Protein 8BEY (pdb70)

Foldseek 3Di:
DDPDDPLQQWKFFKADPPAPFWTKFWDQDAWQDAQPFDDDDPFGTDQHGTFIKRGRDDPPDQRRIWGWPAFPVRWTFIATLQQRFTWFWDQGPNFTTIGTHQPPDDLRRTWHWADPDDFKTWTASPVVQWTWDRPQLVRHGITGIGTHHDDPSDHDRIMGTPDIGNPQLAADDDDFFDADDFDFADAQPGQGAAPVRWDKGFHFKAWAACSQFPQVPDHSSRCVRNFRTKMKTWIKTWHWQDKDWAAAFRKDKDKGKFFFAPVLQVVCCNGRNWAAAQVDPQEIDHDPNCVRHVVRCCVGNVGHHDPHPHGIHMWIKIWMKTQNDNHGKMKIKTFMKIWIWIGGSVRHTRDHITIGGDPQKMAMHMPVAFGKMWRADMATPDIPDDPDQKDFDDRDIHTHPDIGGDDPVGIDHRVD/DDPDDPLQQWKFFKADPPAPFWTKFWDQDAFQDAQPFDDDDPFGTDQHGTFIKRGRDDPPDQRRIWGWPAFPVRWTFIATLQQRFTWFWDAGPNFTTIGTHQPPDDLRRTWHWADPDDFKTWTASPVVQWTWDRPQLPRHGITGIGTHHDDVSDHDRIMGTPDIGNPQLAADDDDFFDADDFDFADALPGQGAAPVRWDKGFHFKAWAACSQFPQVPDHSSRCRRNFRTKMKTWIKTWHWQDKDWAAFFRKDKDKGKFFFAPVLQVVCCNGRVWAAAQVDPQAIDHDPNCVRHVVRCCVGNVGHHDPHPHGIHMWIKIWMKTQNDNHGKMKIKTFMKIWIWIGGSVRHTSDHITIGGDPQKMAMHMPVAFGKMWGADMATPDIPDDPDQKDFDDRDIHTHPDIGGDDPVGIDHRVD

InterPro domains:
  IPR035992 Ricin B-like lectins [SSF50370] (105-194)

Sequence (832 aa):
NLNLPEQSTRFQTIASIHSNNCSFEILNNDPGYIYGDSVDGECRIAVAHHRELGNGLERTGDDRFLFIFYALDNNNFIIANRHDGFVLQFLIANGQGVIVSREYQPNIHQEFTIQSINSDTFRLHSRDTNTFATVCWAQFNSWTKIVSRVDNPGAPNANLKHRSSLLTDINMPQLPSLTPLQPLPRLTELEDGGLSPAQAPRAIIGRTLIPCLFVNNDPVLRLEENRIKQSPYYVLEHRQYWHRIWTDIFTAGERREYREVTGINNNNAQNDMMNKMMINITIGADGPNRLRFGNLSTPFRQQIIDNSNTLGSFANNTNYGTRTDIVNVFNSEFHQVRYARFVKAYEYRLTRADGSQVGTPWVVLDRKEMDLRTYPHNMAITLENVKIDNADNSYDLSIWKTPLKLKDGKIIIENHENSKPYYNNLNLPEQSTRFQTIASIHSNNNCSFEILNNNDPGYIYGDSVDGECRIAVAHHRELGNGLERTGDDRFLFIFYALDNNNFIIANRHDGFVLQFLIANGQGVIVSREYQPNIHQEFTIQSINSDTFRLLHSRDTNTFATVCWAQFNSWTKIVSRVDNPGAPNANLKHRSLLTDINMPQLPSLTPLQPLPRLTELEDGGLSPAQAPRAIIGRTLIPCLFVNNDPVLRLENRIKQSPYYVLEHRQYWHRIWTDIFTAGERREYREVTGINNNAQNDMNKMMINITIGADGPNRLRFGNNLSTPFRRQQIIDNSNTLGSFANNTNYGTTRTDIVNVFNSEFHQVRYARFVKAYEYRLTRADGSQVGTPWVVLDRRKEMDLRTYPHNMAITLENVKIDNADNSYDDLSIWKTPLKLKDGKIIIENHENSKPYYN

Secondary structure (DSSP, 8-state):
-----GGGSSEE--EETT-SSEEEEE----TT-B-TTSPSSTTTB--STTBEEEEE--TT-GGG-EEEEEPTTS-EEEEETTT--EEEEEEETTEEEEEEE-----GGG-BEEEEEETTEEEEEETTTTEEEEEGGG-TTSS-BEEEE---TTSPP--EE---EE--S----PPPP---PPPPPP-STT-----TTTSPPEEEEEEEEEGGG---SS--HHHHHHH-SEEEEEEEEEEEEEEEEEE-TT-EEEEEEEEE--HHHHHHHHHHHSEEEBTT-TTEEEE-TTTGGGHHHHHHHHT-EE--BSSB--EEEEEEEEE--SSS-EEEEEEEEEEEEEEE-TTS-B-SPPEEEEEEEEEEEEEESTT-EEEEEEEEEEEES-SS--EEE-SSEEEETT--EE--TTTEEETT-/-----GGGSSEE--EETT-SSEEEEE----TT-B-TTSPSSTTTB--STTBEEEEE--TT-GGG-EEEEEPTTS-EEEEETTT--EEEEEEETTEEEEEEE-----GGG-BEEEEEETTEEEEEETTTTEEEEEGGG-TTSS-BEEEE---TTSPP--EE---EE--S----PPPP---PPPPPP-STT-----TTTSPPEEEEEEEEEGGG---SS--HHHHHHH-SEEEEEEEEEEEEEEEEEE-TT-EEEEEEEEE--HHHHHHHHHHHSEEEBTT-TTEEEE-TTTGGGHHHHHHHHT-EE--BSSB--EEEEEEEEE--SSS-EEEEEEEEEEEEEEE-TTS-B-SSPEEEEEEEEEEEEEESTT-EEEEEEEEEEEES-SS--EEE-SSEEEETT--EE--TTSEEETT-

Radius of gyration: 31.47 Å; Cα contacts (8 Å, |Δi|>4): 2209; chains: 2; bounding box: 77×77×78 Å

Organism: Lysinibacillus sphaericus (NCBI:txid1421)

B-factor: mean 33.8, std 12.2, range [16.66, 90.25]

Solvent-accessible surface area: 34434 Å² total; per-residue (Å²): 182,81,39,34,14,96,17,0,39,27,0,0,4,0,0,0,65,88,4,114,90,9,0,1,11,1,20,101,13,79,87,45,82,81,0,52,95,7,81,119,35,89,0,68,73,3,31,6,84,19,0,0,0,1,2,117,35,111,139,67,34,28,68,0,13,0,0,0,1,14,4,14,65,32,8,1,1,0,0,0,34,65,26,0,50,0,2,21,10,50,114,18,141,74,16,19,0,1,0,0,58,116,19,113,33,39,75,61,1,25,2,36,8,33,16,78,48,64,105,12,13,29,1,28,4,109,79,39,84,8,10,2,0,0,2,129,43,23,26,90,28,61,0,0,0,12,4,39,72,69,102,146,80,28,27,63,2,33,0,65,46,62,41,90,56,103,125,3,76,52,15,173,48,40,84,94,58,104,42,118,96,12,86,107,4,103,87,42,124,39,16,18,54,25,37,100,118,5,81,65,3,28,38,0,41,5,23,0,7,0,15,12,0,71,1,78,100,31,142,28,80,62,19,0,51,91,1,0,8,0,4,2,5,2,36,18,6,9,32,59,40,22,31,42,57,0,80,57,39,46,153,82,112,31,148,10,84,6,10,5,80,94,116,26,2,84,63,0,69,145,14,0,21,0,13,0,0,12,35,8,16,40,23,1,77,29,25,126,56,0,59,27,8,26,14,25,2,9,19,65,2,26,1,33,9,10,13,10,76,53,51,32,14,28,16,11,9,23,2,29,0,68,0,49,38,173,82,96,0,27,0,0,8,1,1,27,0,22,8,2,55,5,10,31,18,119,46,41,83,12,38,112,35,12,40,0,23,12,18,63,24,3,4,3,12,0,71,51,68,86,31,10,0,19,0,49,65,8,101,31,62,71,38,84,49,83,20,27,50,24,10,9,96,39,111,36,130,6,96,10,44,118,73,21,99,34,77,171,139,27,14,56,54,111,161,119,151,83,34,31,14,102,21,0,41,27,0,0,2,0,0,0,64,88,5,118,74,6,0,1,11,1,20,103,15,85,83,45,84,84,0,53,94,6,79,112,39,86,0,63,82,2,36,6,81,20,0,0,0,1,2,110,38,112,143,71,35,29,67,1,12,0,0,0,1,14,4,14,70,32,8,1,1,0,0,0,34,65,25,1,52,0,2,21,10,51,114,20,141,75,13,18,0,1,0,0,60,117,19,113,34,40,75,62,1,27,1,31,7,37,13,55,43,74,108,13,13,52,2,25,5,99,80,41,88,9,9,2,0,0,2,129,44,26,26,86,28,61,0,0,0,12,5,42,78,81,94,133,85,25,25,64,4,35,0,66,46,65,41,92,58,103,126,2,72,54,14,174,55,36,84,94,57,111,45,118,100,14,86,120,4,104,93,53,127,38,15,19,53,26,38,101,117,5,72,68,2,30,46,0,63,6,23,0,6,0,16,13,0,94,4,82,112,28,152,28,79,60,20,0,51,90,1,0,8,0,4,1,5,3,39,17,6,10,33,59,40,20,32,45,50,0,78,57,39,48,156,76,113,31,148,8,77,6,9,5,76,92,106,27,1,65,50,0,66,136,18,0,23,0,12,0,0,12,34,7,16,39,28,1,68,29,25,127,58,0,60,27,8,29,15,22,2,10,20,67,1,56,0,31,7,10,12,5,104,52,47,34,12,31,17,9,8,20,3,32,1,69,0,46,38,174,79,99,0,24,0,0,8,1,1,26,0,21,9,2,56,5,8,34,19,120,45,41,82,14,37,112,35,10,42,0,21,11,20,59,23,4,4,4,12,0,69,51,65,81,32,14,0,11,0,51,70,11,124,30,64,74,39,87,48,84,16,32,48,19,9,10,90,40,110,35,121,7,86,8,43,130,82,31,98,33,81,177,153,25,14,56,58,109,162,119

Nearest PDB structures (foldseek):
  8bez-assembly1_B  TM=9.997E-01  e=4.047E-84  Lysinibacillus sphaericus
  5foz-assembly1_B  TM=8.67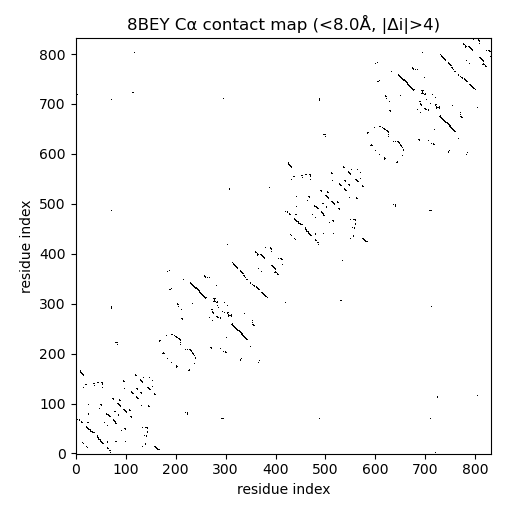1E-01  e=7.055E-36  Lysinibacillus sphaericus
  3wa1-assembly1_A  TM=8.381E-01  e=4.352E-32  Lysinibacillus sphaericus
  5g37-assembly1_A  TM=8.854E-01  e=8.887E-30  Lysinibacillus sphaericus
  8bad-assembly1_A  TM=7.780E-01  e=5.433E-24  Bacillus thuringiensis

Structure (mmCIF, N/CA/C/O backbone):
data_8BEY
#
_entry.id   8BEY
#
_cell.length_a   79.650
_cell.length_b   83.110
_cell.length_c   156.910
_cell.angle_alpha   90.000
_cell.angle_beta   90.000
_cell.angle_gamma   90.000
#
_symmetry.space_group_name_H-M   'P 21 21 21'
#
loop_
_entity.id
_entity.type
_entity.pdbx_description
1 polymer 'Cry49Aa protein'
2 water water
#
loop_
_atom_site.group_PDB
_atom_site.id
_atom_site.type_symbol
_atom_site.label_atom_id
_atom_site.label_alt_id
_atom_site.label_comp_id
_atom_site.label_asym_id
_atom_site.label_entity_id
_atom_site.label_seq_id
_atom_site.pdbx_PDB_ins_code
_atom_site.Cartn_x
_atom_site.Cartn_y
_atom_site.Cartn_z
_atom_site.occupancy
_atom_site.B_iso_or_equiv
_atom_site.auth_seq_id
_atom_site.auth_comp_id
_atom_site.auth_asym_id
_atom_site.auth_atom_id
_atom_site.pdbx_PDB_model_num
ATOM 1 N N . ASN A 1 1 ? 10.388 -9.894 -28.978 1.00 77.54 49 ASN A N 1
ATOM 2 C CA . ASN A 1 1 ? 9.942 -10.192 -27.572 1.00 76.23 49 ASN A CA 1
ATOM 3 C C . ASN A 1 1 ? 8.464 -10.626 -27.557 1.00 70.27 49 ASN A C 1
ATOM 4 O O . ASN A 1 1 ? 7.873 -10.652 -26.449 1.00 70.08 49 ASN A O 1
ATOM 9 N N . LEU A 1 2 ? 7.896 -10.970 -28.720 1.00 65.54 50 LEU A N 1
ATOM 10 C CA . LEU A 1 2 ? 6.486 -11.428 -28.865 1.00 59.24 50 LEU A CA 1
ATOM 11 C C . LEU A 1 2 ? 6.473 -12.947 -29.058 1.00 54.38 50 LEU A C 1
ATOM 12 O O . LEU A 1 2 ? 6.941 -13.430 -30.086 1.00 55.47 50 LEU A O 1
ATOM 17 N N . ASN A 1 3 ? 5.933 -13.665 -28.083 1.00 50.12 51 ASN A N 1
ATOM 18 C CA . ASN A 1 3 ? 6.073 -15.132 -27.932 1.00 46.49 51 ASN A CA 1
ATOM 19 C C . ASN A 1 3 ? 4.897 -15.832 -28.598 1.00 39.55 51 ASN A C 1
ATOM 20 O O . ASN A 1 3 ? 4.249 -16.620 -27.887 1.00 40.39 51 ASN A O 1
ATOM 25 N N . LEU A 1 4 ? 4.561 -15.522 -29.863 1.00 33.22 52 LEU A N 1
ATOM 26 C CA . LEU A 1 4 ? 3.341 -16.087 -30.495 1.00 29.45 52 LEU A CA 1
ATOM 27 C C . LEU A 1 4 ? 3.721 -16.830 -31.768 1.00 27.72 52 LEU A C 1
ATOM 28 O O . LEU A 1 4 ? 4.672 -16.459 -32.467 1.00 28.34 52 LEU A O 1
ATOM 33 N N . PRO A 1 5 ? 2.971 -17.902 -32.099 1.00 26.46 53 PRO A N 1
ATOM 34 C CA . PRO A 1 5 ? 3.141 -18.596 -33.369 1.00 27.02 53 PRO A CA 1
ATOM 35 C C . PRO A 1 5 ? 2.864 -17.630 -34.532 1.00 26.09 53 PRO A C 1
ATOM 36 O O . PRO A 1 5 ? 2.066 -16.688 -34.355 1.00 23.85 53 PRO A O 1
ATOM 40 N N . GLU A 1 6 ? 3.484 -17.875 -35.693 1.00 27.65 54 GLU A N 1
ATOM 41 C CA . GLU A 1 6 ? 3.317 -17.004 -36.884 1.00 29.18 54 GLU A CA 1
ATOM 42 C C . GLU A 1 6 ? 1.833 -16.907 -37.269 1.00 26.30 54 GLU A C 1
ATOM 43 O O . GLU A 1 6 ? 1.426 -15.823 -37.780 1.00 26.89 54 GLU A O 1
ATOM 49 N N . GLN A 1 7 ? 1.026 -17.952 -37.040 1.00 23.83 55 GLN A N 1
ATOM 50 C CA . GLN A 1 7 ? -0.413 -17.974 -37.434 1.00 22.84 55 GLN A CA 1
ATOM 51 C C . GLN A 1 7 ? -1.208 -16.936 -36.628 1.00 21.04 55 GLN A C 1
ATOM 52 O O . GLN A 1 7 ? -2.350 -16.569 -37.057 1.00 20.30 55 GLN A O 1
ATOM 58 N N . SER A 1 8 ? -0.680 -16.514 -35.466 1.00 20.50 56 SER A N 1
ATOM 59 C CA . SER A 1 8 ? -1.362 -15.594 -34.516 1.00 19.66 56 SER A CA 1
ATOM 60 C C . SER A 1 8 ? -1.069 -14.121 -34.806 1.00 20.75 56 SER A C 1
ATOM 61 O O . SER A 1 8 ? -1.685 -13.248 -34.109 1.00 21.10 56 SER A O 1
ATOM 64 N N . THR A 1 9 ? -0.136 -13.798 -35.720 1.00 21.77 57 THR A N 1
ATOM 65 C CA . THR A 1 9 ? 0.343 -12.396 -35.915 1.00 23.43 57 THR A CA 1
ATOM 66 C C . THR A 1 9 ? 0.156 -11.988 -37.377 1.00 23.76 57 THR A C 1
ATOM 67 O O . THR A 1 9 ? 0.828 -11.037 -37.840 1.00 25.27 57 THR A O 1
ATOM 71 N N . ARG A 1 10 ? -0.736 -12.696 -38.067 1.00 22.84 58 ARG A N 1
ATOM 72 C CA . ARG A 1 10 ? -1.059 -12.433 -39.491 1.00 24.02 58 ARG A CA 1
ATOM 73 C C . ARG A 1 10 ? -2.442 -12.985 -39.775 1.00 23.00 58 ARG A C 1
ATOM 74 O O . ARG A 1 10 ? -2.992 -13.784 -38.934 1.00 22.08 58 ARG A O 1
ATOM 82 N N . PHE A 1 11 ? -3.002 -12.617 -40.928 1.00 23.73 59 PHE A N 1
ATOM 83 C CA . PHE A 1 11 ? -4.158 -13.341 -41.490 1.00 23.51 59 PHE A CA 1
ATOM 84 C C . PHE A 1 11 ? -3.645 -14.224 -42.625 1.00 24.45 59 PHE A C 1
ATOM 85 O O . PHE A 1 11 ? -2.582 -13.905 -43.267 1.00 26.00 59 PHE A O 1
ATOM 93 N N . GLN A 1 12 ? -4.359 -15.323 -42.844 1.00 24.27 60 GLN A N 1
ATOM 94 C CA . GLN A 1 12 ? -3.992 -16.350 -43.855 1.00 24.79 60 GLN A CA 1
ATOM 95 C C . GLN A 1 12 ? -5.251 -17.016 -44.402 1.00 25.13 60 GLN A C 1
ATOM 96 O O . GLN A 1 12 ? -6.287 -17.127 -43.679 1.00 23.79 60 GLN A O 1
ATOM 102 N N . THR A 1 13 ? -5.166 -17.468 -45.651 1.00 26.23 61 THR A N 1
ATOM 103 C CA . THR A 1 13 ? -6.204 -18.330 -46.239 1.00 27.28 61 THR A CA 1
ATOM 104 C C . THR A 1 13 ? -5.859 -19.778 -45.922 1.00 27.81 61 THR A C 1
ATOM 105 O O . THR A 1 13 ? -4.667 -20.074 -45.523 1.00 28.98 61 THR A O 1
ATOM 109 N N . ILE A 1 14 ? -6.869 -20.628 -46.046 1.00 27.93 62 ILE A N 1
ATOM 110 C CA . ILE A 1 14 ? -6.795 -22.095 -45.801 1.00 28.24 62 ILE A CA 1
ATOM 111 C C . ILE A 1 14 ? -7.342 -22.783 -47.056 1.00 29.39 62 ILE A C 1
ATOM 112 O O . ILE A 1 14 ? -8.480 -22.432 -47.504 1.00 29.87 62 ILE A O 1
ATOM 117 N N . ALA A 1 15 ? -6.549 -23.689 -47.633 1.00 29.88 63 ALA A N 1
ATOM 118 C CA . ALA A 1 15 ? -6.918 -24.404 -48.878 1.00 31.81 63 ALA A CA 1
ATOM 119 C C . ALA A 1 15 ? -6.469 -25.861 -48.792 1.00 32.66 63 ALA A C 1
ATOM 120 O O . ALA A 1 15 ? -5.391 -26.154 -48.185 1.00 31.84 63 ALA A O 1
ATOM 122 N N . SER A 1 16 ? -7.241 -26.761 -49.416 1.00 33.44 64 SER A N 1
ATOM 123 C CA . SER A 1 16 ? -6.764 -28.131 -49.721 1.00 34.46 64 SER A CA 1
ATOM 124 C C . SER A 1 16 ? -5.496 -28.006 -50.579 1.00 35.53 64 SER A C 1
ATOM 125 O O . SER A 1 16 ? -5.500 -27.180 -51.571 1.00 37.07 64 SER A O 1
ATOM 128 N N . ILE A 1 17 ? -4.481 -28.826 -50.305 1.00 35.43 65 ILE A N 1
ATOM 129 C CA . ILE A 1 17 ? -3.274 -28.909 -51.180 1.00 37.46 65 ILE A CA 1
ATOM 130 C C . ILE A 1 17 ? -3.676 -29.481 -52.546 1.00 39.58 65 ILE A C 1
ATOM 131 O O . ILE A 1 17 ? -2.849 -29.393 -53.484 1.00 40.94 65 ILE A O 1
ATOM 136 N N . HIS A 1 18 ? -4.869 -30.076 -52.660 1.00 40.14 66 HIS A N 1
ATOM 137 C CA . HIS A 1 18 ? -5.322 -30.747 -53.918 1.00 42.98 66 HIS A CA 1
ATOM 138 C C . HIS A 1 18 ? -6.204 -29.817 -54.763 1.00 43.90 66 HIS A C 1
ATOM 139 O O . HIS A 1 18 ? -6.615 -30.243 -55.876 1.00 45.20 66 HIS A O 1
ATOM 146 N N . SER A 1 19 ? -6.472 -28.594 -54.297 1.00 42.63 67 SER A N 1
ATOM 147 C CA . SER A 1 19 ? -7.270 -27.579 -55.031 1.00 44.21 67 SER A CA 1
ATOM 148 C C . SER A 1 19 ? -6.339 -26.630 -55.788 1.00 45.68 67 SER A C 1
ATOM 149 O O . SER A 1 19 ? -5.398 -26.083 -55.170 1.00 44.28 67 SER A O 1
ATOM 152 N N . ASN A 1 20 ? -6.622 -26.405 -57.076 1.00 48.19 68 ASN A N 1
ATOM 153 C CA . ASN A 1 20 ? -5.822 -25.476 -57.915 1.00 50.85 68 ASN A CA 1
ATOM 154 C C . ASN A 1 20 ? -5.933 -24.028 -57.348 1.00 49.99 68 ASN A C 1
ATOM 155 O O . ASN A 1 20 ? -4.845 -23.322 -57.209 1.00 50.79 68 ASN A O 1
ATOM 160 N N . ASN A 1 21 ? -7.179 -23.579 -57.060 1.00 49.79 69 ASN A N 1
ATOM 161 C CA . ASN A 1 21 ? -7.508 -22.130 -56.947 1.00 50.32 69 ASN A CA 1
ATOM 162 C C . ASN A 1 21 ? -8.474 -21.839 -55.768 1.00 47.24 69 ASN A C 1
ATOM 163 O O . ASN A 1 21 ? -8.734 -20.617 -55.500 1.00 48.18 69 ASN A O 1
ATOM 168 N N . CYS A 1 22 ? -9.005 -22.861 -55.079 1.00 45.21 70 CYS A N 1
ATOM 169 C CA . CYS A 1 22 ? -10.087 -22.684 -54.068 1.00 43.12 70 CYS A CA 1
ATOM 170 C C . CYS A 1 22 ? -9.517 -22.656 -52.649 1.00 40.03 70 CYS A C 1
ATOM 171 O O . CYS A 1 22 ? -8.488 -23.342 -52.331 1.00 39.54 70 CYS A O 1
ATOM 174 N N . SER A 1 23 ? -10.215 -21.898 -51.802 1.00 37.94 71 SER A N 1
ATOM 175 C CA . SER A 1 23 ? -9.873 -21.721 -50.372 1.00 35.03 71 SER A CA 1
ATOM 176 C C . SER A 1 23 ? -11.171 -21.681 -49.569 1.00 34.86 71 SER A C 1
ATOM 177 O O . SER A 1 23 ? -12.268 -21.442 -50.171 1.00 35.47 71 SER A O 1
ATOM 180 N N . PHE A 1 24 ? -11.062 -21.875 -48.254 1.00 32.97 72 PHE A N 1
ATOM 181 C CA . PHE A 1 24 ? -12.214 -21.840 -47.326 1.00 32.65 72 PHE A CA 1
ATOM 182 C C . PHE A 1 24 ? -12.783 -20.417 -47.324 1.00 32.26 72 PHE A C 1
ATOM 183 O O . PHE A 1 24 ? -12.009 -19.441 -47.162 1.00 30.80 72 PHE A O 1
ATOM 191 N N . GLU A 1 25 ? -14.106 -20.298 -47.477 1.00 32.86 73 GLU A N 1
ATOM 192 C CA . GLU A 1 25 ? -14.800 -19.000 -47.622 1.00 33.97 73 GLU A CA 1
ATOM 193 C C . GLU A 1 25 ? -15.958 -18.934 -46.618 1.00 34.16 73 GLU A C 1
ATOM 194 O O . GLU A 1 25 ? -16.828 -19.842 -46.611 1.00 35.00 73 GLU A O 1
ATOM 200 N N . ILE A 1 26 ? -16.000 -17.860 -45.827 1.00 33.71 74 ILE A N 1
ATOM 201 C CA . ILE A 1 26 ? -17.137 -17.549 -44.919 1.00 34.64 74 ILE A CA 1
ATOM 202 C C . ILE A 1 26 ? -18.375 -17.217 -45.760 1.00 36.60 74 ILE A C 1
ATOM 203 O O . ILE A 1 26 ? -18.304 -16.298 -46.613 1.00 37.42 74 ILE A O 1
ATOM 208 N N . LEU A 1 27 ? -19.474 -17.930 -45.514 1.00 38.31 75 LEU A N 1
ATOM 209 C CA . LEU A 1 27 ? -20.794 -17.674 -46.154 1.00 41.75 75 LEU A CA 1
ATOM 210 C C . LEU A 1 27 ? -21.812 -17.257 -45.097 1.00 42.88 75 LEU A C 1
ATOM 211 O O . LEU A 1 27 ? -21.653 -17.656 -43.911 1.00 40.82 75 LEU A O 1
ATOM 216 N N . ASN A 1 28 ? -22.825 -16.496 -45.521 1.00 46.37 76 ASN A N 1
ATOM 217 C CA . ASN A 1 28 ? -24.004 -16.165 -44.679 1.00 49.38 76 ASN A CA 1
ATOM 218 C C . ASN A 1 28 ? -25.227 -16.885 -45.257 1.00 51.73 76 ASN A C 1
ATOM 219 O O . ASN A 1 28 ? -26.283 -16.245 -45.446 1.00 55.28 76 ASN A O 1
ATOM 224 N N . ASN A 1 29 ? -25.094 -18.182 -45.516 1.00 50.55 77 ASN A N 1
ATOM 225 C CA . ASN A 1 29 ? -26.164 -18.990 -46.157 1.00 52.84 77 ASN A CA 1
ATOM 226 C C . ASN A 1 29 ? -27.032 -19.629 -45.070 1.00 53.32 77 ASN A C 1
ATOM 227 O O . ASN A 1 29 ? -26.664 -19.549 -43.867 1.00 50.00 77 ASN A O 1
ATOM 232 N N . ASP A 1 30 ? -28.165 -20.197 -45.480 1.00 56.36 78 ASP A N 1
ATOM 233 C CA . ASP A 1 30 ? -29.132 -20.891 -44.593 1.00 58.64 78 ASP A CA 1
ATOM 234 C C . ASP A 1 30 ? -29.337 -22.299 -45.144 1.00 60.08 78 ASP A C 1
ATOM 235 O O . ASP A 1 30 ? -28.966 -22.571 -46.288 1.00 60.67 78 ASP A O 1
ATOM 240 N N . PRO A 1 31 ? -29.905 -23.230 -44.341 1.00 60.44 79 PRO A N 1
ATOM 241 C CA . PRO A 1 31 ? -30.304 -24.551 -44.823 1.00 62.38 79 PRO A CA 1
ATOM 242 C C . PRO A 1 31 ? -31.124 -24.469 -46.115 1.00 65.20 79 PRO A C 1
ATOM 243 O O . PRO A 1 31 ? -32.008 -23.607 -46.199 1.00 66.41 79 PRO A O 1
ATOM 247 N N . GLY A 1 32 ? -30.801 -25.345 -47.079 1.00 65.98 80 GLY A N 1
ATOM 248 C CA . GLY A 1 32 ? -31.506 -25.458 -48.373 1.00 69.43 80 GLY A CA 1
ATOM 249 C C . GLY A 1 32 ? -30.810 -24.680 -49.478 1.00 68.72 80 GLY A C 1
ATOM 250 O O . GLY A 1 32 ? -31.201 -24.841 -50.664 1.00 71.01 80 GLY A O 1
ATOM 251 N N . TYR A 1 33 ? -29.808 -23.868 -49.123 1.00 65.70 81 TYR A N 1
ATOM 252 C CA . TYR A 1 33 ? -28.891 -23.201 -50.083 1.00 64.78 81 TYR A CA 1
ATOM 253 C C . TYR A 1 33 ? -28.244 -24.281 -50.966 1.00 64.40 81 TYR A C 1
ATOM 254 O O . TYR A 1 33 ? -27.808 -25.343 -50.425 1.00 63.92 81 TYR A O 1
ATOM 263 N N . ILE A 1 34 ? -28.171 -24.023 -52.281 1.00 65.51 82 ILE A N 1
ATOM 264 C CA . ILE A 1 34 ? -27.623 -24.987 -53.288 1.00 65.59 82 ILE A CA 1
ATOM 265 C C . ILE A 1 34 ? -26.194 -24.580 -53.705 1.00 63.01 82 ILE A C 1
ATOM 266 O O . ILE A 1 34 ? -25.986 -23.406 -54.303 1.00 64.62 82 ILE A O 1
ATOM 271 N N . TYR A 1 35 ? -25.251 -25.531 -53.514 1.00 60.27 83 TYR A N 1
ATOM 272 C CA . TYR A 1 35 ? -23.883 -25.483 -54.091 1.00 58.24 83 TYR A CA 1
ATOM 273 C C . TYR A 1 35 ? -23.967 -26.034 -55.517 1.00 61.84 83 TYR A C 1
ATOM 274 O O . TYR A 1 35 ? -24.008 -27.276 -55.676 1.00 63.35 83 TYR A O 1
ATOM 283 N N . GLY A 1 36 ? -24.025 -25.125 -56.499 1.00 63.85 84 GLY A N 1
ATOM 284 C CA . GLY A 1 36 ? -24.366 -25.401 -57.908 1.00 67.85 84 GLY A CA 1
ATOM 285 C C . GLY A 1 36 ? -23.411 -26.365 -58.589 1.00 68.58 84 GLY A C 1
ATOM 286 O O . GLY A 1 36 ? -23.911 -27.162 -59.415 1.00 71.41 84 GLY A O 1
ATOM 287 N N . ASP A 1 37 ? -22.100 -26.270 -58.317 1.00 66.59 85 ASP A N 1
ATOM 288 C CA . ASP A 1 37 ? -21.041 -27.124 -58.936 1.00 67.49 85 ASP A CA 1
ATOM 289 C C . ASP A 1 37 ? -21.090 -28.563 -58.395 1.00 67.08 85 ASP A C 1
ATOM 290 O O . ASP A 1 37 ? -20.498 -29.470 -59.080 1.00 69.87 85 ASP A O 1
ATOM 295 N N . SER A 1 38 ? -21.679 -28.780 -57.204 1.00 65.42 86 SER A N 1
ATOM 296 C CA . SER A 1 38 ? -21.538 -30.066 -56.469 1.00 64.52 86 SER A CA 1
ATOM 297 C C . SER A 1 38 ? -22.335 -31.174 -57.172 1.00 67.56 86 SER A C 1
ATOM 298 O O . SER A 1 38 ? -23.422 -30.891 -57.757 1.00 69.89 86 SER A O 1
ATOM 301 N N . VAL A 1 39 ? -21.800 -32.397 -57.112 1.00 67.25 87 VAL A N 1
ATOM 302 C CA . VAL A 1 39 ? -22.560 -33.642 -57.416 1.00 71.32 87 VAL A CA 1
ATOM 303 C C . VAL A 1 39 ? -23.697 -33.760 -56.396 1.00 71.92 87 VAL A C 1
ATOM 304 O O . VAL A 1 39 ? -23.586 -33.187 -55.288 1.00 68.00 87 VAL A O 1
ATOM 308 N N . ASP A 1 40 ? -24.755 -34.476 -56.771 1.00 75.90 88 ASP A N 1
ATOM 309 C CA . ASP A 1 40 ? -25.995 -34.616 -55.967 1.00 78.08 88 ASP A CA 1
ATOM 310 C C . ASP A 1 40 ? -25.670 -35.370 -54.670 1.00 76.89 88 ASP A C 1
ATOM 311 O O . ASP A 1 40 ? -24.717 -36.170 -54.680 1.00 76.65 88 ASP A O 1
ATOM 316 N N . GLY A 1 41 ? -26.406 -35.088 -53.590 1.00 76.16 89 GLY A N 1
ATOM 317 C CA . GLY A 1 41 ? -26.217 -35.719 -52.271 1.00 74.97 89 GLY A CA 1
ATOM 318 C C . GLY A 1 41 ? -25.906 -34.689 -51.202 1.00 71.59 89 GLY A C 1
ATOM 319 O O . GLY A 1 41 ? -26.220 -33.496 -51.405 1.00 70.79 89 GLY A O 1
ATOM 320 N N . GLU A 1 42 ? -25.301 -35.128 -50.100 1.00 70.00 90 GLU A N 1
ATOM 321 C CA . GLU A 1 42 ? -25.102 -34.312 -48.865 1.00 67.47 90 GLU A CA 1
ATOM 322 C C . GLU A 1 42 ? -24.177 -33.107 -49.118 1.00 63.95 90 GLU A C 1
ATOM 323 O O . GLU A 1 42 ? -24.117 -32.214 -48.224 1.00 61.85 90 GLU A O 1
ATOM 329 N N . CYS A 1 43 ? -23.457 -33.067 -50.252 1.00 62.87 91 CYS A N 1
ATOM 330 C CA . CYS A 1 43 ? -22.469 -31.994 -50.588 1.00 59.83 91 CYS A CA 1
ATOM 331 C C . CYS A 1 43 ? -23.149 -30.833 -51.332 1.00 59.45 91 CYS A C 1
ATOM 332 O O . CYS A 1 43 ? -22.538 -29.762 -51.451 1.00 56.21 91 CYS A O 1
ATOM 335 N N . ARG A 1 44 ? -24.378 -31.030 -51.813 1.00 62.22 92 ARG A N 1
ATOM 336 C CA . ARG A 1 44 ? -25.030 -30.066 -52.734 1.00 63.73 92 ARG A CA 1
ATOM 337 C C . ARG A 1 44 ? -25.950 -29.081 -51.980 1.00 63.10 92 ARG A C 1
ATOM 338 O O . ARG A 1 44 ? -26.255 -27.932 -52.564 1.00 64.35 92 ARG A O 1
ATOM 346 N N . ILE A 1 45 ? -26.433 -29.510 -50.792 1.00 62.46 93 ILE A N 1
ATOM 347 C CA . ILE A 1 45 ? -27.454 -28.772 -49.988 1.00 63.11 93 ILE A CA 1
ATOM 348 C C . ILE A 1 45 ? -26.840 -28.349 -48.652 1.00 58.97 93 ILE A C 1
ATOM 349 O O . ILE A 1 45 ? -26.272 -29.222 -47.973 1.00 58.05 93 ILE A O 1
ATOM 354 N N . ALA A 1 46 ? -26.977 -27.074 -48.271 1.00 57.48 94 ALA A N 1
ATOM 355 C CA . ALA A 1 46 ? -26.577 -26.582 -46.931 1.00 54.36 94 ALA A CA 1
ATOM 356 C C . ALA A 1 46 ? -27.544 -27.155 -45.892 1.00 55.48 94 ALA A C 1
ATOM 357 O O . ALA A 1 46 ? -28.782 -27.195 -46.177 1.00 58.24 94 ALA A O 1
ATOM 359 N N . VAL A 1 47 ? -27.001 -27.622 -44.763 1.00 52.98 95 VAL A N 1
ATOM 360 C CA . VAL A 1 47 ? -27.755 -28.276 -43.656 1.00 54.70 95 VAL A CA 1
ATOM 361 C C . VAL A 1 47 ? -27.753 -27.380 -42.405 1.00 52.48 95 VAL A C 1
ATOM 362 O O . VAL A 1 47 ? -28.531 -27.648 -41.454 1.00 53.36 95 VAL A O 1
ATOM 366 N N . ALA A 1 48 ? -26.920 -26.339 -42.401 1.00 49.19 96 ALA A N 1
ATOM 367 C CA . ALA A 1 48 ? -26.761 -25.416 -41.255 1.00 47.15 96 ALA A CA 1
ATOM 368 C C . ALA A 1 48 ? -26.670 -23.963 -41.762 1.00 46.44 96 ALA A C 1
ATOM 369 O O . ALA A 1 48 ? -26.331 -23.722 -43.009 1.00 47.36 96 ALA A O 1
ATOM 371 N N . HIS A 1 49 ? -26.947 -23.040 -40.798 1.00 45.22 97 HIS A N 1
ATOM 372 C CA A HIS A 1 49 ? -26.694 -21.578 -40.922 0.50 43.46 97 HIS A CA 1
ATOM 373 C CA B HIS A 1 49 ? -26.695 -21.584 -40.942 0.50 44.14 97 HIS A CA 1
ATOM 374 C C . HIS A 1 49 ? -25.176 -21.367 -40.974 1.00 40.50 97 HIS A C 1
ATOM 375 O O . HIS A 1 49 ? -24.462 -21.968 -40.119 1.00 39.00 97 HIS A O 1
ATOM 388 N N . ARG A 1 50 ? -24.692 -20.575 -41.935 1.00 40.02 98 ARG A N 1
ATOM 389 C CA . ARG A 1 50 ? -23.262 -20.143 -42.036 1.00 37.52 98 ARG A CA 1
ATOM 390 C C . ARG A 1 50 ? -22.313 -21.346 -42.151 1.00 36.58 98 ARG A C 1
ATOM 391 O O . ARG A 1 50 ? -21.310 -21.436 -41.374 1.00 33.90 98 ARG A O 1
ATOM 399 N N . GLU A 1 51 ? -22.564 -22.221 -43.143 1.00 39.08 99 GLU A N 1
ATOM 400 C CA . GLU A 1 51 ? -21.545 -23.196 -43.623 1.00 38.77 99 GLU A CA 1
ATOM 401 C C . GLU A 1 51 ? -20.376 -22.405 -44.222 1.00 38.24 99 GLU A C 1
ATOM 402 O O . GLU A 1 51 ? -20.493 -21.145 -44.412 1.00 39.05 99 GLU A O 1
ATOM 408 N N . LEU A 1 52 ? -19.255 -23.114 -44.464 1.00 38.34 100 LEU A N 1
ATOM 409 C CA . LEU A 1 52 ? -18.104 -22.563 -45.224 1.00 38.21 100 LEU A CA 1
ATOM 410 C C . LEU A 1 52 ? -18.109 -23.163 -46.630 1.00 39.65 100 LEU A C 1
ATOM 411 O O . LEU A 1 52 ? -18.475 -24.347 -46.776 1.00 41.21 100 LEU A O 1
ATOM 416 N N . GLY A 1 53 ? -17.715 -22.361 -47.620 1.00 39.49 101 GLY A N 1
ATOM 417 C CA . GLY A 1 53 ? -17.598 -22.787 -49.027 1.00 40.61 101 GLY A CA 1
ATOM 418 C C . GLY A 1 53 ? -16.164 -23.072 -49.412 1.00 39.16 101 GLY A C 1
ATOM 419 O O . GLY A 1 53 ? -15.234 -22.562 -48.730 1.00 36.82 101 GLY A O 1
ATOM 420 N N . ASN A 1 54 ? -15.995 -23.906 -50.438 1.00 40.38 102 ASN A N 1
ATOM 421 C CA . ASN A 1 54 ? -14.731 -24.094 -51.184 1.00 40.01 102 ASN A CA 1
ATOM 422 C C . ASN A 1 54 ? -14.744 -23.122 -52.366 1.00 42.13 102 ASN A C 1
ATOM 423 O O . ASN A 1 54 ? -15.175 -23.515 -53.506 1.00 44.24 102 ASN A O 1
ATOM 428 N N . GLY A 1 55 ? -14.318 -21.886 -52.110 1.00 41.01 103 GLY A N 1
ATOM 429 C CA . GLY A 1 55 ? -14.527 -20.744 -53.017 1.00 42.92 103 GLY A CA 1
ATOM 430 C C . GLY A 1 55 ? -13.267 -20.373 -53.767 1.00 43.91 103 GLY A C 1
ATOM 431 O O . GLY A 1 55 ? -12.152 -20.487 -53.209 1.00 41.41 103 GLY A O 1
ATOM 432 N N . LEU A 1 56 ? -13.428 -19.946 -55.010 1.00 46.60 104 LEU A N 1
ATOM 433 C CA . LEU A 1 56 ? -12.314 -19.397 -55.816 1.00 48.59 104 LEU A CA 1
ATOM 434 C C . LEU A 1 56 ? -11.718 -18.215 -55.050 1.00 47.48 104 LEU A C 1
ATOM 435 O O . LEU A 1 56 ? -12.463 -17.214 -54.841 1.00 47.52 104 LEU A O 1
ATOM 440 N N . GLU A 1 57 ? -10.464 -18.332 -54.592 1.00 46.19 105 GLU A N 1
ATOM 441 C CA . GLU A 1 57 ? -9.853 -17.308 -53.706 1.00 44.78 105 GLU A CA 1
ATOM 442 C C . GLU A 1 57 ? -9.780 -15.976 -54.456 1.00 47.26 105 GLU A C 1
ATOM 443 O O . GLU A 1 57 ? -9.254 -15.968 -55.602 1.00 49.23 105 GLU A O 1
ATOM 449 N N . ARG A 1 58 ? -10.318 -14.914 -53.846 1.00 47.48 106 ARG A N 1
ATOM 450 C CA . ARG A 1 58 ? -10.234 -13.511 -54.333 1.00 51.13 106 ARG A CA 1
ATOM 451 C C . ARG A 1 58 ? -9.217 -12.783 -53.447 1.00 51.10 106 ARG A C 1
ATOM 452 O O . ARG A 1 58 ? -9.457 -12.710 -52.194 1.00 46.23 106 ARG A O 1
ATOM 460 N N . THR A 1 59 ? -8.111 -12.303 -54.038 1.00 53.51 107 THR A N 1
ATOM 461 C CA . THR A 1 59 ? -7.037 -11.575 -53.304 1.00 54.62 107 THR A CA 1
ATOM 462 C C . THR A 1 59 ? -7.660 -10.349 -52.629 1.00 54.57 107 THR A C 1
ATOM 463 O O . THR A 1 59 ? -8.373 -9.597 -53.318 1.00 56.59 107 THR A O 1
ATOM 467 N N . GLY A 1 60 ? -7.420 -10.181 -51.329 1.00 52.21 108 GLY A N 1
ATOM 468 C CA . GLY A 1 60 ? -7.882 -9.005 -50.572 1.00 52.05 108 GLY A CA 1
ATOM 469 C C . GLY A 1 60 ? -9.326 -9.126 -50.108 1.00 50.62 108 GLY A C 1
ATOM 470 O O . GLY A 1 60 ? -9.826 -8.119 -49.545 1.00 54.03 108 GLY A O 1
ATOM 471 N N . ASP A 1 61 ? -9.975 -10.286 -50.283 1.00 46.19 109 ASP A N 1
ATOM 472 C CA . ASP A 1 61 ? -11.368 -10.513 -49.811 1.00 43.21 109 ASP A CA 1
ATOM 473 C C . ASP A 1 61 ? -11.310 -11.101 -48.393 1.00 38.60 109 ASP A C 1
ATOM 474 O O . ASP A 1 61 ? -10.757 -12.206 -48.219 1.00 36.11 109 ASP A O 1
ATOM 479 N N . ASP A 1 62 ? -11.859 -10.373 -47.422 1.00 36.81 110 ASP A N 1
ATOM 480 C CA . ASP A 1 62 ? -11.796 -10.713 -45.975 1.00 34.27 110 ASP A CA 1
ATOM 481 C C . ASP A 1 62 ? -12.546 -12.016 -45.661 1.00 32.95 110 ASP A C 1
ATOM 482 O O . ASP A 1 62 ? -12.310 -12.587 -44.577 1.00 29.44 110 ASP A O 1
ATOM 487 N N . ARG A 1 63 ? -13.414 -12.503 -46.551 1.00 34.14 111 ARG A N 1
ATOM 488 C CA . ARG A 1 63 ? -14.201 -13.747 -46.319 1.00 34.86 111 ARG A CA 1
ATOM 489 C C . ARG A 1 63 ? -13.301 -15.021 -46.332 1.00 33.36 111 ARG A C 1
ATOM 490 O O . ARG A 1 63 ? -13.765 -16.129 -45.798 1.00 34.06 111 ARG A O 1
ATOM 498 N N . PHE A 1 64 ? -12.064 -14.874 -46.852 1.00 31.92 112 PHE A N 1
ATOM 499 C CA . PHE A 1 64 ? -11.075 -15.987 -46.946 1.00 30.49 112 PHE A CA 1
ATOM 500 C C . PHE A 1 64 ? -9.983 -15.848 -45.889 1.00 27.84 112 PHE A C 1
ATOM 501 O O . PHE A 1 64 ? -9.111 -16.753 -45.822 1.00 27.76 112 PHE A O 1
ATOM 509 N N . LEU A 1 65 ? -9.961 -14.735 -45.138 1.00 27.01 113 LEU A N 1
ATOM 510 C CA . LEU A 1 65 ? -8.793 -14.430 -44.265 1.00 25.30 113 LEU A CA 1
ATOM 511 C C . LEU A 1 65 ? -9.098 -14.754 -42.796 1.00 24.19 113 LEU A C 1
ATOM 512 O O . LEU A 1 65 ? -10.117 -14.248 -42.240 1.00 24.47 113 LEU A O 1
ATOM 517 N N . PHE A 1 66 ? -8.225 -15.561 -42.187 1.00 22.71 114 PHE A N 1
ATOM 518 C CA . PHE A 1 66 ? -8.369 -16.045 -40.797 1.00 22.21 114 PHE A CA 1
ATOM 519 C C . PHE A 1 66 ? -7.115 -15.713 -39.998 1.00 21.19 114 PHE A C 1
ATOM 520 O O . PHE A 1 66 ? -5.949 -15.828 -40.516 1.00 21.15 114 PHE A O 1
ATOM 528 N N . ILE A 1 67 ? -7.356 -15.372 -38.726 1.00 20.35 115 ILE A N 1
ATOM 529 C CA . ILE A 1 67 ? -6.291 -15.259 -37.699 1.00 20.42 115 ILE A CA 1
ATOM 530 C C . ILE A 1 67 ? -6.516 -16.388 -36.694 1.00 19.99 115 ILE A C 1
ATOM 531 O O . ILE A 1 67 ? -7.707 -16.732 -36.396 1.00 20.32 115 ILE A O 1
ATOM 536 N N . PHE A 1 68 ? -5.418 -16.977 -36.227 1.00 19.93 116 PHE A N 1
ATOM 537 C CA . PHE A 1 68 ? -5.447 -18.083 -35.236 1.00 20.31 116 PHE A CA 1
ATOM 538 C C . PHE A 1 68 ? -5.081 -17.506 -33.863 1.00 19.48 116 PHE A C 1
ATOM 539 O O . PHE A 1 68 ? -3.881 -17.165 -33.654 1.00 20.71 116 PHE A O 1
ATOM 547 N N . TYR A 1 69 ? -6.044 -17.370 -32.957 1.00 18.25 117 TYR A N 1
ATOM 548 C CA . TYR A 1 69 ? -5.765 -16.924 -31.566 1.00 18.08 117 TYR A CA 1
ATOM 549 C C . TYR A 1 69 ? -5.306 -18.121 -30.756 1.00 18.51 117 TYR A C 1
ATOM 550 O O . TYR A 1 69 ? -6.064 -19.141 -30.681 1.00 19.38 117 TYR A O 1
ATOM 559 N N . ALA A 1 70 ? -4.112 -18.003 -30.148 1.00 18.26 118 ALA A N 1
ATOM 560 C CA . ALA A 1 70 ? -3.419 -19.108 -29.450 1.00 18.38 118 ALA A CA 1
ATOM 561 C C . ALA A 1 70 ? -3.975 -19.217 -28.026 1.00 18.44 118 ALA A C 1
ATOM 562 O O . ALA A 1 70 ? -3.841 -18.211 -27.219 1.00 18.56 118 ALA A O 1
ATOM 564 N N . LEU A 1 71 ? -4.537 -20.388 -27.698 1.00 18.59 119 LEU A N 1
ATOM 565 C CA . LEU A 1 71 ? -5.005 -20.696 -26.316 1.00 19.01 119 LEU A CA 1
ATOM 566 C C . LEU A 1 71 ? -3.850 -21.215 -25.468 1.00 19.14 119 LEU A C 1
ATOM 567 O O . LEU A 1 71 ? -2.843 -21.788 -26.024 1.00 19.63 119 LEU A O 1
ATOM 572 N N . ASP A 1 72 ? -4.000 -21.153 -24.137 1.00 18.88 120 ASP A N 1
ATOM 573 C CA . ASP A 1 72 ? -2.987 -21.714 -23.212 1.00 20.14 120 ASP A CA 1
ATOM 574 C C . ASP A 1 72 ? -2.746 -23.225 -23.436 1.00 21.02 120 ASP A C 1
ATOM 575 O O . ASP A 1 72 ? -1.641 -23.765 -23.045 1.00 21.59 120 ASP A O 1
ATOM 580 N N . ASN A 1 73 ? -3.748 -23.949 -23.945 1.00 21.54 121 ASN A N 1
ATOM 581 C CA . ASN A 1 73 ? -3.649 -25.424 -24.141 1.00 23.89 121 ASN A CA 1
ATOM 582 C C . ASN A 1 73 ? -3.066 -25.771 -25.530 1.00 23.98 121 ASN A C 1
ATOM 583 O O . ASN A 1 73 ? -3.026 -26.990 -25.874 1.00 25.35 121 ASN A O 1
ATOM 588 N N . ASN A 1 74 ? -2.618 -24.781 -26.298 1.00 24.13 122 ASN A N 1
ATOM 589 C CA . ASN A 1 74 ? -1.911 -24.995 -27.603 1.00 25.51 122 ASN A CA 1
ATOM 590 C C . ASN A 1 74 ? -2.910 -25.254 -28.736 1.00 24.75 122 ASN A C 1
ATOM 591 O O . ASN A 1 74 ? -2.455 -25.544 -29.900 1.00 24.79 122 ASN A O 1
ATOM 596 N N . ASN A 1 75 ? -4.206 -25.172 -28.457 1.00 23.27 123 ASN A N 1
ATOM 597 C CA . ASN A 1 75 ? -5.238 -25.122 -29.523 1.00 23.22 123 ASN A CA 1
ATOM 598 C C . ASN A 1 75 ? -5.446 -23.669 -29.953 1.00 21.85 123 ASN A C 1
ATOM 599 O O . ASN A 1 75 ? -4.841 -22.702 -29.332 1.00 20.70 123 ASN A O 1
ATOM 604 N N . PHE A 1 76 ? -6.286 -23.481 -30.961 1.00 21.10 124 PHE A N 1
ATOM 605 C CA . PHE A 1 76 ? -6.559 -22.154 -31.558 1.00 20.43 124 PHE A CA 1
ATOM 606 C C . PHE A 1 76 ? -8.056 -21.922 -31.676 1.00 20.42 124 PHE A C 1
ATOM 607 O O . PHE A 1 76 ? -8.847 -22.906 -31.929 1.00 21.23 124 PHE A O 1
ATOM 615 N N . ILE A 1 77 ? -8.426 -20.645 -31.534 1.00 20.74 125 ILE A N 1
ATOM 616 C CA . ILE A 1 77 ? -9.728 -20.062 -31.965 1.00 20.94 125 ILE A CA 1
ATOM 617 C C . ILE A 1 77 ? -9.453 -19.371 -33.292 1.00 21.43 125 ILE A C 1
ATOM 618 O O . ILE A 1 77 ? -8.469 -18.538 -33.365 1.00 20.76 125 ILE A O 1
ATOM 623 N N . ILE A 1 78 ? -10.208 -19.739 -34.336 1.00 21.35 126 ILE A N 1
ATOM 624 C CA . ILE A 1 78 ? -9.902 -19.268 -35.712 1.00 21.94 126 ILE A CA 1
ATOM 625 C C . ILE A 1 78 ? -10.994 -18.281 -36.144 1.00 21.88 126 ILE A C 1
ATOM 626 O O . ILE A 1 78 ? -12.182 -18.731 -36.362 1.00 22.91 126 ILE A O 1
ATOM 631 N N . ALA A 1 79 ? -10.643 -16.990 -36.232 1.00 20.94 127 ALA A N 1
ATOM 632 C CA . ALA A 1 79 ? -11.584 -15.882 -36.516 1.00 22.26 127 ALA A CA 1
ATOM 633 C C . ALA A 1 79 ? -11.365 -15.348 -37.934 1.00 22.35 127 ALA A C 1
ATOM 634 O O . ALA A 1 79 ? -10.180 -15.269 -38.396 1.00 22.70 127 ALA A O 1
ATOM 636 N N . ASN A 1 80 ? -12.445 -14.947 -38.608 1.00 23.40 128 ASN A N 1
ATOM 637 C CA . ASN A 1 80 ? -12.354 -14.402 -39.980 1.00 24.08 128 ASN A CA 1
ATOM 638 C C . ASN A 1 80 ? -12.377 -12.871 -39.965 1.00 24.45 128 ASN A C 1
ATOM 639 O O . ASN A 1 80 ? -12.999 -12.254 -39.039 1.00 24.18 128 ASN A O 1
ATOM 644 N N . ARG A 1 81 ? -11.772 -12.259 -40.991 1.00 24.89 129 ARG A N 1
ATOM 645 C CA . ARG A 1 81 ? -11.533 -10.796 -41.038 1.00 25.62 129 ARG A CA 1
ATOM 646 C C . ARG A 1 81 ? -12.797 -10.071 -41.515 1.00 27.12 129 ARG A C 1
ATOM 647 O O . ARG A 1 81 ? -12.864 -8.822 -41.363 1.00 27.78 129 ARG A O 1
ATOM 655 N N . HIS A 1 82 ? -13.750 -10.800 -42.106 1.00 27.82 130 HIS A N 1
ATOM 656 C CA . HIS A 1 82 ? -14.994 -10.189 -42.647 1.00 29.67 130 HIS A CA 1
ATOM 657 C C . HIS A 1 82 ? -15.909 -9.762 -41.490 1.00 29.27 130 HIS A C 1
ATOM 658 O O . HIS A 1 82 ? -16.351 -8.565 -41.482 1.00 30.46 130 HIS A O 1
ATOM 665 N N . ASP A 1 83 ? -16.215 -10.663 -40.553 1.00 27.63 131 ASP A N 1
ATOM 666 C CA . ASP A 1 83 ? -17.176 -10.319 -39.467 1.00 28.26 131 ASP A CA 1
ATOM 667 C C . ASP A 1 83 ? -16.710 -10.761 -38.073 1.00 26.22 131 ASP A C 1
ATOM 668 O O . ASP A 1 83 ? -17.478 -10.491 -37.081 1.00 26.98 131 ASP A O 1
ATOM 673 N N . GLY A 1 84 ? -15.522 -11.363 -37.941 1.00 25.25 132 GLY A N 1
ATOM 674 C CA . GLY A 1 84 ? -14.952 -11.676 -36.607 1.00 24.03 132 GLY A CA 1
ATOM 675 C C . GLY A 1 84 ? -15.576 -12.907 -35.974 1.00 24.40 132 GLY A C 1
ATOM 676 O O . GLY A 1 84 ? -15.115 -13.313 -34.844 1.00 23.47 132 GLY A O 1
ATOM 677 N N . PHE A 1 85 ? -16.501 -13.589 -36.673 1.00 24.90 133 PHE A N 1
ATOM 678 C CA . PHE A 1 85 ? -17.023 -14.896 -36.208 1.00 25.30 133 PHE A CA 1
ATOM 679 C C . PHE A 1 85 ? -15.911 -15.950 -36.302 1.00 24.35 133 PHE A C 1
ATOM 680 O O . PHE A 1 85 ? -14.919 -15.834 -37.132 1.00 23.74 133 PHE A O 1
ATOM 688 N N . VAL A 1 86 ? -16.053 -17.006 -35.501 1.00 24.27 134 VAL A N 1
ATOM 689 C CA . VAL A 1 86 ? -15.010 -18.062 -35.390 1.00 23.59 134 VAL A CA 1
ATOM 690 C C . VAL A 1 86 ? -15.520 -19.382 -35.966 1.00 24.33 134 VAL A C 1
ATOM 691 O O . VAL A 1 86 ? -16.770 -19.614 -36.010 1.00 25.16 134 VAL A O 1
ATOM 695 N N . LEU A 1 87 ? -14.580 -20.237 -36.371 1.00 24.38 135 LEU A N 1
ATOM 696 C CA . LEU A 1 87 ? -14.917 -21.585 -36.885 1.00 25.55 135 LEU A CA 1
ATOM 697 C C . LEU A 1 87 ? -15.417 -22.452 -35.733 1.00 25.89 135 LEU A C 1
ATOM 698 O O . LEU A 1 87 ? -14.940 -22.302 -34.542 1.00 24.76 135 LEU A O 1
ATOM 703 N N . GLN A 1 88 ? -16.336 -23.350 -36.060 1.00 27.01 136 GLN A N 1
ATOM 704 C CA . GLN A 1 88 ? -16.914 -24.280 -35.077 1.00 28.72 136 GLN A CA 1
ATOM 705 C C . GLN A 1 88 ? -17.290 -25.570 -35.795 1.00 30.64 136 GLN A C 1
ATOM 706 O O . GLN A 1 88 ? -17.916 -25.500 -36.925 1.00 31.67 136 GLN A O 1
ATOM 712 N N . PHE A 1 89 ? -16.963 -26.695 -35.156 1.00 31.06 137 PHE A N 1
ATOM 713 C CA . PHE A 1 89 ? -17.477 -28.028 -35.561 1.00 33.62 137 PHE A CA 1
ATOM 714 C C . PHE A 1 89 ? -18.952 -28.139 -35.161 1.00 35.56 137 PHE A C 1
ATOM 715 O O . PHE A 1 89 ? -19.326 -27.745 -34.020 1.00 35.08 137 PHE A O 1
ATOM 723 N N . LEU A 1 90 ? -19.783 -28.687 -36.054 1.00 37.92 138 LEU A N 1
ATOM 724 C CA . LEU A 1 90 ? -21.234 -28.860 -35.812 1.00 41.02 138 LEU A CA 1
ATOM 725 C C . LEU A 1 90 ? -21.706 -30.131 -36.526 1.00 43.55 138 LEU A C 1
ATOM 726 O O . LEU A 1 90 ? -21.205 -30.409 -37.634 1.00 43.07 138 LEU A O 1
ATOM 731 N N . ILE A 1 91 ? -22.585 -30.892 -35.875 1.00 46.55 139 ILE A N 1
ATOM 732 C CA . ILE A 1 91 ? -23.356 -32.003 -36.508 1.00 50.05 139 ILE A CA 1
ATOM 733 C C . ILE A 1 91 ? -24.759 -31.469 -36.796 1.00 52.24 139 ILE A C 1
ATOM 734 O O . ILE A 1 91 ? -25.446 -31.051 -35.840 1.00 52.42 139 ILE A O 1
ATOM 739 N N . ALA A 1 92 ? -25.150 -31.465 -38.069 1.00 53.63 140 ALA A N 1
ATOM 740 C CA . ALA A 1 92 ? -26.526 -31.157 -38.523 1.00 56.48 140 ALA A CA 1
ATOM 741 C C . ALA A 1 92 ? -26.955 -32.236 -39.521 1.00 59.38 140 ALA A C 1
ATOM 742 O O . ALA A 1 92 ? -26.222 -32.446 -40.518 1.00 57.51 140 ALA A O 1
ATOM 744 N N . ASN A 1 93 ? -28.061 -32.931 -39.223 1.00 64.31 141 ASN A N 1
ATOM 745 C CA . ASN A 1 93 ? -28.631 -34.019 -40.063 1.00 68.28 141 ASN A CA 1
ATOM 746 C C . ASN A 1 93 ? -27.609 -35.149 -40.225 1.00 68.03 141 ASN A C 1
ATOM 747 O O . ASN A 1 93 ? -27.546 -35.744 -41.324 1.00 69.50 141 ASN A O 1
ATOM 752 N N . GLY A 1 94 ? -26.830 -35.423 -39.176 1.00 66.38 142 GLY A N 1
ATOM 753 C CA . GLY A 1 94 ? -25.838 -36.514 -39.147 1.00 66.06 142 GLY A CA 1
ATOM 754 C C . GLY A 1 94 ? -24.616 -36.217 -40.000 1.00 63.06 142 GLY A C 1
ATOM 755 O O . GLY A 1 94 ? -23.851 -37.160 -40.244 1.00 63.75 142 GLY A O 1
ATOM 756 N N . GLN A 1 95 ? -24.418 -34.964 -40.431 1.00 59.87 143 GLN A N 1
ATOM 757 C CA . GLN A 1 95 ? -23.229 -34.529 -41.216 1.00 56.73 143 GLN A CA 1
ATOM 758 C C . GLN A 1 95 ? -22.344 -33.644 -40.323 1.00 52.30 143 GLN A C 1
ATOM 759 O O . GLN A 1 95 ? -22.870 -32.664 -39.738 1.00 51.36 143 GLN A O 1
ATOM 765 N N . GLY A 1 96 ? -21.056 -33.980 -40.215 1.00 49.55 144 GLY A N 1
ATOM 766 C CA . GLY A 1 96 ? -20.043 -33.143 -39.537 1.00 45.63 144 GLY A CA 1
ATOM 767 C C . GLY A 1 96 ? -19.607 -32.018 -40.454 1.00 43.32 144 GLY A C 1
ATOM 768 O O . GLY A 1 96 ? -18.993 -32.327 -41.510 1.00 42.94 144 GLY A O 1
ATOM 769 N N . VAL A 1 97 ? -19.940 -30.766 -40.108 1.00 41.51 145 VAL A N 1
ATOM 770 C CA . VAL A 1 97 ? -19.622 -29.579 -40.952 1.00 40.08 145 VAL A CA 1
ATOM 771 C C . VAL A 1 97 ? -18.805 -28.586 -40.125 1.00 37.63 145 VAL A C 1
ATOM 772 O O . VAL A 1 97 ? -18.820 -28.678 -38.862 1.00 37.78 145 VAL A O 1
ATOM 776 N N . ILE A 1 98 ? -18.096 -27.691 -40.819 1.00 35.61 146 ILE A N 1
ATOM 777 C CA . ILE A 1 98 ? -17.509 -26.462 -40.205 1.00 33.70 146 ILE A CA 1
ATOM 778 C C . ILE A 1 98 ? -18.453 -25.297 -40.516 1.00 33.16 146 ILE A C 1
ATOM 779 O O . ILE A 1 98 ? -18.828 -25.109 -41.712 1.00 33.69 146 ILE A O 1
ATOM 784 N N . VAL A 1 99 ? -18.854 -24.565 -39.473 1.00 31.59 147 VAL A N 1
ATOM 785 C CA . VAL A 1 99 ? -19.685 -23.340 -39.586 1.00 31.80 147 VAL A CA 1
ATOM 786 C C . VAL A 1 99 ? -18.902 -22.196 -38.932 1.00 29.56 147 VAL A C 1
ATOM 787 O O . VAL A 1 99 ? -17.806 -22.456 -38.287 1.00 28.57 147 VAL A O 1
ATOM 791 N N . SER A 1 100 ? -19.401 -20.976 -39.089 1.00 29.89 148 SER A N 1
ATOM 792 C CA . SER A 1 100 ? -18.891 -19.818 -38.308 1.00 28.20 148 SER A CA 1
ATOM 793 C C . SER A 1 100 ? -19.966 -19.337 -37.327 1.00 28.93 148 SER A C 1
ATOM 794 O O . SER A 1 100 ? -21.197 -19.229 -37.699 1.00 30.99 148 SER A O 1
ATOM 797 N N . ARG A 1 101 ? -19.524 -19.062 -36.087 1.00 27.89 149 ARG A N 1
ATOM 798 C CA . ARG A 1 101 ? -20.397 -18.680 -34.962 1.00 28.69 149 ARG A CA 1
ATOM 799 C C . ARG A 1 101 ? -19.669 -17.618 -34.137 1.00 27.68 149 ARG A C 1
ATOM 800 O O . ARG A 1 101 ? -18.399 -17.558 -34.183 1.00 26.58 149 ARG A O 1
ATOM 808 N N . GLU A 1 102 ? -20.432 -16.827 -33.395 1.00 29.01 150 GLU A N 1
ATOM 809 C CA . GLU A 1 102 ? -19.834 -15.902 -32.405 1.00 29.16 150 GLU A CA 1
ATOM 810 C C . GLU A 1 102 ? -18.985 -16.720 -31.411 1.00 26.84 150 GLU A C 1
ATOM 811 O O . GLU A 1 102 ? -19.432 -17.794 -30.926 1.00 26.27 150 GLU A O 1
ATOM 817 N N . TYR A 1 103 ? -17.814 -16.193 -31.062 1.00 24.60 151 TYR A N 1
ATOM 818 C CA . TYR A 1 103 ? -16.978 -16.723 -29.951 1.00 23.73 151 TYR A CA 1
ATOM 819 C C . TYR A 1 103 ? -17.843 -16.921 -28.700 1.00 24.35 151 TYR A C 1
ATOM 820 O O . TYR A 1 103 ? -18.556 -15.962 -28.223 1.00 25.08 151 TYR A O 1
ATOM 829 N N . GLN A 1 104 ? -17.800 -18.128 -28.143 1.00 25.11 152 GLN A N 1
ATOM 830 C CA . GLN A 1 104 ? -18.664 -18.471 -26.990 1.00 27.87 152 GLN A CA 1
ATOM 831 C C . GLN A 1 104 ? -17.897 -18.348 -25.669 1.00 27.84 152 GLN A C 1
ATOM 832 O O . GLN A 1 104 ? -18.353 -17.581 -24.809 1.00 28.31 152 GLN A O 1
ATOM 838 N N . PRO A 1 105 ? -16.800 -19.099 -25.389 1.00 27.20 153 PRO A N 1
ATOM 839 C CA . PRO A 1 105 ? -16.288 -20.192 -26.215 1.00 26.60 153 PRO A CA 1
ATOM 840 C C . PRO A 1 105 ? -16.875 -21.560 -25.852 1.00 28.02 153 PRO A C 1
ATOM 841 O O . PRO A 1 105 ? -17.535 -21.711 -24.814 1.00 28.85 153 PRO A O 1
ATOM 845 N N . ASN A 1 106 ? -16.631 -22.541 -26.711 1.00 27.92 154 ASN A N 1
ATOM 846 C CA . ASN A 1 106 ? -16.961 -23.961 -26.429 1.00 29.43 154 ASN A CA 1
ATOM 847 C C . ASN A 1 106 ? -15.869 -24.821 -27.065 1.00 28.62 154 ASN A C 1
ATOM 848 O O . ASN A 1 106 ? -15.092 -24.301 -27.920 1.00 26.39 154 ASN A O 1
ATOM 853 N N . ILE A 1 107 ? -15.800 -26.086 -26.657 1.00 30.20 155 ILE A N 1
ATOM 854 C CA . ILE A 1 107 ? -14.721 -27.027 -27.070 1.00 30.68 155 ILE A CA 1
ATOM 855 C C . ILE A 1 107 ? -14.763 -27.214 -28.596 1.00 30.14 155 ILE A C 1
ATOM 856 O O . ILE A 1 107 ? -13.664 -27.479 -29.194 1.00 29.32 155 ILE A O 1
ATOM 861 N N . HIS A 1 108 ? -15.937 -27.061 -29.234 1.00 30.17 156 HIS A N 1
ATOM 862 C CA . HIS A 1 108 ? -16.097 -27.226 -30.711 1.00 29.97 156 HIS A CA 1
ATOM 863 C C . HIS A 1 108 ? -15.529 -26.035 -31.494 1.00 27.55 156 HIS A C 1
ATOM 864 O O . HIS A 1 108 ? -15.388 -26.147 -32.765 1.00 27.69 156 HIS A O 1
ATOM 871 N N . GLN A 1 109 ? -15.168 -24.939 -30.805 1.00 25.30 157 GLN A N 1
ATOM 872 C CA . GLN A 1 109 ? -14.484 -23.780 -31.428 1.00 24.03 157 GLN A CA 1
ATOM 873 C C . GLN A 1 109 ? -12.964 -23.937 -31.302 1.00 23.11 157 GLN A C 1
ATOM 874 O O . GLN A 1 109 ? -12.226 -23.089 -31.868 1.00 22.31 157 GLN A O 1
ATOM 880 N N . GLU A 1 110 ? -12.493 -24.966 -30.603 1.00 23.76 158 GLU A N 1
ATOM 881 C CA . GLU A 1 110 ? -11.036 -25.192 -30.426 1.00 23.37 158 GLU A CA 1
ATOM 882 C C . GLU A 1 110 ? -10.524 -26.124 -31.525 1.00 23.92 158 GLU A C 1
ATOM 883 O O . GLU A 1 110 ? -11.043 -27.279 -31.651 1.00 25.14 158 GLU A O 1
ATOM 889 N N . PHE A 1 111 ? -9.509 -25.656 -32.249 1.00 22.92 159 PHE A N 1
ATOM 890 C CA . PHE A 1 111 ? -8.833 -26.430 -33.315 1.00 23.98 159 PHE A CA 1
ATOM 891 C C . PHE A 1 111 ? -7.373 -26.674 -32.963 1.00 24.02 159 PHE A C 1
ATOM 892 O O . PHE A 1 111 ? -6.679 -25.762 -32.414 1.00 23.76 159 PHE A O 1
ATOM 900 N N . THR A 1 112 ? -6.906 -27.870 -33.309 1.00 25.18 160 THR A N 1
ATOM 901 C CA . THR A 1 112 ? -5.495 -28.291 -33.173 1.00 26.00 160 THR A CA 1
ATOM 902 C C . THR A 1 112 ? -4.856 -28.266 -34.561 1.00 26.32 160 THR A C 1
ATOM 903 O O . THR A 1 112 ? -5.444 -28.904 -35.507 1.00 27.62 160 THR A O 1
ATOM 907 N N . ILE A 1 113 ? -3.710 -27.597 -34.704 1.00 25.53 161 ILE A N 1
ATOM 908 C CA . ILE A 1 113 ? -2.866 -27.732 -35.928 1.00 26.84 161 ILE A CA 1
ATOM 909 C C . ILE A 1 113 ? -2.008 -28.983 -35.770 1.00 28.32 161 ILE A C 1
ATOM 910 O O . ILE A 1 113 ? -1.248 -29.095 -34.753 1.00 28.37 161 ILE A O 1
ATOM 915 N N . GLN A 1 114 ? -2.094 -29.885 -36.746 1.00 29.45 162 GLN A N 1
ATOM 916 C CA . GLN A 1 114 ? -1.230 -31.074 -36.849 1.00 32.06 162 GLN A CA 1
ATOM 917 C C . GLN A 1 114 ? -0.369 -30.874 -38.106 1.00 31.63 162 GLN A C 1
ATOM 918 O O . GLN A 1 114 ? -0.908 -31.029 -39.251 1.00 31.39 162 GLN A O 1
ATOM 924 N N . SER A 1 115 ? 0.884 -30.455 -37.937 1.00 31.14 163 SER A N 1
ATOM 925 C CA . SER A 1 115 ? 1.843 -30.245 -39.048 1.00 32.33 163 SER A CA 1
ATOM 926 C C . SER A 1 115 ? 2.418 -31.584 -39.490 1.00 34.63 163 SER A C 1
ATOM 927 O O . SER A 1 115 ? 3.103 -32.246 -38.676 1.00 36.39 163 SER A O 1
ATOM 930 N N . ILE A 1 116 ? 2.210 -31.921 -40.769 1.00 35.50 164 ILE A N 1
ATOM 931 C CA . ILE A 1 116 ? 2.710 -33.152 -41.449 1.00 38.19 164 ILE A CA 1
ATOM 932 C C . ILE A 1 116 ? 4.137 -32.888 -41.945 1.00 38.31 164 ILE A C 1
ATOM 933 O O . ILE A 1 116 ? 4.973 -33.816 -41.880 1.00 39.40 164 ILE A O 1
ATOM 938 N N . ASN A 1 117 ? 4.366 -31.684 -42.463 1.00 36.98 165 ASN A N 1
ATOM 939 C CA . ASN A 1 117 ? 5.693 -31.205 -42.906 1.00 38.80 165 ASN A CA 1
ATOM 940 C C . ASN A 1 117 ? 5.667 -29.674 -42.922 1.00 38.24 165 ASN A C 1
ATOM 941 O O . ASN A 1 117 ? 4.669 -29.081 -42.402 1.00 36.61 165 ASN A O 1
ATOM 946 N N . SER A 1 118 ? 6.741 -29.064 -43.439 1.00 41.45 166 SER A N 1
ATOM 947 C CA . SER A 1 118 ? 7.035 -27.604 -43.371 1.00 43.35 166 SER A CA 1
ATOM 948 C C . SER A 1 118 ? 5.856 -26.751 -43.848 1.00 43.50 166 SER A C 1
ATOM 949 O O . SER A 1 118 ? 5.602 -25.716 -43.213 1.00 45.11 166 SER A O 1
ATOM 952 N N . ASP A 1 119 ? 5.141 -27.148 -44.904 1.00 44.92 167 ASP A N 1
ATOM 953 C CA . ASP A 1 119 ? 4.106 -26.281 -45.547 1.00 44.77 167 ASP A CA 1
ATOM 954 C C . ASP A 1 119 ? 2.719 -26.962 -45.552 1.00 42.71 167 ASP A C 1
ATOM 955 O O . ASP A 1 119 ? 1.773 -26.382 -46.189 1.00 43.38 167 ASP A O 1
ATOM 960 N N . THR A 1 120 ? 2.567 -28.133 -44.909 1.00 39.48 168 THR A N 1
ATOM 961 C CA . THR A 1 120 ? 1.321 -28.953 -44.953 1.00 37.07 168 THR A CA 1
ATOM 962 C C . THR A 1 120 ? 0.834 -29.248 -43.540 1.00 34.58 168 THR A C 1
ATOM 963 O O . THR A 1 120 ? 1.657 -29.693 -42.694 1.00 34.10 168 THR A O 1
ATOM 967 N N . PHE A 1 121 ? -0.456 -29.041 -43.295 1.00 31.95 169 PHE A N 1
ATOM 968 C CA . PHE A 1 121 ? -1.063 -29.266 -41.964 1.00 31.21 169 PHE A CA 1
ATOM 969 C C . PHE A 1 121 ? -2.485 -29.790 -42.108 1.00 31.27 169 PHE A C 1
ATOM 970 O O . PHE A 1 121 ? -3.108 -29.743 -43.227 1.00 31.68 169 PHE A O 1
ATOM 978 N N . ARG A 1 122 ? -3.000 -30.293 -40.990 1.00 30.89 170 ARG A N 1
ATOM 979 C CA . ARG A 1 122 ? -4.410 -30.702 -40.836 1.00 31.72 170 ARG A CA 1
ATOM 980 C C . ARG A 1 122 ? -5.031 -29.881 -39.712 1.00 30.11 170 ARG A C 1
ATOM 981 O O . ARG A 1 122 ? -4.280 -29.478 -38.738 1.00 28.36 170 ARG A O 1
ATOM 989 N N . LEU A 1 123 ? -6.330 -29.593 -39.844 1.00 29.97 171 LEU A N 1
ATOM 990 C CA . LEU A 1 123 ? -7.103 -28.873 -38.794 1.00 29.79 171 LEU A CA 1
ATOM 991 C C . LEU A 1 123 ? -7.959 -29.886 -38.046 1.00 31.08 171 LEU A C 1
ATOM 992 O O . LEU A 1 123 ? -8.999 -30.357 -38.620 1.00 32.33 171 LEU A O 1
ATOM 997 N N . HIS A 1 124 ? -7.544 -30.205 -36.821 1.00 30.18 172 HIS A N 1
ATOM 998 C CA . HIS A 1 124 ? -8.107 -31.289 -35.986 1.00 31.83 172 HIS A CA 1
ATOM 999 C C . HIS A 1 124 ? -9.063 -30.715 -34.937 1.00 31.13 172 HIS A C 1
ATOM 1000 O O . HIS A 1 124 ? -8.656 -29.765 -34.175 1.00 29.57 172 HIS A O 1
ATOM 1007 N N . SER A 1 125 ? -10.274 -31.273 -34.886 1.00 32.13 173 SER A N 1
ATOM 1008 C CA . SER A 1 125 ? -11.262 -31.096 -33.794 1.00 33.08 173 SER A CA 1
ATOM 1009 C C . SER A 1 125 ? -11.084 -32.271 -32.833 1.00 36.20 173 SER A C 1
ATOM 1010 O O . SER A 1 125 ? -11.543 -33.393 -33.181 1.00 39.20 173 SER A O 1
ATOM 1013 N N . ARG A 1 126 ? -10.395 -32.058 -31.712 1.00 37.95 174 ARG A N 1
ATOM 1014 C CA . ARG A 1 126 ? -9.863 -33.158 -30.856 1.00 41.94 174 ARG A CA 1
ATOM 1015 C C . ARG A 1 126 ? -11.031 -33.870 -30.157 1.00 43.87 174 ARG A C 1
ATOM 1016 O O . ARG A 1 126 ? -10.946 -35.104 -29.981 1.00 46.53 174 ARG A O 1
ATOM 1024 N N . ASP A 1 127 ? -12.078 -33.127 -29.780 1.00 43.69 175 ASP A N 1
ATOM 1025 C CA . ASP A 1 127 ? -13.284 -33.653 -29.084 1.00 46.19 175 ASP A CA 1
ATOM 1026 C C . ASP A 1 127 ? -13.919 -34.770 -29.925 1.00 46.53 175 ASP A C 1
ATOM 1027 O O . ASP A 1 127 ? -14.284 -35.820 -29.350 1.00 49.07 175 ASP A O 1
ATOM 1032 N N . THR A 1 128 ? -14.052 -34.550 -31.237 1.00 44.07 176 THR A N 1
ATOM 1033 C CA . THR A 1 128 ? -14.791 -35.438 -32.182 1.00 45.69 176 THR A CA 1
ATOM 1034 C C . THR A 1 128 ? -13.825 -36.305 -32.998 1.00 45.46 176 THR A C 1
ATOM 1035 O O . THR A 1 128 ? -14.307 -37.267 -33.661 1.00 47.29 176 THR A O 1
ATOM 1039 N N . ASN A 1 129 ? -12.524 -36.000 -32.946 1.00 42.79 177 ASN A N 1
ATOM 1040 C CA . ASN A 1 129 ? -11.454 -36.698 -33.702 1.00 42.75 177 ASN A CA 1
ATOM 1041 C C . ASN A 1 129 ? -11.709 -36.567 -35.211 1.00 41.68 177 ASN A C 1
ATOM 1042 O O . ASN A 1 129 ? -11.556 -37.584 -35.945 1.00 43.21 177 ASN A O 1
ATOM 1047 N N . THR A 1 130 ? -12.071 -35.364 -35.663 1.00 38.61 178 THR A N 1
ATOM 1048 C CA . THR A 1 130 ? -12.395 -35.059 -37.078 1.00 38.30 178 THR A CA 1
ATOM 1049 C C . THR A 1 130 ? -11.393 -34.040 -37.639 1.00 36.36 178 THR A C 1
ATOM 1050 O O . THR A 1 130 ? -10.786 -33.254 -36.826 1.00 34.45 178 THR A O 1
ATOM 1054 N N . PHE A 1 131 ? -11.267 -34.038 -38.976 1.00 36.57 179 PHE A N 1
ATOM 1055 C CA . PHE A 1 131 ? -10.348 -33.182 -39.767 1.00 35.00 179 PHE A CA 1
ATOM 1056 C C . PHE A 1 131 ? -11.124 -32.440 -40.855 1.00 35.18 179 PHE A C 1
ATOM 1057 O O . PHE A 1 131 ? -11.950 -33.066 -41.604 1.00 37.29 179 PHE A O 1
ATOM 1065 N N . ALA A 1 132 ? -10.863 -31.139 -40.980 1.00 33.57 180 ALA A N 1
ATOM 1066 C CA . ALA A 1 132 ? -11.568 -30.249 -41.935 1.00 33.68 180 ALA A CA 1
ATOM 1067 C C . ALA A 1 132 ? -11.046 -30.489 -43.357 1.00 34.88 180 ALA A C 1
ATOM 1068 O O . ALA A 1 132 ? -9.798 -30.606 -43.553 1.00 35.46 180 ALA A O 1
ATOM 1070 N N . THR A 1 133 ? -11.949 -30.596 -44.333 1.00 35.79 181 THR A N 1
ATOM 1071 C CA . THR A 1 133 ? -11.592 -30.726 -45.769 1.00 36.89 181 THR A CA 1
ATOM 1072 C C . THR A 1 133 ? -12.839 -30.459 -46.618 1.00 37.83 181 THR A C 1
ATOM 1073 O O . THR A 1 133 ? -13.892 -30.022 -46.054 1.00 36.91 181 THR A O 1
ATOM 1077 N N . VAL A 1 134 ? -12.715 -30.666 -47.929 1.00 39.20 182 VAL A N 1
ATOM 1078 C CA . VAL A 1 134 ? -13.765 -30.310 -48.921 1.00 41.09 182 VAL A CA 1
ATOM 1079 C C . VAL A 1 134 ? -14.668 -31.534 -49.125 1.00 43.89 182 VAL A C 1
ATOM 1080 O O . VAL A 1 134 ? -14.128 -32.708 -49.305 1.00 45.32 182 VAL A O 1
ATOM 1084 N N . CYS A 1 135 ? -15.988 -31.286 -49.108 1.00 45.87 183 CYS A N 1
ATOM 1085 C CA . CYS A 1 135 ? -17.026 -32.352 -49.190 1.00 48.78 183 CYS A CA 1
ATOM 1086 C C . CYS A 1 135 ? -16.769 -33.272 -50.401 1.00 50.63 183 CYS A C 1
ATOM 1087 O O . CYS A 1 135 ? -16.634 -32.759 -51.546 1.00 50.81 183 CYS A O 1
ATOM 1090 N N . TRP A 1 136 ? -16.712 -34.585 -50.143 1.00 51.42 184 TRP A N 1
ATOM 1091 C CA . TRP A 1 136 ? -16.544 -35.676 -51.148 1.00 53.73 184 TRP A CA 1
ATOM 1092 C C . TRP A 1 136 ? -15.310 -35.439 -52.034 1.00 52.85 184 TRP A C 1
ATOM 1093 O O . TRP A 1 136 ? -15.314 -35.922 -53.209 1.00 55.05 184 TRP A O 1
ATOM 1104 N N . ALA A 1 137 ? -14.291 -34.747 -51.519 1.00 49.62 185 ALA A N 1
ATOM 1105 C CA . ALA A 1 137 ? -12.997 -34.508 -52.204 1.00 49.12 185 ALA A CA 1
ATOM 1106 C C . ALA A 1 137 ? -13.202 -33.715 -53.509 1.00 49.90 185 ALA A C 1
ATOM 1107 O O . ALA A 1 137 ? -12.378 -33.891 -54.448 1.00 50.49 185 ALA A O 1
ATOM 1109 N N . GLN A 1 138 ? -14.230 -32.858 -53.574 1.00 49.39 186 GLN A N 1
ATOM 1110 C CA . GLN A 1 138 ? -14.546 -32.028 -54.774 1.00 50.79 186 GLN A CA 1
ATOM 1111 C C . GLN A 1 138 ? -13.709 -30.745 -54.695 1.00 48.63 186 GLN A C 1
ATOM 1112 O O . GLN A 1 138 ? -14.298 -29.615 -54.527 1.00 49.32 186 GLN A O 1
ATOM 1118 N N . PHE A 1 139 ? -12.381 -30.924 -54.779 1.00 48.15 187 PHE A N 1
ATOM 1119 C CA . PHE A 1 139 ? -11.365 -29.925 -54.359 1.00 45.93 187 PHE A CA 1
ATOM 1120 C C . PHE A 1 139 ? -11.381 -28.712 -55.299 1.00 46.85 187 PHE A C 1
ATOM 1121 O O . PHE A 1 139 ? -10.953 -27.618 -54.865 1.00 45.56 187 PHE A O 1
ATOM 1129 N N . ASN A 1 140 ? -11.889 -28.869 -56.526 1.00 49.36 188 ASN A N 1
ATOM 1130 C CA . ASN A 1 140 ? -11.910 -27.772 -57.531 1.00 50.95 188 ASN A CA 1
ATOM 1131 C C . ASN A 1 140 ? -13.343 -27.295 -57.774 1.00 52.44 188 ASN A C 1
ATOM 1132 O O . ASN A 1 140 ? -13.550 -26.564 -58.767 1.00 53.98 188 ASN A O 1
ATOM 1137 N N . SER A 1 141 ? -14.278 -27.665 -56.890 1.00 51.54 189 SER A N 1
ATOM 1138 C CA . SER A 1 141 ? -15.725 -27.378 -57.051 1.00 53.58 189 SER A CA 1
ATOM 1139 C C . SER A 1 141 ? -16.224 -26.516 -55.897 1.00 51.63 189 SER A C 1
ATOM 1140 O O . SER A 1 141 ? -15.721 -26.658 -54.759 1.00 48.77 189 SER A O 1
ATOM 1143 N N . TRP A 1 142 ? -17.205 -25.672 -56.216 1.00 52.95 190 TRP A N 1
ATOM 1144 C CA . TRP A 1 142 ? -18.046 -24.951 -55.234 1.00 51.28 190 TRP A CA 1
ATOM 1145 C C . TRP A 1 142 ? -18.885 -25.985 -54.472 1.00 51.02 190 TRP A C 1
ATOM 1146 O O . TRP A 1 142 ? -19.764 -26.613 -55.094 1.00 53.46 190 TRP A O 1
ATOM 1157 N N . THR A 1 143 ? -18.578 -26.178 -53.188 1.00 47.65 191 THR A N 1
ATOM 1158 C CA . THR A 1 143 ? -19.285 -27.100 -52.264 1.00 47.53 191 THR A CA 1
ATOM 1159 C C . THR A 1 143 ? -18.878 -26.705 -50.838 1.00 44.44 191 THR A C 1
ATOM 1160 O O . THR A 1 143 ? -18.124 -25.686 -50.672 1.00 43.80 191 THR A O 1
ATOM 1164 N N . LYS A 1 144 ? -19.323 -27.466 -49.838 1.00 43.91 192 LYS A N 1
ATOM 1165 C CA . LYS A 1 144 ? -19.131 -27.052 -48.418 1.00 41.24 192 LYS A CA 1
ATOM 1166 C C . LYS A 1 144 ? -17.842 -27.656 -47.849 1.00 39.67 192 LYS A C 1
ATOM 1167 O O . LYS A 1 144 ? -17.300 -28.637 -48.426 1.00 39.88 192 LYS A O 1
ATOM 1173 N N . ILE A 1 145 ? -17.411 -27.105 -46.711 1.00 37.31 193 ILE A N 1
ATOM 1174 C CA . ILE A 1 145 ? -16.304 -27.652 -45.881 1.00 36.42 193 ILE A CA 1
ATOM 1175 C C . ILE A 1 145 ? -16.912 -28.584 -44.833 1.00 36.99 193 ILE A C 1
ATOM 1176 O O . ILE A 1 145 ? -17.843 -28.154 -44.085 1.00 37.89 193 ILE A O 1
ATOM 1181 N N . VAL A 1 146 ? -16.394 -29.802 -44.764 1.00 37.23 194 VAL A N 1
ATOM 1182 C CA . VAL A 1 146 ? -16.842 -30.849 -43.808 1.00 38.64 194 VAL A CA 1
ATOM 1183 C C . VAL A 1 146 ? -15.709 -31.097 -42.819 1.00 37.29 194 VAL A C 1
ATOM 1184 O O . VAL A 1 146 ? -14.562 -30.597 -43.043 1.00 35.92 194 VAL A O 1
ATOM 1188 N N . SER A 1 147 ? -16.016 -31.857 -41.774 1.00 38.18 195 SER A N 1
ATOM 1189 C CA . SER A 1 147 ? -15.041 -32.341 -40.767 1.00 37.78 195 SER A CA 1
ATOM 1190 C C . SER A 1 147 ? -15.367 -33.805 -40.494 1.00 39.94 195 SER A C 1
ATOM 1191 O O . SER A 1 147 ? -16.476 -34.083 -39.999 1.00 41.09 195 SER A O 1
ATOM 1194 N N . ARG A 1 148 ? -14.456 -34.701 -40.877 1.00 41.05 196 ARG A N 1
ATOM 1195 C CA . ARG A 1 148 ? -14.717 -36.158 -40.956 1.00 44.20 196 ARG A CA 1
ATOM 1196 C C . ARG A 1 148 ? -13.610 -36.921 -40.224 1.00 45.05 196 ARG A C 1
ATOM 1197 O O . ARG A 1 148 ? -12.457 -36.425 -40.175 1.00 42.91 196 ARG A O 1
ATOM 1205 N N . VAL A 1 149 ? -13.956 -38.102 -39.705 1.00 48.20 197 VAL A N 1
ATOM 1206 C CA . VAL A 1 149 ? -13.021 -39.056 -39.044 1.00 50.09 197 VAL A CA 1
ATOM 1207 C C . VAL A 1 149 ? -12.130 -39.685 -40.125 1.00 51.70 197 VAL A C 1
ATOM 1208 O O . VAL A 1 149 ? -12.601 -39.830 -41.280 1.00 52.34 197 VAL A O 1
ATOM 1212 N N . ASP A 1 150 ? -10.882 -40.007 -39.774 1.00 52.33 198 ASP A N 1
ATOM 1213 C CA . ASP A 1 150 ? -9.955 -40.759 -40.660 1.00 54.53 198 ASP A CA 1
ATOM 1214 C C . ASP A 1 150 ? -10.536 -42.153 -40.899 1.00 59.13 198 ASP A C 1
ATOM 1215 O O . ASP A 1 150 ? -10.881 -42.822 -39.913 1.00 60.43 198 ASP A O 1
ATOM 1220 N N . ASN A 1 151 ? -10.641 -42.536 -42.173 1.00 61.67 199 ASN A N 1
ATOM 1221 C CA . ASN A 1 151 ? -11.173 -43.836 -42.659 1.00 66.68 199 ASN A CA 1
ATOM 1222 C C . ASN A 1 151 ? -10.583 -44.059 -44.042 1.00 67.53 199 ASN A C 1
ATOM 1223 O O . ASN A 1 151 ? -10.197 -43.091 -44.685 1.00 65.61 199 ASN A O 1
ATOM 1228 N N . PRO A 1 152 ? -10.489 -45.309 -44.544 1.00 71.11 200 PRO A N 1
ATOM 1229 C CA . PRO A 1 152 ? -9.863 -45.560 -45.842 1.00 72.25 200 PRO A CA 1
ATOM 1230 C C . PRO A 1 152 ? -10.428 -44.677 -46.969 1.00 70.97 200 PRO A C 1
ATOM 1231 O O . PRO A 1 152 ? -9.648 -44.098 -47.700 1.00 70.90 200 PRO A O 1
ATOM 1235 N N . GLY A 1 153 ? -11.753 -44.566 -47.080 1.00 70.65 201 GLY A N 1
ATOM 1236 C CA . GLY A 1 153 ? -12.407 -43.829 -48.178 1.00 69.70 201 GLY A CA 1
ATOM 1237 C C . GLY A 1 153 ? -12.315 -42.314 -48.036 1.00 65.65 201 GLY A C 1
ATOM 1238 O O . GLY A 1 153 ? -12.691 -41.629 -49.008 1.00 65.41 201 GLY A O 1
ATOM 1239 N N . ALA A 1 154 ? -11.867 -41.793 -46.885 1.00 62.27 202 ALA A N 1
ATOM 1240 C CA . ALA A 1 154 ? -12.164 -40.402 -46.461 1.00 58.62 202 ALA A CA 1
ATOM 1241 C C . ALA A 1 154 ? -11.403 -39.417 -47.348 1.00 55.98 202 ALA A C 1
ATOM 1242 O O . ALA A 1 154 ? -10.257 -39.679 -47.742 1.00 55.71 202 ALA A O 1
ATOM 1244 N N . PRO A 1 155 ? -12.028 -38.275 -47.712 1.00 53.84 203 PRO A N 1
ATOM 1245 C CA . PRO A 1 155 ? -11.351 -37.227 -48.467 1.00 51.43 203 PRO A CA 1
ATOM 1246 C C . PRO A 1 155 ? -10.059 -36.813 -47.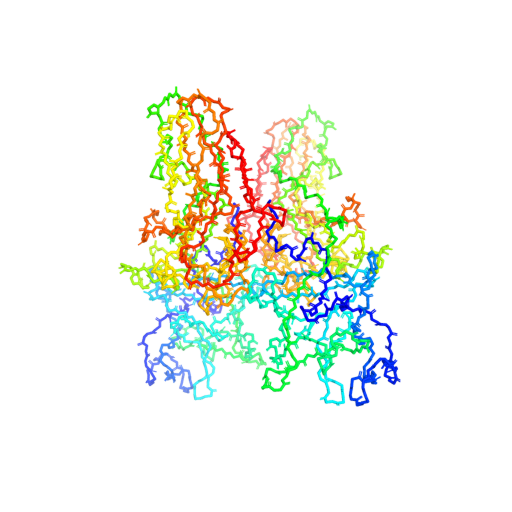749 1.00 48.58 203 PRO A C 1
ATOM 1247 O O . PRO A 1 155 ? -10.102 -36.554 -46.537 1.00 47.04 203 PRO A O 1
ATOM 1251 N N . ASN A 1 156 ? -8.967 -36.710 -48.501 1.00 47.23 204 ASN A N 1
ATOM 1252 C CA . ASN A 1 156 ? -7.668 -36.193 -47.997 1.00 45.28 204 ASN A CA 1
ATOM 1253 C C . ASN A 1 156 ? -7.877 -34.850 -47.279 1.00 42.20 204 ASN A C 1
ATOM 1254 O O . ASN A 1 156 ? -8.542 -33.943 -47.853 1.00 41.79 204 ASN A O 1
ATOM 1259 N N . ALA A 1 157 ? -7.327 -34.716 -46.067 1.00 40.15 205 ALA A N 1
ATOM 1260 C CA . ALA A 1 157 ? -7.517 -33.539 -45.185 1.00 37.22 205 ALA A CA 1
ATOM 1261 C C . ALA A 1 157 ? -6.224 -32.729 -45.043 1.00 35.25 205 ALA A C 1
ATOM 1262 O O . ALA A 1 157 ? -6.106 -31.953 -44.043 1.00 33.33 205 ALA A O 1
ATOM 1264 N N . ASN A 1 158 ? -5.294 -32.859 -45.990 1.00 35.82 206 ASN A N 1
ATOM 1265 C CA . ASN A 1 158 ? -4.014 -32.102 -45.982 1.00 35.45 206 ASN A CA 1
ATOM 1266 C C . ASN A 1 158 ? -4.289 -30.705 -46.532 1.00 33.95 206 ASN A C 1
ATOM 1267 O O . ASN A 1 158 ? -4.912 -30.587 -47.622 1.00 34.20 206 ASN A O 1
ATOM 1272 N N . LEU A 1 159 ? -3.912 -29.687 -45.754 1.00 31.67 207 LEU A N 1
ATOM 1273 C CA . LEU A 1 159 ? -4.160 -28.262 -46.060 1.00 30.70 207 LEU A CA 1
ATOM 1274 C C . LEU A 1 159 ? -2.836 -27.493 -46.143 1.00 31.27 207 LEU A C 1
ATOM 1275 O O . LEU A 1 159 ? -1.745 -27.994 -45.627 1.00 32.57 207 LEU A O 1
ATOM 1280 N N . LYS A 1 160 ? -2.962 -26.294 -46.729 1.00 31.25 208 LYS A N 1
ATOM 1281 C CA . LYS A 1 160 ? -1.888 -25.276 -46.807 1.00 31.96 208 LYS A CA 1
ATOM 1282 C C . LYS A 1 160 ? -2.508 -23.884 -46.681 1.00 30.97 208 LYS A C 1
ATOM 1283 O O . LYS A 1 160 ? -3.767 -23.751 -46.807 1.00 31.03 208 LYS A O 1
ATOM 1289 N N . HIS A 1 161 ? -1.652 -22.890 -46.466 1.00 31.42 209 HIS A N 1
ATOM 1290 C CA . HIS A 1 161 ? -1.996 -21.450 -46.575 1.00 31.40 209 HIS A CA 1
ATOM 1291 C C . HIS A 1 161 ? -1.721 -21.006 -48.009 1.00 33.35 209 HIS A C 1
ATOM 1292 O O . HIS A 1 161 ? -0.559 -21.151 -48.475 1.00 35.82 209 HIS A O 1
ATOM 1299 N N . ARG A 1 162 ? -2.740 -20.547 -48.735 1.00 33.46 210 ARG A N 1
ATOM 1300 C CA . ARG A 1 162 ? -2.532 -20.108 -50.137 1.00 35.20 210 ARG A CA 1
ATOM 1301 C C . ARG A 1 162 ? -1.942 -18.690 -50.137 1.00 34.61 210 ARG A C 1
ATOM 1302 O O . ARG A 1 162 ? -0.959 -18.449 -50.881 1.00 36.51 210 ARG A O 1
ATOM 1310 N N . SER A 1 163 ? -2.497 -17.771 -49.342 1.00 32.47 211 SER A N 1
ATOM 1311 C CA A SER A 1 163 ? -2.063 -16.347 -49.321 0.50 33.08 211 SER A CA 1
ATOM 1312 C CA B SER A 1 163 ? -2.029 -16.360 -49.315 0.50 33.22 211 SER A CA 1
ATOM 1313 C C . SER A 1 163 ? -2.015 -15.835 -47.877 1.00 31.29 211 SER A C 1
ATOM 1314 O O . SER A 1 163 ? -2.744 -16.407 -46.999 1.00 29.79 211 SER A O 1
ATOM 1319 N N . LEU A 1 164 ? -1.189 -14.816 -47.650 1.00 32.51 212 LEU A N 1
ATOM 1320 C CA . LEU A 1 164 ? -1.003 -14.213 -46.296 1.00 31.72 212 LEU A CA 1
ATOM 1321 C C . LEU A 1 164 ? -1.348 -12.724 -46.372 1.00 33.05 212 LEU A C 1
ATOM 1322 O O . LEU A 1 164 ? -1.185 -12.131 -47.452 1.00 35.86 212 LEU A O 1
ATOM 1327 N N . LEU A 1 165 ? -1.791 -12.140 -45.257 1.00 32.10 213 LEU A N 1
ATOM 1328 C CA . LEU A 1 165 ? -1.815 -10.677 -45.044 1.00 33.51 213 LEU A CA 1
ATOM 1329 C C . LEU A 1 165 ? -0.997 -10.396 -43.789 1.00 33.04 213 LEU A C 1
ATOM 1330 O O . LEU A 1 165 ? -1.418 -10.873 -42.705 1.00 30.73 213 LEU A O 1
ATOM 1335 N N . THR A 1 166 ? 0.150 -9.724 -43.927 1.00 35.46 214 THR A N 1
ATOM 1336 C CA . THR A 1 166 ? 1.092 -9.507 -42.792 1.00 37.46 214 THR A CA 1
ATOM 1337 C C . THR A 1 166 ? 0.921 -8.097 -42.211 1.00 39.58 214 THR A C 1
ATOM 1338 O O . THR A 1 166 ? 1.323 -7.908 -41.041 1.00 40.30 214 THR A O 1
ATOM 1342 N N . ASP A 1 167 ? 0.319 -7.166 -42.959 1.00 39.41 215 ASP A N 1
ATOM 1343 C CA . ASP A 1 167 ? 0.035 -5.773 -42.513 1.00 41.10 215 ASP A CA 1
ATOM 1344 C C . ASP A 1 167 ? -1.333 -5.768 -41.817 1.00 38.75 215 ASP A C 1
ATOM 1345 O O . ASP A 1 167 ? -2.331 -5.548 -42.520 1.00 39.12 215 ASP A O 1
ATOM 1350 N N . ILE A 1 168 ? -1.409 -6.036 -40.506 1.00 35.93 216 ILE A N 1
ATOM 1351 C CA . ILE A 1 168 ? -2.732 -6.342 -39.865 1.00 34.28 216 ILE A CA 1
ATOM 1352 C C . ILE A 1 168 ? -3.072 -5.386 -38.713 1.00 33.30 216 ILE A C 1
ATOM 1353 O O . ILE A 1 168 ? -4.131 -5.636 -38.044 1.00 33.07 216 ILE A O 1
ATOM 1358 N N . ASN A 1 169 ? -2.260 -4.350 -38.493 1.00 32.99 217 ASN A N 1
ATOM 1359 C CA . ASN A 1 169 ? -2.404 -3.368 -37.376 1.00 33.22 217 ASN A CA 1
ATOM 1360 C C . ASN A 1 169 ? -2.129 -4.065 -36.041 1.00 31.01 217 ASN A C 1
ATOM 1361 O O . ASN A 1 169 ? -2.971 -3.935 -35.078 1.00 30.78 217 ASN A O 1
ATOM 1366 N N . MET A 1 170 ? -0.997 -4.767 -35.946 1.00 31.18 218 MET A N 1
ATOM 1367 C CA . MET A 1 170 ? -0.483 -5.254 -34.625 1.00 30.61 218 MET A CA 1
ATOM 1368 C C . MET A 1 170 ? -0.143 -4.025 -33.790 1.00 30.68 218 MET A C 1
ATOM 1369 O O . MET A 1 170 ? 0.366 -3.035 -34.313 1.00 31.57 218 MET A O 1
ATOM 1374 N N . PRO A 1 171 ? -0.409 -4.022 -32.465 1.00 29.24 219 PRO A N 1
ATOM 1375 C CA . PRO A 1 171 ? -0.062 -2.885 -31.624 1.00 30.39 219 PRO A CA 1
ATOM 1376 C C . PRO A 1 171 ? 1.452 -2.793 -31.430 1.00 32.98 219 PRO A C 1
ATOM 1377 O O . PRO A 1 171 ? 2.099 -3.799 -31.592 1.00 34.81 219 PRO A O 1
ATOM 1381 N N . GLN A 1 172 ? 1.957 -1.614 -31.071 1.00 35.97 220 GLN A N 1
ATOM 1382 C CA . GLN A 1 172 ? 3.364 -1.408 -30.643 1.00 38.86 220 GLN A CA 1
ATOM 1383 C C . GLN A 1 172 ? 3.372 -1.464 -29.113 1.00 37.52 220 GLN A C 1
ATOM 1384 O O . GLN A 1 172 ? 2.740 -0.580 -28.507 1.00 38.67 220 GLN A O 1
ATOM 1390 N N . LEU A 1 173 ? 3.976 -2.486 -28.502 1.00 35.48 221 LEU A N 1
ATOM 1391 C CA . LEU A 1 173 ? 3.916 -2.638 -27.019 1.00 34.79 221 LEU A CA 1
ATOM 1392 C C . LEU A 1 173 ? 4.819 -1.607 -26.359 1.00 34.69 221 LEU A C 1
ATOM 1393 O O . LEU A 1 173 ? 5.941 -1.385 -26.818 1.00 36.15 221 LEU A O 1
ATOM 1398 N N . PRO A 1 174 ? 4.349 -0.919 -25.291 1.00 33.22 222 PRO A N 1
ATOM 1399 C CA . PRO A 1 174 ? 5.193 0.028 -24.573 1.00 34.94 222 PRO A CA 1
ATOM 1400 C C . PRO A 1 174 ? 6.343 -0.708 -23.877 1.00 35.29 222 PRO A C 1
ATOM 1401 O O . PRO A 1 174 ? 6.187 -1.873 -23.568 1.00 34.86 222 PRO A O 1
ATOM 1405 N N . SER A 1 175 ? 7.450 -0.004 -23.643 1.00 36.86 223 SER A N 1
ATOM 1406 C CA . SER A 1 175 ? 8.593 -0.459 -22.813 1.00 38.01 223 SER A CA 1
ATOM 1407 C C . SER A 1 175 ? 8.182 -0.526 -21.335 1.00 35.09 223 SER A C 1
ATOM 1408 O O . SER A 1 175 ? 7.376 0.343 -20.880 1.00 34.77 223 SER A O 1
ATOM 1411 N N . LEU A 1 176 ? 8.736 -1.499 -20.608 1.00 34.35 224 LEU A N 1
ATOM 1412 C CA . LEU A 1 176 ? 8.611 -1.566 -19.127 1.00 33.79 224 LEU A CA 1
ATOM 1413 C C . LEU A 1 176 ? 9.478 -0.456 -18.532 1.00 34.57 224 LEU A C 1
ATOM 1414 O O . LEU A 1 176 ? 10.594 -0.194 -19.050 1.00 35.42 224 LEU A O 1
ATOM 1419 N N . THR A 1 177 ? 8.990 0.178 -17.471 1.00 34.01 225 THR A N 1
ATOM 1420 C CA . THR A 1 177 ? 9.716 1.233 -16.721 1.00 36.06 225 THR A CA 1
ATOM 1421 C C . THR A 1 177 ? 9.455 1.000 -15.243 1.00 35.46 225 THR A C 1
ATOM 1422 O O . THR A 1 177 ? 8.366 0.564 -14.861 1.00 33.46 225 THR A O 1
ATOM 1426 N N . PRO A 1 178 ? 10.458 1.248 -14.381 1.00 37.09 226 PRO A N 1
ATOM 1427 C CA . PRO A 1 178 ? 10.289 1.034 -12.946 1.00 37.42 226 PRO A CA 1
ATOM 1428 C C . PRO A 1 178 ? 9.574 2.204 -12.255 1.00 36.63 226 PRO A C 1
ATOM 1429 O O . PRO A 1 178 ? 9.595 3.316 -12.766 1.00 36.97 226 PRO A O 1
ATOM 1433 N N . LEU A 1 179 ? 8.982 1.925 -11.100 1.00 35.90 227 LEU A N 1
ATOM 1434 C CA . LEU A 1 179 ? 8.300 2.943 -10.259 1.00 36.33 227 LEU A CA 1
ATOM 1435 C C . LEU A 1 179 ? 9.353 3.741 -9.485 1.00 39.29 227 LEU A C 1
ATOM 1436 O O . LEU A 1 179 ? 9.994 3.159 -8.609 1.00 41.19 227 LEU A O 1
ATOM 1441 N N . GLN A 1 180 ? 9.497 5.028 -9.791 1.00 41.13 228 GLN A N 1
ATOM 1442 C CA . GLN A 1 180 ? 10.413 5.961 -9.076 1.00 44.08 228 GLN A CA 1
ATOM 1443 C C . GLN A 1 180 ? 9.754 6.443 -7.785 1.00 41.79 228 GLN A C 1
ATOM 1444 O O . GLN A 1 180 ? 8.538 6.646 -7.740 1.00 38.61 228 GLN A O 1
ATOM 1450 N N . PRO A 1 181 ? 10.529 6.695 -6.705 1.00 42.06 229 PRO A N 1
ATOM 1451 C CA . PRO A 1 181 ? 9.979 7.390 -5.546 1.00 40.26 229 PRO A CA 1
ATOM 1452 C C . PRO A 1 181 ? 9.611 8.816 -5.981 1.00 39.11 229 PRO A C 1
ATOM 1453 O O . PRO A 1 181 ? 10.231 9.357 -6.914 1.00 39.51 229 PRO A O 1
ATOM 1457 N N . LEU A 1 182 ? 8.623 9.399 -5.309 1.00 36.96 230 LEU A N 1
ATOM 1458 C CA . LEU A 1 182 ? 8.199 10.798 -5.549 1.00 37.46 230 LEU A CA 1
ATOM 1459 C C . LEU A 1 182 ? 9.337 11.747 -5.188 1.00 38.13 230 LEU A C 1
ATOM 1460 O O . LEU A 1 182 ? 10.117 11.493 -4.263 1.00 37.36 230 LEU A O 1
ATOM 1465 N N . PRO A 1 183 ? 9.421 12.911 -5.868 1.00 39.00 231 PRO A N 1
ATOM 1466 C CA . PRO A 1 183 ? 10.367 13.953 -5.488 1.00 40.86 231 PRO A CA 1
ATOM 1467 C C . PRO A 1 183 ? 10.090 14.499 -4.084 1.00 40.37 231 PRO A C 1
ATOM 1468 O O . PRO A 1 183 ? 8.976 14.376 -3.587 1.00 38.49 231 PRO A O 1
ATOM 1472 N N . ARG A 1 184 ? 11.109 15.095 -3.475 1.00 42.49 232 ARG A N 1
ATOM 1473 C CA . ARG A 1 184 ? 10.971 15.831 -2.192 1.00 44.07 232 ARG A CA 1
ATOM 1474 C C . ARG A 1 184 ? 10.206 17.125 -2.479 1.00 43.04 232 ARG A C 1
ATOM 1475 O O . ARG A 1 184 ? 10.316 17.639 -3.630 1.00 43.86 232 ARG A O 1
ATOM 1483 N N . LEU A 1 185 ? 9.480 17.643 -1.489 1.00 41.20 233 LEU A N 1
ATOM 1484 C CA . LEU A 1 185 ? 8.752 18.937 -1.594 1.00 41.59 233 LEU A CA 1
ATOM 1485 C C . LEU A 1 185 ? 9.764 20.082 -1.517 1.00 44.26 233 LEU A C 1
ATOM 1486 O O . LEU A 1 185 ? 10.795 19.947 -0.809 1.00 45.39 233 LEU A O 1
ATOM 1491 N N . THR A 1 186 ? 9.484 21.188 -2.206 1.00 46.08 234 THR A N 1
ATOM 1492 C CA . THR A 1 186 ? 10.446 22.316 -2.371 1.00 48.70 234 THR A CA 1
ATOM 1493 C C . THR A 1 186 ? 10.090 23.491 -1.448 1.00 50.07 234 THR A C 1
ATOM 1494 O O . THR A 1 186 ? 10.978 24.356 -1.229 1.00 52.56 234 THR A O 1
ATOM 1498 N N . GLU A 1 187 ? 8.852 23.562 -0.945 1.00 48.96 235 GLU A N 1
ATOM 1499 C CA . GLU A 1 187 ? 8.395 24.674 -0.067 1.00 50.72 235 GLU A CA 1
ATOM 1500 C C . GLU A 1 187 ? 7.035 24.337 0.555 1.00 48.99 235 GLU A C 1
ATOM 1501 O O . GLU A 1 187 ? 6.422 23.295 0.187 1.00 46.03 235 GLU A O 1
ATOM 1507 N N . LEU A 1 188 ? 6.581 25.196 1.474 1.00 49.63 236 LEU A N 1
ATOM 1508 C CA . LEU A 1 188 ? 5.327 24.998 2.255 1.00 48.37 236 LEU A CA 1
ATOM 1509 C C . LEU A 1 188 ? 4.133 24.900 1.291 1.00 46.72 236 LEU A C 1
ATOM 1510 O O . LEU A 1 188 ? 3.175 24.153 1.579 1.00 43.87 236 LEU A O 1
ATOM 1515 N N . GLU A 1 189 ? 4.193 25.630 0.173 1.00 48.31 237 GLU A N 1
ATOM 1516 C CA . GLU A 1 189 ? 3.079 25.784 -0.801 1.00 48.82 237 GLU A CA 1
ATOM 1517 C C . GLU A 1 189 ? 3.057 24.583 -1.750 1.00 45.89 237 GLU A C 1
ATOM 1518 O O . GLU A 1 189 ? 2.086 24.468 -2.509 1.00 46.23 237 GLU A O 1
ATOM 1524 N N . ASP A 1 190 ? 4.074 23.719 -1.711 1.00 43.82 238 ASP A N 1
ATOM 1525 C CA . ASP A 1 190 ? 4.192 22.535 -2.603 1.00 41.99 238 ASP A CA 1
ATOM 1526 C C . ASP A 1 190 ? 3.382 21.380 -1.998 1.00 39.72 238 ASP A C 1
ATOM 1527 O O . ASP A 1 190 ? 3.791 20.841 -0.931 1.00 38.49 238 ASP A O 1
ATOM 1532 N N . GLY A 1 191 ? 2.275 21.010 -2.653 1.00 38.31 239 GLY A N 1
ATOM 1533 C CA . GLY A 1 191 ? 1.368 19.936 -2.198 1.00 37.06 239 GLY A CA 1
ATOM 1534 C C . GLY A 1 191 ? 1.775 18.579 -2.739 1.00 35.95 239 GLY A C 1
ATOM 1535 O O . GLY A 1 191 ? 1.056 17.589 -2.467 1.00 35.74 239 GLY A O 1
ATOM 1536 N N . GLY A 1 192 ? 2.879 18.523 -3.483 1.00 36.66 240 GLY A N 1
ATOM 1537 C CA . GLY A 1 192 ? 3.371 17.294 -4.125 1.00 36.70 240 GLY A CA 1
ATOM 1538 C C . GLY A 1 192 ? 2.606 17.015 -5.410 1.00 36.73 240 GLY A C 1
ATOM 1539 O O . GLY A 1 192 ? 1.801 17.881 -5.836 1.00 38.19 240 GLY A O 1
ATOM 1540 N N . LEU A 1 193 ? 2.870 15.881 -6.054 1.00 35.79 241 LEU A N 1
ATOM 1541 C CA . LEU A 1 193 ? 2.240 15.543 -7.354 1.00 35.13 241 LEU A CA 1
ATOM 1542 C C . LEU A 1 193 ? 0.828 15.000 -7.110 1.00 33.12 241 LEU A C 1
ATOM 1543 O O . LEU A 1 193 ? 0.661 14.028 -6.298 1.00 31.68 241 LEU A O 1
ATOM 1548 N N . SER A 1 194 ? -0.167 15.612 -7.762 1.00 32.48 242 SER A N 1
ATOM 1549 C CA . SER A 1 194 ? -1.568 15.117 -7.776 1.00 32.13 242 SER A CA 1
ATOM 1550 C C . SER A 1 194 ? -1.634 13.833 -8.602 1.00 30.85 242 SER A C 1
ATOM 1551 O O . SER A 1 194 ? -0.713 13.533 -9.379 1.00 31.39 242 SER A O 1
ATOM 1554 N N . PRO A 1 195 ? -2.698 13.017 -8.439 1.00 28.95 243 PRO A N 1
ATOM 1555 C CA . PRO A 1 195 ? -2.813 11.768 -9.189 1.00 28.88 243 PRO A CA 1
ATOM 1556 C C . PRO A 1 195 ? -2.738 11.944 -10.716 1.00 31.53 243 PRO A C 1
ATOM 1557 O O . PRO A 1 195 ? -2.248 11.040 -11.385 1.00 32.51 243 PRO A O 1
ATOM 1561 N N . ALA A 1 196 ? -3.215 13.068 -11.253 1.00 32.70 244 ALA A N 1
ATOM 1562 C CA . ALA A 1 196 ? -3.198 13.329 -12.715 1.00 34.03 244 ALA A CA 1
ATOM 1563 C C . ALA A 1 196 ? -1.759 13.586 -13.178 1.00 35.47 244 ALA A C 1
ATOM 1564 O O . ALA A 1 196 ? -1.458 13.344 -14.381 1.00 37.62 244 ALA A O 1
ATOM 1566 N N . GLN A 1 197 ? -0.900 14.074 -12.285 1.00 34.80 245 GLN A N 1
ATOM 1567 C CA . GLN A 1 197 ? 0.486 14.514 -12.592 1.00 36.43 245 GLN A CA 1
ATOM 1568 C C . GLN A 1 197 ? 1.512 13.408 -12.301 1.00 35.02 245 GLN A C 1
ATOM 1569 O O . GLN A 1 197 ? 2.657 13.515 -12.813 1.00 35.97 245 GLN A O 1
ATOM 1575 N N . ALA A 1 198 ? 1.184 12.425 -11.450 1.00 31.84 246 ALA A N 1
ATOM 1576 C CA . ALA A 1 198 ? 2.173 11.429 -10.986 1.00 30.47 246 ALA A CA 1
ATOM 1577 C C . ALA A 1 198 ? 2.603 10.570 -12.170 1.00 30.00 246 ALA A C 1
ATOM 1578 O O . ALA A 1 198 ? 1.762 10.113 -12.968 1.00 28.87 246 ALA A O 1
ATOM 1580 N N . PRO A 1 199 ? 3.918 10.315 -12.324 1.00 30.45 247 PRO A N 1
ATOM 1581 C CA . PRO A 1 199 ? 4.388 9.467 -13.412 1.00 31.03 247 PRO A CA 1
ATOM 1582 C C . PRO A 1 199 ? 3.985 8.008 -13.166 1.00 29.46 247 PRO A C 1
ATOM 1583 O O . PRO A 1 199 ? 4.003 7.538 -12.003 1.00 29.48 247 PRO A O 1
ATOM 1587 N N . ARG A 1 200 ? 3.606 7.325 -14.248 1.00 28.22 248 ARG A N 1
ATOM 1588 C CA . ARG A 1 200 ? 3.234 5.901 -14.201 1.00 27.00 248 ARG A CA 1
ATOM 1589 C C . ARG A 1 200 ? 4.447 5.071 -14.567 1.00 27.37 248 ARG A C 1
ATOM 1590 O O . ARG A 1 200 ? 5.170 5.420 -15.565 1.00 29.24 248 ARG A O 1
ATOM 1598 N N . ALA A 1 201 ? 4.644 4.000 -13.817 1.00 25.48 249 ALA A N 1
ATOM 1599 C CA . ALA A 1 201 ? 5.543 2.894 -14.169 1.00 25.77 249 ALA A CA 1
ATOM 1600 C C . ALA A 1 201 ? 4.732 1.911 -15.011 1.00 24.46 249 ALA A C 1
ATOM 1601 O O . ALA A 1 201 ? 3.517 1.662 -14.692 1.00 23.53 249 ALA A O 1
ATOM 1603 N N . ILE A 1 202 ? 5.335 1.378 -16.072 1.00 25.30 250 ILE A N 1
ATOM 1604 C CA . ILE A 1 202 ? 4.700 0.274 -16.840 1.00 24.86 250 ILE A CA 1
ATOM 1605 C C . ILE A 1 202 ? 5.325 -1.031 -16.341 1.00 24.03 250 ILE A C 1
ATOM 1606 O O . ILE A 1 202 ? 6.533 -1.317 -16.650 1.00 24.99 250 ILE A O 1
ATOM 1611 N N . ILE A 1 203 ? 4.576 -1.750 -15.507 1.00 22.62 251 ILE A N 1
ATOM 1612 C CA . ILE A 1 203 ? 5.039 -2.992 -14.827 1.00 22.69 251 ILE A CA 1
ATOM 1613 C C . ILE A 1 203 ? 4.837 -4.209 -15.737 1.00 22.24 251 ILE A C 1
ATOM 1614 O O . ILE A 1 203 ? 5.633 -5.197 -15.649 1.00 23.30 251 ILE A O 1
ATOM 1619 N N . GLY A 1 204 ? 3.804 -4.169 -16.578 1.00 21.57 252 GLY A N 1
ATOM 1620 C CA . GLY A 1 204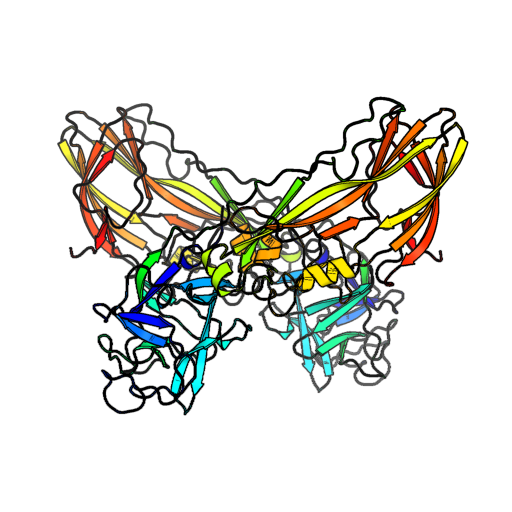 ? 3.510 -5.257 -17.518 1.00 21.33 252 GLY A CA 1
ATOM 1621 C C . GLY A 1 204 ? 2.570 -4.804 -18.600 1.00 20.80 252 GLY A C 1
ATOM 1622 O O . GLY A 1 204 ? 1.875 -3.747 -18.433 1.00 20.18 252 GLY A O 1
ATOM 1623 N N . ARG A 1 205 ? 2.522 -5.573 -19.691 1.00 21.26 253 ARG A N 1
ATOM 1624 C CA . ARG A 1 205 ? 1.524 -5.298 -20.742 1.00 21.55 253 ARG A CA 1
ATOM 1625 C C . ARG A 1 205 ? 1.302 -6.587 -21.513 1.00 21.13 253 ARG A C 1
ATOM 1626 O O . ARG A 1 205 ? 2.291 -7.364 -21.711 1.00 22.06 253 ARG A O 1
ATOM 1634 N N . THR A 1 206 ? 0.070 -6.801 -21.952 1.00 20.41 254 THR A N 1
ATOM 1635 C CA . THR A 1 206 ? -0.295 -8.030 -22.664 1.00 20.82 254 THR A CA 1
ATOM 1636 C C . THR A 1 206 ? -1.211 -7.676 -23.825 1.00 20.31 254 THR A C 1
ATOM 1637 O O . THR A 1 206 ? -2.064 -6.700 -23.720 1.00 19.20 254 THR A O 1
ATOM 1641 N N . LEU A 1 207 ? -1.116 -8.495 -24.875 1.00 20.67 255 LEU A N 1
ATOM 1642 C CA . LEU A 1 207 ? -2.143 -8.499 -25.933 1.00 20.69 255 LEU A CA 1
ATOM 1643 C C . LEU A 1 207 ? -3.402 -9.181 -25.421 1.00 20.62 255 LEU A C 1
ATOM 1644 O O . LEU A 1 207 ? -3.301 -10.146 -24.584 1.00 22.16 255 LEU A O 1
ATOM 1649 N N . ILE A 1 208 ? -4.554 -8.686 -25.856 1.00 19.99 256 ILE A N 1
ATOM 1650 C CA . ILE A 1 208 ? -5.888 -9.258 -25.575 1.00 19.78 256 ILE A CA 1
ATOM 1651 C C . ILE A 1 208 ? -6.559 -9.465 -26.924 1.00 19.65 256 ILE A C 1
ATOM 1652 O O . ILE A 1 208 ? -6.725 -8.480 -27.684 1.00 21.04 256 ILE A O 1
ATOM 1657 N N . PRO A 1 209 ? -7.001 -10.696 -27.262 1.00 19.39 257 PRO A N 1
ATOM 1658 C CA . PRO A 1 209 ? -7.767 -10.889 -28.502 1.00 19.33 257 PRO A CA 1
ATOM 1659 C C . PRO A 1 209 ? -8.996 -9.983 -28.534 1.00 19.33 257 PRO A C 1
ATOM 1660 O O . PRO A 1 209 ? -9.720 -9.843 -27.505 1.00 19.04 257 PRO A O 1
ATOM 1664 N N . CYS A 1 210 ? -9.301 -9.408 -29.709 1.00 18.97 258 CYS A N 1
ATOM 1665 C CA . CYS A 1 210 ? -10.435 -8.457 -29.844 1.00 19.67 258 CYS A CA 1
ATOM 1666 C C . CYS A 1 210 ? -11.798 -9.144 -29.634 1.00 20.04 258 CYS A C 1
ATOM 1667 O O . CYS A 1 210 ? -12.832 -8.394 -29.467 1.00 19.15 258 CYS A O 1
ATOM 1670 N N . LEU A 1 211 ? -11.844 -10.482 -29.681 1.00 20.23 259 LEU A N 1
ATOM 1671 C CA . LEU A 1 211 ? -13.129 -11.239 -29.725 1.00 21.95 259 LEU A CA 1
ATOM 1672 C C . LEU A 1 211 ? -13.984 -10.911 -28.504 1.00 22.34 259 LEU A C 1
ATOM 1673 O O . LEU A 1 211 ? -15.230 -10.734 -28.681 1.00 25.13 259 LEU A O 1
ATOM 1678 N N . PHE A 1 212 ? -13.360 -10.751 -27.328 1.00 21.03 260 PHE A N 1
ATOM 1679 C CA . PHE A 1 212 ? -14.137 -10.529 -26.071 1.00 22.41 260 PHE A CA 1
ATOM 1680 C C . PHE A 1 212 ? -13.841 -9.147 -25.491 1.00 21.98 260 PHE A C 1
ATOM 1681 O O . PHE A 1 212 ? -14.144 -8.927 -24.268 1.00 23.62 260 PHE A O 1
ATOM 1689 N N . VAL A 1 213 ? -13.333 -8.207 -26.301 1.00 20.70 261 VAL A N 1
ATOM 1690 C CA . VAL A 1 213 ? -13.221 -6.781 -25.893 1.00 20.49 261 VAL A CA 1
ATOM 1691 C C . VAL A 1 213 ? -14.481 -6.072 -26.367 1.00 21.19 261 VAL A C 1
ATOM 1692 O O . VAL A 1 213 ? -14.659 -5.904 -27.633 1.00 20.95 261 VAL A O 1
ATOM 1696 N N . ASN A 1 214 ? -15.364 -5.711 -25.427 1.00 21.37 262 ASN A N 1
ATOM 1697 C CA A ASN A 1 214 ? -16.631 -4.998 -25.728 0.50 22.75 262 ASN A CA 1
ATOM 1698 C CA B ASN A 1 214 ? -16.627 -4.990 -25.719 0.50 23.35 262 ASN A CA 1
ATOM 1699 C C . ASN A 1 214 ? -16.320 -3.498 -25.830 1.00 23.17 262 ASN A C 1
ATOM 1700 O O . ASN A 1 214 ? -16.757 -2.696 -24.931 1.00 23.31 262 ASN A O 1
ATOM 1709 N N . ASP A 1 215 ? -15.579 -3.139 -26.880 1.00 22.69 263 ASP A N 1
ATOM 1710 C CA . ASP A 1 215 ? -15.230 -1.742 -27.207 1.00 23.02 263 ASP A CA 1
ATOM 1711 C C . ASP A 1 215 ? -16.543 -1.000 -27.397 1.00 23.69 263 ASP A C 1
ATOM 1712 O O . ASP A 1 215 ? -17.364 -1.398 -28.242 1.00 24.61 263 ASP A O 1
ATOM 1717 N N . PRO A 1 216 ? -16.802 0.093 -26.655 1.00 25.21 264 PRO A N 1
ATOM 1718 C CA . PRO A 1 216 ? -18.080 0.788 -26.756 1.00 27.23 264 PRO A CA 1
ATOM 1719 C C . PRO A 1 216 ? -18.333 1.434 -28.128 1.00 28.49 264 PRO A C 1
ATOM 1720 O O . PRO A 1 216 ? -19.515 1.693 -28.466 1.00 32.18 264 PRO A O 1
ATOM 1724 N N . VAL A 1 217 ? -17.274 1.650 -28.917 1.00 27.46 265 VAL A N 1
ATOM 1725 C CA . VAL A 1 217 ? -17.423 2.371 -30.222 1.00 29.09 265 VAL A CA 1
ATOM 1726 C C . VAL A 1 217 ? -17.239 1.418 -31.398 1.00 27.52 265 VAL A C 1
ATOM 1727 O O . VAL A 1 217 ? -17.943 1.643 -32.433 1.00 27.85 265 VAL A O 1
ATOM 1731 N N . LEU A 1 218 ? -16.365 0.412 -31.289 1.00 25.28 266 LEU A N 1
ATOM 1732 C CA . LEU A 1 218 ? -16.042 -0.475 -32.445 1.00 25.78 266 LEU A CA 1
ATOM 1733 C C . LEU A 1 218 ? -16.745 -1.818 -32.294 1.00 25.43 266 LEU A C 1
ATOM 1734 O O . LEU A 1 218 ? -16.356 -2.621 -31.365 1.00 24.44 266 LEU A O 1
ATOM 1739 N N . ARG A 1 219 ? -17.674 -2.093 -33.207 1.00 26.99 267 ARG A N 1
ATOM 1740 C CA . ARG A 1 219 ? -18.313 -3.421 -33.307 1.00 28.20 267 ARG A CA 1
ATOM 1741 C C . ARG A 1 219 ? -17.276 -4.439 -33.796 1.00 26.73 267 ARG A C 1
ATOM 1742 O O . ARG A 1 219 ? -16.252 -4.046 -34.446 1.00 26.04 267 ARG A O 1
ATOM 1750 N N . LEU A 1 220 ? -17.550 -5.714 -33.524 1.00 25.99 268 LEU A N 1
ATOM 1751 C CA . LEU A 1 220 ? -16.642 -6.849 -33.830 1.00 24.93 268 LEU A CA 1
ATOM 1752 C C . LEU A 1 220 ? -16.121 -6.786 -35.280 1.00 25.32 268 LEU A C 1
ATOM 1753 O O . LEU A 1 220 ? -14.887 -6.974 -35.494 1.00 24.64 268 LEU A O 1
ATOM 1758 N N A GLU A 1 221 ? -16.997 -6.554 -36.262 0.50 25.85 269 GLU A N 1
ATOM 1759 N N B GLU A 1 221 ? -16.991 -6.553 -36.266 0.50 26.47 269 GLU A N 1
ATOM 1760 C CA A GLU A 1 221 ? -16.596 -6.588 -37.693 0.50 26.41 269 GLU A CA 1
ATOM 1761 C CA B GLU A 1 221 ? -16.571 -6.599 -37.692 0.50 27.39 269 GLU A CA 1
ATOM 1762 C C A GLU A 1 221 ? -15.520 -5.521 -37.973 0.50 26.57 269 GLU A C 1
ATOM 1763 C C B GLU A 1 221 ? -15.511 -5.520 -37.973 0.50 27.13 269 GLU A C 1
ATOM 1764 O O A GLU A 1 221 ? -14.738 -5.710 -38.952 0.50 27.21 269 GLU A O 1
ATOM 1765 O O B GLU A 1 221 ? -14.732 -5.706 -38.953 0.50 27.74 269 GLU A O 1
ATOM 1776 N N . ASN A 1 222 ? -15.466 -4.440 -37.186 1.00 26.47 270 ASN A N 1
ATOM 1777 C CA . ASN A 1 222 ? -14.442 -3.367 -37.347 1.00 27.01 270 ASN A CA 1
ATOM 1778 C C . ASN A 1 222 ? -13.246 -3.609 -36.414 1.00 26.20 270 ASN A C 1
ATOM 1779 O O . ASN A 1 222 ? -12.108 -3.289 -36.849 1.00 26.10 270 ASN A O 1
ATOM 1784 N N . ARG A 1 223 ? -13.444 -4.170 -35.212 1.00 24.80 271 ARG A N 1
ATOM 1785 C CA . ARG A 1 223 ? -12.307 -4.532 -34.325 1.00 23.75 271 ARG A CA 1
ATOM 1786 C C . ARG A 1 223 ? -11.347 -5.501 -35.011 1.00 23.46 271 ARG A C 1
ATOM 1787 O O . ARG A 1 223 ? -10.117 -5.325 -34.861 1.00 23.13 271 ARG A O 1
ATOM 1795 N N . ILE A 1 224 ? -11.868 -6.515 -35.719 1.00 23.13 272 ILE A N 1
ATOM 1796 C CA . ILE A 1 224 ? -11.004 -7.603 -36.269 1.00 23.14 272 ILE A CA 1
ATOM 1797 C C . ILE A 1 224 ? -10.096 -7.002 -37.353 1.00 23.87 272 ILE A C 1
ATOM 1798 O O . ILE A 1 224 ? -8.980 -7.557 -37.574 1.00 23.75 272 ILE A O 1
ATOM 1803 N N . LYS A 1 225 ? -10.551 -5.924 -38.011 1.00 24.52 273 LYS A N 1
ATOM 1804 C CA . LYS A 1 225 ? -9.778 -5.246 -39.081 1.00 26.48 273 LYS A CA 1
ATOM 1805 C C . LYS A 1 225 ? -8.790 -4.247 -38.478 1.00 26.75 273 LYS A C 1
ATOM 1806 O O . LYS A 1 225 ? -7.620 -4.216 -38.931 1.00 28.76 273 LYS A O 1
ATOM 1812 N N . GLN A 1 226 ? -9.218 -3.419 -37.536 1.00 26.26 274 GLN A N 1
ATOM 1813 C CA . GLN A 1 226 ? -8.398 -2.255 -37.111 1.00 27.56 274 GLN A CA 1
ATOM 1814 C C . GLN A 1 226 ? -7.574 -2.560 -35.863 1.00 25.95 274 GLN A C 1
ATOM 1815 O O . GLN A 1 226 ? -6.560 -1.853 -35.638 1.00 26.64 274 GLN A O 1
ATOM 1821 N N . SER A 1 227 ? -8.011 -3.523 -35.062 1.00 23.95 275 SER A N 1
ATOM 1822 C CA . SER A 1 227 ? -7.411 -3.769 -33.733 1.00 22.23 275 SER A CA 1
ATOM 1823 C C . SER A 1 227 ? -7.593 -5.235 -33.340 1.00 21.08 275 SER A C 1
ATOM 1824 O O . SER A 1 227 ? -8.217 -5.536 -32.295 1.00 20.20 275 SER A O 1
ATOM 1827 N N . PRO A 1 228 ? -7.031 -6.193 -34.126 1.00 20.57 276 PRO A N 1
ATOM 1828 C CA . PRO A 1 228 ? -7.240 -7.626 -33.873 1.00 20.24 276 PRO A CA 1
ATOM 1829 C C . PRO A 1 228 ? -6.764 -8.038 -32.469 1.00 19.40 276 PRO A C 1
ATOM 1830 O O . PRO A 1 228 ? -7.292 -9.049 -31.880 1.00 19.70 276 PRO A O 1
ATOM 1834 N N . TYR A 1 229 ? -5.803 -7.284 -31.933 1.00 18.81 277 TYR A N 1
ATOM 1835 C CA . TYR A 1 229 ? -5.458 -7.317 -30.482 1.00 18.42 277 TYR A CA 1
ATOM 1836 C C . TYR A 1 229 ? -5.612 -5.917 -29.908 1.00 18.58 277 TYR A C 1
ATOM 1837 O O . TYR A 1 229 ? -5.275 -4.880 -30.607 1.00 19.85 277 TYR A O 1
ATOM 1846 N N . TYR A 1 230 ? -5.989 -5.877 -28.616 1.00 18.12 278 TYR A N 1
ATOM 1847 C CA . TYR A 1 230 ? -5.940 -4.683 -27.759 1.00 18.43 278 TYR A CA 1
ATOM 1848 C C . TYR A 1 230 ? -4.736 -4.863 -26.829 1.00 18.61 278 TYR A C 1
ATOM 1849 O O . TYR A 1 230 ? -4.174 -6.015 -26.735 1.00 19.55 278 TYR A O 1
ATOM 1858 N N . VAL A 1 231 ? -4.339 -3.788 -26.151 1.00 18.59 279 VAL A N 1
ATOM 1859 C CA . VAL A 1 231 ? -3.243 -3.865 -25.136 1.00 18.74 279 VAL A CA 1
ATOM 1860 C C . VAL A 1 231 ? -3.837 -3.536 -23.776 1.00 18.08 279 VAL A C 1
ATOM 1861 O O . VAL A 1 231 ? -4.460 -2.432 -23.618 1.00 17.37 279 VAL A O 1
ATOM 1865 N N . LEU A 1 232 ? -3.588 -4.434 -22.831 1.00 18.54 280 LEU A N 1
ATOM 1866 C CA . LEU A 1 232 ? -3.850 -4.170 -21.401 1.00 18.40 280 LEU A CA 1
ATOM 1867 C C . LEU A 1 232 ? -2.506 -3.875 -20.736 1.00 18.61 280 LEU A C 1
ATOM 1868 O O . LEU A 1 232 ? -1.562 -4.742 -20.783 1.00 17.92 280 LEU A O 1
ATOM 1873 N N . GLU A 1 233 ? -2.400 -2.685 -20.139 1.00 19.00 281 GLU A N 1
ATOM 1874 C CA . GLU A 1 233 ? -1.212 -2.281 -19.363 1.00 20.05 281 GLU A CA 1
ATOM 1875 C C . GLU A 1 233 ? -1.518 -2.423 -17.875 1.00 19.10 281 GLU A C 1
ATOM 1876 O O . GLU A 1 233 ? -2.662 -2.043 -17.418 1.00 18.56 281 GLU A O 1
ATOM 1882 N N . HIS A 1 234 ? -0.534 -2.958 -17.155 1.00 18.45 282 HIS A N 1
ATOM 1883 C CA . HIS A 1 234 ? -0.444 -2.919 -15.668 1.00 18.36 282 HIS A CA 1
ATOM 1884 C C . HIS A 1 234 ? 0.527 -1.796 -15.329 1.00 18.73 282 HIS A C 1
ATOM 1885 O O . HIS A 1 234 ? 1.765 -1.916 -15.624 1.00 19.57 282 HIS A O 1
ATOM 1892 N N . ARG A 1 235 ? -0.021 -0.700 -14.798 1.00 19.25 283 ARG A N 1
ATOM 1893 C CA . ARG A 1 235 ? 0.764 0.492 -14.423 1.00 19.75 283 ARG A CA 1
ATOM 1894 C C . ARG A 1 235 ? 0.683 0.645 -12.905 1.00 19.17 283 ARG A C 1
ATOM 1895 O O . ARG A 1 235 ? -0.320 0.142 -12.264 1.00 19.00 283 ARG A O 1
ATOM 1903 N N . GLN A 1 236 ? 1.686 1.308 -12.338 1.00 20.18 284 GLN A N 1
ATOM 1904 C CA . GLN A 1 236 ? 1.654 1.710 -10.918 1.00 20.11 284 GLN A CA 1
ATOM 1905 C C . GLN A 1 236 ? 2.058 3.177 -10.813 1.00 20.78 284 GLN A C 1
ATOM 1906 O O . GLN A 1 236 ? 2.891 3.695 -11.653 1.00 21.54 284 GLN A O 1
ATOM 1912 N N . TYR A 1 237 ? 1.510 3.858 -9.802 1.00 20.22 285 TYR A N 1
ATOM 1913 C CA . TYR A 1 237 ? 1.911 5.247 -9.493 1.00 21.35 285 TYR A CA 1
ATOM 1914 C C . TYR A 1 237 ? 1.645 5.498 -8.014 1.00 20.92 285 TYR A C 1
ATOM 1915 O O . TYR A 1 237 ? 0.913 4.678 -7.356 1.00 20.98 285 TYR A O 1
ATOM 1924 N N . TRP A 1 238 ? 2.242 6.570 -7.492 1.00 22.59 286 TRP A N 1
ATOM 1925 C CA . TRP A 1 238 ? 1.972 7.031 -6.103 1.00 22.76 286 TRP A CA 1
ATOM 1926 C C . TRP A 1 238 ? 0.822 8.036 -6.106 1.00 22.56 286 TRP A C 1
ATOM 1927 O O . TRP A 1 238 ? 0.958 9.106 -6.756 1.00 24.68 286 TRP A O 1
ATOM 1938 N N . HIS A 1 239 ? -0.253 7.709 -5.388 1.00 21.90 287 HIS A N 1
ATOM 1939 C CA . HIS A 1 239 ? -1.557 8.414 -5.430 1.00 21.63 287 HIS A CA 1
ATOM 1940 C C . HIS A 1 239 ? -1.720 9.248 -4.159 1.00 22.29 287 HIS A C 1
ATOM 1941 O O . HIS A 1 239 ? -1.847 8.637 -3.024 1.00 21.31 287 HIS A O 1
ATOM 1948 N N . ARG A 1 240 ? -1.772 10.568 -4.317 1.00 23.56 288 ARG A N 1
ATOM 1949 C CA . ARG A 1 240 ? -1.912 11.488 -3.153 1.00 24.23 288 ARG A CA 1
ATOM 1950 C C . ARG A 1 240 ? -3.352 11.413 -2.626 1.00 24.07 288 ARG A C 1
ATOM 1951 O O . ARG A 1 240 ? -4.316 11.678 -3.411 1.00 24.32 288 ARG A O 1
ATOM 1959 N N . ILE A 1 241 ? -3.543 11.031 -1.366 1.00 23.76 289 ILE A N 1
ATOM 1960 C CA . ILE A 1 241 ? -4.927 10.934 -0.811 1.00 24.40 289 ILE A CA 1
ATOM 1961 C C . ILE A 1 241 ? -5.266 12.221 -0.067 1.00 24.32 289 ILE A C 1
ATOM 1962 O O . ILE A 1 241 ? -6.457 12.596 -0.077 1.00 24.52 289 ILE A O 1
ATOM 1967 N N . TRP A 1 242 ? -4.285 12.908 0.533 1.00 23.58 290 TRP A N 1
ATOM 1968 C CA . TRP A 1 242 ? -4.502 14.280 1.050 1.00 24.53 290 TRP A CA 1
ATOM 1969 C C . TRP A 1 242 ? -3.166 15.006 1.243 1.00 25.32 290 TRP A C 1
ATOM 1970 O O . TRP A 1 242 ? -2.080 14.346 1.282 1.00 24.85 290 TRP A O 1
ATOM 1981 N N . THR A 1 243 ? -3.255 16.333 1.339 1.00 26.58 291 THR A N 1
ATOM 1982 C CA . THR A 1 243 ? -2.131 17.233 1.681 1.00 27.89 291 THR A CA 1
ATOM 1983 C C . THR A 1 243 ? -2.698 18.465 2.376 1.00 29.20 291 THR A C 1
ATOM 1984 O O . THR A 1 243 ? -3.781 18.956 1.957 1.00 28.67 291 THR A O 1
ATOM 1988 N N . ASP A 1 244 ? -2.006 18.939 3.409 1.00 30.19 292 ASP A N 1
ATOM 1989 C CA . ASP A 1 244 ? -2.404 20.151 4.169 1.00 32.02 292 ASP A CA 1
ATOM 1990 C C . ASP A 1 244 ? -1.174 20.703 4.876 1.00 32.50 292 ASP A C 1
ATOM 1991 O O . ASP A 1 244 ? -0.224 19.917 5.141 1.00 31.62 292 ASP A O 1
ATOM 1996 N N . ILE A 1 245 ? -1.209 21.995 5.179 1.00 34.06 293 ILE A N 1
ATOM 1997 C CA . ILE A 1 245 ? -0.248 22.638 6.117 1.00 35.24 293 ILE A CA 1
ATOM 1998 C C . ILE A 1 245 ? -0.832 22.478 7.518 1.00 35.16 293 ILE A C 1
ATOM 1999 O O . ILE A 1 245 ? -2.035 22.779 7.695 1.00 35.45 293 ILE A O 1
ATOM 2004 N N . PHE A 1 246 ? -0.024 21.990 8.458 1.00 34.53 294 PHE A N 1
ATOM 2005 C CA . PHE A 1 246 ? -0.404 21.823 9.882 1.00 34.48 294 PHE A CA 1
ATOM 2006 C C . PHE A 1 246 ? 0.360 22.856 10.692 1.00 35.48 294 PHE A C 1
ATOM 2007 O O . PHE A 1 246 ? 1.579 22.981 10.466 1.00 36.04 294 PHE A O 1
ATOM 2015 N N . THR A 1 247 ? -0.315 23.559 11.603 1.00 36.45 295 THR A N 1
ATOM 2016 C CA . THR A 1 247 ? 0.356 24.373 12.647 1.00 38.08 295 THR A CA 1
ATOM 2017 C C . THR A 1 247 ? 0.955 23.399 13.672 1.00 37.06 295 THR A C 1
ATOM 2018 O O . THR A 1 247 ? 0.566 22.184 13.672 1.00 35.24 295 THR A O 1
ATOM 2022 N N . ALA A 1 248 ? 1.892 23.890 14.483 1.00 37.81 296 ALA A N 1
ATOM 2023 C CA . ALA A 1 248 ? 2.510 23.128 15.591 1.00 37.76 296 ALA A CA 1
ATOM 2024 C C . ALA A 1 248 ? 1.398 22.522 16.451 1.00 36.89 296 ALA A C 1
ATOM 2025 O O . ALA A 1 248 ? 0.498 23.311 16.935 1.00 37.47 296 ALA A O 1
ATOM 2027 N N . GLY A 1 249 ? 1.446 21.191 16.640 1.00 35.74 297 GLY A N 1
ATOM 2028 C CA . GLY A 1 249 ? 0.546 20.479 17.568 1.00 35.28 297 GLY A CA 1
ATOM 2029 C C . GLY A 1 249 ? -0.872 20.345 17.049 1.00 34.90 297 GLY A C 1
ATOM 2030 O O . GLY A 1 249 ? -1.748 19.905 17.835 1.00 34.26 297 GLY A O 1
ATOM 2031 N N . GLU A 1 250 ? -1.106 20.613 15.759 1.00 34.55 298 GLU A N 1
ATOM 2032 C CA . GLU A 1 250 ? -2.474 20.567 15.174 1.00 34.57 298 GLU A CA 1
ATOM 2033 C C . GLU A 1 250 ? -2.922 19.107 14.992 1.00 33.06 298 GLU A C 1
ATOM 2034 O O . GLU A 1 250 ? -2.101 18.239 14.565 1.00 31.20 298 GLU A O 1
ATOM 2040 N N . ARG A 1 251 ? -4.187 18.849 15.316 1.00 33.72 299 ARG A N 1
ATOM 2041 C CA . ARG A 1 251 ? -4.847 17.532 15.123 1.00 34.75 299 ARG A CA 1
ATOM 2042 C C . ARG A 1 251 ? -5.854 17.670 13.989 1.00 34.09 299 ARG A C 1
ATOM 2043 O O . ARG A 1 251 ? -6.579 18.688 13.946 1.00 34.47 299 ARG A O 1
ATOM 2051 N N . ARG A 1 252 ? -5.890 16.689 13.087 1.00 33.13 300 ARG A N 1
ATOM 2052 C CA . ARG A 1 252 ? -6.890 16.666 12.001 1.00 33.64 300 ARG A CA 1
ATOM 2053 C C . ARG A 1 252 ? -7.410 15.249 11.830 1.00 31.90 300 ARG A C 1
ATOM 2054 O O . ARG A 1 252 ? -6.706 14.288 12.214 1.00 30.15 300 ARG A O 1
ATOM 2062 N N . GLU A 1 253 ? -8.584 15.156 11.211 1.00 31.25 301 GLU A N 1
ATOM 2063 C CA . GLU A 1 253 ? -9.250 13.873 10.905 1.00 30.58 301 GLU A CA 1
ATOM 2064 C C . GLU A 1 253 ? -9.473 13.835 9.403 1.00 28.75 301 GLU A C 1
ATOM 2065 O O . GLU A 1 253 ? -9.911 14.866 8.857 1.00 28.78 301 GLU A O 1
ATOM 2071 N N . TYR A 1 254 ? -9.139 12.723 8.762 1.00 26.79 302 TYR A N 1
ATOM 2072 C CA . TYR A 1 254 ? -9.414 12.513 7.318 1.00 26.13 302 TYR A CA 1
ATOM 2073 C C . TYR A 1 254 ? -10.214 11.233 7.133 1.00 25.89 302 TYR A C 1
ATOM 2074 O O . TYR A 1 254 ? -10.021 10.240 7.894 1.00 24.58 302 TYR A O 1
ATOM 2083 N N . ARG A 1 255 ? -11.087 11.246 6.123 1.00 25.71 303 ARG A N 1
ATOM 2084 C CA . ARG A 1 255 ? -11.758 10.011 5.639 1.00 26.51 303 ARG A CA 1
ATOM 2085 C C . ARG A 1 255 ? -10.958 9.531 4.434 1.00 25.02 303 ARG A C 1
ATOM 2086 O O . ARG A 1 255 ? -10.931 10.263 3.392 1.00 25.78 303 ARG A O 1
ATOM 2094 N N . GLU A 1 256 ? -10.290 8.387 4.560 1.00 22.42 304 GLU A N 1
ATOM 2095 C CA . GLU A 1 256 ? -9.455 7.823 3.472 1.00 21.93 304 GLU A CA 1
ATOM 2096 C C . GLU A 1 256 ? -10.233 6.702 2.788 1.00 21.17 304 GLU A C 1
ATOM 2097 O O . GLU A 1 256 ? -10.537 5.630 3.441 1.00 20.14 304 GLU A O 1
ATOM 2103 N N . VAL A 1 257 ? -10.589 6.920 1.518 1.00 20.91 305 VAL A N 1
ATOM 2104 C CA . VAL A 1 257 ? -11.313 5.913 0.718 1.00 20.91 305 VAL A CA 1
ATOM 2105 C C . VAL A 1 257 ? -10.298 5.190 -0.153 1.00 19.73 305 VAL A C 1
ATOM 2106 O O . VAL A 1 257 ? -9.636 5.87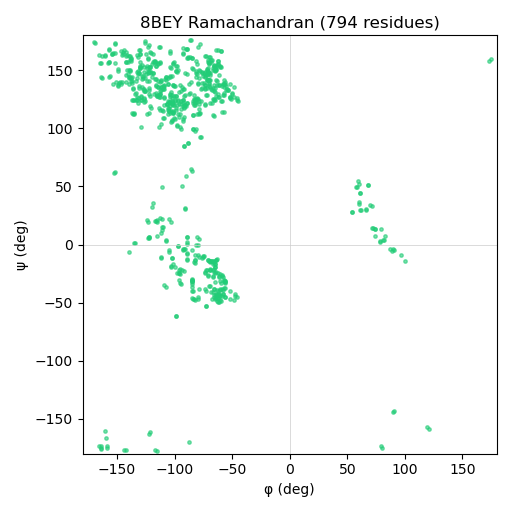4 -1.048 1.00 21.10 305 VAL A O 1
ATOM 2110 N N . THR A 1 258 ? -10.161 3.879 0.055 1.00 18.66 306 THR A N 1
ATOM 2111 C CA . THR A 1 258 ? -9.188 3.039 -0.687 1.00 18.10 306 THR A CA 1
ATOM 2112 C C . THR A 1 258 ? -9.896 1.863 -1.338 1.00 17.93 306 THR A C 1
ATOM 2113 O O . THR A 1 258 ? -11.134 1.676 -1.150 1.00 18.26 306 THR A O 1
ATOM 2117 N N . GLY A 1 259 ? -9.137 1.118 -2.145 1.00 17.83 307 GLY A N 1
ATOM 2118 C CA . GLY A 1 259 ? -9.659 0.013 -2.950 1.00 17.59 307 GLY A CA 1
ATOM 2119 C C . GLY A 1 259 ? -10.129 0.488 -4.317 1.00 17.73 307 GLY A C 1
ATOM 2120 O O . GLY A 1 259 ? -9.457 1.392 -4.960 1.00 17.37 307 GLY A O 1
ATOM 2121 N N . ILE A 1 260 ? -11.201 -0.133 -4.777 1.00 18.04 308 ILE A N 1
ATOM 2122 C CA . ILE A 1 260 ? -11.797 0.109 -6.125 1.00 18.79 308 ILE A CA 1
ATOM 2123 C C . ILE A 1 260 ? -13.312 -0.035 -5.989 1.00 20.58 308 ILE A C 1
ATOM 2124 O O . ILE A 1 260 ? -13.804 -0.960 -5.244 1.00 21.26 308 ILE A O 1
ATOM 2129 N N . ASN A 1 261 ? -14.050 0.850 -6.661 1.00 22.00 309 ASN A N 1
ATOM 2130 C CA A ASN A 1 261 ? -15.520 0.849 -6.483 0.50 23.66 309 ASN A CA 1
ATOM 2131 C CA B ASN A 1 261 ? -15.527 0.980 -6.637 0.50 24.10 309 ASN A CA 1
ATOM 2132 C C . ASN A 1 261 ? -16.153 -0.211 -7.380 1.00 23.86 309 ASN A C 1
ATOM 2133 O O . ASN A 1 261 ? -15.544 -0.660 -8.454 1.00 22.35 309 ASN A O 1
ATOM 2142 N N . ASN A 1 262 ? -17.301 -0.673 -6.916 1.00 25.03 310 ASN A N 1
ATOM 2143 C CA . ASN A 1 262 ? -18.075 -1.761 -7.555 1.00 26.96 310 ASN A CA 1
ATOM 2144 C C . ASN A 1 262 ? -18.362 -1.379 -9.014 1.00 25.70 310 ASN A C 1
ATOM 2145 O O . ASN A 1 262 ? -18.330 -2.286 -9.906 1.00 24.85 310 ASN A O 1
ATOM 2150 N N . ASN A 1 263 ? -18.636 -0.099 -9.284 1.00 25.18 311 ASN A N 1
ATOM 2151 C CA . ASN A 1 263 ? -18.984 0.344 -10.672 1.00 27.07 311 ASN A CA 1
ATOM 2152 C C . ASN A 1 263 ? -17.781 0.168 -11.603 1.00 24.06 311 ASN A C 1
ATOM 2153 O O . ASN A 1 263 ? -17.994 -0.254 -12.823 1.00 23.58 311 ASN A O 1
ATOM 2158 N N . ALA A 1 264 ? -16.568 0.446 -11.122 1.00 22.01 312 ALA A N 1
ATOM 2159 C CA . ALA A 1 264 ? -15.329 0.256 -11.924 1.00 20.74 312 ALA A CA 1
ATOM 2160 C C . ALA A 1 264 ? -15.111 -1.232 -12.210 1.00 19.78 312 ALA A C 1
ATOM 2161 O O . ALA A 1 264 ? -14.740 -1.629 -13.396 1.00 18.84 312 ALA A O 1
ATOM 2163 N N . GLN A 1 265 ? -15.300 -2.094 -11.201 1.00 19.26 313 GLN A N 1
ATOM 2164 C CA . GLN A 1 265 ? -15.161 -3.570 -11.380 1.00 18.83 313 GLN A CA 1
ATOM 2165 C C . GLN A 1 265 ? -16.182 -4.062 -12.416 1.00 19.50 313 GLN A C 1
ATOM 2166 O O . GLN A 1 265 ? -15.809 -4.923 -13.308 1.00 19.89 313 GLN A O 1
ATOM 2172 N N . ASN A 1 266 ? -17.432 -3.591 -12.333 1.00 20.29 314 ASN A N 1
ATOM 2173 C CA . ASN A 1 266 ? -18.491 -4.030 -13.295 1.00 22.53 314 ASN A CA 1
ATOM 2174 C C . ASN A 1 266 ? -18.101 -3.581 -14.710 1.00 21.61 314 ASN A C 1
ATOM 2175 O O . ASN A 1 266 ? -18.348 -4.367 -15.698 1.00 20.72 314 ASN A O 1
ATOM 2180 N N . ASP A 1 267 ? -17.532 -2.378 -14.824 1.00 21.06 315 ASP A N 1
ATOM 2181 C CA . ASP A 1 267 ? -17.084 -1.824 -16.143 1.00 22.02 315 ASP A CA 1
ATOM 2182 C C . ASP A 1 267 ? -15.964 -2.706 -16.690 1.00 20.26 315 ASP A C 1
ATOM 2183 O O . ASP A 1 267 ? -15.967 -3.048 -17.943 1.00 20.44 315 ASP A O 1
ATOM 2188 N N . MET A 1 268 ? -14.987 -3.053 -15.843 1.00 19.26 316 MET A N 1
ATOM 2189 C CA A MET A 1 268 ? -13.844 -3.895 -16.273 0.50 18.71 316 MET A CA 1
ATOM 2190 C CA B MET A 1 268 ? -13.842 -3.895 -16.274 0.50 19.04 316 MET A CA 1
ATOM 2191 C C . MET A 1 268 ? -14.375 -5.261 -16.711 1.00 18.53 316 MET A C 1
ATOM 2192 O O . MET A 1 268 ? -13.918 -5.819 -17.814 1.00 19.41 316 MET A O 1
ATOM 2201 N N . ASN A 1 269 ? -15.315 -5.814 -15.957 1.00 18.32 317 ASN A N 1
ATOM 2202 C CA . ASN A 1 269 ? -15.874 -7.145 -16.311 1.00 19.80 317 ASN A CA 1
ATOM 2203 C C . ASN A 1 269 ? -16.577 -7.060 -17.679 1.00 19.80 317 ASN A C 1
ATOM 2204 O O . ASN A 1 269 ? -16.404 -8.009 -18.554 1.00 19.53 317 ASN A O 1
ATOM 2209 N N . LYS A 1 270 ? -17.394 -6.028 -17.883 1.00 20.39 318 LYS A N 1
ATOM 2210 C CA . LYS A 1 270 ? -18.138 -5.867 -19.167 1.00 22.17 318 LYS A CA 1
ATOM 2211 C C . LYS A 1 270 ? -17.144 -5.721 -20.312 1.00 21.23 318 LYS A C 1
ATOM 2212 O O . LYS A 1 270 ? -17.398 -6.291 -21.459 1.00 21.13 318 LYS A O 1
ATOM 2218 N N A MET A 1 271 ? -16.077 -4.951 -20.096 0.50 20.36 319 MET A N 1
ATOM 2219 N N B MET A 1 271 ? -16.073 -4.949 -20.099 0.50 20.49 319 MET A N 1
ATOM 2220 C CA A MET A 1 271 ? -15.120 -4.586 -21.184 0.50 20.57 319 MET A CA 1
ATOM 2221 C CA B MET A 1 271 ? -15.141 -4.607 -21.218 0.50 20.79 319 MET A CA 1
ATOM 2222 C C A MET A 1 271 ? -14.265 -5.797 -21.591 0.50 19.66 319 MET A C 1
ATOM 2223 C C B MET A 1 271 ? -14.270 -5.811 -21.598 0.50 19.78 319 MET A C 1
ATOM 2224 O O A MET A 1 271 ? -14.157 -6.077 -22.833 0.50 19.87 319 MET A O 1
ATOM 2225 O O B MET A 1 271 ? -14.154 -6.092 -22.835 0.50 19.93 319 MET A O 1
ATOM 2234 N N . ILE A 1 272 ? -13.652 -6.500 -20.627 1.00 18.50 320 ILE A N 1
ATOM 2235 C CA . ILE A 1 272 ? -12.614 -7.541 -20.928 1.00 18.38 320 ILE A CA 1
ATOM 2236 C C . ILE A 1 272 ? -12.799 -8.844 -20.145 1.00 18.13 320 ILE A C 1
ATOM 2237 O O . ILE A 1 272 ? -11.898 -9.737 -20.273 1.00 18.30 320 ILE A O 1
ATOM 2242 N N . ASN A 1 273 ? -13.835 -8.957 -19.312 1.00 17.84 321 ASN A N 1
ATOM 2243 C CA . ASN A 1 273 ? -14.218 -10.254 -18.679 1.00 18.68 321 ASN A CA 1
ATOM 2244 C C . ASN A 1 273 ? -13.150 -10.625 -17.655 1.00 18.13 321 ASN A C 1
ATOM 2245 O O . ASN A 1 273 ? -12.900 -11.847 -17.417 1.00 18.36 321 ASN A O 1
ATOM 2250 N N . ILE A 1 274 ? -12.590 -9.597 -17.016 1.00 18.02 322 ILE A N 1
ATOM 2251 C CA . ILE A 1 274 ? -11.593 -9.725 -15.916 1.00 18.32 322 ILE A CA 1
ATOM 2252 C C . ILE A 1 274 ? -12.021 -8.783 -14.796 1.00 18.28 322 ILE A C 1
ATOM 2253 O O . ILE A 1 274 ? -12.525 -7.638 -15.111 1.00 17.76 322 ILE A O 1
ATOM 2258 N N . THR A 1 275 ? -11.865 -9.225 -13.537 1.00 18.38 323 THR A N 1
ATOM 2259 C CA . THR A 1 275 ? -12.008 -8.312 -12.363 1.00 18.57 323 THR A CA 1
ATOM 2260 C C . THR A 1 275 ? -10.798 -8.492 -11.453 1.00 18.06 323 THR A C 1
ATOM 2261 O O . THR A 1 275 ? -9.995 -9.469 -11.641 1.00 18.05 323 THR A O 1
ATOM 2265 N N . ILE A 1 276 ? -10.653 -7.569 -10.498 1.00 17.97 324 ILE A N 1
ATOM 2266 C CA . ILE A 1 276 ? -9.572 -7.634 -9.484 1.00 17.86 324 ILE A CA 1
ATOM 2267 C C . ILE A 1 276 ? -10.136 -8.376 -8.271 1.00 17.63 324 ILE A C 1
ATOM 2268 O O . ILE A 1 276 ? -11.151 -7.918 -7.695 1.00 16.66 324 ILE A O 1
ATOM 2273 N N . GLY A 1 277 ? -9.527 -9.513 -7.906 1.00 18.06 325 GLY A N 1
ATOM 2274 C CA . GLY A 1 277 ? -9.921 -10.266 -6.706 1.00 18.44 325 GLY A CA 1
ATOM 2275 C C . GLY A 1 277 ? -9.557 -9.553 -5.410 1.00 18.47 325 GLY A C 1
ATOM 2276 O O . GLY A 1 277 ? -8.567 -8.738 -5.383 1.00 18.26 325 GLY A O 1
ATOM 2277 N N . ALA A 1 278 ? -10.273 -9.879 -4.328 1.00 19.06 326 ALA A N 1
ATOM 2278 C CA . ALA A 1 278 ? -10.109 -9.185 -3.025 1.00 19.59 326 ALA A CA 1
ATOM 2279 C C . ALA A 1 278 ? -8.767 -9.526 -2.368 1.00 19.67 326 ALA A C 1
ATOM 2280 O O . ALA A 1 278 ? -8.375 -8.799 -1.358 1.00 19.73 326 ALA A O 1
ATOM 2282 N N . ASP A 1 279 ? -8.080 -10.579 -2.867 1.00 19.11 327 ASP A N 1
ATOM 2283 C CA . ASP A 1 279 ? -6.799 -11.032 -2.270 1.00 20.32 327 ASP A CA 1
ATOM 2284 C C . ASP A 1 279 ? -5.620 -10.128 -2.632 1.00 19.99 327 ASP A C 1
ATOM 2285 O O . ASP A 1 279 ? -4.555 -10.265 -1.956 1.00 21.01 327 ASP A O 1
ATOM 2290 N N . GLY A 1 280 ? -5.763 -9.204 -3.586 1.00 19.45 328 GLY A N 1
ATOM 2291 C CA . GLY A 1 280 ? -4.681 -8.254 -3.850 1.00 19.79 328 GLY A CA 1
ATOM 2292 C C . GLY A 1 280 ? -4.943 -7.387 -5.062 1.00 19.61 328 GLY A C 1
ATOM 2293 O O . GLY A 1 280 ? -5.777 -7.736 -5.947 1.00 19.41 328 GLY A O 1
ATOM 2294 N N . PRO A 1 281 ? -4.262 -6.221 -5.113 1.00 19.21 329 PRO A N 1
ATOM 2295 C CA . PRO A 1 281 ? -4.528 -5.240 -6.173 1.00 19.40 329 PRO A CA 1
ATOM 2296 C C . PRO A 1 281 ? -4.030 -5.686 -7.554 1.00 19.77 329 PRO A C 1
ATOM 2297 O O . PRO A 1 281 ? -4.416 -5.021 -8.586 1.00 20.07 329 PRO A O 1
ATOM 2301 N N . ASN A 1 282 ? -3.199 -6.731 -7.562 1.00 19.36 330 ASN A N 1
ATOM 2302 C CA . ASN A 1 282 ? -2.546 -7.316 -8.762 1.00 20.69 330 ASN A CA 1
ATOM 2303 C C . ASN A 1 282 ? -3.051 -8.747 -8.982 1.00 20.41 330 ASN A C 1
ATOM 2304 O O . ASN A 1 282 ? -2.335 -9.548 -9.674 1.00 21.54 330 ASN A O 1
ATOM 2309 N N . ARG A 1 283 ? -4.215 -9.095 -8.430 1.00 20.21 331 ARG A N 1
ATOM 2310 C CA . ARG A 1 283 ? -4.756 -10.479 -8.461 1.00 21.28 331 ARG A CA 1
ATOM 2311 C C . ARG A 1 283 ? -5.983 -10.505 -9.365 1.00 20.10 331 ARG A C 1
ATOM 2312 O O . ARG A 1 283 ? -7.008 -9.766 -9.058 1.00 20.24 331 ARG A O 1
ATOM 2320 N N . LEU A 1 284 ? -5.898 -11.244 -10.483 1.00 19.60 332 LEU A N 1
ATOM 2321 C CA . LEU A 1 284 ? -6.958 -11.216 -11.519 1.00 19.32 332 LEU A CA 1
ATOM 2322 C C . LEU A 1 284 ? -7.875 -12.430 -11.397 1.00 19.42 332 LEU A C 1
ATOM 2323 O O . LEU A 1 284 ? -7.364 -13.591 -11.246 1.00 20.12 332 LEU A O 1
ATOM 2328 N N . ARG A 1 285 ? -9.185 -12.160 -11.512 1.00 19.30 333 ARG A N 1
ATOM 2329 C CA . ARG A 1 285 ? -10.265 -13.154 -11.665 1.00 20.14 333 ARG A CA 1
ATOM 2330 C C . ARG A 1 285 ? -10.704 -13.158 -13.125 1.00 20.08 333 ARG A C 1
ATOM 2331 O O . ARG A 1 285 ? -10.923 -12.039 -13.702 1.00 20.16 333 ARG A O 1
ATOM 2339 N N . PHE A 1 286 ? -10.806 -14.349 -13.712 1.00 19.77 334 PHE A N 1
ATOM 2340 C CA . PHE A 1 286 ? -11.172 -14.519 -15.137 1.00 20.12 334 PHE A CA 1
ATOM 2341 C C . PHE A 1 286 ? -12.567 -15.124 -15.249 1.00 20.43 334 PHE A C 1
ATOM 2342 O O . PHE A 1 286 ? -12.931 -16.087 -14.498 1.00 22.23 334 PHE A O 1
ATOM 2350 N N . GLY A 1 287 ? -13.365 -14.571 -16.158 1.00 20.34 335 GLY A N 1
ATOM 2351 C CA . GLY A 1 287 ? -14.649 -15.178 -16.551 1.00 20.89 335 GLY A CA 1
ATOM 2352 C C . GLY A 1 287 ? -14.490 -16.176 -17.684 1.00 21.67 335 GLY A C 1
ATOM 2353 O O . GLY A 1 287 ? -13.313 -16.572 -18.058 1.00 20.36 335 GLY A O 1
ATOM 2354 N N . ASN A 1 288 ? -15.637 -16.596 -18.229 1.00 23.33 336 ASN A N 1
ATOM 2355 C CA . ASN A 1 288 ? -15.707 -17.699 -19.234 1.00 25.24 336 ASN A CA 1
ATOM 2356 C C . ASN A 1 288 ? -14.993 -17.289 -20.520 1.00 22.96 336 ASN A C 1
ATOM 2357 O O . ASN A 1 288 ? -14.431 -18.206 -21.249 1.00 22.96 336 ASN A O 1
ATOM 2362 N N . LEU A 1 289 ? -15.030 -16.000 -20.859 1.00 21.12 337 LEU A N 1
ATOM 2363 C CA . LEU A 1 289 ? -14.479 -15.528 -22.169 1.00 20.81 337 LEU A CA 1
ATOM 2364 C C . LEU A 1 289 ? -12.955 -15.431 -22.104 1.00 19.74 337 LEU A C 1
ATOM 2365 O O . LEU A 1 289 ? -12.274 -15.711 -23.158 1.00 20.35 337 LEU A O 1
ATOM 2370 N N . SER A 1 290 ? -12.386 -14.984 -20.973 1.00 18.78 338 SER A N 1
ATOM 2371 C CA . SER A 1 290 ? -10.934 -14.667 -20.873 1.00 18.31 338 SER A CA 1
ATOM 2372 C C . SER A 1 290 ? -10.138 -15.874 -20.345 1.00 18.56 338 SER A C 1
ATOM 2373 O O . SER A 1 290 ? -8.880 -15.950 -20.578 1.00 18.47 338 SER A O 1
ATOM 2376 N N . THR A 1 291 ? -10.807 -16.813 -19.651 1.00 19.76 339 THR A N 1
ATOM 2377 C CA . THR A 1 291 ? -10.165 -18.006 -19.015 1.00 20.81 339 THR A CA 1
ATOM 2378 C C . THR A 1 291 ? -9.211 -18.746 -19.958 1.00 21.07 339 THR A C 1
ATOM 2379 O O . THR A 1 291 ? -8.146 -19.222 -19.506 1.00 21.14 339 THR A O 1
ATOM 2383 N N . PRO A 1 292 ? -9.559 -19.001 -21.248 1.00 20.89 340 PRO A N 1
ATOM 2384 C CA . PRO A 1 292 ? -8.680 -19.804 -22.112 1.00 21.08 340 PRO A CA 1
ATOM 2385 C C . PRO A 1 292 ? -7.291 -19.202 -22.399 1.00 20.05 340 PRO A C 1
ATOM 2386 O O . PRO A 1 292 ? -6.387 -19.950 -22.891 1.00 20.39 340 PRO A O 1
ATOM 2390 N N . PHE A 1 293 ? -7.114 -17.921 -22.068 1.00 18.74 341 PHE A N 1
ATOM 2391 C CA . PHE A 1 293 ? -5.886 -17.112 -22.304 1.00 18.27 341 PHE A CA 1
ATOM 2392 C C . PHE A 1 293 ? -5.228 -16.693 -20.981 1.00 18.28 341 PHE A C 1
ATOM 2393 O O . PHE A 1 293 ? -4.250 -15.867 -20.997 1.00 17.97 341 PHE A O 1
ATOM 2401 N N . ARG A 1 294 ? -5.714 -17.212 -19.849 1.00 18.21 342 ARG A N 1
ATOM 2402 C CA . ARG A 1 294 ? -5.364 -16.620 -18.521 1.00 18.25 342 ARG A CA 1
ATOM 2403 C C . ARG A 1 294 ? -3.856 -16.676 -18.244 1.00 17.57 342 ARG A C 1
ATOM 2404 O O . ARG A 1 294 ? -3.324 -15.640 -17.685 1.00 17.11 342 ARG A O 1
ATOM 2412 N N . GLN A 1 295 ? -3.162 -17.777 -18.547 1.00 17.71 343 GLN A N 1
ATOM 2413 C CA . GLN A 1 295 ? -1.734 -17.904 -18.168 1.00 18.58 343 GLN A CA 1
ATOM 2414 C C . GLN A 1 295 ? -0.906 -16.915 -19.000 1.00 18.53 343 GLN A C 1
ATOM 2415 O O . GLN A 1 295 ? 0.071 -16.304 -18.441 1.00 18.66 343 GLN A O 1
ATOM 2421 N N . GLN A 1 296 ? -1.215 -16.774 -20.298 1.00 18.30 344 GLN A N 1
ATOM 2422 C CA . GLN A 1 296 ? -0.533 -15.742 -21.137 1.00 18.86 344 GLN A CA 1
ATOM 2423 C C . GLN A 1 296 ? -0.765 -14.336 -20.563 1.00 17.99 344 GLN A C 1
ATOM 2424 O O . GLN A 1 296 ? 0.212 -13.527 -20.511 1.00 18.93 344 GLN A O 1
ATOM 2430 N N . ILE A 1 297 ? -1.993 -14.028 -20.163 1.00 17.96 345 ILE A N 1
ATOM 2431 C CA . ILE A 1 297 ? -2.363 -12.695 -19.614 1.00 17.73 345 ILE A CA 1
ATOM 2432 C C . ILE A 1 297 ? -1.556 -12.432 -18.343 1.00 18.34 345 ILE A C 1
ATOM 2433 O O . ILE A 1 297 ? -0.921 -11.312 -18.219 1.00 17.83 345 ILE A O 1
ATOM 2438 N N . ILE A 1 298 ? -1.544 -13.398 -17.422 1.00 18.93 346 ILE A N 1
ATOM 2439 C CA . ILE A 1 298 ? -0.791 -13.289 -16.138 1.00 20.07 346 ILE A CA 1
ATOM 2440 C C . ILE A 1 298 ? 0.698 -13.108 -16.410 1.00 19.88 346 ILE A C 1
ATOM 2441 O O . ILE A 1 298 ? 1.346 -12.186 -15.798 1.00 19.34 346 ILE A O 1
ATOM 2446 N N . ASP A 1 299 ? 1.262 -13.946 -17.299 1.00 20.35 347 ASP A N 1
ATOM 2447 C CA . ASP A 1 299 ? 2.725 -13.969 -17.528 1.00 21.31 347 ASP A CA 1
ATOM 2448 C C . ASP A 1 299 ? 3.144 -12.616 -18.106 1.00 21.75 347 ASP A C 1
ATOM 2449 O O . ASP A 1 299 ? 4.232 -12.096 -17.696 1.00 23.60 347 ASP A O 1
ATOM 2454 N N . ASN A 1 300 ? 2.384 -12.071 -19.057 1.00 20.69 348 ASN A N 1
ATOM 2455 C CA . ASN A 1 300 ? 2.821 -10.855 -19.792 1.00 21.58 348 ASN A CA 1
ATOM 2456 C C . ASN A 1 300 ? 2.462 -9.587 -19.026 1.00 20.89 348 ASN A C 1
ATOM 2457 O O . ASN A 1 300 ? 3.278 -8.599 -19.070 1.00 21.87 348 ASN A O 1
ATOM 2462 N N . SER A 1 301 ? 1.364 -9.600 -18.268 1.00 19.75 349 SER A N 1
ATOM 2463 C CA . SER A 1 301 ? 0.935 -8.419 -17.478 1.00 19.32 349 SER A CA 1
ATOM 2464 C C . SER A 1 301 ? 1.695 -8.342 -16.143 1.00 19.84 349 SER A C 1
ATOM 2465 O O . SER A 1 301 ? 1.574 -7.256 -15.480 1.00 19.29 349 SER A O 1
ATOM 2468 N N . ASN A 1 302 ? 2.395 -9.405 -15.719 1.00 21.14 350 ASN A N 1
ATOM 2469 C CA . ASN A 1 302 ? 3.107 -9.432 -14.399 1.00 23.36 350 ASN A CA 1
ATOM 2470 C C . ASN A 1 302 ? 2.085 -9.174 -13.287 1.00 22.35 350 ASN A C 1
ATOM 2471 O O . ASN A 1 302 ? 2.325 -8.329 -12.317 1.00 23.04 350 ASN A O 1
ATOM 2476 N N . THR A 1 303 ? 1.000 -9.934 -13.361 1.00 21.00 351 THR A N 1
ATOM 2477 C CA . THR A 1 303 ? -0.034 -10.047 -12.303 1.00 20.61 351 THR A CA 1
ATOM 2478 C C . THR A 1 303 ? -0.006 -11.482 -11.786 1.00 20.93 351 THR A C 1
ATOM 2479 O O . THR A 1 303 ? 0.885 -12.300 -12.240 1.00 21.38 351 THR A O 1
ATOM 2483 N N . LEU A 1 304 ? -0.913 -11.794 -10.858 1.00 20.49 352 LEU A N 1
ATOM 2484 C CA . LEU A 1 304 ? -1.063 -13.171 -10.327 1.00 21.95 352 LEU A CA 1
ATOM 2485 C C . LEU A 1 304 ? -2.525 -13.565 -10.442 1.00 20.91 352 LEU A C 1
ATOM 2486 O O . LEU A 1 304 ? -3.407 -12.644 -10.412 1.00 21.01 352 LEU A O 1
ATOM 2491 N N . GLY A 1 305 ? -2.786 -14.870 -10.532 1.00 20.40 353 GLY A N 1
ATOM 2492 C CA . GLY A 1 305 ? -4.160 -15.379 -10.441 1.00 20.42 353 GLY A CA 1
ATOM 2493 C C . GLY A 1 305 ? -4.725 -15.119 -9.039 1.00 20.55 353 GLY A C 1
ATOM 2494 O O . GLY A 1 305 ? -3.978 -15.307 -8.019 1.00 22.98 353 GLY A O 1
ATOM 2495 N N . SER A 1 306 ? -5.978 -14.673 -8.970 1.00 20.49 354 SER A N 1
ATOM 2496 C CA . SER A 1 306 ? -6.750 -14.543 -7.699 1.00 20.44 354 SER A CA 1
ATOM 2497 C C . SER A 1 306 ? -7.285 -15.906 -7.247 1.00 21.80 354 SER A C 1
ATOM 2498 O O . SER A 1 306 ? -7.703 -16.742 -8.133 1.00 21.67 354 SER A O 1
ATOM 2501 N N . PHE A 1 307 ? -7.312 -16.150 -5.927 1.00 22.99 355 PHE A N 1
ATOM 2502 C CA . PHE A 1 307 ? -7.979 -17.336 -5.324 1.00 26.00 355 PHE A CA 1
ATOM 2503 C C . PHE A 1 307 ? -9.264 -16.941 -4.603 1.00 25.91 355 PHE A C 1
ATOM 2504 O O . PHE A 1 307 ? -9.877 -17.834 -3.946 1.00 26.45 355 PHE A O 1
ATOM 2512 N N . ALA A 1 308 ? -9.653 -15.660 -4.671 1.00 25.80 356 ALA A N 1
ATOM 2513 C CA . ALA A 1 308 ? -10.822 -15.144 -3.912 1.00 26.80 356 ALA A CA 1
ATOM 2514 C C . ALA A 1 308 ? -12.105 -15.404 -4.704 1.00 28.69 356 ALA A C 1
ATOM 2515 O O . ALA A 1 308 ? -12.065 -15.483 -5.966 1.00 28.22 356 ALA A O 1
ATOM 2517 N N . ASN A 1 309 ? -13.217 -15.552 -3.992 1.00 31.59 357 ASN A N 1
ATOM 2518 C CA A ASN A 1 309 ? -14.557 -15.699 -4.619 0.50 32.98 357 ASN A CA 1
ATOM 2519 C CA B ASN A 1 309 ? -14.561 -15.701 -4.609 0.50 33.25 357 ASN A CA 1
ATOM 2520 C C . ASN A 1 309 ? -15.298 -14.357 -4.522 1.00 32.48 357 ASN A C 1
ATOM 2521 O O . ASN A 1 309 ? -16.515 -14.327 -4.837 1.00 33.19 357 ASN A O 1
ATOM 2530 N N . THR A 1 310 ? -14.594 -13.291 -4.115 1.00 30.11 358 THR A N 1
ATOM 2531 C CA . THR A 1 310 ? -15.163 -11.924 -4.017 1.00 28.84 358 THR A CA 1
ATOM 2532 C C . THR A 1 310 ? -14.197 -10.950 -4.704 1.00 25.16 358 THR A C 1
ATOM 2533 O O . THR A 1 310 ? -12.933 -11.163 -4.678 1.00 23.35 358 THR A O 1
ATOM 2537 N N . ASN A 1 311 ? -14.766 -9.916 -5.320 1.00 22.43 359 ASN A N 1
ATOM 2538 C CA . ASN A 1 311 ? -13.970 -8.842 -5.957 1.00 20.54 359 ASN A CA 1
ATOM 2539 C C . ASN A 1 311 ? -13.469 -7.873 -4.890 1.00 19.39 359 ASN A C 1
ATOM 2540 O O . ASN A 1 311 ? -14.174 -7.632 -3.846 1.00 19.67 359 ASN A O 1
ATOM 2545 N N . TYR A 1 312 ? -12.320 -7.278 -5.168 1.00 18.40 360 TYR A N 1
ATOM 2546 C CA . TYR A 1 312 ? -11.800 -6.116 -4.413 1.00 18.30 360 TYR A CA 1
ATOM 2547 C C . TYR A 1 312 ? -12.885 -5.044 -4.398 1.00 18.49 360 TYR A C 1
ATOM 2548 O O . TYR A 1 312 ? -13.498 -4.728 -5.476 1.00 18.15 360 TYR A O 1
ATOM 2557 N N . GLY A 1 313 ? -13.138 -4.486 -3.207 1.00 18.54 361 GLY A N 1
ATOM 2558 C CA . GLY A 1 313 ? -14.116 -3.406 -3.039 1.00 18.82 361 GLY A CA 1
ATOM 2559 C C . GLY A 1 313 ? -13.489 -2.159 -2.443 1.00 18.55 361 GLY A C 1
ATOM 2560 O O . GLY A 1 313 ? -12.214 -1.986 -2.490 1.00 18.15 361 GLY A O 1
ATOM 2561 N N . THR A 1 314 ? -14.337 -1.284 -1.910 1.00 19.24 362 THR A N 1
ATOM 2562 C CA . THR A 1 314 ? -13.857 -0.046 -1.259 1.00 20.22 362 THR A CA 1
ATOM 2563 C C . THR A 1 314 ? -13.885 -0.226 0.252 1.00 19.94 362 THR A C 1
ATOM 2564 O O . THR A 1 314 ? -14.682 -1.071 0.771 1.00 20.89 362 THR A O 1
ATOM 2568 N N . ARG A 1 315 ? -13.038 0.553 0.908 1.00 19.40 363 ARG A N 1
ATOM 2569 C CA . ARG A 1 315 ? -13.033 0.680 2.369 1.00 20.01 363 ARG A CA 1
ATOM 2570 C C . ARG A 1 315 ? -12.798 2.146 2.719 1.00 20.18 363 ARG A C 1
ATOM 2571 O O . ARG A 1 315 ? -11.925 2.832 2.049 1.00 19.46 363 ARG A O 1
ATOM 2579 N N . THR A 1 316 ? -13.539 2.618 3.713 1.00 20.26 364 THR A N 1
ATOM 2580 C CA . THR A 1 316 ? -13.419 3.998 4.227 1.00 20.71 364 THR A CA 1
ATOM 2581 C C . THR A 1 316 ? -12.865 3.904 5.641 1.00 20.69 364 THR A C 1
ATOM 2582 O O . THR A 1 316 ? -13.560 3.275 6.517 1.00 21.48 364 THR A O 1
ATOM 2586 N N . ASP A 1 317 ? -11.664 4.442 5.828 1.00 20.57 365 ASP A N 1
ATOM 2587 C CA . ASP A 1 317 ? -10.990 4.507 7.153 1.00 22.54 365 ASP A CA 1
ATOM 2588 C C . ASP A 1 317 ? -11.059 5.948 7.643 1.00 23.40 365 ASP A C 1
ATOM 2589 O O . ASP A 1 317 ? -10.839 6.885 6.822 1.00 23.09 365 ASP A O 1
ATOM 2594 N N . ILE A 1 318 ? -11.347 6.139 8.930 1.00 23.33 366 ILE A N 1
ATOM 2595 C CA . ILE A 1 318 ? -11.221 7.466 9.584 1.00 25.04 366 ILE A CA 1
ATOM 2596 C C . ILE A 1 318 ? -9.860 7.484 10.266 1.00 25.00 366 ILE A C 1
ATOM 2597 O O . ILE A 1 318 ? -9.608 6.623 11.154 1.00 24.79 366 ILE A O 1
ATOM 2602 N N . VAL A 1 319 ? -9.019 8.441 9.873 1.00 25.41 367 VAL A N 1
ATOM 2603 C CA . VAL A 1 319 ? -7.607 8.520 10.325 1.00 26.43 367 VAL A CA 1
ATOM 2604 C C . VAL A 1 319 ? -7.476 9.810 11.135 1.00 27.04 367 VAL A C 1
ATOM 2605 O O . VAL A 1 319 ? -7.903 10.889 10.650 1.00 26.62 367 VAL A O 1
ATOM 2609 N N . ASN A 1 320 ? -6.950 9.702 12.356 1.00 27.34 368 ASN A N 1
ATOM 2610 C CA . ASN A 1 320 ? -6.649 10.879 13.201 1.00 28.88 368 ASN A CA 1
ATOM 2611 C C . ASN A 1 320 ? -5.136 11.069 13.195 1.00 27.68 368 ASN A C 1
ATOM 2612 O O . ASN A 1 320 ? -4.408 10.090 13.537 1.00 27.02 368 ASN A O 1
ATOM 2617 N N . VAL A 1 32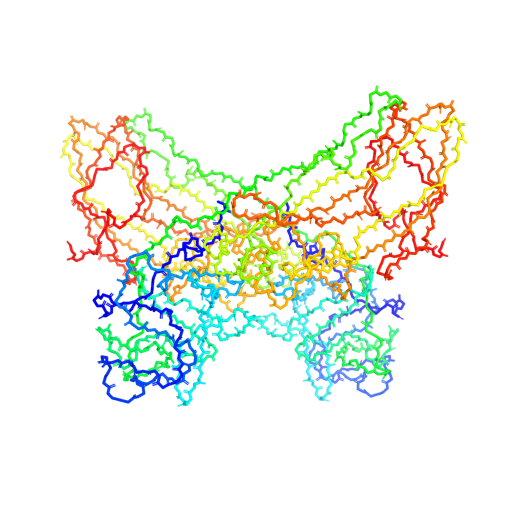1 ? -4.685 12.257 12.795 1.00 27.01 369 VAL A N 1
ATOM 2618 C CA . VAL A 1 321 ? -3.240 12.577 12.704 1.00 27.27 369 VAL A CA 1
ATOM 2619 C C . VAL A 1 321 ? -2.951 13.799 13.561 1.00 28.04 369 VAL A C 1
ATOM 2620 O O . VAL A 1 321 ? -3.834 14.679 13.761 1.00 28.62 369 VAL A O 1
ATOM 2624 N N . PHE A 1 322 ? -1.739 13.823 14.081 1.00 28.26 370 PHE A N 1
ATOM 2625 C CA . PHE A 1 322 ? -1.275 14.849 15.029 1.00 29.16 370 PHE A CA 1
ATOM 2626 C C . PHE A 1 322 ? 0.100 15.315 14.557 1.00 29.44 370 PHE A C 1
ATOM 2627 O O . PHE A 1 322 ? 0.997 14.450 14.379 1.00 30.47 370 PHE A O 1
ATOM 2635 N N . ASN A 1 323 ? 0.244 16.629 14.349 1.00 30.24 371 ASN A N 1
ATOM 2636 C CA . ASN A 1 323 ? 1.560 17.237 14.042 1.00 31.13 371 ASN A CA 1
ATOM 2637 C C . ASN A 1 323 ? 2.343 17.353 15.356 1.00 32.01 371 ASN A C 1
ATOM 2638 O O . ASN A 1 323 ? 2.207 18.392 16.062 1.00 33.09 371 ASN A O 1
ATOM 2643 N N . SER A 1 324 ? 3.144 16.332 15.668 1.00 32.31 372 SER A N 1
ATOM 2644 C CA . SER A 1 324 ? 4.001 16.251 16.894 1.00 33.91 372 SER A CA 1
ATOM 2645 C C . SER A 1 324 ? 5.288 17.078 16.756 1.00 34.95 372 SER A C 1
ATOM 2646 O O . SER A 1 324 ? 6.114 17.089 17.728 1.00 35.31 372 SER A O 1
ATOM 2649 N N . GLU A 1 325 ? 5.451 17.825 15.655 1.00 35.06 373 GLU A N 1
ATOM 2650 C CA . GLU A 1 325 ? 6.538 18.843 15.508 1.00 36.87 373 GLU A CA 1
ATOM 2651 C C . GLU A 1 325 ? 6.069 20.206 16.036 1.00 38.09 373 GLU A C 1
ATOM 2652 O O . GLU A 1 325 ? 4.874 20.510 15.900 1.00 36.75 373 GLU A O 1
ATOM 2658 N N . PHE A 1 326 ? 6.965 21.020 16.622 1.00 40.78 374 PHE A N 1
ATOM 2659 C CA . PHE A 1 326 ? 6.639 22.405 17.073 1.00 42.82 374 PHE A CA 1
ATOM 2660 C C . PHE A 1 326 ? 6.925 23.400 15.934 1.00 43.93 374 PHE A C 1
ATOM 2661 O O . PHE A 1 326 ? 7.247 24.564 16.213 1.00 46.67 374 PHE A O 1
ATOM 2669 N N . HIS A 1 327 ? 6.778 22.958 14.681 1.00 43.58 375 HIS A N 1
ATOM 2670 C CA . HIS A 1 327 ? 6.902 23.767 13.438 1.00 45.16 375 HIS A CA 1
ATOM 2671 C C . HIS A 1 327 ? 5.588 23.692 12.653 1.00 42.56 375 HIS A C 1
ATOM 2672 O O . HIS A 1 327 ? 4.854 22.670 12.783 1.00 39.70 375 HIS A O 1
ATOM 2679 N N . GLN A 1 328 ? 5.317 24.730 11.865 1.00 42.97 376 GLN A N 1
ATOM 2680 C CA . GLN A 1 328 ? 4.353 24.679 10.739 1.00 42.37 376 GLN A CA 1
ATOM 2681 C C . GLN A 1 328 ? 4.936 23.710 9.703 1.00 40.50 376 GLN A C 1
ATOM 2682 O O . GLN A 1 328 ? 6.096 23.913 9.290 1.00 41.32 376 GLN A O 1
ATOM 2688 N N . VAL A 1 329 ? 4.186 22.678 9.297 1.00 37.78 377 VAL A N 1
ATOM 2689 C CA . VAL A 1 329 ? 4.706 21.632 8.376 1.00 36.46 377 VAL A CA 1
ATOM 2690 C C . VAL A 1 329 ? 3.653 21.335 7.310 1.00 34.82 377 VAL A C 1
ATOM 2691 O O . VAL A 1 329 ? 2.463 21.121 7.676 1.00 33.47 377 VAL A O 1
ATOM 2695 N N . ARG A 1 330 ? 4.103 21.255 6.056 1.00 34.69 378 ARG A N 1
ATOM 2696 C CA . ARG A 1 330 ? 3.337 20.670 4.925 1.00 33.54 378 ARG A CA 1
ATOM 2697 C C . ARG A 1 330 ? 3.492 19.150 4.953 1.00 31.86 378 ARG A C 1
ATOM 2698 O O . ARG A 1 330 ? 4.641 18.660 4.921 1.00 31.96 378 ARG A O 1
ATOM 2706 N N . TYR A 1 331 ? 2.377 18.428 5.029 1.00 30.72 379 TYR A N 1
ATOM 2707 C CA . TYR A 1 331 ? 2.335 16.950 4.898 1.00 29.54 379 TYR A CA 1
ATOM 2708 C C . TYR A 1 331 ? 1.553 16.594 3.638 1.00 28.74 379 TYR A C 1
ATOM 2709 O O . TYR A 1 331 ? 0.473 17.188 3.394 1.00 28.98 379 TYR A O 1
ATOM 2718 N N . ALA A 1 332 ? 2.087 15.649 2.866 1.00 27.61 380 ALA A N 1
ATOM 2719 C CA . ALA A 1 332 ? 1.396 15.040 1.720 1.00 26.86 380 ALA A CA 1
ATOM 2720 C C . ALA A 1 332 ? 1.481 13.523 1.882 1.00 25.99 380 ALA A C 1
ATOM 2721 O O . ALA A 1 332 ? 2.618 13.005 2.036 1.00 26.49 380 ALA A O 1
ATOM 2723 N N . ARG A 1 333 ? 0.327 12.855 1.874 1.00 24.73 381 ARG A N 1
ATOM 2724 C CA . ARG A 1 333 ? 0.217 11.404 2.134 1.00 24.15 381 ARG A CA 1
ATOM 2725 C C . ARG A 1 333 ? -0.204 10.684 0.858 1.00 23.48 381 ARG A C 1
ATOM 2726 O O . ARG A 1 333 ? -1.206 11.122 0.178 1.00 23.34 381 ARG A O 1
ATOM 2734 N N . PHE A 1 334 ? 0.501 9.592 0.569 1.00 22.92 382 PHE A N 1
ATOM 2735 C CA . PHE A 1 334 ? 0.334 8.820 -0.686 1.00 22.29 382 PHE A CA 1
ATOM 2736 C C . PHE A 1 334 ? 0.128 7.344 -0.378 1.00 22.32 382 PHE A C 1
ATOM 2737 O O . PHE A 1 334 ? 0.769 6.787 0.574 1.00 22.59 382 PHE A O 1
ATOM 2745 N N . VAL A 1 335 ? -0.699 6.692 -1.194 1.00 21.60 383 VAL A N 1
ATOM 2746 C CA . VAL A 1 335 ? -0.797 5.213 -1.203 1.00 21.84 383 VAL A CA 1
ATOM 2747 C C . VAL A 1 335 ? -0.409 4.749 -2.604 1.00 22.11 383 VAL A C 1
ATOM 2748 O O . VAL A 1 335 ? -0.537 5.553 -3.614 1.00 22.57 383 VAL A O 1
ATOM 2752 N N . LYS A 1 336 ? 0.047 3.510 -2.692 1.00 22.31 384 LYS A N 1
ATOM 2753 C CA . LYS A 1 336 ? 0.378 2.941 -4.020 1.00 22.72 384 LYS A CA 1
ATOM 2754 C C . LYS A 1 336 ? -0.919 2.663 -4.780 1.00 21.26 384 LYS A C 1
ATOM 2755 O O . LYS A 1 336 ? -1.879 2.030 -4.211 1.00 19.97 384 LYS A O 1
ATOM 2761 N N . ALA A 1 337 ? -0.952 3.051 -6.063 1.00 20.71 385 ALA A N 1
ATOM 2762 C CA . ALA A 1 337 ? -2.085 2.785 -6.967 1.00 19.95 385 ALA A CA 1
ATOM 2763 C C . ALA A 1 337 ? -1.652 1.799 -8.054 1.00 19.53 385 ALA A C 1
ATOM 2764 O O . ALA A 1 337 ? -0.477 1.919 -8.602 1.00 21.61 385 ALA A O 1
ATOM 2766 N N . TYR A 1 338 ? -2.556 0.888 -8.363 1.00 18.43 386 TYR A N 1
ATOM 2767 C CA . TYR A 1 338 ? -2.477 -0.073 -9.496 1.00 18.65 386 TYR A CA 1
ATOM 2768 C C . TYR A 1 338 ? -3.469 0.407 -10.543 1.00 18.48 386 TYR A C 1
ATOM 2769 O O . TYR A 1 338 ? -4.695 0.499 -10.233 1.00 18.93 386 TYR A O 1
ATOM 2778 N N . GLU A 1 339 ? -2.992 0.708 -11.759 1.00 18.33 387 GLU A N 1
ATOM 2779 C CA . GLU A 1 339 ? -3.819 1.311 -12.825 1.00 19.03 387 GLU A CA 1
ATOM 2780 C C . GLU A 1 339 ? -3.793 0.375 -14.028 1.00 18.43 387 GLU A C 1
ATOM 2781 O O . GLU A 1 339 ? -2.664 0.128 -14.584 1.00 19.30 387 GLU A O 1
ATOM 2787 N N . TYR A 1 340 ? -4.967 -0.112 -14.419 1.00 17.60 388 TYR A N 1
ATOM 2788 C CA . TYR A 1 340 ? -5.138 -1.027 -15.575 1.00 17.79 388 TYR A CA 1
ATOM 2789 C C . TYR A 1 340 ? -5.737 -0.201 -16.704 1.00 17.69 388 TYR A C 1
ATOM 2790 O O . TYR A 1 340 ? -6.808 0.462 -16.527 1.00 18.08 388 TYR A O 1
ATOM 2799 N N . ARG A 1 341 ? -5.041 -0.169 -17.841 1.00 19.06 389 ARG A N 1
ATOM 2800 C CA . ARG A 1 341 ? -5.400 0.730 -18.965 1.00 19.86 389 ARG A CA 1
ATOM 2801 C C . ARG A 1 341 ? -5.526 -0.122 -20.230 1.00 19.38 389 ARG A C 1
ATOM 2802 O O . ARG A 1 341 ? -4.607 -0.958 -20.512 1.00 19.21 389 ARG A O 1
ATOM 2810 N N . LEU A 1 342 ? -6.596 0.099 -20.987 1.00 19.44 390 LEU A N 1
ATOM 2811 C CA . LEU A 1 342 ? -6.825 -0.662 -22.237 1.00 18.74 390 LEU A CA 1
ATOM 2812 C C . LEU A 1 342 ? -6.732 0.285 -23.427 1.00 19.25 390 LEU A C 1
ATOM 2813 O O . LEU A 1 342 ? -7.388 1.389 -23.401 1.00 19.56 390 LEU A O 1
ATOM 2818 N N . THR A 1 343 ? -5.913 -0.090 -24.422 1.00 19.00 391 THR A N 1
ATOM 2819 C CA . THR A 1 343 ? -5.740 0.708 -25.662 1.00 19.87 391 THR A CA 1
ATOM 2820 C C . THR A 1 343 ? -5.993 -0.174 -26.880 1.00 19.88 391 THR A C 1
ATOM 2821 O O . THR A 1 343 ? -5.808 -1.446 -26.837 1.00 18.71 391 THR A O 1
ATOM 2825 N N . ARG A 1 344 ? -6.415 0.497 -27.945 1.00 20.69 392 ARG A N 1
ATOM 2826 C CA . ARG A 1 344 ? -6.540 -0.125 -29.276 1.00 21.28 392 ARG A CA 1
ATOM 2827 C C . ARG A 1 344 ? -5.143 -0.182 -29.900 1.00 22.22 392 ARG A C 1
ATOM 2828 O O . ARG A 1 344 ? -4.206 0.527 -29.408 1.00 22.39 392 ARG A O 1
ATOM 2836 N N . ALA A 1 345 ? -5.023 -0.892 -31.022 1.00 23.24 393 ALA A N 1
ATOM 2837 C CA . ALA A 1 345 ? -3.761 -1.008 -31.787 1.00 24.59 393 ALA A CA 1
ATOM 2838 C C . ALA A 1 345 ? -3.228 0.369 -32.185 1.00 27.10 393 ALA A C 1
ATOM 2839 O O . ALA A 1 345 ? -1.968 0.485 -32.308 1.00 29.38 393 ALA A O 1
ATOM 2841 N N . ASP A 1 346 ? -4.084 1.377 -32.426 1.00 27.03 394 ASP A N 1
ATOM 2842 C CA . ASP A 1 346 ? -3.634 2.735 -32.832 1.00 28.75 394 ASP A CA 1
ATOM 2843 C C . ASP A 1 346 ? -3.154 3.544 -31.611 1.00 28.55 394 ASP A C 1
ATOM 2844 O O . ASP A 1 346 ? -2.760 4.706 -31.790 1.00 30.56 394 ASP A O 1
ATOM 2849 N N . GLY A 1 347 ? -3.198 2.982 -30.406 1.00 26.80 395 GLY A N 1
ATOM 2850 C CA . GLY A 1 347 ? -2.769 3.659 -29.168 1.00 27.37 395 GLY A CA 1
ATOM 2851 C C . GLY A 1 347 ? -3.900 4.409 -28.482 1.00 27.42 395 GLY A C 1
ATOM 2852 O O . GLY A 1 347 ? -3.657 4.945 -27.354 1.00 28.21 395 GLY A O 1
ATOM 2853 N N . SER A 1 348 ? -5.100 4.465 -29.085 1.00 27.00 396 SER A N 1
ATOM 2854 C CA . SER A 1 348 ? -6.234 5.237 -28.500 1.00 26.75 396 SER A CA 1
ATOM 2855 C C . SER A 1 348 ? -6.764 4.512 -27.251 1.00 25.09 396 SER A C 1
ATOM 2856 O O . SER A 1 348 ? -6.829 3.253 -27.224 1.00 23.58 396 SER A O 1
ATOM 2859 N N . GLN A 1 349 ? -7.123 5.279 -26.226 1.00 26.03 397 GLN A N 1
ATOM 2860 C CA . GLN A 1 349 ? -7.614 4.699 -24.949 1.00 26.10 397 GLN A CA 1
ATOM 2861 C C . GLN A 1 349 ? -9.087 4.297 -25.126 1.00 25.67 397 GLN A C 1
ATOM 2862 O O . GLN A 1 349 ? -9.858 5.072 -25.796 1.00 27.61 397 GLN A O 1
ATOM 2868 N N . VAL A 1 350 ? -9.494 3.141 -24.600 1.00 24.46 398 VAL A N 1
ATOM 2869 C CA . VAL A 1 350 ? -10.871 2.606 -24.808 1.00 25.92 398 VAL A CA 1
ATOM 2870 C C . VAL A 1 350 ? -11.840 3.216 -23.782 1.00 28.40 398 VAL A C 1
ATOM 2871 O O . VAL A 1 350 ? -13.019 3.522 -24.136 1.00 32.24 398 VAL A O 1
ATOM 2875 N N . GLY A 1 351 ? -11.391 3.426 -22.563 1.00 27.83 399 GLY A N 1
ATOM 2876 C CA . GLY A 1 351 ? -12.218 4.160 -21.586 1.00 28.79 399 GLY A CA 1
ATOM 2877 C C . GLY A 1 351 ? -11.356 4.679 -20.478 1.00 29.77 399 GLY A C 1
ATOM 2878 O O . GLY A 1 351 ? -10.098 4.658 -20.623 1.00 31.30 399 GLY A O 1
ATOM 2879 N N . THR A 1 352 ? -11.983 4.999 -19.355 1.00 28.17 400 THR A N 1
ATOM 2880 C CA . THR A 1 352 ? -11.296 5.434 -18.132 1.00 28.79 400 THR A CA 1
ATOM 2881 C C . THR A 1 352 ? -10.520 4.241 -17.578 1.00 25.14 400 THR A C 1
ATOM 2882 O O . THR A 1 352 ? -11.058 3.133 -17.516 1.00 24.47 400 THR A O 1
ATOM 2886 N N . PRO A 1 353 ? -9.241 4.415 -17.173 1.00 23.08 401 PRO A N 1
ATOM 2887 C CA . PRO A 1 353 ? -8.504 3.332 -16.530 1.00 22.19 401 PRO A CA 1
ATOM 2888 C C . PRO A 1 353 ? -9.188 2.881 -15.232 1.00 20.93 401 PRO A C 1
ATOM 2889 O O . PRO A 1 353 ? -9.907 3.699 -14.561 1.00 21.80 401 PRO A O 1
ATOM 2893 N N . TRP A 1 354 ? -8.953 1.627 -14.884 1.00 19.03 402 TRP A N 1
ATOM 2894 C CA . TRP A 1 354 ? -9.434 0.993 -13.621 1.00 18.65 402 TRP A CA 1
ATOM 2895 C C . TRP A 1 354 ? -8.321 1.105 -12.590 1.00 18.56 402 TRP A C 1
ATOM 2896 O O . TRP A 1 354 ? -7.184 0.572 -12.846 1.00 18.97 402 TRP A O 1
ATOM 2907 N N . VAL A 1 355 ? -8.617 1.718 -11.431 1.00 18.47 403 VAL A N 1
ATOM 2908 C CA . VAL A 1 355 ? -7.560 2.009 -10.437 1.00 18.32 403 VAL A CA 1
ATOM 2909 C C . VAL A 1 355 ? -7.912 1.354 -9.105 1.00 17.39 403 VAL A C 1
ATOM 2910 O O . VAL A 1 355 ? -9.071 1.535 -8.619 1.00 17.75 403 VAL A O 1
ATOM 2914 N N . VAL A 1 356 ? -6.951 0.620 -8.558 1.00 17.62 404 VAL A N 1
ATOM 2915 C CA . VAL A 1 356 ? -7.021 0.097 -7.159 1.00 18.13 404 VAL A CA 1
ATOM 2916 C C . VAL A 1 356 ? -6.053 0.905 -6.297 1.00 18.51 404 VAL A C 1
ATOM 2917 O O . VAL A 1 356 ? -4.799 0.898 -6.571 1.00 19.42 404 VAL A O 1
ATOM 2921 N N . LEU A 1 357 ? -6.577 1.568 -5.255 1.00 18.26 405 LEU A N 1
ATOM 2922 C CA . LEU A 1 357 ? -5.688 2.219 -4.257 1.00 19.47 405 LEU A CA 1
ATOM 2923 C C . LEU A 1 357 ? -5.383 1.182 -3.187 1.00 18.85 405 LEU A C 1
ATOM 2924 O O . LEU A 1 357 ? -6.376 0.644 -2.558 1.00 19.07 405 LEU A O 1
ATOM 2929 N N . ASP A 1 358 ? -4.097 0.893 -2.987 1.00 18.94 406 ASP A N 1
ATOM 2930 C CA . ASP A 1 358 ? -3.652 -0.112 -1.994 1.00 18.93 406 ASP A CA 1
ATOM 2931 C C . ASP A 1 358 ? -3.362 0.591 -0.668 1.00 19.41 406 ASP A C 1
ATOM 2932 O O . ASP A 1 358 ? -2.278 1.263 -0.537 1.00 20.10 406 ASP A O 1
ATOM 2937 N N . ARG A 1 359 ? -4.247 0.413 0.315 1.00 20.06 407 ARG A N 1
ATOM 2938 C CA . ARG A 1 359 ? -4.052 1.066 1.644 1.00 21.01 407 ARG A CA 1
ATOM 2939 C C . ARG A 1 359 ? -2.841 0.476 2.369 1.00 21.44 407 ARG A C 1
ATOM 2940 O O . ARG A 1 359 ? -2.397 1.109 3.411 1.00 21.38 407 ARG A O 1
ATOM 2948 N N . LYS A 1 360 ? -2.324 -0.671 1.922 1.00 21.32 408 LYS A N 1
ATOM 2949 C CA . LYS A 1 360 ? -1.255 -1.415 2.668 1.00 23.22 408 LYS A CA 1
ATOM 2950 C C . LYS A 1 360 ? 0.164 -0.916 2.355 1.00 23.43 408 LYS A C 1
ATOM 2951 O O . LYS A 1 360 ? 1.145 -1.403 3.026 1.00 25.15 408 LYS A O 1
ATOM 2957 N N . GLU A 1 361 ? 0.317 0.013 1.421 1.00 23.01 409 GLU A N 1
ATOM 2958 C CA . GLU A 1 361 ? 1.660 0.520 1.040 1.00 24.02 409 GLU A CA 1
ATOM 2959 C C . GLU A 1 361 ? 1.572 2.038 0.910 1.00 23.50 409 GLU A C 1
ATOM 2960 O O . GLU A 1 361 ? 0.837 2.546 0.006 1.00 23.21 409 GLU A O 1
ATOM 2966 N N . MET A 1 362 ? 2.247 2.753 1.813 1.00 23.71 410 MET A N 1
ATOM 2967 C CA . MET A 1 362 ? 2.009 4.204 1.987 1.00 23.91 410 MET A CA 1
ATOM 2968 C C . MET A 1 362 ? 3.330 4.955 2.184 1.00 24.88 410 MET A C 1
ATOM 2969 O O . MET A 1 362 ? 4.319 4.407 2.791 1.00 25.31 410 MET A O 1
ATOM 2974 N N . ASP A 1 363 ? 3.374 6.167 1.628 1.00 24.54 411 ASP A N 1
ATOM 2975 C CA . ASP A 1 363 ? 4.550 7.063 1.695 1.00 25.56 411 ASP A CA 1
ATOM 2976 C C . ASP A 1 363 ? 4.090 8.446 2.153 1.00 25.60 411 ASP A C 1
ATOM 2977 O O . ASP A 1 363 ? 2.861 8.747 2.110 1.00 24.20 411 ASP A O 1
ATOM 2982 N N . LEU A 1 364 ? 5.059 9.251 2.581 1.00 26.23 412 LEU A N 1
ATOM 2983 C CA . LEU A 1 364 ? 4.836 10.614 3.109 1.00 26.72 412 LEU A CA 1
ATOM 2984 C C . LEU A 1 364 ? 5.905 11.518 2.515 1.00 27.84 412 LEU A C 1
ATOM 2985 O O . LEU A 1 364 ? 7.113 11.108 2.447 1.00 28.61 412 LEU A O 1
ATOM 2990 N N . ARG A 1 365 ? 5.496 12.729 2.161 1.00 28.07 413 ARG A N 1
ATOM 2991 C CA . ARG A 1 365 ? 6.431 13.840 1.861 1.00 29.98 413 ARG A CA 1
ATOM 2992 C C . ARG A 1 365 ? 6.126 15.012 2.799 1.00 30.46 413 ARG A C 1
ATOM 2993 O O . ARG A 1 365 ? 4.923 15.284 3.056 1.00 29.62 413 ARG A O 1
ATOM 3001 N N . THR A 1 366 ? 7.173 15.687 3.283 1.00 31.81 414 THR A N 1
ATOM 3002 C CA . THR A 1 366 ? 7.043 16.845 4.202 1.00 32.65 414 THR A CA 1
ATOM 3003 C C . THR A 1 366 ? 7.863 18.041 3.714 1.00 34.62 414 THR A C 1
ATOM 3004 O O . THR A 1 366 ? 8.905 17.870 3.002 1.00 35.19 414 THR A O 1
ATOM 3008 N N . TYR A 1 367 ? 7.410 19.229 4.103 1.00 35.20 415 TYR A N 1
ATOM 3009 C CA . TYR A 1 367 ? 8.244 20.448 4.073 1.00 37.90 415 TYR A CA 1
ATOM 3010 C C . TYR A 1 367 ? 8.010 21.225 5.362 1.00 38.03 415 TYR A C 1
ATOM 3011 O O . TYR A 1 367 ? 6.871 21.538 5.682 1.00 37.27 415 TYR A O 1
ATOM 3020 N N . PRO A 1 368 ? 9.063 21.546 6.145 1.00 39.64 416 PRO A N 1
ATOM 3021 C CA . PRO A 1 368 ? 10.443 21.152 5.850 1.00 40.74 416 PRO A CA 1
ATOM 3022 C C . PRO A 1 368 ? 10.680 19.643 5.757 1.00 39.86 416 PRO A C 1
ATOM 3023 O O . PRO A 1 368 ? 9.831 18.863 6.204 1.00 37.78 416 PRO A O 1
ATOM 3027 N N . HIS A 1 369 ? 11.841 19.264 5.223 1.00 40.94 417 HIS A N 1
ATOM 3028 C CA . HIS A 1 369 ? 12.237 17.840 5.062 1.00 40.92 417 HIS A CA 1
ATOM 3029 C C . HIS A 1 369 ? 12.423 17.174 6.434 1.00 40.82 417 HIS A C 1
ATOM 3030 O O . HIS A 1 369 ? 12.735 17.898 7.428 1.00 40.98 417 HIS A O 1
ATOM 3037 N N . ASN A 1 370 ? 12.234 15.846 6.468 1.00 40.32 418 ASN A N 1
ATOM 3038 C CA . ASN A 1 370 ? 12.570 14.926 7.597 1.00 40.91 418 ASN A CA 1
ATOM 3039 C C . ASN A 1 370 ? 11.694 15.219 8.812 1.00 39.96 418 ASN A C 1
ATOM 3040 O O . ASN A 1 370 ? 12.166 15.001 9.940 1.00 42.35 418 ASN A O 1
ATOM 3045 N N . MET A 1 371 ? 10.472 15.689 8.597 1.00 38.01 419 MET A N 1
ATOM 3046 C CA . MET A 1 371 ? 9.464 15.822 9.670 1.00 37.35 419 MET A CA 1
ATOM 3047 C C . MET A 1 371 ? 8.677 14.510 9.764 1.00 35.61 419 MET A C 1
ATOM 3048 O O . MET A 1 371 ? 8.687 13.679 8.774 1.00 35.07 419 MET A O 1
ATOM 3053 N N . ALA A 1 372 ? 8.020 14.309 10.901 1.00 34.97 420 ALA A N 1
ATOM 3054 C CA . ALA A 1 372 ? 7.206 13.105 11.165 1.00 34.26 420 ALA A CA 1
ATOM 3055 C C . ALA A 1 372 ? 5.863 13.519 11.767 1.00 33.81 420 ALA A C 1
ATOM 3056 O O . ALA A 1 372 ? 5.828 14.322 12.781 1.00 34.88 420 ALA A O 1
ATOM 3058 N N . ILE A 1 373 ? 4.791 12.992 11.184 1.00 32.16 421 ILE A N 1
ATOM 3059 C CA . ILE A 1 373 ? 3.415 13.151 11.725 1.00 31.92 421 ILE A CA 1
ATOM 3060 C C . ILE A 1 373 ? 3.083 11.895 12.546 1.00 31.51 421 ILE A C 1
ATOM 3061 O O . ILE A 1 373 ? 3.578 10.795 12.204 1.00 31.91 421 ILE A O 1
ATOM 3066 N N . THR A 1 374 ? 2.253 12.031 13.572 1.00 31.67 422 THR A N 1
ATOM 3067 C CA . THR A 1 374 ? 1.773 10.876 14.370 1.00 31.59 422 THR A CA 1
ATOM 3068 C C . THR A 1 374 ? 0.401 10.435 13.857 1.00 30.47 422 THR A C 1
ATOM 3069 O O . THR A 1 374 ? -0.546 11.268 13.817 1.00 30.03 422 THR A O 1
ATOM 3073 N N . LEU A 1 375 ? 0.292 9.164 13.480 1.00 30.58 423 LEU A N 1
ATOM 3074 C CA . LEU A 1 375 ? -1.010 8.506 13.213 1.00 30.38 423 LEU A CA 1
ATOM 3075 C C . LEU A 1 375 ? -1.568 8.063 14.568 1.00 30.88 423 LEU A C 1
ATOM 3076 O O . LEU A 1 375 ? -1.042 7.060 15.118 1.00 31.65 423 LEU A O 1
ATOM 3081 N N . GLU A 1 376 ? -2.470 8.852 15.158 1.00 30.84 424 GLU A N 1
ATOM 3082 C CA . GLU A 1 376 ? -2.977 8.617 16.537 1.00 32.31 424 GLU A CA 1
ATOM 3083 C C . GLU A 1 376 ? -3.910 7.408 16.563 1.00 31.38 424 GLU A C 1
ATOM 3084 O O . GLU A 1 376 ? -3.949 6.682 17.592 1.00 30.72 424 GLU A O 1
ATOM 3090 N N . ASN A 1 377 ? -4.742 7.278 15.529 1.00 30.79 425 ASN A N 1
ATOM 3091 C CA . ASN A 1 377 ? -5.884 6.342 15.586 1.00 31.84 425 ASN A CA 1
ATOM 3092 C C . ASN A 1 377 ? -6.390 6.090 14.176 1.00 29.53 425 ASN A C 1
ATOM 3093 O O . ASN A 1 377 ? -6.341 7.040 13.321 1.00 28.36 425 ASN A O 1
ATOM 3098 N N . VAL A 1 378 ? -6.798 4.844 13.936 1.00 29.24 426 VAL A N 1
ATOM 3099 C CA . VAL A 1 378 ? -7.473 4.423 12.676 1.00 28.45 426 VAL A CA 1
ATOM 3100 C C . VAL A 1 378 ? -8.716 3.628 13.061 1.00 28.45 426 VAL A C 1
ATOM 3101 O O . VAL A 1 378 ? -8.630 2.767 13.993 1.00 29.59 426 VAL A O 1
ATOM 3105 N N . LYS A 1 379 ? -9.842 3.916 12.414 1.00 28.01 427 LYS A N 1
ATOM 3106 C CA . LYS A 1 379 ? -11.052 3.079 12.574 1.00 28.96 427 LYS A CA 1
ATOM 3107 C C . LYS A 1 379 ? -11.690 2.879 11.209 1.00 26.46 427 LYS A C 1
ATOM 3108 O O . LYS A 1 379 ? -11.629 3.809 10.327 1.00 25.14 427 LYS A O 1
ATOM 3114 N N . ILE A 1 380 ? -12.225 1.679 11.006 1.00 25.19 428 ILE A N 1
ATOM 3115 C CA . ILE A 1 380 ? -12.982 1.387 9.763 1.00 24.58 428 ILE A CA 1
ATOM 3116 C C . ILE A 1 380 ? -14.364 2.017 9.905 1.00 25.37 428 ILE A C 1
ATOM 3117 O O . ILE A 1 380 ? -15.106 1.670 10.878 1.00 25.94 428 ILE A O 1
ATOM 3122 N N . ASP A 1 381 ? -14.743 2.881 8.965 1.00 24.85 429 ASP A N 1
ATOM 3123 C CA . ASP A 1 381 ? -16.102 3.473 8.929 1.00 26.56 429 ASP A CA 1
ATOM 3124 C C . ASP A 1 381 ? -17.031 2.486 8.229 1.00 26.36 429 ASP A C 1
ATOM 3125 O O . ASP A 1 381 ? -18.145 2.183 8.754 1.00 27.83 429 ASP A O 1
ATOM 3130 N N . ASN A 1 382 ? -16.584 1.961 7.090 1.00 25.18 430 ASN A N 1
ATOM 3131 C CA . ASN A 1 382 ? -17.346 0.917 6.370 1.00 26.49 430 ASN A CA 1
ATOM 3132 C C . ASN A 1 382 ? -16.455 0.243 5.343 1.00 24.24 430 ASN A C 1
ATOM 3133 O O . ASN A 1 382 ? -15.414 0.851 4.897 1.00 23.30 430 ASN A O 1
ATOM 3138 N N . ALA A 1 383 ? -16.824 -0.983 4.993 1.00 23.69 431 ALA A N 1
ATOM 3139 C CA . ALA A 1 383 ? -16.158 -1.743 3.923 1.00 22.45 431 ALA A CA 1
ATOM 3140 C C . ALA A 1 383 ? -17.213 -2.507 3.137 1.00 22.54 431 ALA A C 1
ATOM 3141 O O . ALA A 1 383 ? -18.314 -2.868 3.693 1.00 23.01 431 ALA A O 1
ATOM 3143 N N . ASP A 1 384 ? -16.923 -2.723 1.859 1.00 21.73 432 ASP A N 1
ATOM 3144 C CA . ASP A 1 384 ? -17.861 -3.446 0.977 1.00 22.79 432 ASP A CA 1
ATOM 3145 C C . ASP A 1 384 ? -17.864 -4.936 1.304 1.00 23.05 432 ASP A C 1
ATOM 3146 O O . ASP A 1 384 ? -18.878 -5.620 0.958 1.00 24.81 432 ASP A O 1
ATOM 3151 N N . ASN A 1 385 ? -16.786 -5.458 1.887 1.00 22.21 433 ASN A N 1
ATOM 3152 C CA . ASN A 1 385 ? -16.726 -6.900 2.248 1.00 23.01 433 ASN A CA 1
ATOM 3153 C C . ASN A 1 385 ? -15.807 -7.087 3.450 1.00 22.89 433 ASN A C 1
ATOM 3154 O O . ASN A 1 385 ? -15.176 -6.064 3.939 1.00 22.40 433 ASN A O 1
ATOM 3159 N N . SER A 1 386 ? -15.760 -8.319 3.966 1.00 23.52 434 SER A N 1
ATOM 3160 C CA . SER A 1 386 ? -15.006 -8.643 5.201 1.00 24.51 434 SER A CA 1
ATOM 3161 C C . SER A 1 386 ? -13.686 -9.363 4.878 1.00 24.55 434 SER A C 1
ATOM 3162 O O . SER A 1 386 ? -13.115 -10.002 5.799 1.00 25.83 434 SER A O 1
ATOM 3165 N N . TYR A 1 387 ? -13.170 -9.267 3.652 1.00 23.76 435 TYR A N 1
ATOM 3166 C CA . TYR A 1 387 ? -11.954 -10.010 3.250 1.00 24.74 435 TYR A CA 1
ATOM 3167 C C . TYR A 1 387 ? -10.726 -9.520 4.023 1.00 24.89 435 TYR A C 1
ATOM 3168 O O . TYR A 1 387 ? -9.981 -10.384 4.565 1.00 26.31 435 TYR A O 1
ATOM 3177 N N . ASP A 1 388 ? -10.558 -8.205 4.150 1.00 25.02 436 ASP A N 1
ATOM 3178 C CA . ASP A 1 388 ? -9.397 -7.556 4.820 1.00 27.33 436 ASP A CA 1
ATOM 3179 C C . ASP A 1 388 ? -9.902 -6.547 5.837 1.00 26.80 436 ASP A C 1
ATOM 3180 O O . ASP A 1 388 ? -10.308 -5.437 5.423 1.00 27.28 436 ASP A O 1
ATOM 3185 N N . LEU A 1 389 ? -9.892 -6.906 7.110 1.00 25.27 437 LEU A N 1
ATOM 3186 C CA . LEU A 1 389 ? -10.358 -5.966 8.162 1.00 26.35 437 LEU A CA 1
ATOM 3187 C C . LEU A 1 389 ? -9.216 -5.688 9.136 1.00 26.09 437 LEU A C 1
ATOM 3188 O O . LEU A 1 389 ? -9.485 -5.406 10.327 1.00 27.75 437 LEU A O 1
ATOM 3193 N N . SER A 1 390 ? -7.984 -5.698 8.629 1.00 26.23 438 SER A N 1
ATOM 3194 C CA . SER A 1 390 ? -6.789 -5.272 9.411 1.00 27.09 438 SER A CA 1
ATOM 3195 C C . SER A 1 390 ? -6.734 -3.741 9.451 1.00 25.79 438 SER A C 1
ATOM 3196 O O . SER A 1 390 ? -7.173 -3.061 8.436 1.00 24.31 438 SER A O 1
ATOM 3199 N N . ILE A 1 391 ? -6.185 -3.191 10.537 1.00 26.02 439 ILE A N 1
ATOM 3200 C CA . ILE A 1 391 ? -5.889 -1.738 10.660 1.00 25.78 439 ILE A CA 1
ATOM 3201 C C . ILE A 1 391 ? -4.460 -1.591 11.196 1.00 25.55 439 ILE A C 1
ATOM 3202 O O . ILE A 1 391 ? -3.920 -2.554 11.836 1.00 25.83 439 ILE A O 1
ATOM 3207 N N . TRP A 1 392 ? -3.905 -0.393 11.040 1.00 24.95 440 TRP A N 1
ATOM 3208 C CA . TRP A 1 392 ? -2.578 -0.035 11.598 1.00 26.03 440 TRP A CA 1
ATOM 3209 C C . TRP A 1 392 ? -2.631 -0.105 13.119 1.00 28.09 440 TRP A C 1
ATOM 3210 O O . TRP A 1 392 ? -3.612 0.410 13.749 1.00 27.44 440 TRP A O 1
ATOM 3221 N N . LYS A 1 393 ? -1.583 -0.678 13.711 1.00 31.02 441 LYS A N 1
ATOM 3222 C CA . LYS A 1 393 ? -1.302 -0.524 15.160 1.00 33.77 441 LYS A CA 1
ATOM 3223 C C . LYS A 1 393 ? -0.913 0.931 15.418 1.00 34.25 441 LYS A C 1
ATOM 3224 O O . LYS A 1 393 ? 0.028 1.416 14.746 1.00 35.61 441 LYS A O 1
ATOM 3230 N N . THR A 1 394 ? -1.641 1.632 16.278 1.00 33.69 442 THR A N 1
ATOM 3231 C CA . THR A 1 394 ? -1.391 3.062 16.587 1.00 34.01 442 THR A CA 1
ATOM 3232 C C . THR A 1 394 ? -1.026 3.179 18.059 1.00 35.27 442 THR A C 1
ATOM 3233 O O . THR A 1 394 ? -1.367 2.301 18.847 1.00 35.66 442 THR A O 1
ATOM 3237 N N . PRO A 1 395 ? -0.315 4.246 18.483 1.00 36.11 443 PRO A N 1
ATOM 3238 C CA . PRO A 1 395 ? 0.197 5.285 17.581 1.00 35.79 443 PRO A CA 1
ATOM 3239 C C . PRO A 1 395 ? 1.372 4.823 16.705 1.00 36.08 443 PRO A C 1
ATOM 3240 O O . PRO A 1 395 ? 2.137 3.965 17.111 1.00 36.35 443 PRO A O 1
ATOM 3244 N N . LEU A 1 396 ? 1.475 5.415 15.516 1.00 36.01 444 LEU A N 1
ATOM 3245 C CA . LEU A 1 396 ? 2.493 5.107 14.483 1.00 36.89 444 LEU A CA 1
ATOM 3246 C C . LEU A 1 396 ? 3.082 6.436 13.993 1.00 37.60 444 LEU A C 1
ATOM 3247 O O . LEU A 1 396 ? 2.295 7.333 13.610 1.00 36.62 444 LEU A O 1
ATOM 3252 N N . LYS A 1 397 ? 4.409 6.568 14.018 1.00 38.20 445 LYS A N 1
ATOM 3253 C CA . LYS A 1 397 ? 5.129 7.727 13.431 1.00 39.65 445 LYS A CA 1
ATOM 3254 C C . LYS A 1 397 ? 5.294 7.507 11.922 1.00 37.87 445 LYS A C 1
ATOM 3255 O O . LYS A 1 397 ? 5.861 6.470 11.527 1.00 38.63 445 LYS A O 1
ATOM 3261 N N . LEU A 1 398 ? 4.784 8.431 11.104 1.00 35.71 446 LEU A N 1
ATOM 3262 C CA . LEU A 1 398 ? 5.045 8.448 9.643 1.00 35.08 446 LEU A CA 1
ATOM 3263 C C . LEU A 1 398 ? 6.105 9.523 9.379 1.00 35.75 446 LEU A C 1
ATOM 3264 O O . LEU A 1 398 ? 5.879 10.708 9.747 1.00 34.85 446 LEU A O 1
ATOM 3269 N N . LYS A 1 399 ? 7.232 9.095 8.817 1.00 36.24 447 LYS A N 1
ATOM 3270 C CA . LYS A 1 399 ? 8.421 9.936 8.576 1.00 37.91 447 LYS A CA 1
ATOM 3271 C C . LYS A 1 399 ? 8.535 10.205 7.075 1.00 35.91 447 LYS A C 1
ATOM 3272 O O . LYS A 1 399 ? 8.234 9.289 6.241 1.00 34.40 447 LYS A O 1
ATOM 3278 N N . ASP A 1 400 ? 8.945 11.434 6.756 1.00 35.36 448 ASP A N 1
ATOM 3279 C CA . ASP A 1 400 ? 9.261 11.893 5.385 1.00 34.98 448 ASP A CA 1
ATOM 3280 C C . ASP A 1 400 ? 10.125 10.834 4.699 1.00 35.55 448 ASP A C 1
ATOM 3281 O O . ASP A 1 400 ? 11.202 10.487 5.252 1.00 36.66 448 ASP A O 1
ATOM 3286 N N . GLY A 1 401 ? 9.675 10.349 3.546 1.00 35.25 449 GLY A N 1
ATOM 3287 C CA . GLY A 1 401 ? 10.506 9.533 2.646 1.00 36.31 449 GLY A CA 1
ATOM 3288 C C . GLY A 1 401 ? 10.433 8.053 2.957 1.00 36.40 449 GLY A C 1
ATOM 3289 O O . GLY A 1 401 ? 11.009 7.282 2.153 1.00 37.37 449 GLY A O 1
ATOM 3290 N N . LYS A 1 402 ? 9.756 7.639 4.036 1.00 35.59 450 LYS A N 1
ATOM 3291 C CA . LYS A 1 402 ? 9.775 6.214 4.439 1.00 36.43 450 LYS A CA 1
ATOM 3292 C C . LYS A 1 402 ? 8.485 5.515 4.000 1.00 34.55 450 LYS A C 1
ATOM 3293 O O . LYS A 1 402 ? 7.375 5.837 4.539 1.00 33.51 450 LYS A O 1
ATOM 3299 N N . ILE A 1 403 ? 8.625 4.576 3.066 1.00 33.26 451 ILE A N 1
ATOM 3300 C CA . ILE A 1 403 ? 7.514 3.669 2.667 1.00 31.36 451 ILE A CA 1
ATOM 3301 C C . ILE A 1 403 ? 7.250 2.664 3.800 1.00 31.26 451 ILE A C 1
ATOM 3302 O O . ILE A 1 403 ? 8.226 2.028 4.321 1.00 32.00 451 ILE A O 1
ATOM 3307 N N . ILE A 1 404 ? 5.985 2.559 4.212 1.00 29.72 452 ILE A N 1
ATOM 3308 C CA . ILE A 1 404 ? 5.511 1.542 5.189 1.00 29.41 452 ILE A CA 1
ATOM 3309 C C . ILE A 1 404 ? 4.580 0.564 4.467 1.00 28.34 452 ILE A C 1
ATOM 3310 O O . ILE A 1 404 ? 3.643 1.006 3.695 1.00 26.99 452 ILE A O 1
ATOM 3315 N N . ILE A 1 405 ? 4.866 -0.725 4.637 1.00 29.01 453 ILE A N 1
ATOM 3316 C CA . ILE A 1 405 ? 4.079 -1.845 4.055 1.00 28.45 453 ILE A CA 1
ATOM 3317 C C . ILE A 1 405 ? 3.486 -2.628 5.223 1.00 28.62 453 ILE A C 1
ATOM 3318 O O . ILE A 1 405 ? 4.202 -2.859 6.232 1.00 29.29 453 ILE A O 1
ATOM 3323 N N . GLU A 1 406 ? 2.219 -3.005 5.118 1.00 27.81 454 GLU A N 1
ATOM 3324 C CA . GLU A 1 406 ? 1.558 -3.764 6.208 1.00 28.89 454 GLU A CA 1
ATOM 3325 C C . GLU A 1 406 ? 2.279 -5.098 6.408 1.00 30.94 454 GLU A C 1
ATOM 3326 O O . GLU A 1 406 ? 2.586 -5.764 5.394 1.00 31.02 454 GLU A O 1
ATOM 3332 N N . ASN A 1 407 ? 2.500 -5.489 7.664 1.00 33.18 455 ASN A N 1
ATOM 3333 C CA . ASN A 1 407 ? 2.969 -6.849 8.035 1.00 35.80 455 ASN A CA 1
ATOM 3334 C C . ASN A 1 407 ? 2.286 -7.248 9.350 1.00 37.84 455 ASN A C 1
ATOM 3335 O O . ASN A 1 407 ? 1.497 -6.437 9.881 1.00 35.63 455 ASN A O 1
ATOM 3340 N N . HIS A 1 408 ? 2.620 -8.418 9.899 1.00 42.13 456 HIS A N 1
ATOM 3341 C CA . HIS A 1 408 ? 1.987 -8.948 11.135 1.00 45.79 456 HIS A CA 1
ATOM 3342 C C . HIS A 1 408 ? 2.401 -8.113 12.349 1.00 46.03 456 HIS A C 1
ATOM 3343 O O . HIS A 1 408 ? 1.656 -8.148 13.342 1.00 47.28 456 HIS A O 1
ATOM 3350 N N . GLU A 1 409 ? 3.510 -7.370 12.280 1.00 44.78 457 GLU A N 1
ATOM 3351 C CA . GLU A 1 409 ? 4.033 -6.596 13.441 1.00 46.52 457 GLU A CA 1
ATOM 3352 C C . GLU A 1 409 ? 3.360 -5.223 13.548 1.00 41.60 457 GLU A C 1
ATOM 3353 O O . GLU A 1 409 ? 3.292 -4.732 14.668 1.00 41.23 457 GLU A O 1
ATOM 3359 N N . ASN A 1 410 ? 2.921 -4.592 12.443 1.00 37.06 458 ASN A N 1
ATOM 3360 C CA . ASN A 1 410 ? 2.470 -3.172 12.472 1.00 34.35 458 ASN A CA 1
ATOM 3361 C C . ASN A 1 410 ? 0.954 -3.069 12.235 1.00 32.37 458 ASN A C 1
ATOM 3362 O O . ASN A 1 410 ? 0.468 -1.936 12.044 1.00 30.54 458 ASN A O 1
ATOM 3367 N N . SER A 1 411 ? 0.235 -4.196 12.246 1.00 31.97 459 SER A N 1
ATOM 3368 C CA . SER A 1 411 ? -1.226 -4.224 11.990 1.00 31.12 459 SER A CA 1
ATOM 3369 C C . SER A 1 411 ? -1.927 -5.205 12.935 1.00 33.07 459 SER A C 1
ATOM 3370 O O . SER A 1 411 ? -1.238 -6.039 13.610 1.00 34.19 459 SER A O 1
ATOM 3373 N N . LYS A 1 412 ? -3.246 -5.058 13.052 1.00 32.78 460 LYS A N 1
ATOM 3374 C CA . LYS A 1 412 ? -4.076 -5.889 13.955 1.00 34.27 460 LYS A CA 1
ATOM 3375 C C . LYS A 1 412 ? -5.498 -5.933 13.415 1.00 33.78 460 LYS A C 1
ATOM 3376 O O . LYS A 1 412 ? -5.882 -5.119 12.559 1.00 31.88 460 LYS A O 1
ATOM 3382 N N . PRO A 1 413 ? -6.328 -6.885 13.895 1.00 35.44 461 PRO A N 1
ATOM 3383 C CA . PRO A 1 413 ? -7.754 -6.874 13.573 1.00 35.38 461 PRO A CA 1
ATOM 3384 C C . PRO A 1 413 ? -8.373 -5.612 14.194 1.00 34.29 461 PRO A C 1
ATOM 3385 O O . PRO A 1 413 ? -7.879 -5.158 15.227 1.00 33.93 461 PRO A O 1
ATOM 3389 N N . TYR A 1 414 ? -9.423 -5.074 13.573 1.00 33.33 462 TYR A N 1
ATOM 3390 C CA . TYR A 1 414 ? -10.030 -3.760 13.930 1.00 34.24 462 TYR A CA 1
ATOM 3391 C C . TYR A 1 414 ? -10.644 -3.755 15.339 1.00 37.96 462 TYR A C 1
ATOM 3392 O O . TYR A 1 414 ? -10.740 -2.655 15.921 1.00 40.84 462 TYR A O 1
ATOM 3401 N N . TYR A 1 415 ? -11.027 -4.903 15.904 1.00 41.29 463 TYR A N 1
ATOM 3402 C CA . TYR A 1 415 ? -11.725 -4.976 17.225 1.00 46.42 463 TYR A CA 1
ATOM 3403 C C . TYR A 1 415 ? -10.732 -5.139 18.387 1.00 52.39 463 TYR A C 1
ATOM 3404 O O . TYR A 1 415 ? -11.198 -5.147 19.546 1.00 54.80 463 TYR A O 1
ATOM 3413 N N . ASN A 1 416 ? -9.429 -5.279 18.101 1.00 42.13 464 ASN A N 1
ATOM 3414 C CA . ASN A 1 416 ? -8.332 -5.364 19.110 1.00 46.65 464 ASN A CA 1
ATOM 3415 C C . ASN A 1 416 ? -7.735 -3.971 19.329 1.00 50.59 464 ASN A C 1
ATOM 3416 O O . ASN A 1 416 ? -6.855 -3.799 20.176 1.00 57.62 464 ASN A O 1
ATOM 3422 N N . ASN B 1 1 ? 11.621 -10.631 -11.423 1.00 74.99 49 ASN B N 1
ATOM 3423 C CA . ASN B 1 1 ? 10.121 -10.658 -11.455 1.00 72.26 49 ASN B CA 1
ATOM 3424 C C . ASN B 1 1 ? 9.637 -12.107 -11.652 1.00 65.53 49 ASN B C 1
ATOM 3425 O O . ASN B 1 1 ? 9.587 -12.574 -12.810 1.00 62.24 49 ASN B O 1
ATOM 3430 N N . LEU B 1 2 ? 9.301 -12.789 -10.550 1.00 60.59 50 LEU B N 1
ATOM 3431 C CA . LEU B 1 2 ? 8.800 -14.184 -10.529 1.00 55.22 50 LEU B CA 1
ATOM 3432 C C . LEU B 1 2 ? 7.281 -14.150 -10.341 1.00 52.01 50 LEU B C 1
ATOM 3433 O O . LEU B 1 2 ? 6.813 -13.711 -9.259 1.00 53.75 50 LEU B O 1
ATOM 3438 N N . ASN B 1 3 ? 6.537 -14.609 -11.343 1.00 47.54 51 ASN B N 1
ATOM 3439 C CA . ASN B 1 3 ? 5.050 -14.588 -11.332 1.00 45.51 51 ASN B CA 1
ATOM 3440 C C . ASN B 1 3 ? 4.534 -15.883 -10.726 1.00 40.19 51 ASN B C 1
ATOM 3441 O O . ASN B 1 3 ? 3.778 -16.603 -11.418 1.00 40.99 51 ASN B O 1
ATOM 3446 N N . LEU B 1 4 ? 4.921 -16.172 -9.478 1.00 35.42 52 LEU B N 1
ATOM 3447 C CA . LEU B 1 4 ? 4.384 -17.341 -8.755 1.00 31.44 52 LEU B CA 1
ATOM 3448 C C . LEU B 1 4 ? 3.681 -16.864 -7.493 1.00 30.40 52 LEU B C 1
ATOM 3449 O O . LEU B 1 4 ? 4.100 -15.900 -6.841 1.00 30.90 52 LEU B O 1
ATOM 3454 N N . PRO B 1 5 ? 2.576 -17.547 -7.131 1.00 28.83 53 PRO B N 1
ATOM 3455 C CA . PRO B 1 5 ? 1.928 -17.299 -5.850 1.00 29.80 53 PRO B CA 1
ATOM 3456 C C . PRO B 1 5 ? 2.885 -17.656 -4.701 1.00 29.81 53 PRO B C 1
ATOM 3457 O O . PRO B 1 5 ? 3.731 -18.553 -4.883 1.00 27.00 53 PRO B O 1
ATOM 3461 N N . GLU B 1 6 ? 2.695 -17.021 -3.534 1.00 31.67 54 GLU B N 1
ATOM 3462 C CA . GLU B 1 6 ? 3.563 -17.241 -2.349 1.00 33.25 54 GLU B CA 1
ATOM 3463 C C . GLU B 1 6 ? 3.571 -18.731 -1.953 1.00 30.22 54 GLU B C 1
ATOM 3464 O O . GLU B 1 6 ? 4.625 -19.191 -1.434 1.00 30.99 54 GLU B O 1
ATOM 3470 N N . GLN B 1 7 ? 2.488 -19.486 -2.182 1.00 27.61 55 GLN B N 1
ATOM 3471 C CA . GLN B 1 7 ? 2.389 -20.925 -1.785 1.00 26.25 55 GLN B CA 1
ATOM 3472 C C . GLN B 1 7 ? 3.377 -21.782 -2.596 1.00 24.30 55 GLN B C 1
ATOM 3473 O O . GLN B 1 7 ? 3.677 -22.942 -2.175 1.00 23.01 55 GLN B O 1
ATOM 3479 N N . SER B 1 8 ? 3.814 -21.284 -3.768 1.00 23.98 56 SER B N 1
ATOM 3480 C CA . SER B 1 8 ? 4.695 -22.017 -4.704 1.00 22.79 56 SER B CA 1
ATOM 3481 C C . SER B 1 8 ? 6.182 -21.788 -4.410 1.00 24.14 56 SER B C 1
ATOM 3482 O O . SER B 1 8 ? 7.026 -22.458 -5.108 1.00 24.28 56 SER B O 1
ATOM 3485 N N . THR B 1 9 ? 6.550 -20.883 -3.490 1.00 25.50 57 THR B N 1
ATOM 3486 C CA . THR B 1 9 ? 7.974 -20.478 -3.287 1.00 27.06 57 THR B CA 1
ATOM 3487 C C . THR B 1 9 ? 8.385 -20.714 -1.830 1.00 27.85 57 THR B C 1
ATOM 3488 O O . THR B 1 9 ? 9.394 -20.133 -1.385 1.00 29.15 57 THR B O 1
ATOM 3492 N N . ARG B 1 10 ? 7.632 -21.564 -1.145 1.00 27.07 58 ARG B N 1
ATOM 3493 C CA . ARG B 1 10 ? 7.868 -21.912 0.278 1.00 28.69 58 ARG B CA 1
ATOM 3494 C C . ARG B 1 10 ? 7.233 -23.272 0.546 1.00 27.07 58 ARG B C 1
ATOM 3495 O O . ARG B 1 10 ? 6.432 -23.771 -0.308 1.00 25.58 58 ARG B O 1
ATOM 3503 N N . PHE B 1 11 ? 7.552 -23.858 1.702 1.00 27.72 59 PHE B N 1
ATOM 3504 C CA . PHE B 1 11 ? 6.756 -24.967 2.253 1.00 27.29 59 PHE B CA 1
ATOM 3505 C C . PHE B 1 11 ? 5.910 -24.408 3.393 1.00 28.20 59 PHE B C 1
ATOM 3506 O O . PHE B 1 11 ? 6.286 -23.370 4.037 1.00 30.42 59 PHE B O 1
ATOM 3514 N N . GLN B 1 12 ? 4.778 -25.065 3.614 1.00 27.55 60 GLN B N 1
ATOM 3515 C CA . GLN B 1 12 ? 3.775 -24.643 4.625 1.00 28.87 60 GLN B CA 1
ATOM 3516 C C . GLN B 1 12 ? 3.044 -25.862 5.176 1.00 28.33 60 GLN B C 1
ATOM 3517 O O . GLN B 1 12 ? 2.865 -26.883 4.451 1.00 26.63 60 GLN B O 1
ATOM 3523 N N . THR B 1 13 ? 2.628 -25.768 6.439 1.00 30.28 61 THR B N 1
ATOM 3524 C CA . THR B 1 13 ? 1.694 -26.743 7.027 1.00 30.49 61 THR B CA 1
ATOM 3525 C C . THR B 1 13 ? 0.267 -26.304 6.718 1.00 31.03 61 THR B C 1
ATOM 3526 O O . THR B 1 13 ? 0.056 -25.098 6.319 1.00 31.62 61 THR B O 1
ATOM 3530 N N . ILE B 1 14 ? -0.656 -27.261 6.832 1.00 31.03 62 ILE B N 1
ATOM 3531 C CA . ILE B 1 14 ? -2.116 -27.075 6.591 1.00 31.50 62 ILE B CA 1
ATOM 3532 C C . ILE B 1 14 ? -2.863 -27.575 7.836 1.00 32.90 62 ILE B C 1
ATOM 3533 O O . ILE B 1 14 ? -2.604 -28.729 8.287 1.00 33.30 62 ILE B O 1
ATOM 3538 N N . ALA B 1 15 ? -3.720 -26.727 8.408 1.00 33.73 63 ALA B N 1
ATOM 3539 C CA . ALA B 1 15 ? -4.456 -27.037 9.654 1.00 34.86 63 ALA B CA 1
ATOM 3540 C C . ALA B 1 15 ? -5.875 -26.473 9.569 1.00 35.53 63 ALA B C 1
ATOM 3541 O O . ALA B 1 15 ? -6.071 -25.375 8.979 1.00 35.51 63 ALA B O 1
ATOM 3543 N N . SER B 1 16 ? -6.841 -27.174 10.167 1.00 35.29 64 SER B N 1
ATOM 3544 C CA . SER B 1 16 ? -8.167 -26.590 10.488 1.00 36.66 64 SER B CA 1
ATOM 3545 C C . SER B 1 16 ? -7.940 -25.348 11.361 1.00 38.80 64 SER B C 1
ATOM 3546 O O . SER B 1 16 ? -7.111 -25.430 12.342 1.00 40.16 64 SER B O 1
ATOM 3549 N N . ILE B 1 17 ? -8.679 -24.265 11.099 1.00 39.93 65 ILE B N 1
ATOM 3550 C CA . ILE B 1 17 ? -8.648 -23.066 11.981 1.00 42.48 65 ILE B CA 1
ATOM 3551 C C . ILE B 1 17 ? -9.245 -23.443 13.349 1.00 44.70 65 ILE B C 1
ATOM 3552 O O . ILE B 1 17 ? -9.104 -22.627 14.295 1.00 47.27 65 ILE B O 1
ATOM 3557 N N . HIS B 1 18 ? -9.936 -24.585 13.459 1.00 44.43 66 HIS B N 1
ATOM 3558 C CA . HIS B 1 18 ? -10.638 -24.989 14.717 1.00 47.27 66 HIS B CA 1
ATOM 3559 C C . HIS B 1 18 ? -9.788 -25.950 15.553 1.00 47.40 66 HIS B C 1
ATOM 3560 O O . HIS B 1 18 ? -10.240 -26.308 16.680 1.00 48.64 66 HIS B O 1
ATOM 3567 N N . SER B 1 19 ? -8.600 -26.319 15.078 1.00 46.20 67 SER B N 1
ATOM 3568 C CA . SER B 1 19 ? -7.645 -27.201 15.801 1.00 47.02 67 SER B CA 1
ATOM 3569 C C . SER B 1 19 ? -6.628 -26.354 16.572 1.00 48.85 67 SER B C 1
ATOM 3570 O O . SER B 1 19 ? -6.023 -25.446 15.981 1.00 47.44 67 SER B O 1
ATOM 3573 N N . ASN B 1 20 ? -6.411 -26.679 17.850 1.00 51.24 68 ASN B N 1
ATOM 3574 C CA . ASN B 1 20 ? -5.433 -25.947 18.695 1.00 54.37 68 ASN B CA 1
ATOM 3575 C C . ASN B 1 20 ? -3.995 -26.148 18.144 1.00 53.30 68 ASN B C 1
ATOM 3576 O O . ASN B 1 20 ? -3.236 -25.093 17.995 1.00 55.61 68 ASN B O 1
ATOM 3581 N N . ASN B 1 21 ? -3.622 -27.412 17.829 1.00 51.46 69 ASN B N 1
ATOM 3582 C CA A ASN B 1 21 ? -2.193 -27.818 17.696 0.50 50.75 69 ASN B CA 1
ATOM 3583 C CA B ASN B 1 21 ? -2.192 -27.795 17.670 0.50 50.74 69 ASN B CA 1
ATOM 3584 C C . ASN B 1 21 ? -1.995 -28.825 16.528 1.00 47.65 69 ASN B C 1
ATOM 3585 O O . ASN B 1 21 ? -0.805 -29.181 16.254 1.00 48.11 69 ASN B O 1
ATOM 3594 N N . CYS B 1 22 ? -3.065 -29.271 15.845 1.00 45.40 70 CYS B N 1
ATOM 3595 C CA . CYS B 1 22 ? -2.970 -30.357 14.821 1.00 42.83 70 CYS B CA 1
ATOM 3596 C C . CYS B 1 22 ? -2.902 -29.785 13.401 1.00 40.42 70 CYS B C 1
ATOM 3597 O O . CYS B 1 22 ? -3.515 -28.705 13.088 1.00 41.10 70 CYS B O 1
ATOM 3600 N N . SER B 1 23 ? -2.201 -30.532 12.551 1.00 37.68 71 SER B N 1
ATOM 3601 C CA . SER B 1 23 ? -1.971 -30.189 11.125 1.00 36.16 71 SER B CA 1
ATOM 3602 C C . SER B 1 23 ? -2.019 -31.483 10.310 1.00 34.53 71 SER B C 1
ATOM 3603 O O . SER B 1 23 ? -1.869 -32.593 10.887 1.00 34.90 71 SER B O 1
ATOM 3606 N N . PHE B 1 24 ? -2.205 -31.350 8.997 1.00 32.78 72 PHE B N 1
ATOM 3607 C CA . PHE B 1 24 ? -2.256 -32.501 8.071 1.00 32.12 72 PHE B CA 1
ATOM 3608 C C . PHE B 1 24 ? -0.874 -33.164 8.058 1.00 32.11 72 PHE B C 1
ATOM 3609 O O . PHE B 1 24 ? 0.162 -32.456 7.888 1.00 31.99 72 PHE B O 1
ATOM 3617 N N . GLU B 1 25 ? -0.847 -34.493 8.194 1.00 32.38 73 GLU B N 1
ATOM 3618 C CA . GLU B 1 25 ? 0.402 -35.274 8.330 1.00 32.77 73 GLU B CA 1
ATOM 3619 C C . GLU B 1 25 ? 0.396 -36.433 7.329 1.00 32.09 73 GLU B C 1
ATOM 3620 O O . GLU B 1 25 ? -0.568 -37.240 7.337 1.00 31.57 73 GLU B O 1
ATOM 3626 N N . ILE B 1 26 ? 1.464 -36.536 6.532 1.00 31.51 74 ILE B N 1
ATOM 3627 C CA . ILE B 1 26 ? 1.709 -37.681 5.611 1.00 31.79 74 ILE B CA 1
ATOM 3628 C C . ILE B 1 26 ? 1.933 -38.952 6.432 1.00 33.75 74 ILE B C 1
ATOM 3629 O O . ILE B 1 26 ? 2.858 -38.965 7.278 1.00 35.77 74 ILE B O 1
ATOM 3634 N N . LEU B 1 27 ? 1.142 -39.998 6.168 1.00 35.04 75 LEU B N 1
ATOM 3635 C CA . LEU B 1 27 ? 1.298 -41.343 6.796 1.00 37.05 75 LEU B CA 1
ATOM 3636 C C . LEU B 1 27 ? 1.637 -42.383 5.729 1.00 37.46 75 LEU B C 1
ATOM 3637 O O . LEU B 1 27 ? 1.264 -42.175 4.546 1.00 35.55 75 LEU B O 1
ATOM 3642 N N . ASN B 1 28 ? 2.318 -43.454 6.140 1.00 39.65 76 ASN B N 1
ATOM 3643 C CA A ASN B 1 28 ? 2.569 -44.643 5.275 0.50 41.09 76 ASN B CA 1
ATOM 3644 C CA B ASN B 1 28 ? 2.622 -44.662 5.333 0.50 41.36 76 ASN B CA 1
ATOM 3645 C C . ASN B 1 28 ? 1.772 -45.823 5.844 1.00 43.43 76 ASN B C 1
ATOM 3646 O O . ASN B 1 28 ? 2.345 -46.928 6.002 1.00 45.68 76 ASN B O 1
ATOM 3655 N N . ASN B 1 29 ? 0.491 -45.584 6.133 1.00 43.41 77 ASN B N 1
ATOM 3656 C CA . ASN B 1 29 ? -0.391 -46.599 6.764 1.00 46.16 77 ASN B CA 1
ATOM 3657 C C . ASN B 1 29 ? -1.052 -47.439 5.668 1.00 46.68 77 ASN B C 1
ATOM 3658 O O . ASN B 1 29 ? -0.970 -47.056 4.467 1.00 44.18 77 ASN B O 1
ATOM 3663 N N . ASP B 1 30 ? -1.669 -48.543 6.084 1.00 49.54 78 ASP B N 1
ATOM 3664 C CA . ASP B 1 30 ? -2.433 -49.467 5.213 1.00 51.24 78 ASP B CA 1
ATOM 3665 C C . ASP B 1 30 ? -3.876 -49.494 5.707 1.00 51.56 78 ASP B C 1
ATOM 3666 O O . ASP B 1 30 ? -4.167 -49.034 6.826 1.00 52.09 78 ASP B O 1
ATOM 3671 N N . PRO B 1 31 ? -4.824 -49.996 4.877 1.00 51.68 79 PRO B N 1
ATOM 3672 C CA . PRO B 1 31 ? -6.192 -50.249 5.335 1.00 52.68 79 PRO B CA 1
ATOM 3673 C C . PRO B 1 31 ? -6.193 -51.092 6.617 1.00 54.62 79 PRO B C 1
ATOM 3674 O O . PRO B 1 31 ? -5.400 -52.023 6.711 1.00 55.68 79 PRO B O 1
ATOM 3678 N N . GLY B 1 32 ? -7.060 -50.738 7.567 1.00 54.79 80 GLY B N 1
ATOM 3679 C CA . GLY B 1 32 ? -7.210 -51.461 8.844 1.00 57.67 80 GLY B CA 1
ATOM 3680 C C . GLY B 1 32 ? -6.488 -50.757 9.977 1.00 56.81 80 GLY B C 1
ATOM 3681 O O . GLY B 1 32 ? -6.756 -51.113 11.148 1.00 58.90 80 GLY B O 1
ATOM 3682 N N . TYR B 1 33 ? -5.607 -49.809 9.652 1.00 54.25 81 TYR B N 1
ATOM 3683 C CA . TYR B 1 33 ? -4.873 -48.979 10.640 1.00 53.49 81 TYR B CA 1
ATOM 3684 C C . TYR B 1 33 ? -5.895 -48.260 11.534 1.00 52.98 81 TYR B C 1
ATOM 3685 O O . TYR B 1 33 ? -6.893 -47.709 10.996 1.00 51.77 81 TYR B O 1
ATOM 3694 N N . ILE B 1 34 ? -5.649 -48.247 12.853 1.00 53.48 82 ILE B N 1
ATOM 3695 C CA . ILE B 1 34 ? -6.564 -47.647 13.869 1.00 53.80 82 ILE B CA 1
ATOM 3696 C C . ILE B 1 34 ? -6.037 -46.274 14.327 1.00 51.88 82 ILE B C 1
ATOM 3697 O O . ILE B 1 34 ? -4.864 -46.185 14.945 1.00 53.31 82 ILE B O 1
ATOM 3702 N N . TYR B 1 35 ? -6.906 -45.254 14.146 1.00 50.21 83 TYR B N 1
ATOM 3703 C CA . TYR B 1 35 ? -6.755 -43.905 14.741 1.00 48.99 83 TYR B CA 1
ATOM 3704 C C . TYR B 1 35 ? -7.330 -43.976 16.165 1.00 51.89 83 TYR B C 1
ATOM 3705 O O . TYR B 1 35 ? -8.587 -43.928 16.308 1.00 53.46 83 TYR B O 1
ATOM 3714 N N . GLY B 1 36 ? -6.445 -44.119 17.163 1.00 53.15 84 GLY B N 1
ATOM 3715 C CA . GLY B 1 36 ? -6.791 -44.454 18.561 1.00 56.46 84 GLY B CA 1
ATOM 3716 C C . GLY B 1 36 ? -7.697 -43.434 19.237 1.00 57.37 84 GLY B C 1
ATOM 3717 O O . GLY B 1 36 ? -8.540 -43.866 20.065 1.00 59.74 84 GLY B O 1
ATOM 3718 N N . ASP B 1 37 ? -7.497 -42.139 18.974 1.00 56.28 85 ASP B N 1
ATOM 3719 C CA . ASP B 1 37 ? -8.261 -41.011 19.581 1.00 57.50 85 ASP B CA 1
ATOM 3720 C C . ASP B 1 37 ? -9.687 -40.934 19.012 1.00 57.11 85 ASP B C 1
ATOM 3721 O O . ASP B 1 37 ? -10.539 -40.251 19.663 1.00 59.24 85 ASP B O 1
ATOM 3726 N N . SER B 1 38 ? -9.939 -41.496 17.813 1.00 54.95 86 SER B N 1
ATOM 3727 C CA . SER B 1 38 ? -11.216 -41.254 17.086 1.00 54.47 86 SER B CA 1
ATOM 3728 C C . SER B 1 38 ? -12.372 -41.990 17.777 1.00 57.33 86 SER B C 1
ATOM 3729 O O . SER B 1 38 ? -12.157 -43.099 18.344 1.00 58.56 86 SER B O 1
ATOM 3732 N N . VAL B 1 39 ? -13.563 -41.385 17.733 1.00 58.32 87 VAL B N 1
ATOM 3733 C CA . VAL B 1 39 ? -14.846 -42.081 18.024 1.00 61.12 87 VAL B CA 1
ATOM 3734 C C . VAL B 1 39 ? -15.031 -43.193 16.990 1.00 61.44 87 VAL B C 1
ATOM 3735 O O . VAL B 1 39 ? -14.461 -43.093 15.880 1.00 58.14 87 VAL B O 1
ATOM 3739 N N . ASP B 1 40 ? -15.801 -44.218 17.349 1.00 64.94 88 ASP B N 1
ATOM 3740 C CA . ASP B 1 40 ? -15.996 -45.432 16.518 1.00 66.78 88 ASP B CA 1
ATOM 3741 C C . ASP B 1 40 ? -16.763 -45.050 15.251 1.00 66.00 88 ASP B C 1
ATOM 3742 O O . ASP B 1 40 ? -17.506 -44.038 15.269 1.00 66.99 88 ASP B O 1
ATOM 3747 N N . GLY B 1 41 ? -16.531 -45.805 14.176 1.00 64.81 89 GLY B N 1
ATOM 3748 C CA . GLY B 1 41 ? -17.138 -45.574 12.856 1.00 63.65 89 GLY B CA 1
ATOM 3749 C C . GLY B 1 41 ? -16.074 -45.296 11.810 1.00 60.50 89 GLY B C 1
ATOM 3750 O O . GLY B 1 41 ? -14.903 -45.686 12.011 1.00 58.81 89 GLY B O 1
ATOM 3751 N N . GLU B 1 42 ? -16.469 -44.618 10.737 1.00 59.75 90 GLU B N 1
ATOM 3752 C CA . GLU B 1 42 ? -15.656 -44.478 9.499 1.00 57.03 90 GLU B CA 1
ATOM 3753 C C . GLU B 1 42 ? -14.393 -43.634 9.745 1.00 53.98 90 GLU B C 1
ATOM 3754 O O . GLU B 1 42 ? -13.502 -43.658 8.852 1.00 50.89 90 GLU B O 1
ATOM 3760 N N . CYS B 1 43 ? -14.300 -42.912 10.874 1.00 53.33 91 CYS B N 1
ATOM 3761 C CA . CYS B 1 43 ? -13.156 -42.004 11.198 1.00 51.89 91 CYS B CA 1
ATOM 3762 C C . CYS B 1 43 ? -12.046 -42.761 11.945 1.00 52.05 91 CYS B C 1
ATOM 3763 O O . CYS B 1 43 ? -10.918 -42.220 12.056 1.00 50.38 91 CYS B O 1
ATOM 3766 N N . ARG B 1 44 ? -12.330 -43.973 12.422 1.00 54.00 92 ARG B N 1
ATOM 3767 C CA . ARG B 1 44 ? -11.416 -44.699 13.338 1.00 55.10 92 ARG B CA 1
ATOM 3768 C C . ARG B 1 44 ? -10.491 -45.668 12.573 1.00 54.19 92 ARG B C 1
ATOM 3769 O O . ARG B 1 44 ? -9.374 -46.052 13.163 1.00 55.82 92 ARG B O 1
ATOM 3777 N N . ILE B 1 45 ? -10.942 -46.127 11.382 1.00 53.15 93 ILE B N 1
ATOM 3778 C CA . ILE B 1 45 ? -10.258 -47.189 10.580 1.00 52.52 93 ILE B CA 1
ATOM 3779 C C . ILE B 1 45 ? -9.834 -46.609 9.227 1.00 49.22 93 ILE B C 1
ATOM 3780 O O . ILE B 1 45 ? -10.687 -46.005 8.555 1.00 47.85 93 ILE B O 1
ATOM 3785 N N . ALA B 1 46 ? -8.567 -46.795 8.842 1.00 47.51 94 ALA B N 1
ATOM 3786 C CA . ALA B 1 46 ? -8.049 -46.419 7.503 1.00 45.23 94 ALA B CA 1
ATOM 3787 C C . ALA B 1 46 ? -8.669 -47.353 6.461 1.00 46.14 94 ALA B C 1
ATOM 3788 O O . ALA B 1 46 ? -8.764 -48.587 6.735 1.00 48.68 94 ALA B O 1
ATOM 3790 N N . VAL B 1 47 ? -9.111 -46.782 5.338 1.00 45.02 95 VAL B N 1
ATOM 3791 C CA . VAL B 1 47 ? -9.792 -47.508 4.223 1.00 46.67 95 VAL B CA 1
ATOM 3792 C C . VAL B 1 47 ? -8.892 -47.538 2.975 1.00 45.18 95 VAL B C 1
ATOM 3793 O O . VAL B 1 47 ? -9.197 -48.296 2.022 1.00 46.53 95 VAL B O 1
ATOM 3797 N N . ALA B 1 48 ? -7.810 -46.765 2.985 1.00 42.63 96 ALA B N 1
ATOM 3798 C CA . ALA B 1 48 ? -6.868 -46.655 1.846 1.00 41.47 96 ALA B CA 1
ATOM 3799 C C . ALA B 1 48 ? -5.418 -46.664 2.359 1.00 40.96 96 ALA B C 1
ATOM 3800 O O . ALA B 1 48 ? -5.168 -46.333 3.595 1.00 41.68 96 ALA B O 1
ATOM 3802 N N . HIS B 1 49 ? -4.501 -47.036 1.426 1.00 40.43 97 HIS B N 1
ATOM 3803 C CA A HIS B 1 49 ? -3.030 -46.878 1.590 0.50 39.42 97 HIS B CA 1
ATOM 3804 C CA B HIS B 1 49 ? -3.035 -46.876 1.618 0.50 39.41 97 HIS B CA 1
ATOM 3805 C C . HIS B 1 49 ? -2.709 -45.377 1.642 1.00 36.68 97 HIS B C 1
ATOM 3806 O O . HIS B 1 49 ? -3.246 -44.619 0.774 1.00 35.90 97 HIS B O 1
ATOM 3819 N N . ARG B 1 50 ? -1.887 -44.953 2.604 1.00 35.24 98 ARG B N 1
ATOM 3820 C CA . ARG B 1 50 ? -1.335 -43.567 2.690 1.00 32.96 98 ARG B CA 1
ATOM 3821 C C . ARG B 1 50 ? -2.464 -42.532 2.810 1.00 31.92 98 ARG B C 1
ATOM 3822 O O . ARG B 1 50 ? -2.462 -41.510 2.042 1.00 29.77 98 ARG B O 1
ATOM 3830 N N . GLU B 1 51 ? -3.378 -42.728 3.779 1.00 32.76 99 GLU B N 1
ATOM 3831 C CA . GLU B 1 51 ? -4.264 -41.647 4.281 1.00 33.14 99 GLU B CA 1
ATOM 3832 C C . GLU B 1 51 ? -3.384 -40.550 4.901 1.00 32.94 99 GLU B C 1
ATOM 3833 O O . GLU B 1 51 ? -2.138 -40.766 5.087 1.00 33.90 99 GLU B O 1
ATOM 3839 N N . LEU B 1 52 ? -4.000 -39.389 5.166 1.00 33.37 100 LEU B N 1
ATOM 3840 C CA . LEU B 1 52 ? -3.367 -38.281 5.923 1.00 33.62 100 LEU B CA 1
ATOM 3841 C C . LEU B 1 52 ? -3.986 -38.236 7.320 1.00 35.28 100 LEU B C 1
ATOM 3842 O O . LEU B 1 52 ? -5.219 -38.499 7.449 1.00 35.93 100 LEU B O 1
ATOM 3847 N N . GLY B 1 53 ? -3.158 -37.925 8.323 1.00 35.39 101 GLY B N 1
ATOM 3848 C CA . GLY B 1 53 ? -3.601 -37.799 9.722 1.00 36.59 101 GLY B CA 1
ATOM 3849 C C . GLY B 1 53 ? -3.792 -36.352 10.121 1.00 36.06 101 GLY B C 1
ATOM 3850 O O . GLY B 1 53 ? -3.206 -35.445 9.453 1.00 34.69 101 GLY B O 1
ATOM 3851 N N . ASN B 1 54 ? -4.613 -36.141 11.153 1.00 36.81 102 ASN B N 1
ATOM 3852 C CA . ASN B 1 54 ? -4.712 -34.869 11.904 1.00 37.54 102 ASN B CA 1
ATOM 3853 C C . ASN B 1 54 ? -3.736 -34.955 13.081 1.00 39.36 102 ASN B C 1
ATOM 3854 O O . ASN B 1 54 ? -4.162 -35.384 14.244 1.00 41.61 102 ASN B O 1
ATOM 3859 N N . GLY B 1 55 ? -2.469 -34.620 12.809 1.00 38.97 103 GLY B N 1
ATOM 3860 C CA . GLY B 1 55 ? -1.333 -34.919 13.706 1.00 40.83 103 GLY B CA 1
ATOM 3861 C C . GLY B 1 55 ? -0.893 -33.688 14.482 1.00 42.34 103 GLY B C 1
ATOM 3862 O O . GLY B 1 55 ? -0.929 -32.561 13.936 1.00 40.24 103 GLY B O 1
ATOM 3863 N N . LEU B 1 56 ? -0.463 -33.884 15.713 1.00 44.45 104 LEU B N 1
ATOM 3864 C CA . LEU B 1 56 ? 0.151 -32.809 16.525 1.00 47.32 104 LEU B CA 1
ATOM 3865 C C . LEU B 1 56 ? 1.380 -32.295 15.774 1.00 46.34 104 LEU B C 1
ATOM 3866 O O . LEU B 1 56 ? 2.313 -33.093 15.570 1.00 46.96 104 LEU B O 1
ATOM 3871 N N . GLU B 1 57 ? 1.355 -31.038 15.311 1.00 46.28 105 GLU B N 1
ATOM 3872 C CA . GLU B 1 57 ? 2.425 -30.492 14.434 1.00 45.32 105 GLU B CA 1
ATOM 3873 C C . GLU B 1 57 ? 3.762 -30.524 15.178 1.00 48.21 105 GLU B C 1
ATOM 3874 O O . GLU B 1 57 ? 3.816 -30.009 16.331 1.00 50.73 105 GLU B O 1
ATOM 3880 N N . ARG B 1 58 ? 4.778 -31.134 14.562 1.00 48.61 106 ARG B N 1
ATOM 3881 C CA . ARG B 1 58 ? 6.184 -31.174 15.039 1.00 52.78 106 ARG B CA 1
ATOM 3882 C C . ARG B 1 58 ? 7.003 -30.217 14.164 1.00 53.37 106 ARG B C 1
ATOM 3883 O O . ARG B 1 58 ? 7.055 -30.436 12.909 1.00 49.93 106 ARG B O 1
ATOM 3891 N N . THR B 1 59 ? 7.579 -29.169 14.768 1.00 57.03 107 THR B N 1
ATOM 3892 C CA . THR B 1 59 ? 8.423 -28.162 14.062 1.00 58.88 107 THR B CA 1
ATOM 3893 C C . THR B 1 59 ? 9.585 -28.893 13.387 1.00 59.31 107 THR B C 1
ATOM 3894 O O . THR B 1 59 ? 10.261 -29.699 14.078 1.00 61.93 107 THR B O 1
ATOM 3898 N N . GLY B 1 60 ? 9.783 -28.637 12.093 1.00 58.26 108 GLY B N 1
ATOM 3899 C CA . GLY B 1 60 ? 10.904 -29.183 11.306 1.00 58.18 108 GLY B CA 1
ATOM 3900 C C . GLY B 1 60 ? 10.676 -30.625 10.878 1.00 55.76 108 GLY B C 1
ATOM 3901 O O . GLY B 1 60 ? 11.658 -31.275 10.446 1.00 59.00 108 GLY B O 1
ATOM 3902 N N . ASP B 1 61 ? 9.446 -31.136 10.999 1.00 50.36 109 ASP B N 1
ATOM 3903 C CA . ASP B 1 61 ? 9.105 -32.502 10.528 1.00 46.06 109 ASP B CA 1
ATOM 3904 C C . ASP B 1 61 ? 8.545 -32.374 9.111 1.00 40.72 109 ASP B C 1
ATOM 3905 O O . ASP B 1 61 ? 7.484 -31.733 8.936 1.00 38.54 109 ASP B O 1
ATOM 3910 N N . ASP B 1 62 ? 9.240 -32.958 8.136 1.00 39.43 110 ASP B N 1
ATOM 3911 C CA . ASP B 1 62 ? 8.905 -32.843 6.690 1.00 36.04 110 ASP B CA 1
ATOM 3912 C C . ASP B 1 62 ? 7.548 -33.490 6.364 1.00 34.70 110 ASP B C 1
ATOM 3913 O O . ASP B 1 62 ? 6.990 -33.183 5.287 1.00 31.85 110 ASP B O 1
ATOM 3918 N N . ARG B 1 63 ? 7.000 -34.338 7.242 1.00 34.56 111 ARG B N 1
ATOM 3919 C CA . ARG B 1 63 ? 5.699 -35.027 7.009 1.00 34.71 111 ARG B CA 1
ATOM 3920 C C . ARG B 1 63 ? 4.495 -34.042 7.048 1.00 32.99 111 ARG B C 1
ATOM 3921 O O . ARG B 1 63 ? 3.354 -34.436 6.586 1.00 34.20 111 ARG B O 1
ATOM 3929 N N . PHE B 1 64 ? 4.730 -32.819 7.570 1.00 32.17 112 PHE B N 1
ATOM 3930 C CA . PHE B 1 64 ? 3.691 -31.759 7.674 1.00 31.23 112 PHE B CA 1
ATOM 3931 C C . PHE B 1 64 ? 3.900 -30.669 6.625 1.00 29.55 112 PHE B C 1
ATOM 3932 O O . PHE B 1 64 ? 3.055 -29.737 6.559 1.00 29.31 112 PHE B O 1
ATOM 3940 N N . LEU B 1 65 ? 4.988 -30.725 5.845 1.00 28.79 113 LEU B N 1
ATOM 3941 C CA . LEU B 1 65 ? 5.390 -29.576 4.993 1.00 27.43 113 LEU B CA 1
ATOM 3942 C C . LEU B 1 65 ? 5.038 -29.838 3.525 1.00 25.90 113 LEU B C 1
ATOM 3943 O O . LEU B 1 65 ? 5.467 -30.887 2.949 1.00 24.99 113 LEU B O 1
ATOM 3948 N N . PHE B 1 66 ? 4.309 -28.891 2.930 1.00 24.86 114 PHE B N 1
ATOM 3949 C CA . PHE B 1 66 ? 3.804 -29.002 1.544 1.00 23.61 114 PHE B CA 1
ATOM 3950 C C . PHE B 1 66 ? 4.196 -27.771 0.743 1.00 23.21 114 PHE B C 1
ATOM 3951 O O . PHE B 1 66 ? 4.161 -26.596 1.265 1.00 22.79 114 PHE B O 1
ATOM 3959 N N . ILE B 1 67 ? 4.514 -28.032 -0.534 1.00 22.07 115 ILE B N 1
ATOM 3960 C CA . ILE B 1 67 ? 4.722 -26.976 -1.557 1.00 22.48 115 ILE B CA 1
ATOM 3961 C C . ILE B 1 67 ? 3.599 -27.133 -2.578 1.00 21.20 115 ILE B C 1
ATOM 3962 O O . ILE B 1 67 ? 3.175 -28.305 -2.872 1.00 20.26 115 ILE B O 1
ATOM 3967 N N . PHE B 1 68 ? 3.076 -26.000 -3.037 1.00 21.87 116 PHE B N 1
ATOM 3968 C CA . PHE B 1 68 ? 1.970 -25.932 -4.026 1.00 21.73 116 PHE B CA 1
ATOM 3969 C C . PHE B 1 68 ? 2.555 -25.590 -5.396 1.00 21.00 116 PHE B C 1
ATOM 3970 O O . PHE B 1 68 ? 2.967 -24.428 -5.592 1.00 21.93 116 PHE B O 1
ATOM 3978 N N . TYR B 1 69 ? 2.617 -26.555 -6.306 1.00 19.83 117 TYR B N 1
ATOM 3979 C CA . TYR B 1 69 ? 3.099 -26.296 -7.687 1.00 19.11 117 TYR B CA 1
ATOM 3980 C C . TYR B 1 69 ? 1.931 -25.765 -8.507 1.00 19.53 117 TYR B C 1
ATOM 3981 O O . TYR B 1 69 ? 0.868 -26.471 -8.596 1.00 19.35 117 TYR B O 1
ATOM 3990 N N . ALA B 1 70 ? 2.117 -24.571 -9.103 1.00 19.57 118 ALA B N 1
ATOM 3991 C CA . ALA B 1 70 ? 1.055 -23.824 -9.810 1.00 20.14 118 ALA B CA 1
ATOM 3992 C C . ALA B 1 70 ? 0.916 -24.370 -11.232 1.00 19.71 118 ALA B C 1
ATOM 3993 O O . ALA B 1 70 ? 1.920 -24.307 -12.035 1.00 20.44 118 ALA B O 1
ATOM 3995 N N . LEU B 1 71 ? -0.274 -24.868 -11.564 1.00 19.47 119 LEU B N 1
ATOM 3996 C CA . LEU B 1 71 ? -0.617 -25.321 -12.950 1.00 19.97 119 LEU B CA 1
ATOM 3997 C C . LEU B 1 71 ? -1.087 -24.128 -13.777 1.00 20.30 119 LEU B C 1
ATOM 3998 O O . LEU B 1 71 ? -1.599 -23.093 -13.202 1.00 20.64 119 LEU B O 1
ATOM 4003 N N . ASP B 1 72 ? -1.039 -24.267 -15.118 1.00 19.87 120 ASP B N 1
ATOM 4004 C CA . ASP B 1 72 ? -1.527 -23.226 -16.045 1.00 21.24 120 ASP B CA 1
ATOM 4005 C C . ASP B 1 72 ? -3.013 -22.895 -15.809 1.00 22.22 120 ASP B C 1
ATOM 4006 O O . ASP B 1 72 ? -3.468 -21.767 -16.175 1.00 23.29 120 ASP B O 1
ATOM 4011 N N . ASN B 1 73 ? -3.798 -23.852 -15.312 1.00 22.56 121 ASN B N 1
ATOM 4012 C CA . ASN B 1 73 ? -5.266 -23.674 -15.114 1.00 24.52 121 ASN B CA 1
ATOM 4013 C C . ASN B 1 73 ? -5.588 -23.089 -13.724 1.00 25.31 121 ASN B C 1
ATOM 4014 O O . ASN B 1 73 ? -6.802 -22.995 -13.376 1.00 26.91 121 ASN B O 1
ATOM 4019 N N . ASN B 1 74 ? -4.578 -22.694 -12.958 1.00 25.20 122 ASN B N 1
ATOM 4020 C CA . ASN B 1 74 ? -4.725 -21.961 -11.661 1.00 27.06 122 ASN B CA 1
ATOM 4021 C C . ASN B 1 74 ? -5.027 -22.940 -10.526 1.00 26.08 122 ASN B C 1
ATOM 4022 O O . ASN B 1 74 ? -5.235 -22.452 -9.333 1.00 26.07 122 ASN B O 1
ATOM 4027 N N . ASN B 1 75 ? -5.036 -24.240 -10.812 1.00 24.19 123 ASN B N 1
ATOM 4028 C CA . ASN B 1 75 ? -5.039 -25.275 -9.750 1.00 24.08 123 ASN B CA 1
ATOM 4029 C C . ASN B 1 75 ? -3.606 -25.572 -9.315 1.00 22.68 123 ASN B C 1
ATOM 4030 O O . ASN B 1 75 ? -2.604 -25.028 -9.921 1.00 22.45 123 ASN B O 1
ATOM 4035 N N . PHE B 1 76 ? -3.474 -26.427 -8.304 1.00 22.26 124 PHE B N 1
ATOM 4036 C CA . PHE B 1 76 ? -2.178 -26.795 -7.709 1.00 21.70 124 PHE B CA 1
ATOM 4037 C C . PHE B 1 76 ? -2.044 -28.308 -7.597 1.00 21.73 124 PHE B C 1
ATOM 4038 O O . PHE B 1 76 ? -3.086 -29.015 -7.358 1.00 22.44 124 PHE B O 1
ATOM 4046 N N . ILE B 1 77 ? -0.789 -28.764 -7.738 1.00 21.04 125 ILE B N 1
ATOM 4047 C CA . ILE B 1 77 ? -0.277 -30.095 -7.316 1.00 21.47 125 ILE B CA 1
ATOM 4048 C C . ILE B 1 77 ? 0.427 -29.853 -5.989 1.00 21.09 125 ILE B C 1
ATOM 4049 O O . ILE B 1 77 ? 1.304 -28.919 -5.908 1.00 21.41 125 ILE B O 1
ATOM 4054 N N . ILE B 1 78 ? 0.011 -30.574 -4.942 1.00 21.57 126 ILE B N 1
ATOM 4055 C CA . ILE B 1 78 ? 0.491 -30.313 -3.564 1.00 21.40 126 ILE B CA 1
ATOM 4056 C C . ILE B 1 78 ? 1.411 -31.467 -3.141 1.00 21.29 126 ILE B C 1
ATOM 4057 O O . ILE B 1 78 ? 0.900 -32.628 -2.939 1.00 21.18 126 ILE B O 1
ATOM 4062 N N . ALA B 1 79 ? 2.719 -31.196 -3.054 1.00 20.93 127 ALA B N 1
ATOM 4063 C CA . ALA B 1 79 ? 3.766 -32.211 -2.759 1.00 21.41 127 ALA B CA 1
ATOM 4064 C C . ALA B 1 79 ? 4.305 -32.030 -1.342 1.00 22.23 127 ALA B C 1
ATOM 4065 O O . ALA B 1 79 ? 4.458 -30.853 -0.876 1.00 22.97 127 ALA B O 1
ATOM 4067 N N . ASN B 1 80 ? 4.626 -33.143 -0.679 1.00 22.57 128 ASN B N 1
ATOM 4068 C CA . ASN B 1 80 ? 5.176 -33.099 0.696 1.00 23.73 128 ASN B CA 1
ATOM 4069 C C . ASN B 1 80 ? 6.705 -33.226 0.662 1.00 24.51 128 ASN B C 1
ATOM 4070 O O . ASN B 1 80 ? 7.278 -33.884 -0.285 1.00 24.49 128 ASN B O 1
ATOM 4075 N N . ARG B 1 81 ? 7.357 -32.679 1.694 1.00 24.94 129 ARG B N 1
ATOM 4076 C CA . ARG B 1 81 ? 8.827 -32.534 1.737 1.00 26.46 129 ARG B CA 1
ATOM 4077 C C . ARG B 1 81 ? 9.474 -33.837 2.215 1.00 27.52 129 ARG B C 1
ATOM 4078 O O . ARG B 1 81 ? 10.724 -33.984 2.074 1.00 27.93 129 ARG B O 1
ATOM 4086 N N . HIS B 1 82 ? 8.690 -34.747 2.792 1.00 27.54 130 HIS B N 1
ATOM 4087 C CA . HIS B 1 82 ? 9.212 -36.035 3.318 1.00 29.22 130 HIS B CA 1
ATOM 4088 C C . HIS B 1 82 ? 9.582 -36.969 2.164 1.00 28.70 130 HIS B C 1
ATOM 4089 O O . HIS B 1 82 ? 10.729 -37.488 2.161 1.00 30.46 130 HIS B O 1
ATOM 4096 N N . ASP B 1 83 ? 8.664 -37.209 1.223 1.00 27.51 131 ASP B N 1
ATOM 4097 C CA . ASP B 1 83 ? 8.933 -38.195 0.134 1.00 27.68 131 ASP B CA 1
ATOM 4098 C C . ASP B 1 83 ? 8.537 -37.687 -1.255 1.00 26.02 131 ASP B C 1
ATOM 4099 O O . ASP B 1 83 ? 8.778 -38.455 -2.242 1.00 26.46 131 ASP B O 1
ATOM 4104 N N . GLY B 1 84 ? 8.027 -36.461 -1.383 1.00 24.53 132 GLY B N 1
ATOM 4105 C CA . GLY B 1 84 ? 7.746 -35.863 -2.714 1.00 23.89 132 GLY B CA 1
ATOM 4106 C C . GLY B 1 84 ? 6.462 -36.394 -3.336 1.00 23.75 132 GLY B C 1
ATOM 4107 O O . GLY B 1 84 ? 6.109 -35.925 -4.469 1.00 23.21 132 GLY B O 1
ATOM 4108 N N . PHE B 1 85 ? 5.712 -37.257 -2.626 1.00 23.67 133 PHE B N 1
ATOM 4109 C CA . PHE B 1 85 ? 4.380 -37.708 -3.098 1.00 23.58 133 PHE B CA 1
ATOM 4110 C C . PHE B 1 85 ? 3.405 -36.532 -3.007 1.00 22.42 133 PHE B C 1
ATOM 4111 O O . PHE B 1 85 ? 3.597 -35.555 -2.184 1.00 22.88 133 PHE B O 1
ATOM 4119 N N . VAL B 1 86 ? 2.341 -36.603 -3.808 1.00 22.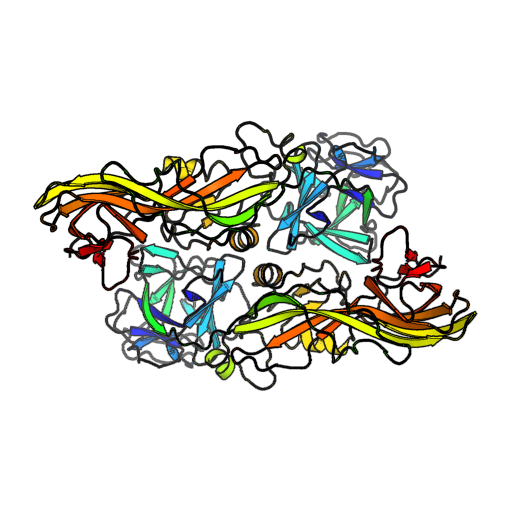08 134 VAL B N 1
ATOM 4120 C CA . VAL B 1 86 ? 1.359 -35.491 -3.920 1.00 21.49 134 VAL B CA 1
ATOM 4121 C C . VAL B 1 86 ? 0.011 -35.913 -3.335 1.00 22.30 134 VAL B C 1
ATOM 4122 O O . VAL B 1 86 ? -0.316 -37.145 -3.284 1.00 23.75 134 VAL B O 1
ATOM 4126 N N . LEU B 1 87 ? -0.778 -34.925 -2.938 1.00 22.62 135 LEU B N 1
ATOM 4127 C CA . LEU B 1 87 ? -2.146 -35.172 -2.441 1.00 23.47 135 LEU B CA 1
ATOM 4128 C C . LEU B 1 87 ? -3.036 -35.624 -3.592 1.00 23.93 135 LEU B C 1
ATOM 4129 O O . LEU B 1 87 ? -2.855 -35.158 -4.785 1.00 22.33 135 LEU B O 1
ATOM 4134 N N . GLN B 1 88 ? -4.005 -36.472 -3.261 1.00 24.33 136 GLN B N 1
ATOM 4135 C CA . GLN B 1 88 ? -4.987 -36.969 -4.234 1.00 26.04 136 GLN B CA 1
ATOM 4136 C C . GLN B 1 88 ? -6.299 -37.241 -3.516 1.00 27.39 136 GLN B C 1
ATOM 4137 O O . GLN B 1 88 ? -6.277 -37.858 -2.382 1.00 27.82 136 GLN B O 1
ATOM 4143 N N . PHE B 1 89 ? -7.401 -36.840 -4.154 1.00 27.47 137 PHE B N 1
ATOM 4144 C CA . PHE B 1 89 ? -8.770 -37.244 -3.749 1.00 29.26 137 PHE B CA 1
ATOM 4145 C C . PHE B 1 89 ? -8.986 -38.705 -4.144 1.00 31.10 137 PHE B C 1
ATOM 4146 O O . PHE B 1 89 ? -8.612 -39.108 -5.271 1.00 30.44 137 PHE B O 1
ATOM 4154 N N . LEU B 1 90 ? -9.601 -39.486 -3.252 1.00 32.70 138 LEU B N 1
ATOM 4155 C CA . LEU B 1 90 ? -9.881 -40.917 -3.506 1.00 35.50 138 LEU B CA 1
ATOM 4156 C C . LEU B 1 90 ? -11.172 -41.310 -2.780 1.00 38.06 138 LEU B C 1
ATOM 4157 O O . LEU B 1 90 ? -11.377 -40.828 -1.646 1.00 37.22 138 LEU B O 1
ATOM 4162 N N . ILE B 1 91 ? -12.007 -42.111 -3.442 1.00 40.70 139 ILE B N 1
ATOM 4163 C CA . ILE B 1 91 ? -13.177 -42.798 -2.823 1.00 44.46 139 ILE B CA 1
ATOM 4164 C C . ILE B 1 91 ? -12.760 -44.245 -2.568 1.00 46.61 139 ILE B C 1
ATOM 4165 O O . ILE B 1 91 ? -12.391 -44.941 -3.546 1.00 46.77 139 ILE B O 1
ATOM 4170 N N . ALA B 1 92 ? -12.822 -44.670 -1.303 1.00 48.26 140 ALA B N 1
ATOM 4171 C CA . ALA B 1 92 ? -12.640 -46.074 -0.880 1.00 50.56 140 ALA B CA 1
ATOM 4172 C C . ALA B 1 92 ? -13.735 -46.418 0.135 1.00 53.39 140 ALA B C 1
ATOM 4173 O O . ALA B 1 92 ? -13.866 -45.670 1.134 1.00 52.28 140 ALA B O 1
ATOM 4175 N N . ASN B 1 93 ? -14.519 -47.471 -0.136 1.00 57.17 141 ASN B N 1
ATOM 4176 C CA . ASN B 1 93 ? -15.643 -47.930 0.721 1.00 59.93 141 ASN B CA 1
ATOM 4177 C C . ASN B 1 93 ? -16.684 -46.818 0.865 1.00 59.59 141 ASN B C 1
ATOM 4178 O O . ASN B 1 93 ? -17.281 -46.713 1.953 1.00 60.33 141 ASN B O 1
ATOM 4183 N N . GLY B 1 94 ? -16.888 -46.020 -0.188 1.00 58.14 142 GLY B N 1
ATOM 4184 C CA . GLY B 1 94 ? -17.882 -44.930 -0.219 1.00 57.85 142 GLY B CA 1
ATOM 4185 C C . GLY B 1 94 ? -17.485 -43.741 0.643 1.00 54.96 142 GLY B C 1
ATOM 4186 O O . GLY B 1 94 ? -18.364 -42.903 0.905 1.00 56.75 142 GLY B O 1
ATOM 4187 N N . GLN B 1 95 ? -16.224 -43.658 1.078 1.00 51.65 143 GLN B N 1
ATOM 4188 C CA . GLN B 1 95 ? -15.688 -42.517 1.865 1.00 48.99 143 GLN B CA 1
ATOM 4189 C C . GLN B 1 95 ? -14.727 -41.708 0.978 1.00 44.92 143 GLN B C 1
ATOM 4190 O O . GLN B 1 95 ? -13.787 -42.312 0.404 1.00 43.40 143 GLN B O 1
ATOM 4196 N N . GLY B 1 96 ? -14.961 -40.399 0.868 1.00 43.06 144 GLY B N 1
ATOM 4197 C CA . GLY B 1 96 ? -14.046 -39.459 0.188 1.00 40.30 144 GLY B CA 1
ATOM 4198 C C . GLY B 1 96 ? -12.905 -39.089 1.113 1.00 38.26 144 GLY B C 1
ATOM 4199 O O . GLY B 1 96 ? -13.180 -38.450 2.164 1.00 39.20 144 GLY B O 1
ATOM 4200 N N . VAL B 1 97 ? -11.679 -39.513 0.793 1.00 36.63 145 VAL B N 1
ATOM 4201 C CA . VAL B 1 97 ? -10.478 -39.256 1.640 1.00 34.96 145 VAL B CA 1
ATOM 4202 C C . VAL B 1 97 ? -9.419 -38.522 0.819 1.00 33.16 145 VAL B C 1
ATOM 4203 O O . VAL B 1 97 ? -9.507 -38.533 -0.447 1.00 33.59 145 VAL B O 1
ATOM 4207 N N . ILE B 1 98 ? -8.474 -37.881 1.511 1.00 31.49 146 ILE B N 1
ATOM 4208 C CA . ILE B 1 98 ? -7.206 -37.378 0.899 1.00 29.66 146 ILE B CA 1
ATOM 4209 C C . ILE B 1 98 ? -6.104 -38.394 1.205 1.00 29.38 146 ILE B C 1
ATOM 4210 O O . ILE B 1 98 ? -5.952 -38.794 2.388 1.00 30.18 146 ILE B O 1
ATOM 4215 N N . VAL B 1 99 ? -5.398 -38.835 0.160 1.00 28.24 147 VAL B N 1
ATOM 4216 C CA . VAL B 1 99 ? -4.246 -39.764 0.258 1.00 28.09 147 VAL B CA 1
ATOM 4217 C C . VAL B 1 99 ? -3.041 -39.069 -0.387 1.00 26.38 147 VAL B C 1
ATOM 4218 O O . VAL B 1 99 ? -3.221 -37.970 -1.027 1.00 26.15 147 VAL B O 1
ATOM 4222 N N . SER B 1 100 ? -1.861 -39.654 -0.226 1.00 25.68 148 SER B N 1
ATOM 4223 C CA . SER B 1 100 ? -0.662 -39.242 -0.994 1.00 25.14 148 SER B CA 1
ATOM 4224 C C . SER B 1 100 ? -0.259 -40.350 -1.978 1.00 25.38 148 SER B C 1
ATOM 4225 O O . SER B 1 100 ? -0.251 -41.564 -1.621 1.00 26.51 148 SER B O 1
ATOM 4228 N N . ARG B 1 101 ? 0.050 -39.929 -3.212 1.00 25.16 149 ARG B N 1
ATOM 4229 C CA . ARG B 1 101 ? 0.371 -40.824 -4.351 1.00 25.74 149 ARG B CA 1
ATOM 4230 C C . ARG B 1 101 ? 1.483 -40.161 -5.160 1.00 25.17 149 ARG B C 1
ATOM 4231 O O . ARG B 1 101 ? 1.615 -38.901 -5.098 1.00 23.74 149 ARG B O 1
ATOM 4239 N N . GLU B 1 102 ? 2.225 -40.962 -5.914 1.00 27.07 150 GLU B N 1
ATOM 4240 C CA . GLU B 1 102 ? 3.205 -40.411 -6.883 1.00 27.51 150 GLU B CA 1
ATOM 4241 C C . GLU B 1 102 ? 2.448 -39.506 -7.864 1.00 25.48 150 GLU B C 1
ATOM 4242 O O . GLU B 1 102 ? 1.336 -39.912 -8.369 1.00 25.77 150 GLU B O 1
ATOM 4248 N N . TYR B 1 103 ? 3.037 -38.359 -8.192 1.00 23.28 151 TYR B N 1
ATOM 4249 C CA . TYR B 1 103 ? 2.592 -37.498 -9.320 1.00 22.70 151 TYR B CA 1
ATOM 4250 C C . TYR B 1 103 ? 2.332 -38.347 -10.561 1.00 23.31 151 TYR B C 1
ATOM 4251 O O . TYR B 1 103 ? 3.248 -39.111 -11.026 1.00 24.60 151 TYR B O 1
ATOM 4260 N N . GLN B 1 104 ? 1.133 -38.218 -11.140 1.00 23.57 152 GLN B N 1
ATOM 4261 C CA . GLN B 1 104 ? 0.750 -39.056 -12.302 1.00 25.89 152 GLN B CA 1
ATOM 4262 C C . GLN B 1 104 ? 0.945 -38.292 -13.615 1.00 25.84 152 GLN B C 1
ATOM 4263 O O . GLN B 1 104 ? 1.707 -38.779 -14.463 1.00 26.84 152 GLN B O 1
ATOM 4269 N N . PRO B 1 105 ? 0.267 -37.152 -13.900 1.00 25.40 153 PRO B N 1
ATOM 4270 C CA . PRO B 1 105 ? -0.816 -36.582 -13.103 1.00 24.82 153 PRO B CA 1
ATOM 4271 C C . PRO B 1 105 ? -2.216 -37.079 -13.480 1.00 26.05 153 PRO B C 1
ATOM 4272 O O . PRO B 1 105 ? -2.407 -37.745 -14.514 1.00 27.02 153 PRO B O 1
ATOM 4276 N N . ASN B 1 106 ? -3.182 -36.761 -12.624 1.00 25.76 154 ASN B N 1
ATOM 4277 C CA . ASN B 1 106 ? -4.617 -37.023 -12.888 1.00 27.42 154 ASN B CA 1
ATOM 4278 C C . ASN B 1 106 ? -5.411 -35.885 -12.249 1.00 26.41 154 ASN B C 1
ATOM 4279 O O . ASN B 1 106 ? -4.842 -35.126 -11.393 1.00 24.44 154 ASN B O 1
ATOM 4284 N N . ILE B 1 107 ? -6.670 -35.740 -12.666 1.00 28.28 155 ILE B N 1
ATOM 4285 C CA . ILE B 1 107 ? -7.529 -34.597 -12.231 1.00 29.20 155 ILE B CA 1
ATOM 4286 C C . ILE B 1 107 ? -7.726 -34.629 -10.703 1.00 28.36 155 ILE B C 1
ATOM 4287 O O . ILE B 1 107 ? -7.915 -33.524 -10.100 1.00 27.55 155 ILE B O 1
ATOM 4292 N N . HIS B 1 108 ? -7.647 -35.806 -10.066 1.00 28.42 156 HIS B N 1
ATOM 4293 C CA . HIS B 1 108 ? -7.838 -35.955 -8.589 1.00 28.05 156 HIS B CA 1
ATOM 4294 C C . HIS B 1 108 ? -6.615 -35.462 -7.804 1.00 25.61 156 HIS B C 1
ATOM 4295 O O . HIS B 1 108 ? -6.729 -35.296 -6.527 1.00 25.08 156 HIS B O 1
ATOM 4302 N N . GLN B 1 109 ? -5.497 -35.183 -8.492 1.00 23.95 157 GLN B N 1
ATOM 4303 C CA . GLN B 1 109 ? -4.304 -34.566 -7.860 1.00 22.34 157 GLN B CA 1
ATOM 4304 C C . GLN B 1 109 ? -4.361 -33.042 -7.989 1.00 22.00 157 GLN B C 1
ATOM 4305 O O . GLN B 1 109 ? -3.470 -32.361 -7.421 1.00 21.89 157 GLN B O 1
ATOM 4311 N N . GLU B 1 110 ? -5.367 -32.508 -8.686 1.00 22.80 158 GLU B N 1
ATOM 4312 C CA . GLU B 1 110 ? -5.494 -31.036 -8.845 1.00 23.16 158 GLU B CA 1
ATOM 4313 C C . GLU B 1 110 ? -6.393 -30.476 -7.746 1.00 23.67 158 GLU B C 1
ATOM 4314 O O . GLU B 1 110 ? -7.592 -30.899 -7.633 1.00 25.79 158 GLU B O 1
ATOM 4320 N N . PHE B 1 111 ? -5.863 -29.512 -6.997 1.00 23.16 159 PHE B N 1
ATOM 4321 C CA . PHE B 1 111 ? -6.605 -28.786 -5.941 1.00 24.27 159 PHE B CA 1
ATOM 4322 C C . PHE B 1 111 ? -6.727 -27.303 -6.285 1.00 24.75 159 PHE B C 1
ATOM 4323 O O . PHE B 1 111 ? -5.783 -26.688 -6.842 1.00 24.86 159 PHE B O 1
ATOM 4331 N N . THR B 1 112 ? -7.885 -26.745 -5.945 1.00 26.06 160 THR B N 1
ATOM 4332 C CA . THR B 1 112 ? -8.198 -25.306 -6.063 1.00 27.68 160 THR B CA 1
ATOM 4333 C C . THR B 1 112 ? -8.101 -24.686 -4.673 1.00 28.44 160 THR B C 1
ATOM 4334 O O . THR B 1 112 ? -8.777 -25.229 -3.710 1.00 28.99 160 THR B O 1
ATOM 4338 N N . ILE B 1 113 ? -7.346 -23.601 -4.526 1.00 28.06 161 ILE B N 1
ATOM 4339 C CA . ILE B 1 113 ? -7.429 -22.776 -3.275 1.00 29.51 161 ILE B CA 1
ATOM 4340 C C . ILE B 1 113 ? -8.613 -21.815 -3.423 1.00 31.38 161 ILE B C 1
ATOM 4341 O O . ILE B 1 113 ? -8.704 -21.067 -4.445 1.00 30.55 161 ILE B O 1
ATOM 4346 N N . GLN B 1 114 ? -9.496 -21.805 -2.424 1.00 33.26 162 GLN B N 1
ATOM 4347 C CA . GLN B 1 114 ? -10.541 -20.776 -2.292 1.00 36.58 162 GLN B CA 1
ATOM 4348 C C . GLN B 1 114 ? -10.211 -19.942 -1.066 1.00 37.30 162 GLN B C 1
ATOM 4349 O O . GLN B 1 114 ? -10.436 -20.459 0.066 1.00 36.32 162 GLN B O 1
ATOM 4355 N N . SER B 1 115 ? -9.690 -18.731 -1.262 1.00 37.29 163 SER B N 1
ATOM 4356 C CA . SER B 1 115 ? -9.417 -17.777 -0.159 1.00 39.28 163 SER B CA 1
ATOM 4357 C C . SER B 1 115 ? -10.733 -17.112 0.255 1.00 41.09 163 SER B C 1
ATOM 4358 O O . SER B 1 115 ? -11.348 -16.417 -0.588 1.00 41.08 163 SER B O 1
ATOM 4361 N N . ILE B 1 116 ? -11.145 -17.343 1.505 1.00 41.95 164 ILE B N 1
ATOM 4362 C CA . ILE B 1 116 ? -12.379 -16.800 2.141 1.00 45.45 164 ILE B CA 1
ATOM 4363 C C . ILE B 1 116 ? -12.062 -15.405 2.669 1.00 46.67 164 ILE B C 1
ATOM 4364 O O . ILE B 1 116 ? -12.948 -14.511 2.580 1.00 50.19 164 ILE B O 1
ATOM 4369 N N . ASN B 1 117 ? -10.870 -15.247 3.247 1.00 45.56 165 ASN B N 1
ATOM 4370 C CA . ASN B 1 117 ? -10.327 -13.949 3.718 1.00 48.34 165 ASN B CA 1
ATOM 4371 C C . ASN B 1 117 ? -8.801 -14.087 3.803 1.00 47.58 165 ASN B C 1
ATOM 4372 O O . ASN B 1 117 ? -8.288 -15.103 3.346 1.00 46.16 165 ASN B O 1
ATOM 4377 N N . SER B 1 118 ? -8.117 -13.061 4.311 1.00 51.90 166 SER B N 1
ATOM 4378 C CA . SER B 1 118 ? -6.640 -12.856 4.295 1.00 53.09 166 SER B CA 1
ATOM 4379 C C . SER B 1 118 ? -5.869 -14.104 4.733 1.00 53.17 166 SER B C 1
ATOM 4380 O O . SER B 1 118 ? -4.851 -14.420 4.105 1.00 55.06 166 SER B O 1
ATOM 4383 N N . ASP B 1 119 ? -6.317 -14.792 5.786 1.00 55.32 167 ASP B N 1
ATOM 4384 C CA . ASP B 1 119 ? -5.534 -15.862 6.473 1.00 54.81 167 ASP B CA 1
ATOM 4385 C C . ASP B 1 119 ? -6.304 -17.201 6.483 1.00 51.71 167 ASP B C 1
ATOM 4386 O O . ASP B 1 119 ? -5.810 -18.165 7.133 1.00 52.44 167 ASP B O 1
ATOM 4391 N N . THR B 1 120 ? -7.452 -17.289 5.799 1.00 48.05 168 THR B N 1
ATOM 4392 C CA . THR B 1 120 ? -8.352 -18.473 5.806 1.00 44.88 168 THR B CA 1
ATOM 4393 C C . THR B 1 120 ? -8.634 -18.920 4.374 1.00 41.74 168 THR B C 1
ATOM 4394 O O . THR B 1 120 ? -9.012 -18.056 3.518 1.00 41.43 168 THR B O 1
ATOM 4398 N N . PHE B 1 121 ? -8.496 -20.216 4.115 1.00 38.15 169 PHE B N 1
ATOM 4399 C CA . PHE B 1 121 ? -8.768 -20.793 2.779 1.00 36.42 169 PHE B CA 1
ATOM 4400 C C . PHE B 1 121 ? -9.425 -22.164 2.928 1.00 35.92 169 PHE B C 1
ATOM 4401 O O . PHE B 1 121 ? -9.451 -22.786 4.039 1.00 36.00 169 PHE B O 1
ATOM 4409 N N . ARG B 1 122 ? -9.968 -22.630 1.813 1.00 35.56 170 ARG B N 1
ATOM 4410 C CA . ARG B 1 122 ? -10.496 -24.000 1.658 1.00 35.51 170 ARG B CA 1
ATOM 4411 C C . ARG B 1 122 ? -9.736 -24.686 0.534 1.00 33.42 170 ARG B C 1
ATOM 4412 O O . ARG B 1 122 ? -9.277 -23.983 -0.447 1.00 32.84 170 ARG B O 1
ATOM 4420 N N A LEU B 1 123 ? -9.533 -26.001 0.653 0.50 32.06 171 LEU B N 1
ATOM 4421 N N B LEU B 1 123 ? -9.577 -25.998 0.663 0.50 32.17 171 LEU B N 1
ATOM 4422 C CA A LEU B 1 123 ? -8.887 -26.818 -0.413 0.50 30.32 171 LEU B CA 1
ATOM 4423 C CA B LEU B 1 123 ? -8.914 -26.861 -0.346 0.50 30.47 171 LEU B CA 1
ATOM 4424 C C A LEU B 1 123 ? -9.965 -27.606 -1.153 0.50 30.90 171 LEU B C 1
ATOM 4425 C C B LEU B 1 123 ? -10.013 -27.581 -1.129 0.50 31.02 171 LEU B C 1
ATOM 4426 O O A LEU B 1 123 ? -10.498 -28.593 -0.587 0.50 32.06 171 LEU B O 1
ATOM 4427 O O B LEU B 1 123 ? -10.673 -28.466 -0.532 0.50 32.21 171 LEU B O 1
ATOM 4436 N N . HIS B 1 124 ? -10.256 -27.170 -2.378 1.00 30.64 172 HIS B N 1
ATOM 4437 C CA . HIS B 1 124 ? -11.379 -27.657 -3.214 1.00 31.63 172 HIS B CA 1
ATOM 4438 C C . HIS B 1 124 ? -10.881 -28.660 -4.258 1.00 31.02 172 HIS B C 1
ATOM 4439 O O . HIS B 1 124 ? -9.900 -28.341 -5.008 1.00 29.31 172 HIS B O 1
ATOM 4446 N N . SER B 1 125 ? -11.536 -29.820 -4.311 1.00 31.85 173 SER B N 1
ATOM 4447 C CA . SER B 1 125 ? -11.450 -30.808 -5.416 1.00 32.96 173 SER B CA 1
ATOM 4448 C C . SER B 1 125 ? -12.598 -30.525 -6.384 1.00 36.07 173 SER B C 1
ATOM 4449 O O . SER B 1 125 ? -13.741 -30.909 -6.066 1.00 38.22 173 SER B O 1
ATOM 4452 N N . ARG B 1 126 ? -12.324 -29.823 -7.492 1.00 38.40 174 ARG B N 1
ATOM 4453 C CA . ARG B 1 126 ? -13.378 -29.212 -8.348 1.00 42.74 174 ARG B CA 1
ATOM 4454 C C . ARG B 1 126 ? -14.162 -30.318 -9.073 1.00 44.21 174 ARG B C 1
ATOM 4455 O O . ARG B 1 126 ? -15.381 -30.150 -9.246 1.00 47.50 174 ARG B O 1
ATOM 4463 N N . ASP B 1 127 ? -13.488 -31.405 -9.461 1.00 43.37 175 ASP B N 1
ATOM 4464 C CA . ASP B 1 127 ? -14.094 -32.566 -10.167 1.00 45.11 175 ASP B CA 1
ATOM 4465 C C . ASP B 1 127 ? -15.262 -33.137 -9.346 1.00 45.33 175 ASP B C 1
ATOM 4466 O O . ASP B 1 127 ? -16.326 -33.414 -9.931 1.00 47.57 175 ASP B O 1
ATOM 4471 N N . THR B 1 128 ? -15.068 -33.299 -8.036 1.00 42.79 176 THR B N 1
ATOM 4472 C CA . THR B 1 128 ? -16.012 -33.988 -7.105 1.00 43.43 176 THR B CA 1
ATOM 4473 C C . THR B 1 128 ? -16.815 -32.972 -6.281 1.00 43.25 176 THR B C 1
ATOM 4474 O O . THR B 1 128 ? -17.803 -33.385 -5.625 1.00 44.61 176 THR B O 1
ATOM 4478 N N . ASN B 1 129 ? -16.416 -31.699 -6.311 1.00 41.35 177 ASN B N 1
ATOM 4479 C CA . ASN B 1 129 ? -17.044 -30.588 -5.546 1.00 41.80 177 ASN B CA 1
ATOM 4480 C C . ASN B 1 129 ? -16.941 -30.863 -4.039 1.00 40.69 177 ASN B C 1
ATOM 4481 O O . ASN B 1 129 ? -17.959 -30.662 -3.301 1.00 42.60 177 ASN B O 1
ATOM 4486 N N . THR B 1 130 ? -15.765 -31.305 -3.589 1.00 37.79 178 THR B N 1
ATOM 4487 C CA . THR B 1 130 ? -15.488 -31.665 -2.176 1.00 36.79 178 THR B CA 1
ATOM 4488 C C . THR B 1 130 ? -14.398 -30.744 -1.611 1.00 35.26 178 THR B C 1
ATOM 4489 O O . THR B 1 130 ? -13.585 -30.180 -2.420 1.00 33.51 178 THR B O 1
ATOM 4493 N N . PHE B 1 131 ? -14.362 -30.631 -0.278 1.00 35.13 179 PHE B N 1
ATOM 4494 C CA . PHE B 1 131 ? -13.431 -29.779 0.508 1.00 34.41 179 PHE B CA 1
ATOM 4495 C C . PHE B 1 131 ? -12.739 -30.611 1.590 1.00 33.96 179 PHE B C 1
ATOM 4496 O O . PHE B 1 131 ? -13.426 -31.387 2.321 1.00 35.12 179 PHE B O 1
ATOM 4504 N N . ALA B 1 132 ? -11.430 -30.427 1.735 1.00 32.06 180 ALA B N 1
ATOM 4505 C CA . ALA B 1 132 ? -10.595 -31.184 2.701 1.00 31.38 180 ALA B CA 1
ATOM 4506 C C . ALA B 1 132 ? -10.816 -30.638 4.114 1.00 32.65 180 ALA B C 1
ATOM 4507 O O . ALA B 1 132 ? -10.846 -29.387 4.317 1.00 33.12 180 ALA B O 1
ATOM 4509 N N . THR B 1 133 ? -11.003 -31.546 5.077 1.00 32.97 181 THR B N 1
ATOM 4510 C CA . THR B 1 133 ? -11.101 -31.192 6.513 1.00 34.36 181 THR B CA 1
ATOM 4511 C C . THR B 1 133 ? -10.911 -32.463 7.343 1.00 34.71 181 THR B C 1
ATOM 4512 O O . THR B 1 133 ? -10.553 -33.539 6.761 1.00 33.49 181 THR B O 1
ATOM 4516 N N . VAL B 1 134 ? -11.112 -32.340 8.656 1.00 35.95 182 VAL B N 1
ATOM 4517 C CA . VAL B 1 134 ? -10.833 -33.434 9.628 1.00 37.34 182 VAL B CA 1
ATOM 4518 C C . VAL B 1 134 ? -12.125 -34.247 9.825 1.00 39.34 182 VAL B C 1
ATOM 4519 O O . VAL B 1 134 ? -13.242 -33.627 10.003 1.00 40.68 182 VAL B O 1
ATOM 4523 N N . CYS B 1 135 ? -11.985 -35.584 9.780 1.00 40.26 183 CYS B N 1
ATOM 4524 C CA . CYS B 1 135 ? -13.127 -36.540 9.845 1.00 43.05 183 CYS B CA 1
ATOM 4525 C C . CYS B 1 135 ? -14.030 -36.229 11.057 1.00 44.80 183 CYS B C 1
ATOM 4526 O O . CYS B 1 135 ? -13.511 -36.139 12.212 1.00 45.58 183 CYS B O 1
ATOM 4529 N N . TRP B 1 136 ? -15.336 -36.069 10.793 1.00 45.98 184 TRP B N 1
ATOM 4530 C CA . TRP B 1 136 ? -16.417 -35.828 11.800 1.00 48.36 184 TRP B CA 1
ATOM 4531 C C . TRP B 1 136 ? -16.085 -34.622 12.696 1.00 48.23 184 TRP B C 1
ATOM 4532 O O . TRP B 1 136 ? -16.582 -34.583 13.851 1.00 50.59 184 TRP B O 1
ATOM 4543 N N . ALA B 1 137 ? -15.312 -33.652 12.189 1.00 46.17 185 ALA B N 1
ATOM 4544 C CA . ALA B 1 137 ? -14.973 -32.384 12.884 1.00 46.54 185 ALA B CA 1
ATOM 4545 C C . ALA B 1 137 ? -14.212 -32.651 14.194 1.00 47.24 185 ALA B C 1
ATOM 4546 O O . ALA B 1 137 ? -14.335 -31.811 15.134 1.00 48.65 185 ALA B O 1
ATOM 4548 N N . GLN B 1 138 ? -13.443 -33.747 14.265 1.00 46.18 186 GLN B N 1
ATOM 4549 C CA . GLN B 1 138 ? -12.644 -34.132 15.465 1.00 47.51 186 GLN B CA 1
ATOM 4550 C C . GLN B 1 138 ? -11.296 -33.397 15.395 1.00 46.31 186 GLN B C 1
ATOM 4551 O O . GLN B 1 138 ? -10.216 -34.072 15.241 1.00 46.23 186 GLN B O 1
ATOM 4557 N N . PHE B 1 139 ? -11.369 -32.059 15.456 1.00 46.88 187 PHE B N 1
ATOM 4558 C CA . PHE B 1 139 ? -10.290 -31.110 15.074 1.00 45.76 187 PHE B CA 1
ATOM 4559 C C . PHE B 1 139 ? -9.079 -31.233 16.011 1.00 46.49 187 PHE B C 1
ATOM 4560 O O . PHE B 1 139 ? -7.960 -30.867 15.584 1.00 45.02 187 PHE B O 1
ATOM 4568 N N . ASN B 1 140 ? -9.276 -31.732 17.237 1.00 49.09 188 ASN B N 1
ATOM 4569 C CA . ASN B 1 140 ? -8.188 -31.847 18.242 1.00 50.66 188 ASN B CA 1
ATOM 4570 C C . ASN B 1 140 ? -7.840 -33.316 18.490 1.00 50.98 188 ASN B C 1
ATOM 4571 O O . ASN B 1 140 ? -7.150 -33.592 19.504 1.00 52.42 188 ASN B O 1
ATOM 4576 N N . SER B 1 141 ? -8.284 -34.214 17.606 1.00 48.95 189 SER B N 1
ATOM 4577 C CA . SER B 1 141 ? -8.108 -35.678 17.760 1.00 49.62 189 SER B CA 1
ATOM 4578 C C . SER B 1 141 ? -7.280 -36.227 16.604 1.00 47.06 189 SER B C 1
ATOM 4579 O O . SER B 1 141 ? -7.357 -35.686 15.470 1.00 45.94 189 SER B O 1
ATOM 4582 N N . TRP B 1 142 ? -6.511 -37.268 16.903 1.00 47.69 190 TRP B N 1
ATOM 4583 C CA . TRP B 1 142 ? -5.835 -38.128 15.900 1.00 45.75 190 TRP B CA 1
ATOM 4584 C C . TRP B 1 142 ? -6.916 -38.890 15.127 1.00 45.09 190 TRP B C 1
ATOM 4585 O O . TRP B 1 142 ? -7.604 -39.741 15.741 1.00 47.07 190 TRP B O 1
ATOM 4596 N N . THR B 1 143 ? -7.087 -38.555 13.845 1.00 42.91 191 THR B N 1
ATOM 4597 C CA . THR B 1 143 ? -8.054 -39.185 12.908 1.00 42.29 191 THR B CA 1
ATOM 4598 C C . THR B 1 143 ? -7.630 -38.788 11.492 1.00 39.47 191 THR B C 1
ATOM 4599 O O . THR B 1 143 ? -6.562 -38.122 11.345 1.00 38.43 191 THR B O 1
ATOM 4603 N N . LYS B 1 144 ? -8.406 -39.176 10.484 1.00 38.27 192 LYS B N 1
ATOM 4604 C CA . LYS B 1 144 ? -7.969 -39.001 9.068 1.00 36.18 192 LYS B CA 1
ATOM 4605 C C . LYS B 1 144 ? -8.480 -37.669 8.515 1.00 35.11 192 LYS B C 1
ATOM 4606 O O . LYS B 1 144 ? -9.440 -37.066 9.092 1.00 36.16 192 LYS B O 1
ATOM 4612 N N . ILE B 1 145 ? -7.888 -37.256 7.391 1.00 33.19 193 ILE B N 1
ATOM 4613 C CA . ILE B 1 145 ? -8.356 -36.108 6.569 1.00 32.72 193 ILE B CA 1
ATOM 4614 C C . ILE B 1 145 ? -9.333 -36.637 5.513 1.00 33.25 193 ILE B C 1
ATOM 4615 O O . ILE B 1 145 ? -8.986 -37.602 4.774 1.00 33.71 193 ILE B O 1
ATOM 4620 N N . VAL B 1 146 ? -10.509 -36.019 5.442 1.00 33.71 194 VAL B N 1
ATOM 4621 C CA . VAL B 1 146 ? -11.575 -36.399 4.477 1.00 34.70 194 VAL B CA 1
ATOM 4622 C C . VAL B 1 146 ? -11.736 -35.244 3.493 1.00 33.74 194 VAL B C 1
ATOM 4623 O O . VAL B 1 146 ? -11.207 -34.129 3.751 1.00 32.63 194 VAL B O 1
ATOM 4627 N N . SER B 1 147 ? -12.506 -35.507 2.445 1.00 34.16 195 SER B N 1
ATOM 4628 C CA . SER B 1 147 ? -12.945 -34.510 1.449 1.00 34.01 195 SER B CA 1
ATOM 4629 C C . SER B 1 147 ? -14.431 -34.738 1.194 1.00 36.44 195 SER B C 1
ATOM 4630 O O . SER B 1 147 ? -14.787 -35.823 0.694 1.00 37.25 195 SER B O 1
ATOM 4633 N N . ARG B 1 148 ? -15.259 -33.767 1.591 1.00 38.35 196 ARG B N 1
ATOM 4634 C CA . ARG B 1 148 ? -16.728 -33.923 1.684 1.00 41.82 196 ARG B CA 1
ATOM 4635 C C . ARG B 1 148 ? -17.422 -32.760 0.961 1.00 43.74 196 ARG B C 1
ATOM 4636 O O . ARG B 1 148 ? -16.841 -31.633 0.901 1.00 42.18 196 ARG B O 1
ATOM 4644 N N . VAL B 1 149 ? -18.635 -33.026 0.464 1.00 47.44 197 VAL B N 1
ATOM 4645 C CA . VAL B 1 149 ? -19.531 -32.014 -0.170 1.00 49.98 197 VAL B CA 1
ATOM 4646 C C . VAL B 1 149 ? -20.059 -31.086 0.924 1.00 51.80 197 VAL B C 1
ATOM 4647 O O . VAL B 1 149 ? -20.220 -31.559 2.081 1.00 52.26 197 VAL B O 1
ATOM 4651 N N . ASP B 1 150 ? -20.312 -29.821 0.574 1.00 53.19 198 ASP B N 1
ATOM 4652 C CA . ASP B 1 150 ? -20.984 -28.842 1.467 1.00 56.40 198 ASP B CA 1
ATOM 4653 C C . ASP B 1 150 ? -22.399 -29.349 1.765 1.00 59.91 198 ASP B C 1
ATOM 4654 O O . ASP B 1 150 ? -23.121 -29.744 0.825 1.00 61.61 198 ASP B O 1
ATOM 4659 N N . ASN B 1 151 ? -22.740 -29.388 3.050 1.00 61.79 199 ASN B N 1
ATOM 4660 C CA . ASN B 1 151 ? -24.080 -29.724 3.583 1.00 65.55 199 ASN B CA 1
ATOM 4661 C C . ASN B 1 151 ? -24.220 -29.000 4.909 1.00 66.20 199 ASN B C 1
ATOM 4662 O O . ASN B 1 151 ? -23.212 -28.708 5.550 1.00 63.25 199 ASN B O 1
ATOM 4667 N N . PRO B 1 152 ? -25.458 -28.720 5.375 1.00 70.16 200 PRO B N 1
ATOM 4668 C CA . PRO B 1 152 ? -25.647 -28.252 6.743 1.00 71.51 200 PRO B CA 1
ATOM 4669 C C . PRO B 1 152 ? -25.020 -29.329 7.646 1.00 70.42 200 PRO B C 1
ATOM 4670 O O . PRO B 1 152 ? -25.241 -30.510 7.383 1.00 71.41 200 PRO B O 1
ATOM 4674 N N . GLY B 1 153 ? -24.172 -28.926 8.595 1.00 68.19 201 GLY B N 1
ATOM 4675 C CA . GLY B 1 153 ? -23.571 -29.850 9.573 1.00 66.35 201 GLY B CA 1
ATOM 4676 C C . GLY B 1 153 ? -22.477 -30.726 8.985 1.00 62.50 201 GLY B C 1
ATOM 4677 O O . GLY B 1 153 ? -21.989 -31.606 9.724 1.00 61.80 201 GLY B O 1
ATOM 4678 N N . ALA B 1 154 ? -22.043 -30.499 7.733 1.00 59.52 202 ALA B N 1
ATOM 4679 C CA . ALA B 1 154 ? -20.751 -31.028 7.242 1.00 55.62 202 ALA B CA 1
ATOM 4680 C C . ALA B 1 154 ? -19.672 -30.399 8.117 1.00 53.68 202 ALA B C 1
ATOM 4681 O O . ALA B 1 154 ? -19.837 -29.266 8.600 1.00 54.76 202 ALA B O 1
ATOM 4683 N N . PRO B 1 155 ? -18.571 -31.124 8.413 1.00 50.62 203 PRO B N 1
ATOM 4684 C CA . PRO B 1 155 ? -17.474 -30.550 9.182 1.00 49.02 203 PRO B CA 1
ATOM 4685 C C . PRO B 1 155 ? -16.977 -29.266 8.513 1.00 47.73 203 PRO B C 1
ATOM 4686 O O . PRO B 1 155 ? -16.738 -29.292 7.293 1.00 45.87 203 PRO B O 1
ATOM 4690 N N . ASN B 1 156 ? -16.801 -28.209 9.306 1.00 47.76 204 ASN B N 1
ATOM 4691 C CA . ASN B 1 156 ? -16.227 -26.920 8.840 1.00 47.33 204 ASN B CA 1
ATOM 4692 C C . ASN B 1 156 ? -14.914 -27.183 8.088 1.00 44.12 204 ASN B C 1
ATOM 4693 O O . ASN B 1 156 ? -14.036 -27.902 8.626 1.00 43.34 204 ASN B O 1
ATOM 4698 N N . ALA B 1 157 ? -14.761 -26.619 6.882 1.00 42.61 205 ALA B N 1
ATOM 4699 C CA . ALA B 1 157 ? -13.601 -26.872 5.986 1.00 40.12 205 ALA B CA 1
ATOM 4700 C C . ALA B 1 157 ? -12.736 -25.614 5.844 1.00 39.39 205 ALA B C 1
ATOM 4701 O O . ALA B 1 157 ? -11.952 -25.536 4.854 1.00 37.91 205 ALA B O 1
ATOM 4703 N N . ASN B 1 158 ? -12.802 -24.693 6.808 1.00 40.62 206 ASN B N 1
ATOM 4704 C CA . ASN B 1 158 ? -11.942 -23.482 6.829 1.00 40.67 206 ASN B CA 1
ATOM 4705 C C . ASN B 1 158 ? -10.563 -23.885 7.355 1.00 39.44 206 ASN B C 1
ATOM 4706 O O . ASN B 1 158 ? -10.501 -24.534 8.460 1.00 40.30 206 ASN B O 1
ATOM 4711 N N . LEU B 1 159 ? -9.512 -23.587 6.582 1.00 37.22 207 LEU B N 1
ATOM 4712 C CA . LEU B 1 159 ? -8.111 -23.970 6.884 1.00 36.22 207 LEU B CA 1
ATOM 4713 C C . LEU B 1 159 ? -7.226 -22.717 6.975 1.00 37.14 207 LEU B C 1
ATOM 4714 O O . LEU B 1 159 ? -7.611 -21.601 6.438 1.00 39.25 207 LEU B O 1
ATOM 4719 N N . LYS B 1 160 ? -6.030 -22.948 7.537 1.00 36.97 208 LYS B N 1
ATOM 4720 C CA . LYS B 1 160 ? -4.937 -21.946 7.636 1.00 37.90 208 LYS B CA 1
ATOM 4721 C C . LYS B 1 160 ? -3.597 -22.672 7.517 1.00 36.57 208 LYS B C 1
ATOM 4722 O O . LYS B 1 160 ? -3.556 -23.942 7.604 1.00 35.26 208 LYS B O 1
ATOM 4728 N N . HIS B 1 161 ? -2.543 -21.886 7.304 1.00 36.94 209 HIS B N 1
ATOM 4729 C CA . HIS B 1 161 ? -1.137 -22.336 7.392 1.00 36.76 209 HIS B CA 1
ATOM 4730 C C . HIS B 1 161 ? -0.680 -22.084 8.822 1.00 39.46 209 HIS B C 1
ATOM 4731 O O . HIS B 1 161 ? -0.718 -20.903 9.262 1.00 43.21 209 HIS B O 1
ATOM 4738 N N . ARG B 1 162 ? -0.306 -23.133 9.553 1.00 39.33 210 ARG B N 1
ATOM 4739 C CA . ARG B 1 162 ? 0.120 -22.976 10.961 1.00 41.74 210 ARG B CA 1
ATOM 4740 C C . ARG B 1 162 ? 1.570 -22.480 10.989 1.00 42.20 210 ARG B C 1
ATOM 4741 O O . ARG B 1 162 ? 1.865 -21.563 11.794 1.00 44.51 210 ARG B O 1
ATOM 4749 N N . SER B 1 163 ? 2.457 -23.070 10.179 1.00 40.11 211 SER B N 1
ATOM 4750 C CA . SER B 1 163 ? 3.890 -22.690 10.129 1.00 41.39 211 SER B CA 1
ATOM 4751 C C . SER B 1 163 ? 4.389 -22.717 8.676 1.00 38.79 211 SER B C 1
ATOM 4752 O O . SER B 1 163 ? 3.780 -23.403 7.809 1.00 36.05 211 SER B O 1
ATOM 4755 N N . LEU B 1 164 ? 5.457 -21.967 8.426 1.00 39.73 212 LEU B N 1
ATOM 4756 C CA . LEU B 1 164 ? 6.054 -21.793 7.075 1.00 38.20 212 LEU B CA 1
ATOM 4757 C C . LEU B 1 164 ? 7.526 -22.191 7.153 1.00 39.45 212 LEU B C 1
ATOM 4758 O O . LEU B 1 164 ? 8.132 -22.045 8.251 1.00 41.82 212 LEU B O 1
ATOM 4763 N N . LEU B 1 165 ? 8.084 -22.665 6.041 1.00 38.22 213 LEU B N 1
ATOM 4764 C CA . LEU B 1 165 ? 9.541 -22.814 5.841 1.00 39.62 213 LEU B CA 1
ATOM 4765 C C . LEU B 1 165 ? 9.887 -22.033 4.580 1.00 39.84 213 LEU B C 1
ATOM 4766 O O . LEU B 1 165 ? 9.406 -22.451 3.494 1.00 36.79 213 LEU B O 1
ATOM 4771 N N . THR B 1 166 ? 10.637 -20.936 4.700 1.00 42.38 214 THR B N 1
ATOM 4772 C CA . THR B 1 166 ? 10.934 -20.042 3.544 1.00 43.74 214 THR B CA 1
ATOM 4773 C C . THR B 1 166 ? 12.341 -20.304 2.997 1.00 45.09 214 THR B C 1
ATOM 4774 O O . THR B 1 166 ? 12.591 -19.916 1.840 1.00 44.56 214 THR B O 1
ATOM 4778 N N . ASP B 1 167 ? 13.208 -20.969 3.761 1.00 43.02 215 ASP B N 1
ATOM 4779 C CA . ASP B 1 167 ? 14.578 -21.359 3.326 1.00 44.84 215 ASP B CA 1
ATOM 4780 C C . ASP B 1 167 ? 14.482 -22.730 2.648 1.00 42.91 215 ASP B C 1
ATOM 4781 O O . ASP B 1 167 ? 14.619 -23.734 3.364 1.00 43.42 215 ASP B O 1
ATOM 4786 N N . ILE B 1 168 ? 14.205 -22.789 1.334 1.00 39.96 216 ILE B N 1
ATOM 4787 C CA . ILE B 1 168 ? 13.793 -24.073 0.676 1.00 38.36 216 ILE B CA 1
ATOM 4788 C C . ILE B 1 168 ? 14.718 -24.443 -0.484 1.00 37.00 216 ILE B C 1
ATOM 4789 O O . ILE B 1 168 ? 14.406 -25.469 -1.166 1.00 36.44 216 ILE B O 1
ATOM 4794 N N . ASN B 1 169 ? 15.798 -23.681 -0.698 1.00 37.12 217 ASN B N 1
ATOM 4795 C CA . ASN B 1 169 ? 16.777 -23.862 -1.806 1.00 37.30 217 ASN B CA 1
ATOM 4796 C C . ASN B 1 169 ? 16.088 -23.528 -3.133 1.00 35.24 217 ASN B C 1
ATOM 4797 O O . ASN B 1 169 ? 16.176 -24.364 -4.109 1.00 34.18 217 ASN B O 1
ATOM 4802 N N . MET B 1 170 ? 15.439 -22.359 -3.208 1.00 35.17 218 MET B N 1
ATOM 4803 C CA . MET B 1 170 ? 14.980 -21.795 -4.513 1.00 34.68 218 MET B CA 1
ATOM 4804 C C . MET B 1 170 ? 16.225 -21.519 -5.346 1.00 34.11 218 MET B C 1
ATOM 4805 O O . MET B 1 170 ? 17.235 -21.062 -4.814 1.00 34.72 218 MET B O 1
ATOM 4810 N N . PRO B 1 171 ? 16.207 -21.770 -6.676 1.00 33.04 219 PRO B N 1
ATOM 4811 C CA . PRO B 1 171 ? 17.349 -21.448 -7.523 1.00 34.14 219 PRO B CA 1
ATOM 4812 C C . PRO B 1 171 ? 17.488 -19.934 -7.671 1.00 35.62 219 PRO B C 1
ATOM 4813 O O . PRO B 1 171 ? 16.507 -19.259 -7.503 1.00 36.92 219 PRO B O 1
ATOM 4817 N N . GLN B 1 172 ? 18.695 -19.451 -7.960 1.00 38.35 220 GLN B N 1
ATOM 4818 C CA . GLN B 1 172 ? 18.965 -18.040 -8.333 1.00 40.77 220 GLN B CA 1
ATOM 4819 C C . GLN B 1 172 ? 18.995 -18.010 -9.862 1.00 40.00 220 GLN B C 1
ATOM 4820 O O . GLN B 1 172 ? 19.886 -18.668 -10.441 1.00 41.87 220 GLN B O 1
ATOM 4826 N N . LEU B 1 173 ? 17.990 -17.403 -10.504 1.00 39.49 221 LEU B N 1
ATOM 4827 C CA . LEU B 1 173 ? 17.820 -17.464 -11.979 1.00 37.94 221 LEU B CA 1
ATOM 4828 C C . LEU B 1 173 ? 18.913 -16.649 -12.651 1.00 38.41 221 LEU B C 1
ATOM 4829 O O . LEU B 1 173 ? 19.257 -15.557 -12.187 1.00 39.82 221 LEU B O 1
ATOM 4834 N N . PRO B 1 174 ? 19.505 -17.155 -13.759 1.00 35.51 222 PRO B N 1
ATOM 4835 C CA . PRO B 1 174 ? 20.451 -16.361 -14.541 1.00 35.65 222 PRO B CA 1
ATOM 4836 C C . PRO B 1 174 ? 19.760 -15.138 -15.157 1.00 35.00 222 PRO B C 1
ATOM 4837 O O . PRO B 1 174 ? 18.574 -15.195 -15.421 1.00 34.99 222 PRO B O 1
ATOM 4841 N N . SER B 1 175 ? 20.525 -14.077 -15.397 1.00 35.95 223 SER B N 1
ATOM 4842 C CA . SER B 1 175 ? 20.100 -12.863 -16.135 1.00 36.13 223 SER B CA 1
ATOM 4843 C C . SER B 1 175 ? 20.054 -13.175 -17.632 1.00 33.58 223 SER B C 1
ATOM 4844 O O . SER B 1 175 ? 20.913 -13.958 -18.111 1.00 33.04 223 SER B O 1
ATOM 4847 N N . LEU B 1 176 ? 19.092 -12.577 -18.332 1.00 32.67 224 LEU B N 1
ATOM 4848 C CA . LEU B 1 176 ? 18.998 -12.639 -19.814 1.00 31.71 224 LEU B CA 1
ATOM 4849 C C . LEU B 1 176 ? 20.121 -11.791 -20.407 1.00 32.38 224 LEU B C 1
ATOM 4850 O O . LEU B 1 176 ? 20.440 -10.695 -19.846 1.00 32.20 224 LEU B O 1
ATOM 4855 N N . THR B 1 177 ? 20.717 -12.272 -21.498 1.00 30.77 225 THR B N 1
ATOM 4856 C CA . THR B 1 177 ? 21.781 -11.561 -22.246 1.00 32.63 225 THR B CA 1
ATOM 4857 C C . THR B 1 177 ? 21.516 -11.765 -23.727 1.00 32.25 225 THR B C 1
ATOM 4858 O O . THR B 1 177 ? 21.022 -12.824 -24.134 1.00 30.98 225 THR B O 1
ATOM 4862 N N . PRO B 1 178 ? 21.801 -10.750 -24.565 1.00 34.10 226 PRO B N 1
ATOM 4863 C CA . PRO B 1 178 ? 21.575 -10.876 -26.000 1.00 34.39 226 PRO B CA 1
ATOM 4864 C C . PRO B 1 178 ? 22.701 -11.630 -26.722 1.00 33.76 226 PRO B C 1
ATOM 4865 O O . PRO B 1 178 ? 23.826 -11.658 -26.242 1.00 33.49 226 PRO B O 1
ATOM 4869 N N . LEU B 1 179 ? 22.367 -12.216 -27.868 1.00 32.71 227 LEU B N 1
ATOM 4870 C CA . LEU B 1 179 ? 23.343 -12.914 -28.740 1.00 34.06 227 LEU B CA 1
ATOM 4871 C C . LEU B 1 179 ? 24.133 -11.873 -29.532 1.00 36.68 227 LEU B C 1
ATOM 4872 O O . LEU B 1 179 ? 23.528 -11.219 -30.403 1.00 38.17 227 LEU B O 1
ATOM 4877 N N . GLN B 1 180 ? 25.432 -11.751 -29.255 1.00 38.41 228 GLN B N 1
ATOM 4878 C CA . GLN B 1 180 ? 26.338 -10.826 -29.986 1.00 40.71 228 GLN B CA 1
ATOM 4879 C C . GLN B 1 180 ? 26.783 -11.469 -31.294 1.00 37.78 228 GLN B C 1
ATOM 4880 O O . GLN B 1 180 ? 26.958 -12.688 -31.376 1.00 34.39 228 GLN B O 1
ATOM 4886 N N . PRO B 1 181 ? 27.016 -10.665 -32.357 1.00 38.01 229 PRO B N 1
ATOM 4887 C CA . PRO B 1 181 ? 27.688 -11.173 -33.545 1.00 37.24 229 PRO B CA 1
ATOM 4888 C C . PRO B 1 181 ? 29.118 -11.567 -33.156 1.00 36.11 229 PRO B C 1
ATOM 4889 O O . PRO B 1 181 ? 29.692 -10.996 -32.214 1.00 36.38 229 PRO B O 1
ATOM 4893 N N . LEU B 1 182 ? 29.658 -12.552 -33.865 1.00 33.83 230 LEU B N 1
ATOM 4894 C CA . LEU B 1 182 ? 31.051 -13.020 -33.666 1.00 34.32 230 LEU B CA 1
ATOM 4895 C C . LEU B 1 182 ? 32.012 -11.900 -34.046 1.00 34.86 230 LEU B C 1
ATOM 4896 O O . LEU B 1 182 ? 31.740 -11.108 -34.956 1.00 34.99 230 LEU B O 1
ATOM 4901 N N . PRO B 1 183 ? 33.195 -11.840 -33.400 1.00 35.71 231 PRO B N 1
ATOM 4902 C CA . PRO B 1 183 ? 34.232 -10.896 -33.798 1.00 37.14 231 PRO B CA 1
ATOM 4903 C C . PRO B 1 183 ? 34.725 -11.157 -35.228 1.00 36.57 231 PRO B C 1
ATOM 4904 O O . PRO B 1 183 ? 34.581 -12.269 -35.746 1.00 34.71 231 PRO B O 1
ATOM 4908 N N . ARG B 1 184 ? 35.305 -10.128 -35.836 1.00 38.34 232 ARG B N 1
ATOM 4909 C CA . ARG B 1 184 ? 36.004 -10.247 -37.138 1.00 39.16 232 ARG B CA 1
ATOM 4910 C C . ARG B 1 184 ? 37.306 -11.013 -36.891 1.00 38.39 232 ARG B C 1
ATOM 4911 O O . ARG B 1 184 ? 37.857 -10.914 -35.760 1.00 38.79 232 ARG B O 1
ATOM 4919 N N . LEU B 1 185 ? 37.783 -11.740 -37.901 1.00 36.83 233 LEU B N 1
ATOM 4920 C CA . LEU B 1 185 ? 39.068 -12.481 -37.856 1.00 37.27 233 LEU B CA 1
ATOM 4921 C C . LEU B 1 185 ? 40.221 -11.480 -37.958 1.00 39.34 233 LEU B C 1
ATOM 4922 O O . LEU B 1 185 ? 40.076 -10.438 -38.645 1.00 40.50 233 LEU B O 1
ATOM 4927 N N . THR B 1 186 ? 41.351 -11.789 -37.326 1.00 40.83 234 THR B N 1
ATOM 4928 C CA . THR B 1 186 ? 42.507 -10.853 -37.183 1.00 43.39 234 THR B CA 1
ATOM 4929 C C . THR B 1 186 ? 43.645 -11.200 -38.152 1.00 44.16 234 THR B C 1
ATOM 4930 O O . THR B 1 186 ? 44.520 -10.319 -38.374 1.00 45.99 234 THR B O 1
ATOM 4934 N N . GLU B 1 187 ? 43.682 -12.419 -38.693 1.00 43.46 235 GLU B N 1
ATOM 4935 C CA . GLU B 1 187 ? 44.751 -12.868 -39.634 1.00 44.80 235 GLU B CA 1
ATOM 4936 C C . GLU B 1 187 ? 44.374 -14.215 -40.268 1.00 42.66 235 GLU B C 1
ATOM 4937 O O . GLU B 1 187 ? 43.325 -14.824 -39.874 1.00 40.07 235 GLU B O 1
ATOM 4943 N N . LEU B 1 188 ? 45.190 -14.670 -41.222 1.00 43.09 236 LEU B N 1
ATOM 4944 C CA . LEU B 1 188 ? 44.941 -15.945 -41.958 1.00 42.13 236 LEU B CA 1
ATOM 4945 C C . LEU B 1 188 ? 44.918 -17.130 -40.994 1.00 41.68 236 LEU B C 1
ATOM 4946 O O . LEU B 1 188 ? 44.143 -18.078 -41.273 1.00 38.91 236 LEU B O 1
ATOM 4951 N N . GLU B 1 189 ? 45.691 -17.065 -39.901 1.00 43.42 237 GLU B N 1
ATOM 4952 C CA . GLU B 1 189 ? 45.815 -18.168 -38.910 1.00 44.51 237 GLU B CA 1
ATOM 4953 C C . GLU B 1 189 ? 44.619 -18.188 -37.956 1.00 42.18 237 GLU B C 1
ATOM 4954 O O . GLU B 1 189 ? 44.505 -19.171 -37.208 1.00 41.73 237 GLU B O 1
ATOM 4960 N N . ASP B 1 190 ? 43.757 -17.170 -37.992 1.00 40.64 238 ASP B N 1
ATOM 4961 C CA . ASP B 1 190 ? 42.588 -17.063 -37.083 1.00 38.61 238 ASP B CA 1
ATOM 4962 C C . ASP B 1 190 ? 41.418 -17.866 -37.650 1.00 36.99 238 ASP B C 1
ATOM 4963 O O . ASP B 1 190 ? 40.848 -17.444 -38.680 1.00 36.39 238 ASP B O 1
ATOM 4968 N N . GLY B 1 191 ? 41.060 -18.972 -36.982 1.00 35.99 239 GLY B N 1
ATOM 4969 C CA . GLY B 1 191 ? 39.969 -19.878 -37.393 1.00 34.86 239 GLY B CA 1
ATOM 4970 C C . GLY B 1 191 ? 38.635 -19.463 -36.797 1.00 34.08 239 GLY B C 1
ATOM 4971 O O . GLY B 1 191 ? 37.618 -20.162 -37.065 1.00 33.26 239 GLY B O 1
ATOM 4972 N N . GLY B 1 192 ? 38.625 -18.376 -36.020 1.00 34.75 240 GLY B N 1
ATOM 4973 C CA . GLY B 1 192 ? 37.424 -17.887 -35.316 1.00 34.23 240 GLY B CA 1
ATOM 4974 C C . GLY B 1 192 ? 37.161 -18.692 -34.061 1.00 34.39 240 GLY B C 1
ATOM 4975 O O . GLY B 1 192 ? 38.029 -19.514 -33.676 1.00 36.38 240 GLY B O 1
ATOM 4976 N N . LEU B 1 193 ? 36.031 -18.453 -33.394 1.00 33.64 241 LEU B N 1
ATOM 4977 C CA . LEU B 1 193 ? 35.727 -19.113 -32.099 1.00 33.34 241 LEU B CA 1
ATOM 4978 C C . LEU B 1 193 ? 35.157 -20.506 -32.377 1.00 31.20 241 LEU B C 1
ATOM 4979 O O . LEU B 1 193 ? 34.153 -20.617 -33.144 1.00 29.45 241 LEU B O 1
ATOM 4984 N N . SER B 1 194 ? 35.768 -21.533 -31.781 1.00 31.05 242 SER B N 1
ATOM 4985 C CA . SER B 1 194 ? 35.249 -22.920 -31.776 1.00 30.73 242 SER B CA 1
ATOM 4986 C C . SER B 1 194 ? 33.989 -22.979 -30.911 1.00 29.22 242 SER B C 1
ATOM 4987 O O . SER B 1 194 ? 33.726 -22.074 -30.104 1.00 29.55 242 SER B O 1
ATOM 4990 N N . PRO B 1 195 ? 33.155 -24.027 -31.063 1.00 28.10 243 PRO B N 1
ATOM 4991 C CA . PRO B 1 195 ? 31.924 -24.138 -30.280 1.00 27.79 243 PRO B CA 1
ATOM 4992 C C . PRO B 1 195 ? 32.150 -24.084 -28.761 1.00 30.01 243 PRO B C 1
ATOM 4993 O O . PRO B 1 195 ? 31.275 -23.577 -28.049 1.00 31.38 243 PRO B O 1
ATOM 4997 N N . ALA B 1 196 ? 33.285 -24.599 -28.280 1.00 32.03 244 ALA B N 1
ATOM 4998 C CA . ALA B 1 196 ? 33.611 -24.630 -26.829 1.00 34.09 244 ALA B CA 1
ATOM 4999 C C . ALA B 1 196 ? 33.916 -23.212 -26.337 1.00 35.51 244 ALA B C 1
ATOM 5000 O O . ALA B 1 196 ? 33.750 -22.952 -25.115 1.00 38.54 244 ALA B O 1
ATOM 5002 N N . GLN B 1 197 ? 34.369 -22.334 -27.230 1.00 34.84 245 GLN B N 1
ATOM 5003 C CA . GLN B 1 197 ? 34.817 -20.955 -26.905 1.00 35.61 245 GLN B CA 1
ATOM 5004 C C . GLN B 1 197 ? 33.700 -19.927 -27.119 1.00 33.77 245 GLN B C 1
ATOM 5005 O O . GLN B 1 197 ? 33.838 -18.804 -26.599 1.00 34.51 245 GLN B O 1
ATOM 5011 N N . ALA B 1 198 ? 32.681 -20.227 -27.924 1.00 30.59 246 ALA B N 1
ATOM 5012 C CA . ALA B 1 198 ? 31.675 -19.224 -28.337 1.00 29.63 246 ALA B CA 1
ATOM 5013 C C . ALA B 1 198 ? 30.857 -18.816 -27.116 1.00 29.58 246 ALA B C 1
ATOM 5014 O O . ALA B 1 198 ? 30.392 -19.680 -26.352 1.00 29.25 246 ALA B O 1
ATOM 5016 N N . PRO B 1 199 ? 30.643 -17.500 -26.902 1.00 29.69 247 PRO B N 1
ATOM 5017 C CA . PRO B 1 199 ? 29.826 -17.050 -25.781 1.00 30.03 247 PRO B CA 1
ATOM 5018 C C . PRO B 1 199 ? 28.357 -17.426 -26.015 1.00 28.22 247 PRO B C 1
ATOM 5019 O O . PRO B 1 199 ? 27.850 -17.348 -27.174 1.00 27.46 247 PRO B O 1
ATOM 5023 N N . ARG B 1 200 ? 27.692 -17.833 -24.933 1.00 27.29 248 ARG B N 1
ATOM 5024 C CA . ARG B 1 200 ? 26.249 -18.162 -24.959 1.00 25.97 248 ARG B CA 1
ATOM 5025 C C . ARG B 1 200 ? 25.461 -16.920 -24.564 1.00 26.42 248 ARG B C 1
ATOM 5026 O O . ARG B 1 200 ? 25.859 -16.214 -23.563 1.00 29.13 248 ARG B O 1
ATOM 5034 N N . ALA B 1 201 ? 24.403 -16.645 -25.309 1.00 24.84 249 ALA B N 1
ATOM 5035 C CA . ALA B 1 201 ? 23.324 -15.731 -24.898 1.00 25.05 249 ALA B CA 1
ATOM 5036 C C . ALA B 1 201 ? 22.322 -16.532 -24.075 1.00 23.49 249 ALA B C 1
ATOM 5037 O O . ALA B 1 201 ? 22.037 -17.707 -24.440 1.00 22.45 249 ALA B O 1
ATOM 5039 N N . ILE B 1 202 ? 21.804 -15.944 -23.002 1.00 23.97 250 ILE B N 1
ATOM 5040 C CA . ILE B 1 202 ? 20.680 -16.553 -22.237 1.00 23.70 250 ILE B CA 1
ATOM 5041 C C . ILE B 1 202 ? 19.399 -15.871 -22.722 1.00 23.45 250 ILE B C 1
ATOM 5042 O O . ILE B 1 202 ? 19.155 -14.666 -22.370 1.00 25.31 250 ILE B O 1
ATOM 5047 N N . ILE B 1 203 ? 18.667 -16.576 -23.577 1.00 21.73 251 ILE B N 1
ATOM 5048 C CA . ILE B 1 203 ? 17.442 -16.081 -24.269 1.00 22.22 251 ILE B CA 1
ATOM 5049 C C . ILE B 1 203 ? 16.212 -16.265 -23.374 1.00 21.86 251 ILE B C 1
ATOM 5050 O O . ILE B 1 203 ? 15.261 -15.427 -23.446 1.00 22.58 251 ILE B O 1
ATOM 5055 N N . GLY B 1 204 ? 16.231 -17.293 -22.529 1.00 21.09 252 GLY B N 1
ATOM 5056 C CA . GLY B 1 204 ? 15.121 -17.544 -21.601 1.00 20.98 252 GLY B CA 1
ATOM 5057 C C . GLY B 1 204 ? 15.536 -18.529 -20.538 1.00 20.53 252 GLY B C 1
ATOM 5058 O O . GLY B 1 204 ? 16.589 -19.255 -20.691 1.00 19.98 252 GLY B O 1
ATOM 5059 N N . ARG B 1 205 ? 14.762 -18.566 -19.468 1.00 20.94 253 ARG B N 1
ATOM 5060 C CA . ARG B 1 205 ? 14.993 -19.569 -18.407 1.00 21.90 253 ARG B CA 1
ATOM 5061 C C . ARG B 1 205 ? 13.679 -19.743 -17.659 1.00 20.98 253 ARG B C 1
ATOM 5062 O O . ARG B 1 205 ? 12.954 -18.723 -17.452 1.00 21.95 253 ARG B O 1
ATOM 5070 N N . THR B 1 206 ? 13.412 -20.962 -17.235 1.00 20.88 254 THR B N 1
ATOM 5071 C CA . THR B 1 206 ? 12.176 -21.282 -16.510 1.00 21.08 254 THR B CA 1
ATOM 5072 C C . THR B 1 206 ? 12.501 -22.241 -15.367 1.00 20.96 254 THR B C 1
ATOM 5073 O O . THR B 1 206 ? 13.440 -23.103 -15.496 1.00 20.39 254 THR B O 1
ATOM 5077 N N . LEU B 1 207 ? 11.714 -22.122 -14.305 1.00 21.68 255 LEU B N 1
ATOM 5078 C CA . LEU B 1 207 ? 11.661 -23.145 -13.240 1.00 22.14 255 LEU B CA 1
ATOM 5079 C C . LEU B 1 207 ? 10.906 -24.362 -13.748 1.00 22.09 255 LEU B C 1
ATOM 5080 O O . LEU B 1 207 ? 9.931 -24.199 -14.569 1.00 25.03 255 LEU B O 1
ATOM 5085 N N . ILE B 1 208 ? 11.347 -25.544 -13.334 1.00 21.05 256 ILE B N 1
ATOM 5086 C CA . ILE B 1 208 ? 10.712 -26.846 -13.653 1.00 21.07 256 ILE B CA 1
ATOM 5087 C C . ILE B 1 208 ? 10.480 -27.541 -12.320 1.00 21.20 256 ILE B C 1
ATOM 5088 O O . ILE B 1 208 ? 11.455 -27.752 -11.555 1.00 20.55 256 ILE B O 1
ATOM 5093 N N . PRO B 1 209 ? 9.221 -27.917 -11.984 1.00 20.60 257 PRO B N 1
ATOM 5094 C CA . PRO B 1 209 ? 8.996 -28.662 -10.735 1.00 20.34 257 PRO B CA 1
ATOM 5095 C C . PRO B 1 209 ? 9.831 -29.948 -10.714 1.00 19.85 257 PRO B C 1
ATOM 5096 O O . PRO B 1 209 ? 9.905 -30.677 -11.742 1.00 19.52 257 PRO B O 1
ATOM 5100 N N . CYS B 1 210 ? 10.384 -30.299 -9.546 1.00 19.75 258 CYS B N 1
ATOM 5101 C CA . CYS B 1 210 ? 11.273 -31.481 -9.424 1.00 19.90 258 CYS B CA 1
ATOM 5102 C C . CYS B 1 210 ? 10.512 -32.797 -9.655 1.00 19.66 258 CYS B C 1
ATOM 5103 O O . CYS B 1 210 ? 11.214 -33.857 -9.820 1.00 20.13 258 CYS B O 1
ATOM 5106 N N . LEU B 1 211 ? 9.164 -32.775 -9.594 1.00 20.19 259 LEU B N 1
ATOM 5107 C CA . LEU B 1 211 ? 8.342 -34.020 -9.551 1.00 21.62 259 LEU B CA 1
ATOM 5108 C C . LEU B 1 211 ? 8.647 -34.881 -10.780 1.00 22.01 259 LEU B C 1
ATOM 5109 O O . LEU B 1 211 ? 8.758 -36.133 -10.607 1.00 24.01 259 LEU B O 1
ATOM 5114 N N . PHE B 1 212 ? 8.834 -34.266 -11.949 1.00 21.51 260 PHE B N 1
ATOM 5115 C CA . PHE B 1 212 ? 9.014 -35.041 -13.215 1.00 22.29 260 PHE B CA 1
ATOM 5116 C C . PHE B 1 212 ? 10.409 -34.829 -13.804 1.00 21.73 260 PHE B C 1
ATOM 5117 O O . PHE B 1 212 ? 10.620 -35.134 -15.024 1.00 22.48 260 PHE B O 1
ATOM 5125 N N . VAL B 1 213 ? 11.368 -34.362 -13.001 1.00 20.63 261 VAL B N 1
ATOM 5126 C CA . VAL B 1 213 ? 12.797 -34.325 -13.414 1.00 20.66 261 VAL B CA 1
ATOM 5127 C C . VAL B 1 213 ? 13.450 -35.625 -12.960 1.00 21.04 261 VAL B C 1
ATOM 5128 O O . VAL B 1 213 ? 13.621 -35.842 -11.695 1.00 20.91 261 VAL B O 1
ATOM 5132 N N . ASN B 1 214 ? 13.787 -36.500 -13.919 1.00 21.16 262 ASN B N 1
ATOM 5133 C CA A ASN B 1 214 ? 14.415 -37.821 -13.633 0.50 22.44 262 ASN B CA 1
ATOM 5134 C CA B ASN B 1 214 ? 14.418 -37.821 -13.634 0.50 22.86 262 ASN B CA 1
ATOM 5135 C C . ASN B 1 214 ? 15.930 -37.616 -13.493 1.00 22.93 262 ASN B C 1
ATOM 5136 O O . ASN B 1 214 ? 16.726 -38.093 -14.388 1.00 23.20 262 ASN B O 1
ATOM 5145 N N . ASP B 1 215 ? 16.316 -36.913 -12.424 1.00 22.21 263 ASP B N 1
ATOM 5146 C CA . ASP B 1 215 ? 17.721 -36.636 -12.083 1.00 22.52 263 ASP B CA 1
ATOM 5147 C C . ASP B 1 215 ? 18.394 -37.989 -11.887 1.00 23.48 263 ASP B C 1
ATOM 5148 O O . ASP B 1 215 ? 17.936 -38.791 -11.055 1.00 23.34 263 ASP B O 1
ATOM 5153 N N . PRO B 1 216 ? 19.483 -38.301 -12.614 1.00 24.53 264 PRO B N 1
ATOM 5154 C CA . PRO B 1 216 ? 20.113 -39.617 -12.513 1.00 26.42 264 PRO B CA 1
ATOM 5155 C C . PRO B 1 216 ? 20.725 -39.923 -11.141 1.00 27.99 264 PRO B C 1
ATOM 5156 O O . PRO B 1 216 ? 20.936 -41.115 -10.800 1.00 30.55 264 PRO B O 1
ATOM 5160 N N . VAL B 1 217 ? 20.977 -38.877 -10.350 1.00 26.58 265 VAL B N 1
ATOM 5161 C CA . VAL B 1 217 ? 21.706 -39.025 -9.046 1.00 27.89 265 VAL B CA 1
ATOM 5162 C C . VAL B 1 217 ? 20.747 -38.847 -7.872 1.00 26.76 265 VAL B C 1
ATOM 5163 O O . VAL B 1 217 ? 20.966 -39.543 -6.812 1.00 27.16 265 VAL B O 1
ATOM 5167 N N . LEU B 1 218 ? 19.767 -37.941 -7.987 1.00 24.96 266 LEU B N 1
ATOM 5168 C CA . LEU B 1 218 ? 18.897 -37.576 -6.838 1.00 25.71 266 LEU B CA 1
ATOM 5169 C C . LEU B 1 218 ? 17.528 -38.225 -7.003 1.00 25.27 266 LEU B C 1
ATOM 5170 O O . LEU B 1 218 ? 16.745 -37.791 -7.943 1.00 23.98 266 LEU B O 1
ATOM 5175 N N . ARG B 1 219 ? 17.206 -39.133 -6.090 1.00 26.99 267 ARG B N 1
ATOM 5176 C CA . ARG B 1 219 ? 15.834 -39.692 -5.982 1.00 28.48 267 ARG B CA 1
ATOM 5177 C C . ARG B 1 219 ? 14.865 -38.596 -5.524 1.00 26.63 267 ARG B C 1
ATOM 5178 O O . ARG B 1 219 ? 15.300 -37.601 -4.874 1.00 26.24 267 ARG B O 1
ATOM 5186 N N . LEU B 1 220 ? 13.575 -38.792 -5.800 1.00 25.97 268 LEU B N 1
ATOM 5187 C CA . LEU B 1 220 ? 12.491 -37.822 -5.491 1.00 25.16 268 LEU B CA 1
ATOM 5188 C C . LEU B 1 220 ? 12.587 -37.325 -4.037 1.00 25.83 268 LEU B C 1
ATOM 5189 O O . LEU B 1 220 ? 12.474 -36.084 -3.815 1.00 24.97 268 LEU B O 1
ATOM 5194 N N . GLU B 1 221 ? 12.751 -38.221 -3.054 1.00 27.04 269 GLU B N 1
ATOM 5195 C CA . GLU B 1 221 ? 12.714 -37.805 -1.624 1.00 28.48 269 GLU B CA 1
ATOM 5196 C C . GLU B 1 221 ? 13.857 -36.818 -1.327 1.00 28.34 269 GLU B C 1
ATOM 5197 O O . GLU B 1 221 ? 13.704 -36.039 -0.352 1.00 28.63 269 GLU B O 1
ATOM 5203 N N . ASN B 1 222 ? 14.950 -36.830 -2.105 1.00 27.94 270 ASN B N 1
ATOM 5204 C CA . ASN B 1 222 ? 16.077 -35.866 -1.930 1.00 28.43 270 ASN B CA 1
ATOM 5205 C C . ASN B 1 222 ? 15.908 -34.654 -2.862 1.00 27.34 270 ASN B C 1
ATOM 5206 O O . ASN B 1 222 ? 16.300 -33.536 -2.437 1.00 27.99 270 ASN B O 1
ATOM 5211 N N . ARG B 1 223 ? 15.349 -34.815 -4.067 1.00 25.91 271 ARG B N 1
ATOM 5212 C CA . ARG B 1 223 ? 15.075 -33.650 -4.960 1.00 24.93 271 ARG B CA 1
ATOM 5213 C C . ARG B 1 223 ? 14.155 -32.646 -4.266 1.00 24.24 271 ARG B C 1
ATOM 5214 O O . ARG B 1 223 ? 14.401 -31.419 -4.426 1.00 24.08 271 ARG B O 1
ATOM 5222 N N . ILE B 1 224 ? 13.106 -33.112 -3.569 1.00 23.99 272 ILE B N 1
ATOM 5223 C CA . ILE B 1 224 ? 12.077 -32.192 -3.008 1.00 24.26 272 ILE B CA 1
ATOM 5224 C C . ILE B 1 224 ? 12.722 -31.339 -1.900 1.00 25.12 272 ILE B C 1
ATOM 5225 O O . ILE B 1 224 ? 12.245 -30.190 -1.673 1.00 25.83 272 ILE B O 1
ATOM 5230 N N . LYS B 1 225 ? 13.768 -31.847 -1.249 1.00 26.31 273 LYS B N 1
ATOM 5231 C CA . LYS B 1 225 ? 14.481 -31.127 -0.161 1.00 27.81 273 LYS B CA 1
ATOM 5232 C C . LYS B 1 225 ? 15.529 -30.184 -0.757 1.00 28.11 273 LYS B C 1
ATOM 5233 O O . LYS B 1 225 ? 15.638 -29.030 -0.279 1.00 30.41 273 LYS B O 1
ATOM 5239 N N . GLN B 1 226 ? 16.320 -30.633 -1.718 1.00 27.68 274 GLN B N 1
ATOM 5240 C CA . GLN B 1 226 ? 17.528 -29.877 -2.128 1.00 28.54 274 GLN B CA 1
ATOM 5241 C C . GLN B 1 226 ? 17.272 -29.038 -3.368 1.00 26.86 274 GLN B C 1
ATOM 5242 O O . GLN B 1 226 ? 18.035 -28.060 -3.592 1.00 27.67 274 GLN B O 1
ATOM 5248 N N . SER B 1 227 ? 16.296 -29.434 -4.181 1.00 24.80 275 SER B N 1
ATOM 5249 C CA . SER B 1 227 ? 16.095 -28.803 -5.514 1.00 23.40 275 SER B CA 1
ATOM 5250 C C . SER B 1 227 ? 14.629 -28.894 -5.912 1.00 21.88 275 SER B C 1
ATOM 5251 O O . SER B 1 227 ? 14.293 -29.502 -6.955 1.00 21.58 275 SER B O 1
ATOM 5254 N N . PRO B 1 228 ? 13.714 -28.267 -5.132 1.00 21.71 276 PRO B N 1
ATOM 5255 C CA . PRO B 1 228 ? 12.272 -28.394 -5.383 1.00 20.87 276 PRO B CA 1
ATOM 5256 C C . PRO B 1 228 ? 11.901 -27.868 -6.784 1.00 20.09 276 PRO B C 1
ATOM 5257 O O . PRO B 1 228 ? 10.875 -28.322 -7.358 1.00 19.49 276 PRO B O 1
ATOM 5261 N N . TYR B 1 229 ? 12.728 -26.945 -7.305 1.00 19.97 277 TYR B N 1
ATOM 5262 C CA . TYR B 1 229 ? 12.717 -26.580 -8.748 1.00 19.71 277 TYR B CA 1
ATOM 5263 C C . TYR B 1 229 ? 14.096 -26.813 -9.335 1.00 19.88 277 TYR B C 1
ATOM 5264 O O . TYR B 1 229 ? 15.150 -26.570 -8.655 1.00 21.76 277 TYR B O 1
ATOM 5273 N N . TYR B 1 230 ? 14.091 -27.164 -10.618 1.00 18.80 278 TYR B N 1
ATOM 5274 C CA . TYR B 1 230 ? 15.284 -27.157 -11.497 1.00 19.23 278 TYR B CA 1
ATOM 5275 C C . TYR B 1 230 ? 15.155 -25.927 -12.405 1.00 19.45 278 TYR B C 1
ATOM 5276 O O . TYR B 1 230 ? 14.034 -25.313 -12.480 1.00 20.86 278 TYR B O 1
ATOM 5285 N N . VAL B 1 231 ? 16.241 -25.545 -13.052 1.00 19.73 279 VAL B N 1
ATOM 5286 C CA . VAL B 1 231 ? 16.225 -24.438 -14.060 1.00 19.59 279 VAL B CA 1
ATOM 5287 C C . VAL B 1 231 ? 16.521 -25.028 -15.428 1.00 18.88 279 VAL B C 1
ATOM 5288 O O . VAL B 1 231 ? 17.594 -25.695 -15.621 1.00 18.32 279 VAL B O 1
ATOM 5292 N N . LEU B 1 232 ? 15.630 -24.733 -16.369 1.00 19.10 280 LEU B N 1
ATOM 5293 C CA . LEU B 1 232 ? 15.881 -24.984 -17.807 1.00 18.96 280 LEU B CA 1
ATOM 5294 C C . LEU B 1 232 ? 16.249 -23.652 -18.458 1.00 18.83 280 LEU B C 1
ATOM 5295 O O . LEU B 1 232 ? 15.423 -22.679 -18.414 1.00 18.80 280 LEU B O 1
ATOM 5300 N N . GLU B 1 233 ? 17.438 -23.596 -19.051 1.00 18.84 281 GLU B N 1
ATOM 5301 C CA . GLU B 1 233 ? 17.901 -22.414 -19.803 1.00 20.13 281 GLU B CA 1
ATOM 5302 C C . GLU B 1 233 ? 17.746 -22.682 -21.297 1.00 18.42 281 GLU B C 1
ATOM 5303 O O . GLU B 1 233 ? 18.098 -23.830 -21.787 1.00 18.68 281 GLU B O 1
ATOM 5309 N N . HIS B 1 234 ? 17.260 -21.667 -22.003 1.00 18.41 282 HIS B N 1
ATOM 5310 C CA . HIS B 1 234 ? 17.315 -21.564 -23.490 1.00 17.82 282 HIS B CA 1
ATOM 5311 C C . HIS B 1 234 ? 18.480 -20.632 -23.815 1.00 18.25 282 HIS B C 1
ATOM 5312 O O . HIS B 1 234 ? 18.407 -19.391 -23.502 1.00 18.58 282 HIS B O 1
ATOM 5319 N N . ARG B 1 235 ? 19.551 -21.207 -24.361 1.00 18.63 283 ARG B N 1
ATOM 5320 C CA . ARG B 1 235 ? 20.762 -20.442 -24.734 1.00 19.65 283 ARG B CA 1
ATOM 5321 C C . ARG B 1 235 ? 20.913 -20.503 -26.256 1.00 19.10 283 ARG B C 1
ATOM 5322 O O . ARG B 1 235 ? 20.379 -21.485 -26.908 1.00 18.36 283 ARG B O 1
ATOM 5330 N N . GLN B 1 236 ? 21.617 -19.506 -26.798 1.00 19.74 284 GLN B N 1
ATOM 5331 C CA . GLN B 1 236 ? 21.981 -19.514 -28.236 1.00 20.17 284 GLN B CA 1
ATOM 5332 C C . GLN B 1 236 ? 23.460 -19.167 -28.343 1.00 21.18 284 GLN B C 1
ATOM 5333 O O . GLN B 1 236 ? 24.004 -18.364 -27.493 1.00 22.18 284 GLN B O 1
ATOM 5339 N N . TYR B 1 237 ? 24.103 -19.734 -29.365 1.00 19.89 285 TYR B N 1
ATOM 5340 C CA . TYR B 1 237 ? 25.493 -19.359 -29.699 1.00 20.83 285 TYR B CA 1
ATOM 5341 C C . TYR B 1 237 ? 25.681 -19.597 -31.196 1.00 20.11 285 TYR B C 1
ATOM 5342 O O . TYR B 1 237 ? 24.840 -20.327 -31.830 1.00 19.52 285 TYR B O 1
ATOM 5351 N N . TRP B 1 238 ? 26.765 -19.031 -31.736 1.00 20.96 286 TRP B N 1
ATOM 5352 C CA . TRP B 1 238 ? 27.177 -19.268 -33.140 1.00 21.20 286 TRP B CA 1
ATOM 5353 C C . TRP B 1 238 ? 28.158 -20.438 -33.170 1.00 21.32 286 TRP B C 1
ATOM 5354 O O . TRP B 1 238 ? 29.267 -20.327 -32.537 1.00 22.46 286 TRP B O 1
ATOM 5365 N N . HIS B 1 239 ? 27.794 -21.490 -33.904 1.00 20.12 287 HIS B N 1
ATOM 5366 C CA . HIS B 1 239 ? 28.484 -22.801 -33.908 1.00 20.49 287 HIS B CA 1
ATOM 5367 C C . HIS B 1 239 ? 29.303 -22.935 -35.191 1.00 20.95 287 HIS B C 1
ATOM 5368 O O . HIS B 1 239 ? 28.670 -23.028 -36.316 1.00 20.25 287 HIS B O 1
ATOM 5375 N N . ARG B 1 240 ? 30.632 -22.990 -35.062 1.00 21.78 288 ARG B N 1
ATOM 5376 C CA . ARG B 1 240 ? 31.530 -23.113 -36.251 1.00 23.00 288 ARG B CA 1
ATOM 5377 C C . ARG B 1 240 ? 31.435 -24.534 -36.801 1.00 23.22 288 ARG B C 1
ATOM 5378 O O . ARG B 1 240 ? 31.701 -25.528 -36.044 1.00 23.51 288 ARG B O 1
ATOM 5386 N N . ILE B 1 241 ? 31.038 -24.680 -38.066 1.00 22.71 289 ILE B N 1
ATOM 5387 C CA . ILE B 1 241 ? 30.896 -26.022 -38.679 1.00 23.96 289 ILE B CA 1
ATOM 5388 C C . ILE B 1 241 ? 32.169 -26.367 -39.447 1.00 23.82 289 ILE B C 1
ATOM 5389 O O . ILE B 1 241 ? 32.542 -27.562 -39.456 1.00 23.98 289 ILE B O 1
ATOM 5394 N N . TRP B 1 242 ? 32.847 -25.383 -40.050 1.00 23.41 290 TRP B N 1
ATOM 5395 C CA . TRP B 1 242 ? 34.201 -25.604 -40.613 1.00 24.19 290 TRP B CA 1
ATOM 5396 C C . TRP B 1 242 ? 34.937 -24.280 -40.799 1.00 24.33 290 TRP B C 1
ATOM 5397 O O . TRP B 1 242 ? 34.287 -23.195 -40.770 1.00 23.59 290 TRP B O 1
ATOM 5408 N N . THR B 1 243 ? 36.259 -24.382 -40.967 1.00 25.55 291 THR B N 1
ATOM 5409 C CA . THR B 1 243 ? 37.155 -23.254 -41.293 1.00 26.39 291 THR B CA 1
ATOM 5410 C C . THR B 1 243 ? 38.375 -23.804 -42.033 1.00 27.58 291 THR B C 1
ATOM 5411 O O . THR B 1 243 ? 38.888 -24.885 -41.660 1.00 28.57 291 THR B O 1
ATOM 5415 N N . ASP B 1 244 ? 38.800 -23.106 -43.078 1.00 28.47 292 ASP B N 1
ATOM 5416 C CA . ASP B 1 244 ? 39.995 -23.471 -43.870 1.00 29.62 292 ASP B CA 1
ATOM 5417 C C . ASP B 1 244 ? 40.518 -22.225 -44.575 1.00 30.02 292 ASP B C 1
ATOM 5418 O O . ASP B 1 244 ? 39.734 -21.270 -44.780 1.00 28.93 292 ASP B O 1
ATOM 5423 N N . ILE B 1 245 ? 41.801 -22.250 -44.918 1.00 31.22 293 ILE B N 1
ATOM 5424 C CA . ILE B 1 245 ? 42.419 -21.283 -45.858 1.00 32.42 293 ILE B CA 1
ATOM 5425 C C . ILE B 1 245 ? 42.202 -21.840 -47.263 1.00 32.62 293 ILE B C 1
ATOM 5426 O O . ILE B 1 245 ? 42.513 -23.035 -47.483 1.00 33.28 293 ILE B O 1
ATOM 5431 N N . PHE B 1 246 ? 41.700 -21.002 -48.171 1.00 32.40 294 PHE B N 1
ATOM 5432 C CA . PHE B 1 246 ? 41.474 -21.353 -49.596 1.00 32.58 294 PHE B CA 1
ATOM 5433 C C . PHE B 1 246 ? 42.480 -20.576 -50.427 1.00 33.92 294 PHE B C 1
ATOM 5434 O O . PHE B 1 246 ? 42.600 -19.365 -50.184 1.00 34.41 294 PHE B O 1
ATOM 5442 N N . THR B 1 247 ? 43.140 -21.228 -51.385 1.00 34.88 295 THR B N 1
ATOM 5443 C CA . THR B 1 247 ? 43.932 -20.538 -52.440 1.00 36.41 295 THR B CA 1
ATOM 5444 C C . THR B 1 247 ? 42.926 -19.908 -53.415 1.00 35.65 295 THR B C 1
ATOM 5445 O O . THR B 1 247 ? 41.692 -20.277 -53.373 1.00 33.61 295 THR B O 1
ATOM 5449 N N . ALA B 1 248 ? 43.394 -18.955 -54.223 1.00 36.02 296 ALA B N 1
ATOM 5450 C CA . ALA B 1 248 ? 42.581 -18.300 -55.270 1.00 35.92 296 ALA B CA 1
ATOM 5451 C C . ALA B 1 248 ? 41.931 -19.385 -56.139 1.00 35.53 296 ALA B C 1
ATOM 5452 O O . ALA B 1 248 ? 42.688 -20.282 -56.670 1.00 36.22 296 ALA B O 1
ATOM 5454 N N . GLY B 1 249 ? 40.597 -19.320 -56.281 1.00 34.65 297 GLY B N 1
ATOM 5455 C CA . GLY B 1 249 ? 39.848 -20.191 -57.205 1.00 34.68 297 GLY B CA 1
ATOM 5456 C C . GLY B 1 249 ? 39.727 -21.624 -56.722 1.00 35.01 297 GLY B C 1
ATOM 5457 O O . GLY B 1 249 ? 39.258 -22.479 -57.531 1.00 34.60 297 GLY B O 1
ATOM 5458 N N . GLU B 1 250 ? 40.036 -21.895 -55.441 1.00 34.78 298 GLU B N 1
ATOM 5459 C CA . GLU B 1 250 ? 40.024 -23.280 -54.909 1.00 35.09 298 GLU B CA 1
ATOM 5460 C C . GLU B 1 250 ? 38.579 -23.743 -54.662 1.00 33.70 298 GLU B C 1
ATOM 5461 O O . GLU B 1 250 ? 37.731 -22.934 -54.174 1.00 32.35 298 GLU B O 1
ATOM 5467 N N . ARG B 1 251 ? 38.306 -25.000 -55.016 1.00 34.07 299 ARG B N 1
ATOM 5468 C CA . ARG B 1 251 ? 36.993 -25.665 -54.805 1.00 34.22 299 ARG B CA 1
ATOM 5469 C C . ARG B 1 251 ? 37.174 -26.720 -53.715 1.00 33.92 299 ARG B C 1
ATOM 5470 O O . ARG B 1 251 ? 38.203 -27.448 -53.739 1.00 34.00 299 ARG B O 1
ATOM 5478 N N . ARG B 1 252 ? 36.249 -26.760 -52.755 1.00 32.73 300 ARG B N 1
ATOM 5479 C CA . ARG B 1 252 ? 36.292 -27.768 -51.677 1.00 33.35 300 ARG B CA 1
ATOM 5480 C C . ARG B 1 252 ? 34.882 -28.282 -51.419 1.00 31.63 300 ARG B C 1
ATOM 5481 O O . ARG B 1 252 ? 33.900 -27.553 -51.716 1.00 30.05 300 ARG B O 1
ATOM 5489 N N . GLU B 1 253 ? 34.811 -29.471 -50.822 1.00 31.37 301 GLU B N 1
ATOM 5490 C CA . GLU B 1 253 ? 33.538 -30.145 -50.484 1.00 30.66 301 GLU B CA 1
ATOM 5491 C C . GLU B 1 253 ? 33.540 -30.408 -48.986 1.00 28.81 301 GLU B C 1
ATOM 5492 O O . GLU B 1 253 ? 34.587 -30.855 -48.473 1.00 28.72 301 GLU B O 1
ATOM 5498 N N . TYR B 1 254 ? 32.433 -30.114 -48.314 1.00 27.07 302 TYR B N 1
ATOM 5499 C CA . TYR B 1 254 ? 32.273 -30.393 -46.868 1.00 26.16 302 TYR B CA 1
ATOM 5500 C C . TYR B 1 254 ? 31.004 -31.193 -46.635 1.00 26.20 302 TYR B C 1
ATOM 5501 O O . TYR B 1 254 ? 29.999 -30.984 -47.372 1.00 25.27 302 TYR B O 1
ATOM 5510 N N . ARG B 1 255 ? 31.041 -32.047 -45.604 1.00 26.70 303 ARG B N 1
ATOM 5511 C CA . ARG B 1 255 ? 29.830 -32.734 -45.093 1.00 27.42 303 ARG B CA 1
ATOM 5512 C C . ARG B 1 255 ? 29.366 -31.946 -43.866 1.00 25.11 303 ARG B C 1
ATOM 5513 O O . ARG B 1 255 ? 30.125 -31.896 -42.862 1.00 26.70 303 ARG B O 1
ATOM 5521 N N . GLU B 1 256 ? 28.186 -31.336 -43.928 1.00 22.50 304 GLU B N 1
ATOM 5522 C CA . GLU B 1 256 ? 27.655 -30.482 -42.842 1.00 21.03 304 GLU B CA 1
ATOM 5523 C C . GLU B 1 256 ? 26.548 -31.250 -42.130 1.00 20.66 304 GLU B C 1
ATOM 5524 O O . GLU B 1 256 ? 25.453 -31.535 -42.757 1.00 19.54 304 GLU B O 1
ATOM 5530 N N . VAL B 1 257 ? 26.812 -31.617 -40.873 1.00 20.14 305 VAL B N 1
ATOM 5531 C CA . VAL B 1 257 ? 25.811 -32.334 -40.054 1.00 20.41 305 VAL B CA 1
ATOM 5532 C C . VAL B 1 257 ? 25.109 -31.308 -39.176 1.00 19.23 305 VAL B C 1
ATOM 5533 O O . VAL B 1 257 ? 25.803 -30.641 -38.301 1.00 20.18 305 VAL B O 1
ATOM 5537 N N . THR B 1 258 ? 23.791 -31.193 -39.331 1.00 18.47 306 THR B N 1
ATOM 5538 C CA . THR B 1 258 ? 22.966 -30.235 -38.566 1.00 18.02 306 THR B CA 1
ATOM 5539 C C . THR B 1 258 ? 21.814 -30.969 -37.875 1.00 17.77 306 THR B C 1
ATOM 5540 O O . THR B 1 258 ? 21.616 -32.219 -38.077 1.00 18.42 306 THR B O 1
ATOM 5544 N N . GLY B 1 259 ? 21.067 -30.220 -37.068 1.00 17.38 307 GLY B N 1
ATOM 5545 C CA . GLY B 1 259 ? 19.934 -30.737 -36.300 1.00 16.96 307 GLY B CA 1
ATOM 5546 C C . GLY B 1 259 ? 20.370 -31.218 -34.923 1.00 17.28 307 GLY B C 1
ATOM 5547 O O . GLY B 1 259 ? 21.287 -30.587 -34.277 1.00 17.10 307 GLY B O 1
ATOM 5548 N N . ILE B 1 260 ? 19.741 -32.297 -34.485 1.00 17.93 308 ILE B N 1
ATOM 5549 C CA . ILE B 1 260 ? 19.931 -32.869 -33.116 1.00 19.24 308 ILE B CA 1
ATOM 5550 C C . ILE B 1 260 ? 19.776 -34.377 -33.253 1.00 21.16 308 ILE B C 1
ATOM 5551 O O . ILE B 1 260 ? 18.863 -34.876 -34.012 1.00 21.46 308 ILE B O 1
ATOM 5556 N N . ASN B 1 261 ? 20.656 -35.102 -32.570 1.00 23.15 309 ASN B N 1
ATOM 5557 C CA . ASN B 1 261 ? 20.726 -36.571 -32.662 1.00 26.77 309 ASN B CA 1
ATOM 5558 C C . ASN B 1 261 ? 19.571 -37.190 -31.851 1.00 25.53 309 ASN B C 1
ATOM 5559 O O . ASN B 1 261 ? 19.087 -36.603 -30.790 1.00 22.93 309 ASN B O 1
ATOM 5564 N N . ASN B 1 262 ? 19.099 -38.336 -32.345 1.00 26.22 310 ASN B N 1
ATOM 5565 C CA . ASN B 1 262 ? 17.953 -39.067 -31.756 1.00 27.56 310 ASN B CA 1
ATOM 5566 C C . ASN B 1 262 ? 18.271 -39.390 -30.283 1.00 26.49 310 ASN B C 1
ATOM 5567 O O . ASN B 1 262 ? 17.336 -39.348 -29.407 1.00 24.80 310 ASN B O 1
ATOM 5572 N N . ASN B 1 263 ? 19.531 -39.712 -29.984 1.00 26.18 311 ASN B N 1
ATOM 5573 C CA . ASN B 1 263 ? 19.929 -40.099 -28.596 1.00 27.41 311 ASN B CA 1
ATOM 5574 C C . ASN B 1 263 ? 19.761 -38.907 -27.649 1.00 24.52 311 ASN B C 1
ATOM 5575 O O . ASN B 1 263 ? 19.309 -39.132 -26.461 1.00 23.45 311 ASN B O 1
ATOM 5580 N N . ALA B 1 264 ? 20.072 -37.692 -28.112 1.00 22.05 312 ALA B N 1
ATOM 5581 C CA . ALA B 1 264 ? 19.914 -36.465 -27.295 1.00 20.61 312 ALA B CA 1
ATOM 5582 C C . ALA B 1 264 ? 18.424 -36.202 -27.034 1.00 20.17 312 ALA B C 1
ATOM 5583 O O . ALA B 1 264 ? 18.027 -35.842 -25.855 1.00 19.56 312 ALA B O 1
ATOM 5585 N N . GLN B 1 265 ? 17.567 -36.398 -28.049 1.00 18.94 313 GLN B N 1
ATOM 5586 C CA . GLN B 1 265 ? 16.103 -36.208 -27.888 1.00 19.26 313 GLN B CA 1
ATOM 5587 C C . GLN B 1 265 ? 15.567 -37.216 -26.869 1.00 19.41 313 GLN B C 1
ATOM 5588 O O . GLN B 1 265 ? 14.703 -36.822 -25.985 1.00 19.94 313 GLN B O 1
ATOM 5594 N N . ASN B 1 266 ? 16.001 -38.474 -26.957 1.00 21.24 314 ASN B N 1
ATOM 5595 C CA . ASN B 1 266 ? 15.531 -39.533 -26.011 1.00 23.25 314 ASN B CA 1
ATOM 5596 C C . ASN B 1 266 ? 15.956 -39.169 -24.585 1.00 22.42 314 ASN B C 1
ATOM 5597 O O . ASN B 1 266 ? 15.134 -39.393 -23.605 1.00 22.02 314 ASN B O 1
ATOM 5602 N N . ASP B 1 267 ? 17.174 -38.644 -24.442 1.00 22.39 315 ASP B N 1
ATOM 5603 C CA . ASP B 1 267 ? 17.717 -38.211 -23.122 1.00 22.52 315 ASP B CA 1
ATOM 5604 C C . ASP B 1 267 ? 16.869 -37.061 -22.591 1.00 21.08 315 ASP B C 1
ATOM 5605 O O . ASP B 1 267 ? 16.494 -37.065 -21.347 1.00 21.01 315 ASP B O 1
ATOM 5610 N N . MET B 1 268 ? 16.563 -36.070 -23.440 1.00 19.69 316 MET B N 1
ATOM 5611 C CA . MET B 1 268 ? 15.755 -34.907 -23.002 1.00 19.12 316 MET B CA 1
ATOM 5612 C C . MET B 1 268 ? 14.372 -35.399 -22.583 1.00 18.86 316 MET B C 1
ATOM 5613 O O . MET B 1 268 ? 13.789 -34.938 -21.494 1.00 18.35 316 MET B O 1
ATOM 5618 N N . ASN B 1 269 ? 13.789 -36.310 -23.357 1.00 18.74 317 ASN B N 1
ATOM 5619 C CA . ASN B 1 269 ? 12.434 -36.824 -23.022 1.00 20.13 317 ASN B CA 1
ATOM 5620 C C . ASN B 1 269 ? 12.468 -37.541 -21.658 1.00 20.17 317 ASN B C 1
ATOM 5621 O O . ASN B 1 269 ? 11.528 -37.343 -20.798 1.00 20.01 317 ASN B O 1
ATOM 5626 N N . LYS B 1 270 ? 13.463 -38.392 -21.452 1.00 20.89 318 LYS B N 1
ATOM 5627 C CA . LYS B 1 270 ? 13.567 -39.157 -20.180 1.00 22.83 318 LYS B CA 1
ATOM 5628 C C . LYS B 1 270 ? 13.751 -38.183 -19.024 1.00 21.46 318 LYS B C 1
ATOM 5629 O O . LYS B 1 270 ? 13.159 -38.423 -17.902 1.00 21.53 318 LYS B O 1
ATOM 5635 N N A MET B 1 271 ? 14.571 -37.148 -19.213 0.50 20.49 319 MET B N 1
ATOM 5636 N N B MET B 1 271 ? 14.558 -37.134 -19.204 0.50 20.87 319 MET B N 1
ATOM 5637 C CA A MET B 1 271 ? 14.954 -36.207 -18.116 0.50 20.49 319 MET B CA 1
ATOM 5638 C CA B MET B 1 271 ? 14.922 -36.239 -18.062 0.50 21.10 319 MET B CA 1
ATOM 5639 C C A MET B 1 271 ? 13.767 -35.323 -17.709 0.50 19.73 319 MET B C 1
ATOM 5640 C C B MET B 1 271 ? 13.772 -35.299 -17.694 0.50 20.07 319 MET B C 1
ATOM 5641 O O A MET B 1 271 ? 13.471 -35.224 -16.477 0.50 20.20 319 MET B O 1
ATOM 5642 O O B MET B 1 271 ? 13.536 -35.109 -16.461 0.50 20.38 319 MET B O 1
ATOM 5651 N N . ILE B 1 272 ? 13.100 -34.673 -18.673 1.00 18.79 320 ILE B N 1
ATOM 5652 C CA . ILE B 1 272 ? 12.105 -33.597 -18.365 1.00 18.55 320 ILE B CA 1
ATOM 5653 C C . ILE B 1 272 ? 10.802 -33.732 -19.156 1.00 17.76 320 ILE B C 1
ATOM 5654 O O . ILE B 1 272 ? 9.958 -32.798 -19.019 1.00 17.67 320 ILE B O 1
ATOM 5659 N N . ASN B 1 273 ? 10.649 -34.760 -19.996 1.00 18.01 321 ASN B N 1
ATOM 5660 C CA . ASN B 1 273 ? 9.337 -35.093 -20.617 1.00 18.57 321 ASN B CA 1
ATOM 5661 C C . ASN B 1 273 ? 9.026 -34.013 -21.655 1.00 17.78 321 ASN B C 1
ATOM 5662 O O . ASN B 1 273 ? 7.815 -33.683 -21.873 1.00 18.39 321 ASN B O 1
ATOM 5667 N N . ILE B 1 274 ? 10.086 -33.492 -22.279 1.00 17.78 322 ILE B N 1
ATOM 5668 C CA . ILE B 1 274 ? 10.010 -32.492 -23.384 1.00 18.15 322 ILE B CA 1
ATOM 5669 C C . ILE B 1 274 ? 10.936 -32.964 -24.511 1.00 17.90 322 ILE B C 1
ATOM 5670 O O . ILE B 1 274 ? 12.056 -33.518 -24.206 1.00 17.27 322 ILE B O 1
ATOM 5675 N N . THR B 1 275 ? 10.523 -32.754 -25.777 1.00 17.45 323 THR B N 1
ATOM 5676 C CA . THR B 1 275 ? 11.431 -32.932 -26.941 1.00 17.83 323 THR B CA 1
ATOM 5677 C C . THR B 1 275 ? 11.319 -31.693 -27.827 1.00 17.02 323 THR B C 1
ATOM 5678 O O . THR B 1 275 ? 10.363 -30.849 -27.639 1.00 17.34 323 THR B O 1
ATOM 5682 N N . ILE B 1 276 ? 12.254 -31.571 -28.757 1.00 17.68 324 ILE B N 1
ATOM 5683 C CA . ILE B 1 276 ? 12.228 -30.490 -29.778 1.00 17.42 324 ILE B CA 1
ATOM 5684 C C . ILE B 1 276 ? 11.478 -31.031 -30.989 1.00 17.41 324 ILE B C 1
ATOM 5685 O O . ILE B 1 276 ? 11.931 -32.060 -31.596 1.00 16.99 324 ILE B O 1
ATOM 5690 N N . GLY B 1 277 ? 10.360 -30.375 -31.358 1.00 17.02 325 GLY B N 1
ATOM 5691 C CA . GLY B 1 277 ? 9.605 -30.765 -32.563 1.00 17.77 325 GLY B CA 1
ATOM 5692 C C . GLY B 1 277 ? 10.336 -30.415 -33.845 1.00 17.39 325 GLY B C 1
ATOM 5693 O O . GLY B 1 277 ? 11.208 -29.466 -33.858 1.00 16.88 325 GLY B O 1
ATOM 5694 N N . ALA B 1 278 ? 9.988 -31.128 -34.926 1.00 18.21 326 ALA B N 1
ATOM 5695 C CA . ALA B 1 278 ? 10.662 -30.997 -36.235 1.00 18.52 326 ALA B CA 1
ATOM 5696 C C . ALA B 1 278 ? 10.369 -29.647 -36.884 1.00 18.94 326 ALA B C 1
ATOM 5697 O O . ALA B 1 278 ? 11.108 -29.279 -37.905 1.00 19.23 326 ALA B O 1
ATOM 5699 N N . ASP B 1 279 ? 9.360 -28.905 -36.392 1.00 18.49 327 ASP B N 1
ATOM 5700 C CA . ASP B 1 279 ? 8.958 -27.617 -37.013 1.00 19.85 327 ASP B CA 1
ATOM 5701 C C . ASP B 1 279 ? 9.895 -26.463 -36.627 1.00 19.46 327 ASP B C 1
ATOM 5702 O O . ASP B 1 279 ? 9.796 -25.377 -37.289 1.00 21.32 327 ASP B O 1
ATOM 5707 N N . GLY B 1 280 ? 10.800 -26.636 -35.659 1.00 18.65 328 GLY B N 1
ATOM 5708 C CA . GLY B 1 280 ? 11.793 -25.591 -35.405 1.00 18.06 328 GLY B CA 1
ATOM 5709 C C . GLY B 1 280 ? 12.661 -25.889 -34.203 1.00 17.44 328 GLY B C 1
ATOM 5710 O O . GLY B 1 280 ? 12.281 -26.704 -33.325 1.00 17.24 328 GLY B O 1
ATOM 5711 N N . PRO B 1 281 ? 13.842 -25.235 -34.136 1.00 17.66 329 PRO B N 1
ATOM 5712 C CA . PRO B 1 281 ? 14.814 -25.521 -33.075 1.00 17.88 329 PRO B CA 1
ATOM 5713 C C . PRO B 1 281 ? 14.378 -25.011 -31.694 1.00 18.37 329 PRO B C 1
ATOM 5714 O O . PRO B 1 281 ? 15.005 -25.429 -30.662 1.00 19.53 329 PRO B O 1
ATOM 5718 N N . ASN B 1 282 ? 13.347 -24.166 -31.683 1.00 18.55 330 ASN B N 1
ATOM 5719 C CA . ASN B 1 282 ? 12.781 -23.501 -30.477 1.00 19.96 330 ASN B CA 1
ATOM 5720 C C . ASN B 1 282 ? 11.334 -23.957 -30.264 1.00 19.73 330 ASN B C 1
ATOM 5721 O O . ASN B 1 282 ? 10.560 -23.212 -29.558 1.00 20.68 330 ASN B O 1
ATOM 5726 N N . ARG B 1 283 ? 10.940 -25.099 -30.836 1.00 19.40 331 ARG B N 1
ATOM 5727 C CA . ARG B 1 283 ? 9.537 -25.591 -30.806 1.00 20.99 331 ARG B CA 1
ATOM 5728 C C . ARG B 1 283 ? 9.472 -26.817 -29.898 1.00 19.68 331 ARG B C 1
ATOM 5729 O O . ARG B 1 283 ? 10.174 -27.864 -30.211 1.00 18.10 331 ARG B O 1
ATOM 5737 N N . LEU B 1 284 ? 8.740 -26.708 -28.776 1.00 19.11 332 LEU B N 1
ATOM 5738 C CA . LEU B 1 284 ? 8.720 -27.773 -27.743 1.00 19.76 332 LEU B CA 1
ATOM 5739 C C . LEU B 1 284 ? 7.477 -28.644 -27.873 1.00 19.12 332 LEU B C 1
ATOM 5740 O O . LEU B 1 284 ? 6.314 -28.098 -28.055 1.00 19.10 332 LEU B O 1
ATOM 5745 N N . ARG B 1 285 ? 7.710 -29.958 -27.757 1.00 18.93 333 ARG B N 1
ATOM 5746 C CA . ARG B 1 285 ? 6.671 -31.007 -27.630 1.00 19.84 333 ARG B CA 1
ATOM 5747 C C . ARG B 1 285 ? 6.632 -31.451 -26.170 1.00 19.77 333 ARG B C 1
ATOM 5748 O O . ARG B 1 285 ? 7.747 -31.720 -25.586 1.00 19.67 333 ARG B O 1
ATOM 5756 N N . PHE B 1 286 ? 5.437 -31.463 -25.585 1.00 18.94 334 PHE B N 1
ATOM 5757 C CA . PHE B 1 286 ? 5.252 -31.820 -24.158 1.00 19.45 334 PHE B CA 1
ATOM 5758 C C . PHE B 1 286 ? 4.568 -33.179 -24.059 1.00 20.25 334 PHE B C 1
ATOM 5759 O O . PHE B 1 286 ? 3.588 -33.484 -24.839 1.00 21.08 334 PHE B O 1
ATOM 5767 N N . GLY B 1 287 ? 5.066 -34.001 -23.133 1.00 20.17 335 GLY B N 1
ATOM 5768 C CA . GLY B 1 287 ? 4.406 -35.255 -22.748 1.00 21.05 335 GLY B CA 1
ATOM 5769 C C . GLY B 1 287 ? 3.390 -35.037 -21.641 1.00 21.45 335 GLY B C 1
ATOM 5770 O O . GLY B 1 287 ? 3.097 -33.845 -21.247 1.00 20.83 335 GLY B O 1
ATOM 5771 N N A ASN B 1 288 ? 2.872 -36.148 -21.114 0.50 22.00 336 ASN B N 1
ATOM 5772 N N B ASN B 1 288 ? 2.826 -36.125 -21.120 0.50 22.64 336 ASN B N 1
ATOM 5773 C CA A ASN B 1 288 ? 1.770 -36.153 -20.116 0.50 23.01 336 ASN B CA 1
ATOM 5774 C CA B ASN B 1 288 ? 1.711 -36.027 -20.142 0.50 24.01 336 ASN B CA 1
ATOM 5775 C C A ASN B 1 288 ? 2.228 -35.485 -18.812 0.50 22.16 336 ASN B C 1
ATOM 5776 C C B ASN B 1 288 ? 2.219 -35.461 -18.806 0.50 22.72 336 ASN B C 1
ATOM 5777 O O A ASN B 1 288 ? 1.352 -34.899 -18.089 0.50 23.26 336 ASN B O 1
ATOM 5778 O O B ASN B 1 288 ? 1.360 -34.896 -18.060 0.50 23.78 336 ASN B O 1
ATOM 5787 N N . LEU B 1 289 ? 3.514 -35.604 -18.469 1.00 21.25 337 LEU B N 1
ATOM 5788 C CA . LEU B 1 289 ? 4.028 -35.094 -17.150 1.00 20.64 337 LEU B CA 1
ATOM 5789 C C . LEU B 1 289 ? 4.208 -33.580 -17.191 1.00 19.16 337 LEU B C 1
ATOM 5790 O O . LEU B 1 289 ? 3.937 -32.892 -16.152 1.00 18.97 337 LEU B O 1
ATOM 5795 N N . SER B 1 290 ? 4.710 -33.029 -18.310 1.00 18.10 338 SER B N 1
ATOM 5796 C CA . SER B 1 290 ? 5.078 -31.587 -18.395 1.00 17.78 338 SER B CA 1
ATOM 5797 C C . SER B 1 290 ? 3.908 -30.734 -18.913 1.00 18.31 338 SER B C 1
ATOM 5798 O O . SER B 1 290 ? 3.902 -29.478 -18.684 1.00 18.51 338 SER B O 1
ATOM 5801 N N . THR B 1 291 ? 2.952 -31.347 -19.630 1.00 19.46 339 THR B N 1
ATOM 5802 C CA . THR B 1 291 ? 1.788 -30.648 -20.256 1.00 20.54 339 THR B CA 1
ATOM 5803 C C . THR B 1 291 ? 1.096 -29.658 -19.306 1.00 20.50 339 THR B C 1
ATOM 5804 O O . THR B 1 291 ? 0.660 -28.574 -19.757 1.00 20.47 339 THR B O 1
ATOM 5808 N N . PRO B 1 292 ? 0.816 -29.990 -18.013 1.00 20.35 340 PRO B N 1
ATOM 5809 C CA . PRO B 1 292 ? 0.046 -29.075 -17.158 1.00 20.83 340 PRO B CA 1
ATOM 5810 C C . PRO B 1 292 ? 0.717 -27.714 -16.870 1.00 20.08 340 PRO B C 1
ATOM 5811 O O . PRO B 1 292 ? 0.026 -26.762 -16.359 1.00 19.75 340 PRO B O 1
ATOM 5815 N N . PHE B 1 293 ? 2.015 -27.619 -17.192 1.00 18.86 341 PHE B N 1
ATOM 5816 C CA . PHE B 1 293 ? 2.884 -26.434 -16.964 1.00 18.56 341 PHE B CA 1
ATOM 5817 C C . PHE B 1 293 ? 3.326 -25.791 -18.282 1.00 18.03 341 PHE B C 1
ATOM 5818 O O . PHE B 1 293 ? 4.192 -24.847 -18.251 1.00 18.00 341 PHE B O 1
ATOM 5826 N N A ARG B 1 294 ? 2.793 -26.246 -19.421 0.50 17.96 342 ARG B N 1
ATOM 5827 N N B ARG B 1 294 ? 2.782 -26.256 -19.427 0.50 18.06 342 ARG B N 1
ATOM 5828 C CA A ARG B 1 294 ? 3.431 -25.923 -20.732 0.50 17.64 342 ARG B CA 1
ATOM 5829 C CA B ARG B 1 294 ? 3.336 -25.941 -20.786 0.50 17.91 342 ARG B CA 1
ATOM 5830 C C A ARG B 1 294 ? 3.419 -24.411 -21.027 0.50 17.78 342 ARG B C 1
ATOM 5831 C C B ARG B 1 294 ? 3.406 -24.424 -21.033 0.50 17.90 342 ARG B C 1
ATOM 5832 O O A ARG B 1 294 ? 4.461 -23.913 -21.581 0.50 17.69 342 ARG B O 1
ATOM 5833 O O B ARG B 1 294 ? 4.470 -23.945 -21.566 0.50 17.87 342 ARG B O 1
ATOM 5848 N N . GLN B 1 295 ? 2.349 -23.674 -20.712 1.00 18.21 343 GLN B N 1
ATOM 5849 C CA . GLN B 1 295 ? 2.285 -22.233 -21.076 1.00 19.20 343 GLN B CA 1
ATOM 5850 C C . GLN B 1 295 ? 3.294 -21.441 -20.233 1.00 19.25 343 GLN B C 1
ATOM 5851 O O . GLN B 1 295 ? 3.949 -20.501 -20.784 1.00 18.72 343 GLN B O 1
ATOM 5857 N N . GLN B 1 296 ? 3.446 -21.777 -18.944 1.00 18.86 344 GLN B N 1
ATOM 5858 C CA . GLN B 1 296 ? 4.500 -21.135 -18.105 1.00 19.10 344 GLN B CA 1
ATOM 5859 C C . GLN B 1 296 ? 5.883 -21.434 -18.680 1.00 18.33 344 GLN B C 1
ATOM 5860 O O . GLN B 1 296 ? 6.753 -20.487 -18.713 1.00 18.65 344 GLN B O 1
ATOM 5866 N N . ILE B 1 297 ? 6.131 -22.677 -19.088 1.00 17.91 345 ILE B N 1
ATOM 5867 C CA . ILE B 1 297 ? 7.460 -23.099 -19.616 1.00 17.61 345 ILE B CA 1
ATOM 5868 C C . ILE B 1 297 ? 7.749 -22.289 -20.885 1.00 18.06 345 ILE B C 1
ATOM 5869 O O . ILE B 1 297 ? 8.893 -21.717 -21.015 1.00 17.07 345 ILE B O 1
ATOM 5874 N N . ILE B 1 298 ? 6.774 -22.243 -21.805 1.00 19.05 346 ILE B N 1
ATOM 5875 C CA . ILE B 1 298 ? 6.914 -21.488 -23.088 1.00 20.37 346 ILE B CA 1
ATOM 5876 C C . ILE B 1 298 ? 7.171 -20.011 -22.811 1.00 20.55 346 ILE B C 1
ATOM 5877 O O . ILE B 1 298 ? 8.136 -19.405 -23.419 1.00 19.71 346 ILE B O 1
ATOM 5882 N N . ASP B 1 299 ? 6.366 -19.410 -21.931 1.00 20.05 347 ASP B N 1
ATOM 5883 C CA . ASP B 1 299 ? 6.415 -17.947 -21.691 1.00 21.70 347 ASP B CA 1
ATOM 5884 C C . ASP B 1 299 ? 7.779 -17.582 -21.095 1.00 21.67 347 ASP B C 1
ATOM 5885 O O . ASP B 1 299 ? 8.344 -16.537 -21.493 1.00 23.34 347 ASP B O 1
ATOM 5890 N N . ASN B 1 300 ? 8.287 -18.374 -20.152 1.00 21.13 348 ASN B N 1
ATOM 5891 C CA . ASN B 1 300 ? 9.510 -18.007 -19.395 1.00 22.23 348 ASN B CA 1
ATOM 5892 C C . ASN B 1 300 ? 10.763 -18.419 -20.158 1.00 21.22 348 ASN B C 1
ATOM 5893 O O . ASN B 1 300 ? 11.780 -17.642 -20.086 1.00 22.64 348 ASN B O 1
ATOM 5898 N N . SER B 1 301 ? 10.710 -19.518 -20.921 1.00 19.91 349 SER B N 1
ATOM 5899 C CA . SER B 1 301 ? 11.871 -20.005 -21.713 1.00 19.39 349 SER B CA 1
ATOM 5900 C C . SER B 1 301 ? 11.966 -19.248 -23.043 1.00 19.81 349 SER B C 1
ATOM 5901 O O . SER B 1 301 ? 13.046 -19.382 -23.706 1.00 20.38 349 SER B O 1
ATOM 5904 N N . ASN B 1 302 ? 10.939 -18.495 -23.453 1.00 20.79 350 ASN B N 1
ATOM 5905 C CA . ASN B 1 302 ? 10.957 -17.780 -24.770 1.00 22.60 350 ASN B CA 1
ATOM 5906 C C . ASN B 1 302 ? 11.158 -18.800 -25.893 1.00 21.77 350 ASN B C 1
ATOM 5907 O O . ASN B 1 302 ? 12.015 -18.572 -26.871 1.00 22.27 350 ASN B O 1
ATOM 5912 N N . THR B 1 303 ? 10.345 -19.850 -25.834 1.00 20.24 351 THR B N 1
ATOM 5913 C CA . THR B 1 303 ? 10.206 -20.882 -26.893 1.00 19.85 351 THR B CA 1
ATOM 5914 C C . THR B 1 303 ? 8.771 -20.818 -27.417 1.00 20.82 351 THR B C 1
ATOM 5915 O O . THR B 1 303 ? 7.985 -19.893 -26.978 1.00 21.71 351 THR B O 1
ATOM 5919 N N . LEU B 1 304 ? 8.418 -21.723 -28.335 1.00 20.12 352 LEU B N 1
ATOM 5920 C CA . LEU B 1 304 ? 7.043 -21.813 -28.877 1.00 21.51 352 LEU B CA 1
ATOM 5921 C C . LEU B 1 304 ? 6.597 -23.258 -28.787 1.00 20.02 352 LEU B C 1
ATOM 5922 O O . LEU B 1 304 ? 7.460 -24.173 -28.831 1.00 19.88 352 LEU B O 1
ATOM 5927 N N . GLY B 1 305 ? 5.293 -23.473 -28.766 1.00 20.43 353 GLY B N 1
ATOM 5928 C CA . GLY B 1 305 ? 4.743 -24.826 -28.866 1.00 20.89 353 GLY B CA 1
ATOM 5929 C C . GLY B 1 305 ? 4.958 -25.374 -30.268 1.00 20.86 353 GLY B C 1
ATOM 5930 O O . GLY B 1 305 ? 4.784 -24.617 -31.270 1.00 23.01 353 GLY B O 1
ATOM 5931 N N . SER B 1 306 ? 5.319 -26.652 -30.338 1.00 20.60 354 SER B N 1
ATOM 5932 C CA . SER B 1 306 ? 5.432 -27.430 -31.608 1.00 20.42 354 SER B CA 1
ATOM 5933 C C . SER B 1 306 ? 4.056 -27.916 -32.046 1.00 21.58 354 SER B C 1
ATOM 5934 O O . SER B 1 306 ? 3.213 -28.290 -31.160 1.00 22.32 354 SER B O 1
ATOM 5937 N N . PHE B 1 307 ? 3.802 -27.941 -33.359 1.00 22.72 355 PHE B N 1
ATOM 5938 C CA . PHE B 1 307 ? 2.585 -28.568 -33.941 1.00 25.53 355 PHE B CA 1
ATOM 5939 C C . PHE B 1 307 ? 2.929 -29.877 -34.660 1.00 25.36 355 PHE B C 1
ATOM 5940 O O . PHE B 1 307 ? 2.004 -30.472 -35.251 1.00 26.59 355 PHE B O 1
ATOM 5948 N N . ALA B 1 308 ? 4.193 -30.308 -34.617 1.00 25.07 356 ALA B N 1
ATOM 5949 C CA . ALA B 1 308 ? 4.670 -31.497 -35.361 1.00 27.02 356 ALA B CA 1
ATOM 5950 C C . ALA B 1 308 ? 4.382 -32.774 -34.564 1.00 28.01 356 ALA B C 1
ATOM 5951 O O . ALA B 1 308 ? 4.350 -32.722 -33.298 1.00 28.21 356 ALA B O 1
ATOM 5953 N N . ASN B 1 309 ? 4.194 -33.883 -35.298 1.00 31.08 357 ASN B N 1
ATOM 5954 C CA A ASN B 1 309 ? 4.065 -35.212 -34.627 0.50 31.55 357 ASN B CA 1
ATOM 5955 C CA B ASN B 1 309 ? 4.013 -35.288 -34.852 0.50 32.03 357 ASN B CA 1
ATOM 5956 C C . ASN B 1 309 ? 5.379 -35.992 -34.787 1.00 31.59 357 ASN B C 1
ATOM 5957 O O . ASN B 1 309 ? 5.400 -37.192 -34.454 1.00 32.38 357 ASN B O 1
ATOM 5966 N N . THR B 1 310 ? 6.445 -35.298 -35.184 1.00 29.18 358 THR B N 1
ATOM 5967 C CA . THR B 1 310 ? 7.809 -35.851 -35.388 1.00 28.20 358 THR B CA 1
ATOM 5968 C C . THR B 1 310 ? 8.819 -34.994 -34.614 1.00 24.22 358 THR B C 1
ATOM 5969 O O . THR B 1 310 ? 8.638 -33.732 -34.572 1.00 22.71 358 THR B O 1
ATOM 5973 N N . ASN B 1 311 ? 9.840 -35.619 -34.026 1.00 22.00 359 ASN B N 1
ATOM 5974 C CA . ASN B 1 311 ? 10.934 -34.873 -33.357 1.00 20.47 359 ASN B CA 1
ATOM 5975 C C . ASN B 1 311 ? 11.940 -34.385 -34.392 1.00 19.14 359 ASN B C 1
ATOM 5976 O O . ASN B 1 311 ? 12.158 -35.076 -35.468 1.00 19.80 359 ASN B O 1
ATOM 5981 N N . TYR B 1 312 ? 12.558 -33.250 -34.105 1.00 17.57 360 TYR B N 1
ATOM 5982 C CA . TYR B 1 312 ? 13.730 -32.753 -34.868 1.00 17.82 360 TYR B CA 1
ATOM 5983 C C . TYR B 1 312 ? 14.783 -33.866 -34.870 1.00 17.97 360 TYR B C 1
ATOM 5984 O O . TYR B 1 312 ? 15.067 -34.499 -33.790 1.00 18.04 360 TYR B O 1
ATOM 5993 N N . GLY B 1 313 ? 15.359 -34.123 -36.042 1.00 18.30 361 GLY B N 1
ATOM 5994 C CA . GLY B 1 313 ? 16.429 -35.121 -36.221 1.00 18.49 361 GLY B CA 1
ATOM 5995 C C . GLY B 1 313 ? 17.684 -34.511 -36.806 1.00 18.20 361 GLY B C 1
ATOM 5996 O O . GLY B 1 313 ? 17.864 -33.238 -36.776 1.00 17.65 361 GLY B O 1
ATOM 5997 N N . THR B 1 314 ? 18.561 -35.363 -37.327 1.00 19.10 362 THR B N 1
ATOM 5998 C CA A THR B 1 314 ? 19.834 -34.925 -37.947 0.50 19.11 362 THR B CA 1
ATOM 5999 C CA B THR B 1 314 ? 19.843 -34.945 -37.951 0.50 18.74 362 THR B CA 1
ATOM 6000 C C . THR B 1 314 ? 19.676 -34.951 -39.470 1.00 19.67 362 THR B C 1
ATOM 6001 O O . THR B 1 314 ? 18.819 -35.752 -40.007 1.00 20.57 362 THR B O 1
ATOM 6008 N N . ARG B 1 315 ? 20.474 -34.131 -40.124 1.00 19.41 363 ARG B N 1
ATOM 6009 C CA . ARG B 1 315 ? 20.568 -34.097 -41.587 1.00 20.38 363 ARG B CA 1
ATOM 6010 C C . ARG B 1 315 ? 22.029 -33.858 -41.940 1.00 20.35 363 ARG B C 1
ATOM 6011 O O . ARG B 1 315 ? 22.715 -32.988 -41.274 1.00 19.41 363 ARG B O 1
ATOM 6019 N N . THR B 1 316 ? 22.485 -34.563 -42.970 1.00 20.66 364 THR B N 1
ATOM 6020 C CA . THR B 1 316 ? 23.845 -34.409 -43.513 1.00 21.57 364 THR B CA 1
ATOM 6021 C C . THR B 1 316 ? 23.696 -33.838 -44.919 1.00 21.91 364 THR B C 1
ATOM 6022 O O . THR B 1 316 ? 23.059 -34.534 -45.786 1.00 23.22 364 THR B O 1
ATOM 6026 N N . ASP B 1 317 ? 24.235 -32.639 -45.121 1.00 22.13 365 ASP B N 1
ATOM 6027 C CA . ASP B 1 317 ? 24.289 -31.962 -46.446 1.00 23.60 365 ASP B CA 1
ATOM 6028 C C . ASP B 1 317 ? 25.725 -32.029 -46.975 1.00 24.07 365 ASP B C 1
ATOM 6029 O O . ASP B 1 317 ? 26.663 -31.786 -46.191 1.00 23.26 365 ASP B O 1
ATOM 6034 N N . ILE B 1 318 ? 25.881 -32.299 -48.263 1.00 24.35 366 ILE B N 1
ATOM 6035 C CA . ILE B 1 318 ? 27.177 -32.151 -48.981 1.00 25.82 366 ILE B CA 1
ATOM 6036 C C . ILE B 1 318 ? 27.167 -30.768 -49.624 1.00 25.45 366 ILE B C 1
ATOM 6037 O O . ILE B 1 318 ? 26.283 -30.518 -50.484 1.00 25.29 366 ILE B O 1
ATOM 6042 N N . VAL B 1 319 ? 28.136 -29.926 -49.267 1.00 24.77 367 VAL B N 1
ATOM 6043 C CA . VAL B 1 319 ? 28.193 -28.524 -49.749 1.00 25.79 367 VAL B CA 1
ATOM 6044 C C . VAL B 1 319 ? 29.455 -28.402 -50.593 1.00 26.66 367 VAL B C 1
ATOM 6045 O O . VAL B 1 319 ? 30.550 -28.855 -50.147 1.00 26.49 367 VAL B O 1
ATOM 6049 N N . ASN B 1 320 ? 29.313 -27.871 -51.807 1.00 26.83 368 ASN B N 1
ATOM 6050 C CA . ASN B 1 320 ? 30.472 -27.541 -52.664 1.00 28.01 368 ASN B CA 1
ATOM 6051 C C . ASN B 1 320 ? 30.646 -26.027 -52.646 1.00 27.46 368 ASN B C 1
ATOM 6052 O O . ASN B 1 320 ? 29.670 -25.298 -52.989 1.00 26.44 368 ASN B O 1
ATOM 6057 N N . VAL B 1 321 ? 31.836 -25.565 -52.240 1.00 27.15 369 VAL B N 1
ATOM 6058 C CA . VAL B 1 321 ? 32.144 -24.115 -52.149 1.00 27.36 369 VAL B CA 1
ATOM 6059 C C . VAL B 1 321 ? 33.340 -23.803 -53.031 1.00 27.61 369 VAL B C 1
ATOM 6060 O O . VAL B 1 321 ? 34.211 -24.682 -53.266 1.00 27.63 369 VAL B O 1
ATOM 6064 N N . PHE B 1 322 ? 33.331 -22.587 -53.548 1.00 27.96 370 PHE B N 1
ATOM 6065 C CA . PHE B 1 322 ? 34.331 -22.099 -54.522 1.00 28.71 370 PHE B CA 1
ATOM 6066 C C . PHE B 1 322 ? 34.799 -20.727 -54.048 1.00 28.77 370 PHE B C 1
ATOM 6067 O O . PHE B 1 322 ? 33.929 -19.836 -53.837 1.00 29.18 370 PHE B O 1
ATOM 6075 N N . ASN B 1 323 ? 36.121 -20.582 -53.875 1.00 29.44 371 ASN B N 1
ATOM 6076 C CA . ASN B 1 323 ? 36.737 -19.277 -53.549 1.00 30.09 371 ASN B CA 1
ATOM 6077 C C . ASN B 1 323 ? 36.791 -18.456 -54.840 1.00 30.88 371 ASN B C 1
ATOM 6078 O O . ASN B 1 323 ? 37.823 -18.563 -55.593 1.00 32.21 371 ASN B O 1
ATOM 6083 N N . SER B 1 324 ? 35.754 -17.643 -55.069 1.00 31.11 372 SER B N 1
ATOM 6084 C CA . SER B 1 324 ? 35.608 -16.767 -56.272 1.00 32.98 372 SER B CA 1
ATOM 6085 C C . SER B 1 324 ? 36.432 -15.470 -56.142 1.00 33.72 372 SER B C 1
ATOM 6086 O O . SER B 1 324 ? 36.386 -14.625 -57.087 1.00 35.97 372 SER B O 1
ATOM 6089 N N . GLU B 1 325 ? 37.255 -15.337 -55.097 1.00 33.91 373 GLU B N 1
ATOM 6090 C CA . GLU B 1 325 ? 38.271 -14.245 -54.966 1.00 35.29 373 GLU B CA 1
ATOM 6091 C C . GLU B 1 325 ? 39.613 -14.696 -55.560 1.00 36.52 373 GLU B C 1
ATOM 6092 O O . GLU B 1 325 ? 39.928 -15.901 -55.466 1.00 35.78 373 GLU B O 1
ATOM 6098 N N . PHE B 1 326 ? 40.414 -13.778 -56.138 1.00 38.78 374 PHE B N 1
ATOM 6099 C CA . PHE B 1 326 ? 41.778 -14.108 -56.640 1.00 40.70 374 PHE B CA 1
ATOM 6100 C C . PHE B 1 326 ? 42.812 -13.867 -55.531 1.00 41.46 374 PHE B C 1
ATOM 6101 O O . PHE B 1 326 ? 43.970 -13.567 -55.845 1.00 42.44 374 PHE B O 1
ATOM 6109 N N . HIS B 1 327 ? 42.408 -14.062 -54.265 1.00 41.10 375 HIS B N 1
ATOM 6110 C CA . HIS B 1 327 ? 43.272 -13.987 -53.058 1.00 42.77 375 HIS B CA 1
ATOM 6111 C C . HIS B 1 327 ? 43.224 -15.322 -52.312 1.00 40.45 375 HIS B C 1
ATOM 6112 O O . HIS B 1 327 ? 42.189 -16.025 -52.407 1.00 37.65 375 HIS B O 1
ATOM 6119 N N . GLN B 1 328 ? 44.295 -15.629 -51.581 1.00 40.49 376 GLN B N 1
ATOM 6120 C CA . GLN B 1 328 ? 44.290 -16.610 -50.470 1.00 39.99 376 GLN B CA 1
ATOM 6121 C C . GLN B 1 328 ? 43.370 -16.042 -49.383 1.00 37.85 376 GLN B C 1
ATOM 6122 O O . GLN B 1 328 ? 43.611 -14.884 -48.954 1.00 38.65 376 GLN B O 1
ATOM 6128 N N . VAL B 1 329 ? 42.346 -16.792 -48.951 1.00 35.18 377 VAL B N 1
ATOM 6129 C CA . VAL B 1 329 ? 41.339 -16.283 -47.981 1.00 33.33 377 VAL B CA 1
ATOM 6130 C C . VAL B 1 329 ? 41.074 -17.357 -46.928 1.00 31.60 377 VAL B C 1
ATOM 6131 O O . VAL B 1 329 ? 40.840 -18.541 -47.303 1.00 29.89 377 VAL B O 1
ATOM 6135 N N . ARG B 1 330 ? 41.057 -16.934 -45.660 1.00 31.19 378 ARG B N 1
ATOM 6136 C CA . ARG B 1 330 ? 40.513 -17.725 -44.531 1.00 30.34 378 ARG B CA 1
ATOM 6137 C C . ARG B 1 330 ? 38.989 -17.567 -44.502 1.00 28.61 378 ARG B C 1
ATOM 6138 O O . ARG B 1 330 ? 38.509 -16.406 -44.407 1.00 28.58 378 ARG B O 1
ATOM 6146 N N . TYR B 1 331 ? 38.260 -18.682 -44.585 1.00 27.16 379 TYR B N 1
ATOM 6147 C CA . TYR B 1 331 ? 36.790 -18.724 -44.414 1.00 26.12 379 TYR B CA 1
ATOM 6148 C C . TYR B 1 331 ? 36.460 -19.532 -43.158 1.00 25.47 379 TYR B C 1
ATOM 6149 O O . TYR B 1 331 ? 37.042 -20.630 -42.947 1.00 25.64 379 TYR B O 1
ATOM 6158 N N . ALA B 1 332 ? 35.539 -19.010 -42.346 1.00 24.95 380 ALA B N 1
ATOM 6159 C CA . ALA B 1 332 ? 34.974 -19.717 -41.187 1.00 24.45 380 ALA B CA 1
ATOM 6160 C C . ALA B 1 332 ? 33.454 -19.624 -41.291 1.00 23.31 380 ALA B C 1
ATOM 6161 O O . ALA B 1 332 ? 32.931 -18.481 -41.432 1.00 23.59 380 ALA B O 1
ATOM 6163 N N . ARG B 1 333 ? 32.780 -20.775 -41.276 1.00 22.83 381 ARG B N 1
ATOM 6164 C CA . ARG B 1 333 ? 31.322 -20.872 -41.505 1.00 22.09 381 ARG B CA 1
ATOM 6165 C C . ARG B 1 333 ? 30.622 -21.321 -40.220 1.00 21.48 381 ARG B C 1
ATOM 6166 O O . ARG B 1 333 ? 31.083 -22.315 -39.568 1.00 21.08 381 ARG B O 1
ATOM 6174 N N . PHE B 1 334 ? 29.550 -20.609 -39.873 1.00 20.81 382 PHE B N 1
ATOM 6175 C CA . PHE B 1 334 ? 28.810 -20.785 -38.603 1.00 21.17 382 PHE B CA 1
ATOM 6176 C C . PHE B 1 334 ? 27.327 -20.986 -38.892 1.00 20.66 382 PHE B C 1
ATOM 6177 O O . PHE B 1 334 ? 26.760 -20.341 -39.834 1.00 20.69 382 PHE B O 1
ATOM 6185 N N . VAL B 1 335 ? 26.691 -21.830 -38.074 1.00 20.55 383 VAL B N 1
ATOM 6186 C CA . VAL B 1 335 ? 25.207 -21.901 -38.027 1.00 20.68 383 VAL B CA 1
ATOM 6187 C C . VAL B 1 335 ? 24.777 -21.524 -36.616 1.00 20.93 383 VAL B C 1
ATOM 6188 O O . VAL B 1 335 ? 25.596 -21.678 -35.624 1.00 21.13 383 VAL B O 1
ATOM 6192 N N . LYS B 1 336 ? 23.540 -21.069 -36.496 1.00 21.68 384 LYS B N 1
ATOM 6193 C CA . LYS B 1 336 ? 23.002 -20.751 -35.152 1.00 21.39 384 LYS B CA 1
ATOM 6194 C C . LYS B 1 336 ? 22.715 -22.059 -34.408 1.00 20.27 384 LYS B C 1
ATOM 6195 O O . LYS B 1 336 ? 22.049 -23.006 -34.975 1.00 18.88 384 LYS B O 1
ATOM 6201 N N . ALA B 1 337 ? 23.139 -22.126 -33.138 1.00 19.22 385 ALA B N 1
ATOM 6202 C CA . ALA B 1 337 ? 22.871 -23.266 -32.243 1.00 19.25 385 ALA B CA 1
ATOM 6203 C C . ALA B 1 337 ? 21.920 -22.823 -31.137 1.00 18.90 385 ALA B C 1
ATOM 6204 O O . ALA B 1 337 ? 22.091 -21.673 -30.568 1.00 20.46 385 ALA B O 1
ATOM 6206 N N . TYR B 1 338 ? 21.002 -23.729 -30.807 1.00 18.34 386 TYR B N 1
ATOM 6207 C CA . TYR B 1 338 ? 20.049 -23.618 -29.677 1.00 18.55 386 TYR B CA 1
ATOM 6208 C C . TYR B 1 338 ? 20.512 -24.633 -28.642 1.00 18.60 386 TYR B C 1
ATOM 6209 O O . TYR B 1 338 ? 20.571 -25.860 -28.950 1.00 18.08 386 TYR B O 1
ATOM 6218 N N . GLU B 1 339 ? 20.850 -24.168 -27.431 1.00 18.43 387 GLU B N 1
ATOM 6219 C CA . GLU B 1 339 ? 21.435 -25.031 -26.382 1.00 19.32 387 GLU B CA 1
ATOM 6220 C C . GLU B 1 339 ? 20.512 -24.996 -25.168 1.00 18.99 387 GLU B C 1
ATOM 6221 O O . GLU B 1 339 ? 20.294 -23.861 -24.603 1.00 19.64 387 GLU B O 1
ATOM 6227 N N . TYR B 1 340 ? 19.957 -26.152 -24.816 1.00 17.67 388 TYR B N 1
ATOM 6228 C CA . TYR B 1 340 ? 19.034 -26.294 -23.659 1.00 17.72 388 TYR B CA 1
ATOM 6229 C C . TYR B 1 340 ? 19.818 -26.947 -22.529 1.00 17.63 388 TYR B C 1
ATOM 6230 O O . TYR B 1 340 ? 20.417 -28.046 -22.723 1.00 18.66 388 TYR B O 1
ATOM 6239 N N . ARG B 1 341 ? 19.884 -26.275 -21.380 1.00 18.86 389 ARG B N 1
ATOM 6240 C CA . ARG B 1 341 ? 20.754 -26.701 -20.253 1.00 20.69 389 ARG B CA 1
ATOM 6241 C C . ARG B 1 341 ? 19.884 -26.821 -19.000 1.00 19.83 389 ARG B C 1
ATOM 6242 O O . ARG B 1 341 ? 19.088 -25.860 -18.704 1.00 20.05 389 ARG B O 1
ATOM 6250 N N . LEU B 1 342 ? 20.016 -27.932 -18.276 1.00 19.51 390 LEU B N 1
ATOM 6251 C CA . LEU B 1 342 ? 19.243 -28.142 -17.025 1.00 19.01 390 LEU B CA 1
ATOM 6252 C C . LEU B 1 342 ? 20.194 -28.136 -15.831 1.00 19.17 390 LEU B C 1
ATOM 6253 O O . LEU B 1 342 ? 21.248 -28.876 -15.849 1.00 19.42 390 LEU B O 1
ATOM 6258 N N . THR B 1 343 ? 19.875 -27.294 -14.843 1.00 19.12 391 THR B N 1
ATOM 6259 C CA . THR B 1 343 ? 20.659 -27.193 -13.593 1.00 20.24 391 THR B CA 1
ATOM 6260 C C . THR B 1 343 ? 19.760 -27.430 -12.386 1.00 20.15 391 THR B C 1
ATOM 6261 O O . THR B 1 343 ? 18.498 -27.181 -12.424 1.00 19.71 391 THR B O 1
ATOM 6265 N N . ARG B 1 344 ? 20.388 -27.908 -11.316 1.00 20.89 392 ARG B N 1
ATOM 6266 C CA . ARG B 1 344 ? 19.751 -28.002 -9.988 1.00 21.86 392 ARG B CA 1
ATOM 6267 C C . ARG B 1 344 ? 19.747 -26.612 -9.342 1.00 22.85 392 ARG B C 1
ATOM 6268 O O . ARG B 1 344 ? 20.476 -25.697 -9.829 1.00 23.01 392 ARG B O 1
ATOM 6276 N N . ALA B 1 345 ? 19.069 -26.492 -8.204 1.00 23.78 393 ALA B N 1
ATOM 6277 C CA . ALA B 1 345 ? 19.016 -25.252 -7.394 1.00 25.44 393 ALA B CA 1
ATOM 6278 C C . ALA B 1 345 ? 20.410 -24.773 -7.007 1.00 27.69 393 ALA B C 1
ATOM 6279 O O . ALA B 1 345 ? 20.595 -23.528 -6.846 1.00 30.60 393 ALA B O 1
ATOM 6281 N N . ASP B 1 346 ? 21.382 -25.673 -6.814 1.00 28.10 394 ASP B N 1
ATOM 6282 C CA . ASP B 1 346 ? 22.764 -25.288 -6.419 1.00 29.53 394 ASP B CA 1
ATOM 6283 C C . ASP B 1 346 ? 23.575 -24.834 -7.647 1.00 29.46 394 ASP B C 1
ATOM 6284 O O . ASP B 1 346 ? 24.764 -24.491 -7.475 1.00 31.85 394 ASP B O 1
ATOM 6289 N N . GLY B 1 347 ? 22.993 -24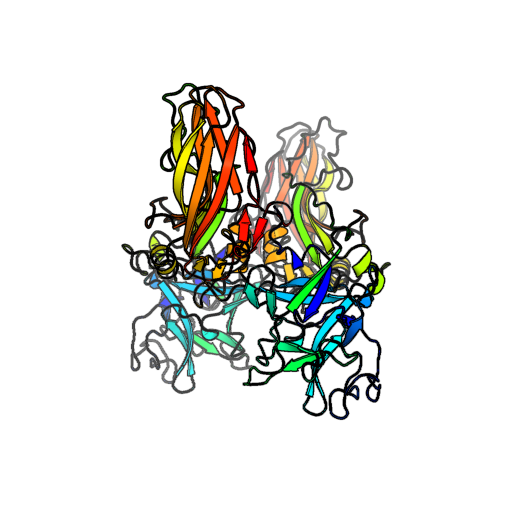.838 -8.855 1.00 27.69 395 GLY B N 1
ATOM 6290 C CA . GLY B 1 347 ? 23.674 -24.414 -10.087 1.00 27.40 395 GLY B CA 1
ATOM 6291 C C . GLY B 1 347 ? 24.402 -25.561 -10.779 1.00 27.39 395 GLY B C 1
ATOM 6292 O O . GLY B 1 347 ? 24.964 -25.315 -11.892 1.00 27.48 395 GLY B O 1
ATOM 6293 N N . SER B 1 348 ? 24.421 -26.774 -10.192 1.00 27.07 396 SER B N 1
ATOM 6294 C CA . SER B 1 348 ? 25.134 -27.936 -10.795 1.00 26.61 396 SER B CA 1
ATOM 6295 C C . SER B 1 348 ? 24.373 -28.418 -12.035 1.00 25.87 396 SER B C 1
ATOM 6296 O O . SER B 1 348 ? 23.106 -28.429 -12.056 1.00 24.47 396 SER B O 1
ATOM 6299 N N . GLN B 1 349 ? 25.113 -28.805 -13.058 1.00 26.72 397 GLN B N 1
ATOM 6300 C CA . GLN B 1 349 ? 24.521 -29.271 -14.330 1.00 26.89 397 GLN B CA 1
ATOM 6301 C C . GLN B 1 349 ? 24.076 -30.727 -14.166 1.00 26.86 397 GLN B C 1
ATOM 6302 O O . GLN B 1 349 ? 24.845 -31.536 -13.534 1.00 28.27 397 GLN B O 1
ATOM 6308 N N . VAL B 1 350 ? 22.899 -31.080 -14.682 1.00 25.02 398 VAL B N 1
ATOM 6309 C CA . VAL B 1 350 ? 22.330 -32.448 -14.510 1.00 25.93 398 VAL B CA 1
ATOM 6310 C C . VAL B 1 350 ? 22.889 -33.389 -15.585 1.00 27.68 398 VAL B C 1
ATOM 6311 O O . VAL B 1 350 ? 23.117 -34.586 -15.296 1.00 29.01 398 VAL B O 1
ATOM 6315 N N . GLY B 1 351 ? 23.135 -32.883 -16.785 1.00 27.28 399 GLY B N 1
ATOM 6316 C CA . GLY B 1 351 ? 23.808 -33.693 -17.810 1.00 28.00 399 GLY B CA 1
ATOM 6317 C C . GLY B 1 351 ? 24.408 -32.813 -18.861 1.00 27.85 399 GLY B C 1
ATOM 6318 O O . GLY B 1 351 ? 24.416 -31.563 -18.675 1.00 27.52 399 GLY B O 1
ATOM 6319 N N . THR B 1 352 ? 24.802 -33.425 -19.978 1.00 27.95 400 THR B N 1
ATOM 6320 C CA . THR B 1 352 ? 25.263 -32.701 -21.175 1.00 27.40 400 THR B CA 1
ATOM 6321 C C . THR B 1 352 ? 24.090 -31.891 -21.728 1.00 24.57 400 THR B C 1
ATOM 6322 O O . THR B 1 352 ? 22.964 -32.400 -21.819 1.00 23.45 400 THR B O 1
ATOM 6326 N N . PRO B 1 353 ? 24.296 -30.604 -22.104 1.00 23.28 401 PRO B N 1
ATOM 6327 C CA . PRO B 1 353 ? 23.235 -29.819 -22.730 1.00 22.49 401 PRO B CA 1
ATOM 6328 C C . PRO B 1 353 ? 22.764 -30.476 -24.033 1.00 21.16 401 PRO B C 1
ATOM 6329 O O . PRO B 1 353 ? 23.595 -31.199 -24.727 1.00 21.84 401 PRO B O 1
ATOM 6333 N N . TRP B 1 354 ? 21.498 -30.214 -24.369 1.00 19.31 402 TRP B N 1
ATOM 6334 C CA . TRP B 1 354 ? 20.866 -30.656 -25.638 1.00 18.87 402 TRP B CA 1
ATOM 6335 C C . TRP B 1 354 ? 21.013 -29.543 -26.668 1.00 17.94 402 TRP B C 1
ATOM 6336 O O . TRP B 1 354 ? 20.533 -28.386 -26.396 1.00 19.05 402 TRP B O 1
ATOM 6347 N N . VAL B 1 355 ? 21.632 -29.841 -27.822 1.00 18.33 403 VAL B N 1
ATOM 6348 C CA . VAL B 1 355 ? 21.976 -28.770 -28.792 1.00 18.27 403 VAL B CA 1
ATOM 6349 C C . VAL B 1 355 ? 21.305 -29.072 -30.133 1.00 17.23 403 VAL B C 1
ATOM 6350 O O . VAL B 1 355 ? 21.447 -30.246 -30.629 1.00 17.72 403 VAL B O 1
ATOM 6354 N N . VAL B 1 356 ? 20.577 -28.090 -30.659 1.00 17.39 404 VAL B N 1
ATOM 6355 C CA . VAL B 1 356 ? 20.054 -28.142 -32.062 1.00 17.66 404 VAL B CA 1
ATOM 6356 C C . VAL B 1 356 ? 20.876 -27.173 -32.911 1.00 17.97 404 VAL B C 1
ATOM 6357 O O . VAL B 1 356 ? 20.878 -25.920 -32.634 1.00 17.82 404 VAL B O 1
ATOM 6361 N N . LEU B 1 357 ? 21.530 -27.696 -33.967 1.00 17.67 405 LEU B N 1
ATOM 6362 C CA . LEU B 1 357 ? 22.196 -26.816 -34.951 1.00 18.70 405 LEU B CA 1
ATOM 6363 C C . LEU B 1 357 ? 21.170 -26.480 -36.032 1.00 18.01 405 LEU B C 1
ATOM 6364 O O . LEU B 1 357 ? 20.607 -27.442 -36.649 1.00 17.69 405 LEU B O 1
ATOM 6369 N N . ASP B 1 358 ? 20.901 -25.191 -36.229 1.00 18.33 406 ASP B N 1
ATOM 6370 C CA . ASP B 1 358 ? 19.887 -24.725 -37.201 1.00 18.50 406 ASP B CA 1
ATOM 6371 C C . ASP B 1 358 ? 20.574 -24.420 -38.536 1.00 19.17 406 ASP B C 1
ATOM 6372 O O . ASP B 1 358 ? 21.239 -23.343 -38.663 1.00 19.51 406 ASP B O 1
ATOM 6377 N N A ARG B 1 359 ? 20.386 -25.299 -39.523 0.50 19.10 407 ARG B N 1
ATOM 6378 N N B ARG B 1 359 ? 20.406 -25.290 -39.533 0.50 19.82 407 ARG B N 1
ATOM 6379 C CA A ARG B 1 359 ? 20.979 -25.135 -40.876 0.50 19.76 407 ARG B CA 1
ATOM 6380 C CA B ARG B 1 359 ? 21.034 -25.091 -40.866 0.50 20.91 407 ARG B CA 1
ATOM 6381 C C A ARG B 1 359 ? 20.403 -23.894 -41.577 0.50 20.23 407 ARG B C 1
ATOM 6382 C C B ARG B 1 359 ? 20.416 -23.878 -41.580 0.50 20.90 407 ARG B C 1
ATOM 6383 O O A ARG B 1 359 ? 21.018 -23.457 -42.598 0.50 20.43 407 ARG B O 1
ATOM 6384 O O B ARG B 1 359 ? 21.028 -23.433 -42.603 0.50 21.00 407 ARG B O 1
ATOM 6399 N N . LYS B 1 360 ? 19.278 -23.355 -41.092 1.00 20.20 408 LYS B N 1
ATOM 6400 C CA . LYS B 1 360 ? 18.517 -22.275 -41.796 1.00 22.38 408 LYS B CA 1
ATOM 6401 C C . LYS B 1 360 ? 19.040 -20.879 -41.462 1.00 22.27 408 LYS B C 1
ATOM 6402 O O . LYS B 1 360 ? 18.545 -19.885 -42.095 1.00 24.50 408 LYS B O 1
ATOM 6408 N N . GLU B 1 361 ? 19.990 -20.754 -40.528 1.00 22.10 409 GLU B N 1
ATOM 6409 C CA . GLU B 1 361 ? 20.488 -19.417 -40.123 1.00 22.70 409 GLU B CA 1
ATOM 6410 C C . GLU B 1 361 ? 22.010 -19.496 -40.043 1.00 22.24 409 GLU B C 1
ATOM 6411 O O . GLU B 1 361 ? 22.537 -20.271 -39.190 1.00 20.95 409 GLU B O 1
ATOM 6417 N N . MET B 1 362 ? 22.691 -18.802 -40.953 1.00 22.62 410 MET B N 1
ATOM 6418 C CA . MET B 1 362 ? 24.142 -19.037 -41.169 1.00 22.95 410 MET B CA 1
ATOM 6419 C C . MET B 1 362 ? 24.892 -17.714 -41.320 1.00 23.80 410 MET B C 1
ATOM 6420 O O . MET B 1 362 ? 24.349 -16.710 -41.917 1.00 24.68 410 MET B O 1
ATOM 6425 N N . ASP B 1 363 ? 26.116 -17.697 -40.783 1.00 23.85 411 ASP B N 1
ATOM 6426 C CA . ASP B 1 363 ? 27.019 -16.531 -40.851 1.00 23.91 411 ASP B CA 1
ATOM 6427 C C . ASP B 1 363 ? 28.398 -16.987 -41.344 1.00 24.16 411 ASP B C 1
ATOM 6428 O O . ASP B 1 363 ? 28.699 -18.210 -41.359 1.00 22.86 411 ASP B O 1
ATOM 6433 N N . LEU B 1 364 ? 29.189 -16.009 -41.766 1.00 24.70 412 LEU B N 1
ATOM 6434 C CA . LEU B 1 364 ? 30.528 -16.221 -42.355 1.00 25.29 412 LEU B CA 1
ATOM 6435 C C . LEU B 1 364 ? 31.453 -15.169 -41.769 1.00 26.53 412 LEU B C 1
ATOM 6436 O O . LEU B 1 364 ? 31.043 -13.957 -41.654 1.00 26.84 412 LEU B O 1
ATOM 6441 N N . ARG B 1 365 ? 32.682 -15.600 -41.487 1.00 27.23 413 ARG B N 1
ATOM 6442 C CA . ARG B 1 365 ? 33.803 -14.684 -41.193 1.00 28.47 413 ARG B CA 1
ATOM 6443 C C . ARG B 1 365 ? 34.945 -14.968 -42.162 1.00 28.71 413 ARG B C 1
ATOM 6444 O O . ARG B 1 365 ? 35.204 -16.174 -42.454 1.00 28.07 413 ARG B O 1
ATOM 6452 N N . THR B 1 366 ? 35.608 -13.910 -42.634 1.00 29.49 414 THR B N 1
ATOM 6453 C CA . THR B 1 366 ? 36.729 -14.013 -43.597 1.00 30.11 414 THR B CA 1
ATOM 6454 C C . THR B 1 366 ? 37.938 -13.204 -43.129 1.00 31.66 414 THR B C 1
ATOM 6455 O O . THR B 1 366 ? 37.788 -12.179 -42.398 1.00 32.46 414 THR B O 1
ATOM 6459 N N . TYR B 1 367 ? 39.116 -13.651 -43.558 1.00 32.38 415 TYR B N 1
ATOM 6460 C CA . TYR B 1 367 ? 40.340 -12.825 -43.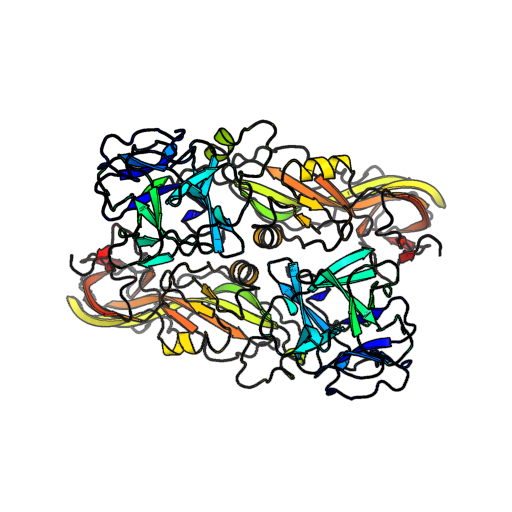560 1.00 34.81 415 TYR B CA 1
ATOM 6461 C C . TYR B 1 367 ? 41.068 -13.036 -44.880 1.00 35.23 415 TYR B C 1
ATOM 6462 O O . TYR B 1 367 ? 41.353 -14.173 -45.241 1.00 35.02 415 TYR B O 1
ATOM 6471 N N . PRO B 1 368 ? 41.366 -11.970 -45.655 1.00 36.68 416 PRO B N 1
ATOM 6472 C CA . PRO B 1 368 ? 40.988 -10.597 -45.320 1.00 37.36 416 PRO B CA 1
ATOM 6473 C C . PRO B 1 368 ? 39.481 -10.356 -45.167 1.00 36.28 416 PRO B C 1
ATOM 6474 O O . PRO B 1 368 ? 38.685 -11.183 -45.601 1.00 34.42 416 PRO B O 1
ATOM 6478 N N . HIS B 1 369 ? 39.123 -9.207 -44.599 1.00 37.46 417 HIS B N 1
ATOM 6479 C CA . HIS B 1 369 ? 37.712 -8.801 -44.376 1.00 37.28 417 HIS B CA 1
ATOM 6480 C C . HIS B 1 369 ? 36.997 -8.577 -45.722 1.00 37.38 417 HIS B C 1
ATOM 6481 O O . HIS B 1 369 ? 37.688 -8.248 -46.728 1.00 37.83 417 HIS B O 1
ATOM 6488 N N . ASN B 1 370 ? 35.665 -8.754 -45.716 1.00 37.25 418 ASN B N 1
ATOM 6489 C CA . ASN B 1 370 ? 34.704 -8.401 -46.802 1.00 38.04 418 ASN B CA 1
ATOM 6490 C C . ASN B 1 370 ? 34.949 -9.263 -48.040 1.00 37.32 418 ASN B C 1
ATOM 6491 O O . ASN B 1 370 ? 34.698 -8.775 -49.167 1.00 38.74 418 ASN B O 1
ATOM 6496 N N . MET B 1 371 ? 35.431 -10.490 -47.859 1.00 35.88 419 MET B N 1
ATOM 6497 C CA . MET B 1 371 ? 35.519 -11.481 -48.956 1.00 35.23 419 MET B CA 1
ATOM 6498 C C . MET B 1 371 ? 34.206 -12.267 -49.022 1.00 33.67 419 MET B C 1
ATOM 6499 O O . MET B 1 371 ? 33.418 -12.268 -48.026 1.00 33.15 419 MET B O 1
ATOM 6504 N N . ALA B 1 372 ? 33.955 -12.897 -50.168 1.00 33.36 420 ALA B N 1
ATOM 6505 C CA . ALA B 1 372 ? 32.736 -13.702 -50.419 1.00 32.61 420 ALA B CA 1
ATOM 6506 C C . ALA B 1 372 ? 33.114 -15.036 -51.066 1.00 32.27 420 ALA B C 1
ATOM 6507 O O . ALA B 1 372 ? 33.892 -15.051 -52.068 1.00 33.86 420 ALA B O 1
ATOM 6509 N N . ILE B 1 373 ? 32.592 -16.122 -50.499 1.00 30.95 421 ILE B N 1
ATOM 6510 C CA . ILE B 1 373 ? 32.732 -17.492 -51.058 1.00 30.71 421 ILE B CA 1
ATOM 6511 C C . ILE B 1 373 ? 31.451 -17.816 -51.838 1.00 30.33 421 ILE B C 1
ATOM 6512 O O . ILE B 1 373 ? 30.373 -17.314 -51.461 1.00 30.27 421 ILE B O 1
ATOM 6517 N N . THR B 1 374 ? 31.548 -18.616 -52.891 1.00 30.10 422 THR B N 1
ATOM 6518 C CA . THR B 1 374 ? 30.362 -19.072 -53.654 1.00 30.41 422 THR B CA 1
ATOM 6519 C C . THR B 1 374 ? 29.954 -20.470 -53.174 1.00 30.03 422 THR B C 1
ATOM 6520 O O . THR B 1 374 ? 30.788 -21.413 -53.205 1.00 29.70 422 THR B O 1
ATOM 6524 N N . LEU B 1 375 ? 28.704 -20.601 -52.759 1.00 29.69 423 LEU B N 1
ATOM 6525 C CA . LEU B 1 375 ? 28.064 -21.915 -52.530 1.00 30.02 423 LEU B CA 1
ATOM 6526 C C . LEU B 1 375 ? 27.597 -22.428 -53.891 1.00 30.88 423 LEU B C 1
ATOM 6527 O O . LEU B 1 375 ? 26.578 -21.884 -54.403 1.00 31.61 423 LEU B O 1
ATOM 6532 N N . GLU B 1 376 ? 28.364 -23.327 -54.514 1.00 32.26 424 GLU B N 1
ATOM 6533 C CA . GLU B 1 376 ? 28.074 -23.800 -55.897 1.00 34.98 424 GLU B CA 1
ATOM 6534 C C . GLU B 1 376 ? 26.878 -24.746 -55.890 1.00 34.03 424 GLU B C 1
ATOM 6535 O O . GLU B 1 376 ? 26.124 -24.790 -56.888 1.00 33.53 424 GLU B O 1
ATOM 6541 N N . ASN B 1 377 ? 26.784 -25.589 -54.863 1.00 33.14 425 ASN B N 1
ATOM 6542 C CA . ASN B 1 377 ? 25.860 -26.744 -54.914 1.00 33.68 425 ASN B CA 1
ATOM 6543 C C . ASN B 1 377 ? 25.665 -27.285 -53.505 1.00 30.93 425 ASN B C 1
ATOM 6544 O O . ASN B 1 377 ? 26.632 -27.242 -52.692 1.00 28.29 425 ASN B O 1
ATOM 6549 N N . VAL B 1 378 ? 24.439 -27.729 -53.238 1.00 30.52 426 VAL B N 1
ATOM 6550 C CA . VAL B 1 378 ? 24.045 -28.423 -51.979 1.00 30.02 426 VAL B CA 1
ATOM 6551 C C . VAL B 1 378 ? 23.269 -29.686 -52.356 1.00 30.49 426 VAL B C 1
ATOM 6552 O O . VAL B 1 378 ? 22.407 -29.631 -53.296 1.00 30.96 426 VAL B O 1
ATOM 6556 N N . LYS B 1 379 ? 23.569 -30.792 -51.688 1.00 29.04 427 LYS B N 1
ATOM 6557 C CA . LYS B 1 379 ? 22.852 -32.073 -51.887 1.00 30.08 427 LYS B CA 1
ATOM 6558 C C . LYS B 1 379 ? 22.606 -32.676 -50.504 1.00 27.41 427 LYS B C 1
ATOM 6559 O O . LYS B 1 379 ? 23.530 -32.599 -49.611 1.00 25.78 427 LYS B O 1
ATOM 6565 N N . ILE B 1 380 ? 21.422 -33.237 -50.302 1.00 26.44 428 ILE B N 1
ATOM 6566 C CA . ILE B 1 380 ? 21.158 -33.983 -49.038 1.00 26.07 428 ILE B CA 1
ATOM 6567 C C . ILE B 1 380 ? 21.797 -35.364 -49.168 1.00 26.89 428 ILE B C 1
ATOM 6568 O O . ILE B 1 380 ? 21.497 -36.086 -50.135 1.00 28.90 428 ILE B O 1
ATOM 6573 N N . ASP B 1 381 ? 22.682 -35.719 -48.238 1.00 26.84 429 ASP B N 1
ATOM 6574 C CA . ASP B 1 381 ? 23.290 -37.071 -48.204 1.00 28.26 429 ASP B CA 1
ATOM 6575 C C . ASP B 1 381 ? 22.324 -38.013 -47.502 1.00 27.94 429 ASP B C 1
ATOM 6576 O O . ASP B 1 381 ? 22.050 -39.135 -48.022 1.00 29.25 429 ASP B O 1
ATOM 6581 N N . ASN B 1 382 ? 21.816 -37.577 -46.355 1.00 26.65 430 ASN B N 1
ATOM 6582 C CA . ASN B 1 382 ? 20.781 -38.351 -45.629 1.00 27.63 430 ASN B CA 1
ATOM 6583 C C . ASN B 1 382 ? 20.106 -37.465 -44.599 1.00 24.83 430 ASN B C 1
ATOM 6584 O O . ASN B 1 382 ? 20.705 -36.425 -44.141 1.00 23.31 430 ASN B O 1
ATOM 6589 N N . ALA B 1 383 ? 18.883 -37.849 -44.249 1.00 24.40 431 ALA B N 1
ATOM 6590 C CA . ALA B 1 383 ? 18.109 -37.192 -43.181 1.00 23.33 431 ALA B CA 1
ATOM 6591 C C . ALA B 1 383 ? 17.377 -38.263 -42.379 1.00 23.56 431 ALA B C 1
ATOM 6592 O O . ALA B 1 383 ? 17.027 -39.359 -42.938 1.00 24.14 431 ALA B O 1
ATOM 6594 N N . ASP B 1 384 ? 17.153 -37.974 -41.099 1.00 22.99 432 ASP B N 1
ATOM 6595 C CA . ASP B 1 384 ? 16.445 -38.921 -40.211 1.00 24.23 432 ASP B CA 1
ATOM 6596 C C . ASP B 1 384 ? 14.953 -38.941 -40.536 1.00 24.45 432 ASP B C 1
ATOM 6597 O O . ASP B 1 384 ? 14.308 -39.947 -40.180 1.00 26.00 432 ASP B O 1
ATOM 6602 N N . ASN B 1 385 ? 14.408 -37.877 -41.133 1.00 23.41 433 ASN B N 1
ATOM 6603 C CA . ASN B 1 385 ? 12.959 -37.826 -41.462 1.00 24.11 433 ASN B CA 1
ATOM 6604 C C . ASN B 1 385 ? 12.742 -36.921 -42.676 1.00 24.03 433 ASN B C 1
ATOM 6605 O O . ASN B 1 385 ? 13.740 -36.286 -43.176 1.00 24.16 433 ASN B O 1
ATOM 6610 N N . SER B 1 386 ? 11.508 -36.893 -43.180 1.00 24.74 434 SER B N 1
ATOM 6611 C CA . SER B 1 386 ? 11.144 -36.138 -44.402 1.00 25.87 434 SER B CA 1
ATOM 6612 C C . SER B 1 386 ? 10.376 -34.848 -44.070 1.00 25.79 434 SER B C 1
ATOM 6613 O O . SER B 1 386 ? 9.667 -34.314 -44.955 1.00 27.37 434 SER B O 1
ATOM 6616 N N . TYR B 1 387 ? 10.488 -34.318 -42.860 1.00 25.23 435 TYR B N 1
ATOM 6617 C CA . TYR B 1 387 ? 9.665 -33.156 -42.429 1.00 25.94 435 TYR B CA 1
ATOM 6618 C C . TYR B 1 387 ? 10.069 -31.900 -43.211 1.00 26.30 435 TYR B C 1
ATOM 6619 O O . TYR B 1 387 ? 9.151 -31.208 -43.724 1.00 28.48 435 TYR B O 1
ATOM 6628 N N . ASP B 1 388 ? 11.367 -31.637 -43.311 1.00 26.67 436 ASP B N 1
ATOM 6629 C CA A ASP B 1 388 ? 11.899 -30.428 -44.009 0.50 27.67 436 ASP B CA 1
ATOM 6630 C CA B ASP B 1 388 ? 11.984 -30.426 -43.929 0.50 28.11 436 ASP B CA 1
ATOM 6631 C C . ASP B 1 388 ? 13.028 -30.885 -44.940 1.00 28.39 436 ASP B C 1
ATOM 6632 O O . ASP B 1 388 ? 14.153 -31.196 -44.464 1.00 30.41 436 ASP B O 1
ATOM 6641 N N . LEU B 1 389 ? 12.719 -30.917 -46.233 1.00 27.68 437 LEU B N 1
ATOM 6642 C CA . LEU B 1 389 ? 13.721 -31.347 -47.237 1.00 28.03 437 LEU B CA 1
ATOM 6643 C C . LEU B 1 389 ? 13.996 -30.209 -48.220 1.00 28.03 437 LEU B C 1
ATOM 6644 O O . LEU B 1 389 ? 14.267 -30.497 -49.413 1.00 29.56 437 LEU B O 1
ATOM 6649 N N . SER B 1 390 ? 13.980 -28.981 -47.707 1.00 27.18 438 SER B N 1
ATOM 6650 C CA . SER B 1 390 ? 14.396 -27.776 -48.464 1.00 28.93 438 SER B CA 1
ATOM 6651 C C . SER B 1 390 ? 15.925 -27.740 -48.536 1.00 27.30 438 SER B C 1
ATOM 6652 O O . SER B 1 390 ? 16.617 -28.194 -47.543 1.00 26.94 438 SER B O 1
ATOM 6655 N N . ILE B 1 391 ? 16.452 -27.191 -49.641 1.00 28.17 439 ILE B N 1
ATOM 6656 C CA . ILE B 1 391 ? 17.899 -26.885 -49.775 1.00 27.53 439 ILE B CA 1
ATOM 6657 C C . ILE B 1 391 ? 18.034 -25.454 -50.294 1.00 27.66 439 ILE B C 1
ATOM 6658 O O . ILE B 1 391 ? 17.062 -24.920 -50.928 1.00 28.06 439 ILE B O 1
ATOM 6663 N N . TRP B 1 392 ? 19.221 -24.885 -50.116 1.00 26.63 440 TRP B N 1
ATOM 6664 C CA . TRP B 1 392 ? 19.580 -23.567 -50.701 1.00 27.09 440 TRP B CA 1
ATOM 6665 C C . TRP B 1 392 ? 19.460 -23.603 -52.227 1.00 28.88 440 TRP B C 1
ATOM 6666 O O . TRP B 1 392 ? 19.944 -24.572 -52.896 1.00 28.38 440 TRP B O 1
ATOM 6677 N N . LYS B 1 393 ? 18.878 -22.544 -52.780 1.00 31.78 441 LYS B N 1
ATOM 6678 C CA . LYS B 1 393 ? 18.977 -22.229 -54.226 1.00 34.91 441 LYS B CA 1
ATOM 6679 C C . LYS B 1 393 ? 20.412 -21.808 -54.514 1.00 34.96 441 LYS B C 1
ATOM 6680 O O . LYS B 1 393 ? 20.896 -20.873 -53.841 1.00 36.99 441 LYS B O 1
ATOM 6686 N N . THR B 1 394 ? 21.101 -22.503 -55.412 1.00 34.52 442 THR B N 1
ATOM 6687 C CA . THR B 1 394 ? 22.521 -22.226 -55.749 1.00 34.69 442 THR B CA 1
ATOM 6688 C C . THR B 1 394 ? 22.588 -21.815 -57.211 1.00 35.30 442 THR B C 1
ATOM 6689 O O . THR B 1 394 ? 21.679 -22.134 -57.981 1.00 36.14 442 THR B O 1
ATOM 6693 N N . PRO B 1 395 ? 23.641 -21.089 -57.655 1.00 35.08 443 PRO B N 1
ATOM 6694 C CA . PRO B 1 395 ? 24.710 -20.595 -56.779 1.00 34.40 443 PRO B CA 1
ATOM 6695 C C . PRO B 1 395 ? 24.282 -19.453 -55.848 1.00 34.51 443 PRO B C 1
ATOM 6696 O O . PRO B 1 395 ? 23.408 -18.698 -56.199 1.00 35.54 443 PRO B O 1
ATOM 6700 N N . LEU B 1 396 ? 24.905 -19.381 -54.669 1.00 34.74 444 LEU B N 1
ATOM 6701 C CA . LEU B 1 396 ? 24.615 -18.394 -53.599 1.00 35.75 444 LEU B CA 1
ATOM 6702 C C . LEU B 1 396 ? 25.946 -17.796 -53.119 1.00 36.95 444 LEU B C 1
ATOM 6703 O O . LEU B 1 396 ? 26.857 -18.590 -52.765 1.00 36.90 444 LEU B O 1
ATOM 6708 N N . LYS B 1 397 ? 26.062 -16.465 -53.122 1.00 37.61 445 LYS B N 1
ATOM 6709 C CA . LYS B 1 397 ? 27.248 -15.746 -52.582 1.00 39.23 445 LYS B CA 1
ATOM 6710 C C . LYS B 1 397 ? 27.106 -15.577 -51.071 1.00 38.02 445 LYS B C 1
ATOM 6711 O O . LYS B 1 397 ? 26.084 -15.005 -50.629 1.00 38.94 445 LYS B O 1
ATOM 6717 N N . LEU B 1 398 ? 28.065 -16.087 -50.296 1.00 35.01 446 LEU B N 1
ATOM 6718 C CA . LEU B 1 398 ? 28.115 -15.877 -48.826 1.00 34.21 446 LEU B CA 1
ATOM 6719 C C . LEU B 1 398 ? 29.200 -14.837 -48.554 1.00 34.40 446 LEU B C 1
ATOM 6720 O O . LEU B 1 398 ? 30.379 -15.070 -48.953 1.00 33.28 446 LEU B O 1
ATOM 6725 N N . LYS B 1 399 ? 28.798 -13.713 -47.958 1.00 34.62 447 LYS B N 1
ATOM 6726 C CA . LYS B 1 399 ? 29.673 -12.542 -47.734 1.00 35.92 447 LYS B CA 1
ATOM 6727 C C . LYS B 1 399 ? 29.999 -12.445 -46.240 1.00 33.35 447 LYS B C 1
ATOM 6728 O O . LYS B 1 399 ? 29.136 -12.769 -45.385 1.00 31.31 447 LYS B O 1
ATOM 6734 N N . ASP B 1 400 ? 31.235 -12.054 -45.947 1.00 33.39 448 ASP B N 1
ATOM 6735 C CA . ASP B 1 400 ? 31.741 -11.750 -44.588 1.00 33.08 448 ASP B CA 1
ATOM 6736 C C . ASP B 1 400 ? 30.707 -10.893 -43.860 1.00 33.38 448 ASP B C 1
ATOM 6737 O O . ASP B 1 400 ? 30.353 -9.826 -44.377 1.00 34.18 448 ASP B O 1
ATOM 6742 N N . GLY B 1 401 ? 30.242 -11.355 -42.705 1.00 32.94 449 GLY B N 1
ATOM 6743 C CA . GLY B 1 401 ? 29.439 -10.536 -41.786 1.00 34.32 449 GLY B CA 1
ATOM 6744 C C . GLY B 1 401 ? 27.949 -10.574 -42.096 1.00 35.19 449 GLY B C 1
ATOM 6745 O O . GLY B 1 401 ? 27.188 -9.999 -41.293 1.00 37.81 449 GLY B O 1
ATOM 6746 N N . LYS B 1 402 ? 27.516 -11.238 -43.171 1.00 34.95 450 LYS B N 1
ATOM 6747 C CA . LYS B 1 402 ? 26.082 -11.222 -43.565 1.00 36.10 450 LYS B CA 1
ATOM 6748 C C . LYS B 1 402 ? 25.402 -12.519 -43.130 1.00 33.24 450 LYS B C 1
ATOM 6749 O O . LYS B 1 402 ? 25.715 -13.615 -43.687 1.00 31.90 450 LYS B O 1
ATOM 6755 N N . ILE B 1 403 ? 24.482 -12.399 -42.178 1.00 32.37 451 ILE B N 1
ATOM 6756 C CA . ILE B 1 403 ? 23.594 -13.516 -41.761 1.00 31.01 451 ILE B CA 1
ATOM 6757 C C . ILE B 1 403 ? 22.560 -13.771 -42.858 1.00 30.99 451 ILE B C 1
ATOM 6758 O O . ILE B 1 403 ? 21.904 -12.788 -43.346 1.00 31.83 451 ILE B O 1
ATOM 6763 N N . ILE B 1 404 ? 22.447 -15.036 -43.277 1.00 29.77 452 ILE B N 1
ATOM 6764 C CA . ILE B 1 404 ? 21.401 -15.485 -44.238 1.00 29.70 452 ILE B CA 1
ATOM 6765 C C . ILE B 1 404 ? 20.439 -16.428 -43.508 1.00 28.16 452 ILE B C 1
ATOM 6766 O O . ILE B 1 404 ? 20.913 -17.370 -42.777 1.00 25.73 452 ILE B O 1
ATOM 6771 N N . ILE B 1 405 ? 19.144 -16.137 -43.653 1.00 28.48 453 ILE B N 1
ATOM 6772 C CA . ILE B 1 405 ? 18.039 -16.945 -43.072 1.00 28.97 453 ILE B CA 1
ATOM 6773 C C . ILE B 1 405 ? 17.228 -17.522 -44.231 1.00 28.70 453 ILE B C 1
ATOM 6774 O O . ILE B 1 405 ? 16.983 -16.794 -45.242 1.00 28.03 453 ILE B O 1
ATOM 6779 N N . GLU B 1 406 ? 16.855 -18.795 -44.132 1.00 27.65 454 GLU B N 1
ATOM 6780 C CA . GLU B 1 406 ? 16.072 -19.441 -45.215 1.00 29.94 454 GLU B CA 1
ATOM 6781 C C . GLU B 1 406 ? 14.736 -18.712 -45.379 1.00 31.53 454 GLU B C 1
ATOM 6782 O O . GLU B 1 406 ? 14.087 -18.431 -44.344 1.00 32.14 454 GLU B O 1
ATOM 6788 N N . ASN B 1 407 ? 14.318 -18.481 -46.623 1.00 34.90 455 ASN B N 1
ATOM 6789 C CA . ASN B 1 407 ? 12.952 -18.005 -46.956 1.00 38.19 455 ASN B CA 1
ATOM 6790 C C . ASN B 1 407 ? 12.499 -18.692 -48.250 1.00 40.96 455 ASN B C 1
ATOM 6791 O O . ASN B 1 407 ? 13.273 -19.499 -48.812 1.00 39.34 455 ASN B O 1
ATOM 6796 N N . HIS B 1 408 ? 11.312 -18.340 -48.751 1.00 46.58 456 HIS B N 1
ATOM 6797 C CA . HIS B 1 408 ? 10.714 -18.978 -49.953 1.00 49.92 456 HIS B CA 1
ATOM 6798 C C . HIS B 1 408 ? 11.511 -18.587 -51.201 1.00 49.90 456 HIS B C 1
ATOM 6799 O O . HIS B 1 408 ? 11.446 -19.346 -52.183 1.00 51.88 456 HIS B O 1
ATOM 6806 N N . GLU B 1 409 ? 12.266 -17.483 -51.172 1.00 48.74 457 GLU B N 1
ATOM 6807 C CA . GLU B 1 409 ? 13.005 -16.984 -52.359 1.00 49.19 457 GLU B CA 1
ATOM 6808 C C . GLU B 1 409 ? 14.372 -17.659 -52.517 1.00 44.73 457 GLU B C 1
ATOM 6809 O O . GLU B 1 409 ? 14.813 -17.759 -53.667 1.00 43.38 457 GLU B O 1
ATOM 6815 N N . ASN B 1 410 ? 15.045 -18.074 -51.431 1.00 39.31 458 ASN B N 1
ATOM 6816 C CA . ASN B 1 410 ? 16.458 -18.543 -51.503 1.00 36.38 458 ASN B CA 1
ATOM 6817 C C . ASN B 1 410 ? 16.551 -20.052 -51.233 1.00 34.16 458 ASN B C 1
ATOM 6818 O O . ASN B 1 410 ? 17.680 -20.534 -51.063 1.00 32.77 458 ASN B O 1
ATOM 6823 N N . SER B 1 411 ? 15.430 -20.774 -51.228 1.00 34.20 459 SER B N 1
ATOM 6824 C CA . SER B 1 411 ? 15.390 -22.241 -51.011 1.00 33.66 459 SER B CA 1
ATOM 6825 C C . SER B 1 411 ? 14.396 -22.935 -51.954 1.00 35.86 459 SER B C 1
ATOM 6826 O O . SER B 1 411 ? 13.559 -22.242 -52.594 1.00 37.91 459 SER B O 1
ATOM 6829 N N . LYS B 1 412 ? 14.541 -24.251 -52.105 1.00 35.71 460 LYS B N 1
ATOM 6830 C CA . LYS B 1 412 ? 13.698 -25.087 -52.997 1.00 37.74 460 LYS B CA 1
ATOM 6831 C C . LYS B 1 412 ? 13.678 -26.517 -52.467 1.00 37.70 460 LYS B C 1
ATOM 6832 O O . LYS B 1 412 ? 14.512 -26.889 -51.631 1.00 35.08 460 LYS B O 1
ATOM 6838 N N . PRO B 1 413 ? 12.732 -27.365 -52.937 1.00 39.73 461 PRO B N 1
ATOM 6839 C CA . PRO B 1 413 ? 12.746 -28.791 -52.606 1.00 39.49 461 PRO B CA 1
ATOM 6840 C C . PRO B 1 413 ? 13.989 -29.411 -53.262 1.00 39.21 461 PRO B C 1
ATOM 6841 O O . PRO B 1 413 ? 14.415 -28.920 -54.305 1.00 39.56 461 PRO B O 1
ATOM 6845 N N . TYR B 1 414 ? 14.544 -30.461 -52.657 1.00 37.93 462 TYR B N 1
ATOM 6846 C CA . TYR B 1 414 ? 15.861 -31.046 -53.029 1.00 38.93 462 TYR B CA 1
ATOM 6847 C C . TYR B 1 414 ? 15.855 -31.660 -54.440 1.00 43.70 462 TYR B C 1
ATOM 6848 O O . TYR B 1 414 ? 16.949 -31.738 -55.031 1.00 46.51 462 TYR B O 1
ATOM 6857 N N . TYR B 1 415 ? 14.703 -32.080 -54.974 1.00 49.17 463 TYR B N 1
ATOM 6858 C CA . TYR B 1 415 ? 14.612 -32.793 -56.285 1.00 55.58 463 TYR B CA 1
ATOM 6859 C C . TYR B 1 415 ? 14.399 -31.812 -57.449 1.00 62.60 463 TYR B C 1
ATOM 6860 O O . TYR B 1 415 ? 14.365 -32.286 -58.601 1.00 64.86 463 TYR B O 1
ATOM 6869 N N . ASN B 1 416 ? 14.244 -30.509 -57.166 1.00 50.06 464 ASN B N 1
ATOM 6870 C CA . ASN B 1 416 ? 14.117 -29.418 -58.177 1.00 55.27 464 ASN B CA 1
ATOM 6871 C C . ASN B 1 416 ? 15.496 -28.794 -58.428 1.00 59.80 464 ASN B C 1
ATOM 6872 O O . ASN B 1 416 ? 15.642 -27.904 -59.269 1.00 66.02 464 ASN B O 1
#